Protein AF-A0A917CN41-F1 (afdb_monomer_lite)

Radius of gyration: 38.57 Å; chains: 1; bounding box: 114×73×105 Å

pLDDT: mean 81.84, std 16.72, range [22.47, 98.38]

Organism: NCBI:txid2041023

Foldseek 3Di:
DDDDDDDDDDPPVCPVVPPPDPDPQDPVSVLVVLVVQLCVPVVDPDDPVCCVVDPVNVVVSSVVRDDDDDPDDPDDDPCLVVLVVLQLQQKWWKFWPQAIAIWGFADQQKIKFFCVSPVDLVRLQVMWIWGQQADPGDTDIKRWDVVVFWDHDDPVAQGMIMTGIDRPPCVPRDGLHQALDADADDFQFFKKWWFQARPHHIDIWDPQGTFHADDLFKTKTFTDHHPRHGQIFIATSVRGTFFGWHDKDAPDPVSPGIITMTTGSNSVSVVLVVCVVVPNPNSVVRNVPHHDDHDPWADDDDDDDDDPDPDFDDDAAQAAADDLQWQKEKEDEFDLLALPADLVLLLVVLVRCLRNLHQKYKYKQHDPNSQVSNCVNVVVVVQQKDKDWDCLVDSITIIMIGRPVFKDKDWPVVLCVLLVVLQQDDDPNAGLAHSSRGWTWIWMWGHHPNDTQTAIETEDDGQADPDPRSLVSLQSNLLSVLLSLLVQCVDPVCVLHKYKYKYFSNDQCPDPSNCNNCVRPQKHWQCNVVQVVFDAFQQPPDTGPRITIMMGLSFWWAWDDRHPGTGQKYFHNNVVVDPCCVPSTHSGTMMMTIGHDPPDPGPTPPPPPPPDPQADEDDADDLSSLVSLLVSQVSCLPPVVPLDDPVVLVVCVCVLCVPQDLVPFEANNLVVLQVSQQRQQRYFYDLNRLLSLCLRFQQADSVSWHAAQQQRDTHHSSVSSVLSNVLVVVVVVVVVVCVVPPDDDPVVVVVVSLVSAQWDKAQLQACVQQVCDPSSVRQNLRIGIHTPVLSVVVDNEAEDDDPPDDLPDDDPQHDRRAFGDDPRHYTYGPHNLQSSLLSVLLCLSNPPPSGNDPPSYDNVSSLVSNVVPDQDPSNSSNQVSSCVRRRGGRCCNVPVPSSVRYHSPD

Sequence (906 aa):
MITTTSDKAFSLVGSQYAVADAKPLSPDDYRDLVKRRAISILHITPDEQEWADNEELRRETEWKIMEKIHSDSNLLPIDFLSKGVERAKAVCRILAPSGLGTGFLIDRGMIMTNHHVLESAQEAGNSYAEFGYEENGNTIKLKLKPEELFITSPFEELDFTIVACETAGIEEIVPVKLLRSPTTITRGEYANIIQHPRGRKKEIALQDNTVSYVYEKVIHYITDTEPGTSGAAVFNNQWQLVALHHAGWYTDKAETEAVNEGIRISAIVAKLIALAQSGDAAAVQLTQKLEGTSPYLGFYDVEGLIDDSGDLAEIEIPSFKGDKRFADIGFWNIEHFNSSVKEQRVKDIARIVSEMSMDALGLVEVERGALDQLVKELKVRGASMDYVYLDAGSRQDLAVMYDTTTTKVELRNDINRKYSRLLASTVNGKPAFPDNREPLFALCTVNEEGQDIQFLMIVVHLKAMRDALSTSRRTVAAETLAVIIEDLKQTDEFRELPIILGGDLNDDAGSASLRPIMNSPAVITLTLDDAQAGYLSYIGNHQSLIDHIIVTKDTKTGVITNGRQKDDAGIVRYDKSMADYLKNISDHVPLVLRIVYKDSPAEIGTLTHAPGPNVIWAEESTLEKALLKLNLSRIHLEEERQYYDADKDRFDMVNYYRSINLQGGGSQLFQQLHRLLLDTHTSIFSYASSRAQLYSGVDLRENGNLHSLYSGKTLDAEQLIQEDFRTEQLRQEFMASLALHGQANEEGFQEMLEEKFVYNVEHVVPQSWFQKASPMKGDLHHLYICEKECNSYRSNIPYYDFADYNPEAYRETIRNECGKRGGTIRFEPESGKGEAARAVLYFLLRYPGKIQKQGRVDINLLLDWHKNHPVTLHEKHRNQAIYALQGNRNPLIDLPEIVSQIDFGG

Secondary structure (DSSP, 8-state):
------------TTGGGS-TT-PPPPHHHHHHHHHHHHHHHH-----HHHHHH-HHHHHHHHHHHH----SS-----THHHHHHHHHHTTEEEEE-SS-EEEEEEEETTEEEE-GGGS-SHHHHHH-EEEET-STTPPPEEEEB-TTT-EEEE-TTTT-EEEEEB--TT-TTPPP-PPBSSPPP--TTSB-EEEE-GGG-S-EEE-SS-BEEEE-SSEEEE-----TT-TT-EEE-TT--EEEEEEEEEESSTTS--EEEEEEEHHHHHHHHHHHHHTT-HHHHHHHTT-BS----S------------------EES-----TTSEEEEEEEEEEE-TT--HHHHHHHHHHHHHH--SEEEEEEE-HHHHHHHHHHHHHTT--EEEEEE--SSSSEEEEEEETTTEEEEE-HHHHHHTHHHHT-EETTEESSGGG-PPEEEEEEEEETTEEEEEEEEEEEPPP--SHHHHHHHHHHHHHHHHHHHHHTTSTTTTTS-EEEEEE-SS-TTSTTTHHHHT-TTEEETTHHHHHHT--SB-SSS-B--EEEEEETT--BPPEEETTEEESEEEE-HHHHSTTHHHHT-SB--EEEEE--TT--S-----------S-EEPPPPPHHHHHHHHHHHHHHHHTS--S--HHHHHHHHHHHTTT--TTS-HHHHHHHHHHHHHHT--EEPPHHHHHHHIIIIITB-TTS-EE-TTT--EE-HHHHHHHHHHHHHHHHHHHHHHHHH----HHHHHHHHHHH-SEEEEESS-GGGTTT-TTGGG-GGGEEEEEHHHHHHHTTPPB---TT--TT---TTEETTTEEEETTTEEEESS-HHHHHHHHHHHHHHSTT--SSTTS--HHHHHHHHHHSPPPHHHHHHHHHHHHHHS---HHHH-GGGGGGB----

InterPro domains:
  IPR005135 Endonuclease/exonuclease/phosphatase [PF03372] (332-588)
  IPR007346 Endonuclease I [PF04231] (668-897)
  IPR007346 Endonuclease I [PTHR33607] (755-902)
  IPR008256 Peptidase S1B [PR00839] (101-118)
  IPR008256 Peptidase S1B [PR00839] (219-235)
  IPR008256 Peptidase S1B [PR00839] (236-248)
  IPR009003 Peptidase S1, PA clan [SSF50494] (79-273)
  IPR036691 Endonuclease/exonuclease/phosphatase superfamily [G3DSA:3.60.10.10] (328-595)
  IPR036691 Endonuclease/exonuclease/phosphatase superfamily [SSF56219] (329-595)
  IPR044925 His-Me finger superfamily [SSF54060] (754-896)

Structure (mmCIF, N/CA/C/O backbone):
data_AF-A0A917CN41-F1
#
_entry.id   AF-A0A917CN41-F1
#
loop_
_atom_site.group_PDB
_atom_site.id
_atom_site.type_symbol
_atom_site.label_atom_id
_atom_site.label_alt_id
_atom_site.label_comp_id
_atom_site.label_asym_id
_atom_site.label_entity_id
_atom_site.label_seq_id
_atom_site.pdbx_PDB_ins_code
_atom_site.Cartn_x
_atom_site.Cartn_y
_atom_site.Cartn_z
_atom_site.occupancy
_atom_site.B_iso_or_equiv
_atom_site.auth_seq_id
_atom_site.auth_comp_id
_atom_site.auth_asym_id
_atom_site.auth_atom_id
_atom_site.pdbx_PDB_model_num
ATOM 1 N N . MET A 1 1 ? -59.309 -26.010 53.463 1.00 35.22 1 MET A N 1
ATOM 2 C CA . MET A 1 1 ? -60.286 -26.628 52.538 1.00 35.22 1 MET A CA 1
ATOM 3 C C . MET A 1 1 ? -61.012 -25.471 51.865 1.00 35.22 1 MET A C 1
ATOM 5 O O . MET A 1 1 ? -61.811 -24.834 52.528 1.00 35.22 1 MET A O 1
ATOM 9 N N . ILE A 1 2 ? -60.547 -24.909 50.748 1.00 36.41 2 ILE A N 1
ATOM 10 C CA . ILE A 1 2 ? -60.493 -25.442 49.371 1.00 36.41 2 ILE A CA 1
ATOM 11 C C . ILE A 1 2 ? -61.834 -26.042 48.940 1.00 36.41 2 ILE A C 1
ATOM 13 O O . ILE A 1 2 ? -62.148 -27.171 49.296 1.00 36.41 2 ILE A O 1
ATOM 17 N N . THR A 1 3 ? -62.586 -25.283 48.147 1.00 31.08 3 THR A N 1
ATOM 18 C CA . THR A 1 3 ? -63.081 -25.716 46.831 1.00 31.08 3 THR A CA 1
ATOM 19 C C . THR A 1 3 ? -63.392 -24.463 46.017 1.00 31.08 3 THR A C 1
ATOM 21 O O . THR A 1 3 ? -64.205 -23.622 46.385 1.00 31.08 3 THR A O 1
ATOM 24 N N . THR A 1 4 ? -62.604 -24.305 44.964 1.00 33.47 4 THR A N 1
ATOM 25 C CA . THR A 1 4 ? -62.545 -23.196 44.020 1.00 33.47 4 THR A CA 1
ATOM 26 C C . THR A 1 4 ? -63.698 -23.274 43.027 1.00 33.47 4 THR A C 1
ATOM 28 O O . THR A 1 4 ? -63.899 -24.301 42.387 1.00 33.47 4 THR A O 1
ATOM 31 N N . THR A 1 5 ? -64.420 -22.170 42.864 1.00 40.22 5 THR A N 1
ATOM 32 C CA . THR A 1 5 ? -65.282 -21.915 41.708 1.00 40.22 5 THR A CA 1
ATOM 33 C C . THR A 1 5 ? -64.431 -21.346 40.573 1.00 40.22 5 THR A C 1
ATOM 35 O O . THR A 1 5 ? -64.087 -20.164 40.583 1.00 40.22 5 THR A O 1
ATOM 38 N N . SER A 1 6 ? -64.099 -22.185 39.603 1.00 40.25 6 SER A N 1
ATOM 39 C CA . SER A 1 6 ? -63.694 -21.815 38.244 1.00 40.25 6 SER A CA 1
ATOM 40 C C . SER A 1 6 ? -64.525 -22.729 37.319 1.00 40.25 6 SER A C 1
ATOM 42 O O . SER A 1 6 ? -64.915 -23.816 37.728 1.00 40.25 6 SER A O 1
ATOM 44 N N . ASP A 1 7 ? -65.042 -22.333 36.164 1.00 32.88 7 ASP A N 1
ATOM 45 C CA . ASP A 1 7 ? -64.398 -21.594 35.096 1.00 32.88 7 ASP A CA 1
ATOM 46 C C . ASP A 1 7 ? -65.425 -20.759 34.321 1.00 32.88 7 ASP A C 1
ATOM 48 O O . ASP A 1 7 ? -66.534 -21.204 34.014 1.00 32.88 7 ASP A O 1
ATOM 52 N N . LYS A 1 8 ? -65.025 -19.543 33.938 1.00 38.47 8 LYS A N 1
ATOM 53 C CA . LYS A 1 8 ? -65.621 -18.872 32.782 1.00 38.47 8 LYS A CA 1
ATOM 54 C C . LYS A 1 8 ? -65.292 -19.723 31.556 1.00 38.47 8 LYS A C 1
ATOM 56 O O . LYS A 1 8 ? -64.124 -20.000 31.301 1.00 38.47 8 LYS A O 1
ATOM 61 N N . ALA A 1 9 ? -66.313 -20.126 30.806 1.00 35.53 9 ALA A N 1
ATOM 62 C CA . ALA A 1 9 ? -66.140 -20.844 29.553 1.00 35.53 9 ALA A CA 1
ATOM 63 C C . ALA A 1 9 ? -65.327 -19.992 28.564 1.00 35.53 9 ALA A C 1
ATOM 65 O O . ALA A 1 9 ? -65.818 -18.988 28.046 1.00 35.53 9 ALA A O 1
ATOM 66 N N . PHE A 1 10 ? -64.089 -20.401 28.293 1.00 32.94 10 PHE A N 1
ATOM 67 C CA . PHE A 1 10 ? -63.342 -19.917 27.142 1.00 32.94 10 PHE A CA 1
ATOM 68 C C . PHE A 1 10 ? -63.773 -20.727 25.919 1.00 32.94 10 PHE A C 1
ATOM 70 O O . PHE A 1 10 ? -63.488 -21.917 25.803 1.00 32.94 10 PHE A O 1
ATOM 77 N N . SER A 1 11 ? -64.466 -20.068 24.993 1.00 35.81 11 SER A N 1
ATOM 78 C CA . SER A 1 11 ? -64.623 -20.549 23.623 1.00 35.81 11 SER A CA 1
ATOM 79 C C . SER A 1 11 ? -63.261 -20.471 22.929 1.00 35.81 11 SER A C 1
ATOM 81 O O . SER A 1 11 ? -62.922 -19.459 22.317 1.00 35.81 11 SER A O 1
ATOM 83 N N . LEU A 1 12 ? -62.464 -21.534 23.026 1.00 35.81 12 LEU A N 1
ATOM 84 C CA . LEU A 1 12 ? -61.314 -21.733 22.149 1.00 35.81 12 LEU A CA 1
ATOM 85 C C . LEU A 1 12 ? -61.839 -22.023 20.739 1.00 35.81 12 LEU A C 1
ATOM 87 O O . LEU A 1 12 ? -62.241 -23.140 20.428 1.00 35.81 12 LEU A O 1
ATOM 91 N N . VAL A 1 13 ? -61.786 -21.014 19.869 1.00 41.09 13 VAL A N 1
ATOM 92 C CA . VAL A 1 13 ? -62.137 -21.088 18.434 1.00 41.09 13 VAL A CA 1
ATOM 93 C C . VAL A 1 13 ? -61.238 -22.083 17.653 1.00 41.09 13 VAL A C 1
ATOM 95 O O . VAL A 1 13 ? -61.446 -22.315 16.465 1.00 41.09 13 VAL A O 1
ATOM 98 N N . GLY A 1 14 ? -60.284 -22.745 18.319 1.00 39.81 14 GLY A N 1
ATOM 99 C CA . GLY A 1 14 ? -59.339 -23.703 17.741 1.00 39.81 14 GLY A CA 1
ATOM 100 C C . GLY A 1 14 ? -59.636 -25.198 17.937 1.00 39.81 14 GLY A C 1
ATOM 101 O O . GLY A 1 14 ? -58.975 -26.006 17.293 1.00 39.81 14 GLY A O 1
ATOM 102 N N . SER A 1 15 ? -60.598 -25.620 18.772 1.00 40.38 15 SER A N 1
ATOM 103 C CA . SER A 1 15 ? -60.819 -27.066 19.036 1.00 40.38 15 SER A CA 1
ATOM 104 C C . SER A 1 15 ? -61.316 -27.851 17.814 1.00 40.38 15 SER A C 1
ATOM 106 O O . SER A 1 15 ? -61.084 -29.049 17.701 1.00 40.38 15 SER A O 1
ATOM 108 N N . GLN A 1 16 ? -61.936 -27.155 16.866 1.00 41.34 16 GLN A N 1
ATOM 109 C CA . GLN A 1 16 ? -62.384 -27.669 15.569 1.00 41.34 16 GLN A CA 1
ATOM 110 C C . GLN A 1 16 ? -61.253 -27.828 14.531 1.00 41.34 16 GLN A C 1
ATOM 112 O O . GLN A 1 16 ? -61.475 -28.436 13.488 1.00 41.34 16 GLN A O 1
ATOM 117 N N . TYR A 1 17 ? -60.043 -27.334 14.827 1.00 45.16 17 TYR A N 1
ATOM 118 C CA . TYR A 1 17 ? -58.835 -27.516 14.005 1.00 45.16 17 TYR A CA 1
ATOM 119 C C . TYR A 1 17 ? -57.797 -28.441 14.658 1.00 45.16 17 TYR A C 1
ATOM 121 O O . TYR A 1 17 ? -56.758 -28.722 14.062 1.00 45.16 17 TYR A O 1
ATOM 129 N N . ALA A 1 18 ? -58.058 -28.929 15.875 1.00 41.25 18 ALA A N 1
ATOM 130 C CA . ALA A 1 18 ? -57.219 -29.936 16.503 1.00 41.25 18 ALA A CA 1
ATOM 131 C C . ALA A 1 18 ? -57.406 -31.266 15.758 1.00 41.25 18 ALA A C 1
ATOM 133 O O . ALA A 1 18 ? -58.484 -31.860 15.776 1.00 41.25 18 ALA A O 1
ATOM 134 N N . VAL A 1 19 ? -56.356 -31.724 15.076 1.00 49.16 19 VAL A N 1
ATOM 135 C CA . VAL A 1 19 ? -56.342 -33.019 14.391 1.00 49.16 19 VAL A CA 1
ATOM 136 C C . VAL A 1 19 ? -56.447 -34.112 15.457 1.00 49.16 19 VAL A C 1
ATOM 138 O O . VAL A 1 19 ? -55.466 -34.434 16.122 1.00 49.16 19 VAL A O 1
ATOM 141 N N . ALA A 1 20 ? -57.650 -34.663 15.640 1.00 46.53 20 ALA A N 1
ATOM 142 C CA . ALA A 1 20 ? -57.955 -35.663 16.668 1.00 46.53 20 ALA A CA 1
ATOM 143 C C . ALA A 1 20 ? -57.192 -36.995 16.494 1.00 46.53 20 ALA A C 1
ATOM 145 O O . ALA A 1 20 ? -57.165 -37.801 17.415 1.00 46.53 20 ALA A O 1
ATOM 146 N N . ASP A 1 21 ? -56.528 -37.190 15.351 1.00 50.84 21 ASP A N 1
ATOM 147 C CA . ASP A 1 21 ? -55.764 -38.391 14.998 1.00 50.84 21 ASP A CA 1
ATOM 148 C C . ASP A 1 21 ? -54.394 -38.047 14.384 1.00 50.84 21 ASP A C 1
ATOM 150 O O . ASP A 1 21 ? -53.980 -38.612 13.368 1.00 50.84 21 ASP A O 1
ATOM 154 N N . ALA A 1 22 ? -53.651 -37.106 14.976 1.00 51.84 22 ALA A N 1
ATOM 155 C CA . ALA A 1 22 ? -52.246 -36.925 14.613 1.00 51.84 22 ALA A CA 1
ATOM 156 C C . ALA A 1 22 ? -51.424 -38.109 15.151 1.00 51.84 22 ALA A C 1
ATOM 158 O O . ALA A 1 22 ? -50.864 -38.063 16.247 1.00 51.84 22 ALA A O 1
ATOM 159 N N . LYS A 1 23 ? -51.363 -39.206 14.388 1.00 57.09 23 LYS A N 1
ATOM 160 C CA . LYS A 1 23 ? -50.364 -40.250 14.632 1.00 57.09 23 LYS A CA 1
ATOM 161 C C . LYS A 1 23 ? -48.974 -39.623 14.458 1.00 57.09 23 LYS A C 1
ATOM 163 O O . LYS A 1 23 ? -48.774 -38.921 13.464 1.00 57.09 23 LYS A O 1
ATOM 168 N N . PRO A 1 24 ? -48.021 -39.858 15.381 1.00 56.22 24 PRO A N 1
ATOM 169 C CA . PRO A 1 24 ? -46.637 -39.460 15.165 1.00 56.22 24 PRO A CA 1
ATOM 170 C C . PRO A 1 24 ? -46.178 -40.006 13.816 1.00 56.22 24 PRO A C 1
ATOM 172 O O . PRO A 1 24 ? -46.497 -41.153 13.484 1.00 56.22 24 PRO A O 1
ATOM 175 N N . LEU A 1 25 ? -45.461 -39.191 13.040 1.00 64.50 25 LEU A N 1
ATOM 176 C CA . LEU A 1 25 ? -44.822 -39.679 11.823 1.00 64.50 25 LEU A CA 1
ATOM 177 C C . LEU A 1 25 ? -43.973 -40.895 12.190 1.00 64.50 25 LEU A C 1
ATOM 179 O O . LEU A 1 25 ? -43.293 -40.898 13.223 1.00 64.50 25 LEU A O 1
ATOM 183 N N . SER A 1 26 ? -44.029 -41.935 11.359 1.00 73.38 26 SER A N 1
ATOM 184 C CA . SER A 1 26 ? -43.059 -43.011 11.497 1.00 73.38 26 SER A CA 1
ATOM 185 C C . SER A 1 26 ? -41.651 -42.413 11.351 1.00 73.38 26 SER A C 1
ATOM 187 O O . SER A 1 26 ? -41.496 -41.372 10.702 1.00 73.38 26 SER A O 1
ATOM 189 N N . PRO A 1 27 ? -40.612 -43.022 11.943 1.00 69.25 27 PRO A N 1
ATOM 190 C CA . PRO A 1 27 ? -39.248 -42.525 11.793 1.00 69.25 27 PRO A CA 1
ATOM 191 C C . PRO A 1 27 ? -38.858 -42.285 10.328 1.00 69.25 27 PRO A C 1
ATOM 193 O O . PRO A 1 27 ? -38.151 -41.325 10.041 1.00 69.25 27 PRO A O 1
ATOM 196 N N . ASP A 1 28 ? -39.370 -43.097 9.402 1.00 67.50 28 ASP A N 1
ATOM 197 C CA . ASP A 1 28 ? -39.094 -42.973 7.971 1.00 67.50 28 ASP A CA 1
ATOM 198 C C . ASP A 1 28 ? -39.872 -41.823 7.314 1.00 67.50 28 ASP A C 1
ATOM 200 O O . ASP A 1 28 ? -39.288 -41.052 6.553 1.00 67.50 28 ASP A O 1
ATOM 204 N N . ASP A 1 29 ? -41.140 -41.610 7.678 1.00 69.56 29 ASP A N 1
ATOM 205 C CA . ASP A 1 29 ? -41.915 -40.461 7.181 1.00 69.56 29 ASP A CA 1
ATOM 206 C C . ASP A 1 29 ? -41.388 -39.127 7.737 1.00 69.56 29 ASP A C 1
ATOM 208 O O . ASP A 1 29 ? -41.411 -38.096 7.061 1.00 69.56 29 ASP A O 1
ATOM 212 N N . TYR A 1 30 ? -40.891 -39.137 8.977 1.00 70.25 30 TYR A N 1
ATOM 213 C CA . TYR A 1 30 ? -40.234 -37.981 9.582 1.00 70.25 30 TYR A CA 1
ATOM 214 C C . TYR A 1 30 ? -38.919 -37.654 8.865 1.00 70.25 30 TYR A C 1
ATOM 216 O O . TYR A 1 30 ? -38.666 -36.490 8.548 1.00 70.25 30 TYR A O 1
ATOM 224 N N . ARG A 1 31 ? -38.113 -38.675 8.541 1.00 68.81 31 ARG A N 1
ATOM 225 C CA . ARG A 1 31 ? -36.883 -38.518 7.747 1.00 68.81 31 ARG A CA 1
ATOM 226 C C . ARG A 1 31 ? -37.175 -37.928 6.373 1.00 68.81 31 ARG A C 1
ATOM 228 O O . ARG A 1 31 ? -36.492 -36.996 5.959 1.00 68.81 31 ARG A O 1
ATOM 235 N N . ASP A 1 32 ? -38.215 -38.411 5.698 1.00 68.75 32 ASP A N 1
ATOM 236 C CA . ASP A 1 32 ? -38.619 -37.883 4.395 1.00 68.75 32 ASP A CA 1
ATOM 237 C C . ASP A 1 32 ? -39.106 -36.421 4.474 1.00 68.75 32 ASP A C 1
ATOM 239 O O . ASP A 1 32 ? -38.806 -35.602 3.602 1.00 68.75 32 ASP A O 1
ATOM 243 N N . LEU A 1 33 ? -39.795 -36.044 5.555 1.00 69.69 33 LEU A N 1
ATOM 244 C CA . LEU A 1 33 ? -40.204 -34.658 5.797 1.00 69.69 33 LEU A CA 1
ATOM 245 C C . LEU A 1 33 ? -39.004 -33.722 6.010 1.00 69.69 33 LEU A C 1
ATOM 247 O O . LEU A 1 33 ? -38.956 -32.643 5.414 1.00 69.69 33 LEU A O 1
ATOM 251 N N . VAL A 1 34 ? -38.043 -34.118 6.851 1.00 66.56 34 VAL A N 1
ATOM 252 C CA . VAL A 1 34 ? -36.807 -33.351 7.086 1.00 66.56 34 VAL A CA 1
ATOM 253 C C . VAL A 1 34 ? -36.015 -33.219 5.787 1.00 66.56 34 VAL A C 1
ATOM 255 O O . VAL A 1 34 ? -35.576 -32.120 5.456 1.00 66.56 34 VAL A O 1
ATOM 258 N N . LYS A 1 35 ? -35.911 -34.299 5.005 1.00 66.50 35 LYS A N 1
ATOM 259 C CA . LYS A 1 35 ? -35.256 -34.314 3.691 1.00 66.50 35 LYS A CA 1
ATOM 260 C C . LYS A 1 35 ? -35.903 -33.330 2.715 1.00 66.50 35 LYS A C 1
ATOM 262 O O . LYS A 1 35 ? -35.213 -32.497 2.132 1.00 66.50 35 LYS A O 1
ATOM 267 N N . ARG A 1 36 ? -37.233 -33.355 2.575 1.00 68.12 36 ARG A N 1
ATOM 268 C CA . ARG A 1 36 ? -37.963 -32.397 1.724 1.00 68.12 36 ARG A CA 1
ATOM 269 C C . ARG A 1 36 ? -37.749 -30.952 2.168 1.00 68.12 36 ARG A C 1
ATOM 271 O O . ARG A 1 36 ? -37.587 -30.070 1.327 1.00 68.12 36 ARG A O 1
ATOM 278 N N . ARG A 1 37 ? -37.694 -30.708 3.479 1.00 66.19 37 ARG A N 1
ATOM 279 C CA . ARG A 1 37 ? -37.391 -29.386 4.038 1.00 66.19 37 ARG A CA 1
ATOM 280 C C . ARG A 1 37 ? -35.956 -28.955 3.758 1.00 66.19 37 ARG A C 1
ATOM 282 O O . ARG A 1 37 ? -35.778 -27.813 3.354 1.00 66.19 37 ARG A O 1
ATOM 289 N N . ALA A 1 38 ? -34.976 -29.849 3.883 1.00 61.97 38 ALA A N 1
ATOM 290 C CA . ALA A 1 38 ? -33.576 -29.583 3.553 1.00 61.97 38 ALA A CA 1
ATOM 291 C C . ALA A 1 38 ? -33.419 -29.139 2.095 1.00 61.97 38 ALA A C 1
ATOM 293 O O . ALA A 1 38 ? -32.816 -28.103 1.831 1.00 61.97 38 ALA A O 1
ATOM 294 N N . ILE A 1 39 ? -34.057 -29.863 1.171 1.00 63.69 39 ILE A N 1
ATOM 295 C CA . ILE A 1 39 ? -34.059 -29.529 -0.257 1.00 63.69 39 ILE A CA 1
ATOM 296 C C . ILE A 1 39 ? -34.727 -28.166 -0.487 1.00 63.69 39 ILE A C 1
ATOM 298 O O . ILE A 1 39 ? -34.181 -27.328 -1.197 1.00 63.69 39 ILE A O 1
ATOM 302 N N . SER A 1 40 ? -35.886 -27.916 0.134 1.00 62.38 40 SER A N 1
ATOM 303 C CA . SER A 1 40 ? -36.648 -26.681 -0.110 1.00 62.38 40 SER A CA 1
ATOM 304 C C . SER A 1 40 ? -36.080 -25.427 0.566 1.00 62.38 40 SER A C 1
ATOM 306 O O . SER A 1 40 ? -36.251 -24.334 0.044 1.00 62.38 40 SER A O 1
ATOM 308 N N . ILE A 1 41 ? -35.451 -25.567 1.737 1.00 62.66 41 ILE A N 1
ATOM 309 C CA . ILE A 1 41 ? -35.000 -24.438 2.567 1.00 62.66 41 ILE A CA 1
ATOM 310 C C . ILE A 1 41 ? -33.505 -24.187 2.366 1.00 62.66 41 ILE A C 1
ATOM 312 O O . ILE A 1 41 ? -33.089 -23.037 2.271 1.00 62.66 41 ILE A O 1
ATOM 316 N N . LEU A 1 42 ? -32.689 -25.243 2.303 1.00 58.66 42 LEU A N 1
ATOM 317 C CA . LEU A 1 42 ? -31.229 -25.126 2.227 1.00 58.66 42 LEU A CA 1
ATOM 318 C C . LEU A 1 42 ? -30.692 -25.261 0.796 1.00 58.66 42 LEU A C 1
ATOM 320 O O . LEU A 1 42 ? -29.513 -25.001 0.589 1.00 58.66 42 LEU A O 1
ATOM 324 N N . HIS A 1 43 ? -31.525 -25.650 -0.181 1.00 62.19 43 HIS A N 1
ATOM 325 C CA . HIS A 1 43 ? -31.134 -25.885 -1.583 1.00 62.19 43 HIS A CA 1
ATOM 326 C C . HIS A 1 43 ? -29.983 -26.891 -1.757 1.00 62.19 43 HIS A C 1
ATOM 328 O O . HIS A 1 43 ? -29.352 -26.955 -2.810 1.00 62.19 43 HIS A O 1
ATOM 334 N N . ILE A 1 44 ? -29.712 -27.700 -0.733 1.00 58.31 44 ILE A N 1
ATOM 335 C CA . ILE A 1 44 ? -28.743 -28.787 -0.803 1.00 58.31 44 ILE A CA 1
ATOM 336 C C . ILE A 1 44 ? -29.469 -29.971 -1.449 1.00 58.31 44 ILE A C 1
ATOM 338 O O . ILE A 1 44 ? -30.515 -30.403 -0.961 1.00 58.31 44 ILE A O 1
ATOM 342 N N . THR A 1 45 ? -28.914 -30.508 -2.533 1.00 61.56 45 THR A N 1
ATOM 343 C CA . THR A 1 45 ? -29.232 -31.851 -3.040 1.00 61.56 45 THR A CA 1
ATOM 344 C C . THR A 1 45 ? -28.151 -32.807 -2.552 1.00 61.56 45 THR A C 1
ATOM 346 O O . THR A 1 45 ? -27.188 -33.037 -3.285 1.00 61.56 45 THR A O 1
ATOM 349 N N . PRO A 1 46 ? -28.230 -33.310 -1.308 1.00 56.25 46 PRO A N 1
ATOM 350 C CA . PRO A 1 46 ? -27.288 -34.326 -0.876 1.00 56.25 46 PRO A CA 1
ATOM 351 C C . PRO A 1 46 ? -27.568 -35.616 -1.658 1.00 56.25 46 PRO A C 1
ATOM 353 O O . PRO A 1 46 ? -28.727 -35.909 -1.972 1.00 56.25 46 PRO A O 1
ATOM 356 N N . ASP A 1 47 ? -26.520 -36.371 -1.990 1.00 64.75 47 ASP A N 1
ATOM 357 C CA . ASP A 1 47 ? -26.677 -37.704 -2.573 1.00 64.75 47 ASP A CA 1
ATOM 358 C C . ASP A 1 47 ? -27.522 -38.563 -1.614 1.00 64.75 47 ASP A C 1
ATOM 360 O O . ASP A 1 47 ? -27.266 -38.609 -0.407 1.00 64.75 47 ASP A O 1
ATOM 364 N N . GLU A 1 48 ? -28.580 -39.196 -2.131 1.00 58.69 48 GLU A N 1
ATOM 365 C CA . GLU A 1 48 ? -29.535 -39.956 -1.318 1.00 58.69 48 GLU A CA 1
ATOM 366 C C . GLU A 1 48 ? -28.858 -41.095 -0.560 1.00 58.69 48 GLU A C 1
ATOM 368 O O . GLU A 1 48 ? -29.279 -41.425 0.551 1.00 58.69 48 GLU A O 1
ATOM 373 N N . GLN A 1 49 ? -27.815 -41.674 -1.155 1.00 59.34 49 GLN A N 1
ATOM 374 C CA . GLN A 1 49 ? -27.048 -42.755 -0.553 1.00 59.34 49 GLN A CA 1
ATOM 375 C C . GLN A 1 49 ? -26.131 -42.230 0.553 1.00 59.34 49 GLN A C 1
ATOM 377 O O . GLN A 1 49 ? -26.138 -42.745 1.669 1.00 59.34 49 GLN A O 1
ATOM 382 N N . GLU A 1 50 ? -25.420 -41.137 0.283 1.00 66.31 50 GLU A N 1
ATOM 383 C CA . GLU A 1 50 ? -24.510 -40.518 1.244 1.00 66.31 50 GLU A CA 1
ATOM 384 C C . GLU A 1 50 ? -25.250 -39.967 2.469 1.00 66.31 50 GLU A C 1
ATOM 386 O O . GLU A 1 50 ? -24.823 -40.181 3.599 1.00 66.31 50 GLU A O 1
ATOM 391 N N . TRP A 1 51 ? -26.401 -39.317 2.281 1.00 68.25 51 TRP A N 1
ATOM 392 C CA . TRP A 1 51 ? -27.186 -38.762 3.387 1.00 68.25 51 TRP A CA 1
ATOM 393 C C . TRP A 1 51 ? -27.837 -39.834 4.270 1.00 68.25 51 TRP A C 1
ATOM 395 O O . TRP A 1 51 ? -27.971 -39.647 5.482 1.00 68.25 51 TRP A O 1
ATOM 405 N N . ALA A 1 52 ? -28.256 -40.960 3.682 1.00 64.56 52 ALA A N 1
ATOM 406 C CA . ALA A 1 52 ? -28.839 -42.072 4.430 1.00 64.56 52 ALA A CA 1
ATOM 407 C C . ALA A 1 52 ? -27.791 -42.800 5.289 1.00 64.56 52 ALA A C 1
ATOM 409 O O . ALA A 1 52 ? -28.083 -43.152 6.439 1.00 64.56 52 ALA A O 1
ATOM 410 N N . ASP A 1 53 ? -26.579 -42.965 4.751 1.00 72.19 53 ASP A N 1
ATOM 411 C CA . ASP A 1 53 ? -25.498 -43.735 5.368 1.00 72.19 53 ASP A CA 1
ATOM 412 C C . ASP A 1 53 ? -24.577 -42.881 6.271 1.00 72.19 53 ASP A C 1
ATOM 414 O O . ASP A 1 53 ? -23.850 -43.431 7.101 1.00 72.19 53 ASP A O 1
ATOM 418 N N . ASN A 1 54 ? -24.640 -41.544 6.179 1.00 75.25 54 ASN A N 1
ATOM 419 C CA . ASN A 1 54 ? -23.844 -40.605 6.978 1.00 75.25 54 ASN A CA 1
ATOM 420 C C . ASN A 1 54 ? -24.676 -39.915 8.081 1.00 75.25 54 ASN A C 1
ATOM 422 O O . ASN A 1 54 ? -25.375 -38.921 7.868 1.00 75.25 54 ASN A O 1
ATOM 426 N N . GLU A 1 55 ? -24.574 -40.433 9.307 1.00 75.19 55 GLU A N 1
ATOM 427 C CA . GLU A 1 55 ? -25.300 -39.919 10.477 1.00 75.19 55 GLU A CA 1
ATOM 428 C C . GLU A 1 55 ? -24.896 -38.490 10.893 1.00 75.19 55 GLU A C 1
ATOM 430 O O . GLU A 1 55 ? -25.724 -37.752 11.434 1.00 75.19 55 GLU A O 1
ATOM 435 N N . GLU A 1 56 ? -23.657 -38.082 10.623 1.00 74.44 56 GLU A N 1
ATOM 436 C CA . GLU A 1 56 ? -23.141 -36.753 10.962 1.00 74.44 56 GLU A CA 1
ATOM 437 C C . GLU A 1 56 ? -23.722 -35.684 10.028 1.00 74.44 56 GLU A C 1
ATOM 439 O O . GLU A 1 56 ? -24.328 -34.718 10.501 1.00 74.44 56 GLU A O 1
ATOM 444 N N . LEU A 1 57 ? -23.678 -35.935 8.714 1.00 70.75 57 LEU A N 1
ATOM 445 C CA . LEU A 1 57 ? -24.304 -35.091 7.689 1.00 70.75 57 LEU A CA 1
ATOM 446 C C . LEU A 1 57 ? -25.815 -34.937 7.928 1.00 70.75 57 LEU A C 1
ATOM 448 O O . LEU A 1 57 ? -26.389 -33.853 7.767 1.00 70.75 57 LEU A O 1
ATOM 452 N N . ARG A 1 58 ? -26.472 -36.019 8.364 1.00 68.94 58 ARG A N 1
ATOM 453 C CA . ARG A 1 58 ? -27.893 -36.009 8.724 1.00 68.94 58 ARG A CA 1
ATOM 454 C C . ARG A 1 58 ? -28.181 -35.090 9.913 1.00 68.94 58 ARG A C 1
ATOM 456 O O . ARG A 1 58 ? -29.058 -34.233 9.807 1.00 68.94 58 ARG A O 1
ATOM 463 N N . ARG A 1 59 ? -27.438 -35.226 11.018 1.00 72.19 59 ARG A N 1
ATOM 464 C CA . ARG A 1 59 ? -27.605 -34.376 12.214 1.00 72.19 59 ARG A CA 1
ATOM 465 C C . ARG A 1 59 ? -27.317 -32.908 11.929 1.00 72.19 59 ARG A C 1
ATOM 467 O O . ARG A 1 59 ? -28.026 -32.038 12.429 1.00 72.19 59 ARG A O 1
ATOM 474 N N . GLU A 1 60 ? -26.310 -32.630 11.111 1.00 70.94 60 GLU A N 1
ATOM 475 C CA . GLU A 1 60 ? -25.978 -31.271 10.691 1.00 70.94 60 GLU A CA 1
ATOM 476 C C . GLU A 1 60 ? -27.118 -30.640 9.873 1.00 70.94 60 GLU A C 1
ATOM 478 O O . GLU A 1 60 ? -27.505 -29.492 10.102 1.00 70.94 60 GLU A O 1
ATOM 483 N N . THR A 1 61 ? -27.708 -31.409 8.955 1.00 67.12 61 THR A N 1
ATOM 484 C CA . THR A 1 61 ? -28.856 -30.970 8.150 1.00 67.12 61 THR A CA 1
ATOM 485 C C . THR A 1 61 ? -30.089 -30.711 9.023 1.00 67.12 61 THR A C 1
ATOM 487 O O . THR A 1 61 ? -30.760 -29.694 8.855 1.00 67.12 61 THR A O 1
ATOM 490 N N . GLU A 1 62 ? -30.371 -31.596 9.983 1.00 69.06 62 GLU A N 1
ATOM 491 C CA . GLU A 1 62 ? -31.462 -31.445 10.956 1.00 69.06 62 GLU A CA 1
ATOM 492 C C . GLU A 1 62 ? -31.292 -30.178 11.807 1.00 69.06 62 GLU A C 1
ATOM 494 O O . GLU A 1 62 ? -32.223 -29.377 11.914 1.00 69.06 62 GLU A O 1
ATOM 499 N N . TRP A 1 63 ? -30.087 -29.948 12.338 1.00 69.06 63 TRP A N 1
ATOM 500 C CA . TRP A 1 63 ? -29.749 -28.750 13.111 1.00 69.06 63 TRP A CA 1
ATOM 501 C C . TRP A 1 63 ? -29.971 -27.463 12.309 1.00 69.06 63 TRP A C 1
ATOM 503 O O . TRP A 1 63 ? -30.563 -26.506 12.807 1.00 69.06 63 TRP A O 1
ATOM 513 N N . LYS A 1 64 ? -29.565 -27.450 11.034 1.00 66.38 64 LYS A N 1
ATOM 514 C CA . LYS A 1 64 ? -29.721 -26.293 10.142 1.00 66.38 64 LYS A CA 1
ATOM 515 C C . LYS A 1 64 ? -31.179 -25.954 9.811 1.00 66.38 64 LYS A C 1
ATOM 517 O O . LYS A 1 64 ? -31.402 -24.885 9.249 1.00 66.38 64 LYS A O 1
ATOM 522 N N . ILE A 1 65 ? -32.171 -26.796 10.112 1.00 66.56 65 ILE A N 1
ATOM 523 C CA . ILE A 1 65 ? -33.580 -26.575 9.719 1.00 66.56 65 ILE A CA 1
ATOM 524 C C . ILE A 1 65 ? -34.468 -26.142 10.890 1.00 66.56 65 ILE A C 1
ATOM 526 O O . ILE A 1 65 ? -35.454 -25.448 10.650 1.00 66.56 65 ILE A O 1
ATOM 530 N N . MET A 1 66 ? -34.159 -26.542 12.125 1.00 60.69 66 MET A N 1
ATOM 531 C CA . MET A 1 66 ? -35.112 -26.423 13.237 1.00 60.69 66 MET A CA 1
ATOM 532 C C . MET A 1 66 ? -35.216 -25.009 13.813 1.00 60.69 66 MET A C 1
ATOM 534 O O . MET A 1 66 ? -36.273 -24.393 13.712 1.00 60.69 66 MET A O 1
ATOM 538 N N . GLU A 1 67 ? -34.133 -24.490 14.388 1.00 66.62 67 GLU A N 1
ATOM 539 C CA . GLU A 1 67 ? -34.154 -23.212 15.104 1.00 66.62 67 GLU A CA 1
ATOM 540 C C . GLU A 1 67 ? -33.582 -22.091 14.234 1.00 66.62 67 GLU A C 1
ATOM 542 O O . GLU A 1 67 ? -32.587 -22.273 13.523 1.00 66.62 67 GLU A O 1
ATOM 547 N N . LYS A 1 68 ? -34.226 -20.922 14.263 1.00 64.12 68 LYS A N 1
ATOM 548 C CA . LYS A 1 68 ? -33.857 -19.767 13.438 1.00 64.12 68 LYS A CA 1
ATOM 549 C C . LYS A 1 68 ? -33.866 -18.490 14.259 1.00 64.12 68 LYS A C 1
ATOM 551 O O . LYS A 1 68 ? -34.782 -18.245 15.036 1.00 64.12 68 LYS A O 1
ATOM 556 N N . ILE A 1 69 ? -32.856 -17.664 14.025 1.00 63.09 69 ILE A N 1
ATOM 557 C CA . ILE A 1 69 ? -32.842 -16.260 14.421 1.00 63.09 69 ILE A CA 1
ATOM 558 C C . ILE A 1 69 ? -33.461 -15.476 13.259 1.00 63.09 69 ILE A C 1
ATOM 560 O O . ILE A 1 69 ? -33.122 -15.723 12.100 1.00 63.09 69 ILE A O 1
ATOM 564 N N . HIS A 1 70 ? -34.416 -14.595 13.550 1.00 49.44 70 HIS A N 1
ATOM 565 C CA . HIS A 1 70 ? -35.028 -13.732 12.543 1.00 49.44 70 HIS A CA 1
ATOM 566 C C . HIS A 1 70 ? -34.199 -12.454 12.427 1.00 49.44 70 HIS A C 1
ATOM 568 O O . HIS A 1 70 ? -34.213 -11.678 13.372 1.00 49.44 70 HIS A O 1
ATOM 574 N N . SER A 1 71 ? -33.486 -12.294 11.305 1.00 59.97 71 SER A N 1
ATOM 575 C CA . SER A 1 71 ? -32.458 -11.263 11.062 1.00 59.97 71 SER A CA 1
ATOM 576 C C . SER A 1 71 ? -31.371 -11.219 12.143 1.00 59.97 71 SER A C 1
ATOM 578 O O . SER A 1 71 ? -30.325 -11.836 11.958 1.00 59.97 71 SER A O 1
ATOM 580 N N . ASP A 1 72 ? -31.660 -10.597 13.285 1.00 57.56 72 ASP A N 1
ATOM 581 C CA . ASP A 1 72 ? -30.764 -10.406 14.422 1.00 57.56 72 ASP A CA 1
ATOM 582 C C . ASP A 1 72 ? -31.291 -11.103 15.682 1.00 57.56 72 ASP A C 1
ATOM 584 O O . ASP A 1 72 ? -32.495 -11.251 15.912 1.00 57.56 72 ASP A O 1
ATOM 588 N N . SER A 1 73 ? -30.376 -11.552 16.543 1.00 69.00 73 SER A N 1
ATOM 589 C CA . SER A 1 73 ? -30.754 -12.207 17.797 1.00 69.00 73 SER A CA 1
ATOM 590 C C . SER A 1 73 ? -31.324 -11.194 18.784 1.00 69.00 73 SER A C 1
ATOM 592 O O . SER A 1 73 ? -30.578 -10.414 19.367 1.00 69.00 73 SER A O 1
ATOM 594 N N . ASN A 1 74 ? -32.627 -11.271 19.058 1.00 72.44 74 ASN A N 1
ATOM 595 C CA . ASN A 1 74 ? -33.259 -10.541 20.164 1.00 72.44 74 ASN A CA 1
ATOM 596 C C . ASN A 1 74 ? -33.299 -11.363 21.474 1.00 72.44 74 ASN A C 1
ATOM 598 O O . ASN A 1 74 ? -34.139 -11.154 22.349 1.00 72.44 74 ASN A O 1
ATOM 602 N N . LEU A 1 75 ? -32.429 -12.373 21.603 1.00 80.50 75 LEU A N 1
ATOM 603 C CA . LEU A 1 75 ? -32.328 -13.171 22.823 1.00 80.50 75 LEU A CA 1
ATOM 604 C C . LEU A 1 75 ? -31.582 -12.376 23.900 1.00 80.50 75 LEU A C 1
ATOM 606 O O . LEU A 1 75 ? -30.373 -12.172 23.807 1.00 80.50 75 LEU A O 1
ATOM 610 N N . LEU A 1 76 ? -32.299 -11.981 24.952 1.00 82.19 76 LEU A N 1
ATOM 611 C CA . LEU A 1 76 ? -31.732 -11.354 26.144 1.00 82.19 76 LEU A CA 1
ATOM 612 C C . LEU A 1 76 ? -31.759 -12.331 27.328 1.00 82.19 76 LEU A C 1
ATOM 614 O O . LEU A 1 76 ? -32.700 -13.123 27.457 1.00 82.19 76 LEU A O 1
ATOM 618 N N . PRO A 1 77 ? -30.752 -12.298 28.219 1.00 85.00 77 PRO A N 1
ATOM 619 C CA . PRO A 1 77 ? -30.789 -13.096 29.434 1.00 85.00 77 PRO A CA 1
ATOM 620 C C . PRO A 1 77 ? -31.964 -12.653 30.317 1.00 85.00 77 PRO A C 1
ATOM 622 O O . PRO A 1 77 ? -32.307 -11.475 30.374 1.00 85.00 77 PRO A O 1
ATOM 625 N N . ILE A 1 78 ? -32.584 -13.590 31.040 1.00 88.44 78 ILE A N 1
ATOM 626 C CA . ILE A 1 78 ? -33.783 -13.297 31.849 1.00 88.44 78 ILE A CA 1
ATOM 627 C C . ILE A 1 78 ? -33.539 -12.225 32.928 1.00 88.44 78 ILE A C 1
ATOM 629 O O . ILE A 1 78 ? -34.461 -11.517 33.337 1.00 88.44 78 ILE A O 1
ATOM 633 N N . ASP A 1 79 ? -32.290 -12.066 33.371 1.00 89.25 79 ASP A N 1
ATOM 634 C CA . ASP A 1 79 ? -31.895 -11.051 34.345 1.00 89.25 79 ASP A CA 1
ATOM 635 C C . ASP A 1 79 ? -31.945 -9.618 33.781 1.00 89.25 79 ASP A C 1
ATOM 637 O O . ASP A 1 79 ? -31.983 -8.672 34.572 1.00 89.25 79 ASP A O 1
ATOM 641 N N . PHE A 1 80 ? -32.035 -9.443 32.454 1.00 91.62 80 PHE A N 1
ATOM 642 C CA . PHE A 1 80 ? -32.280 -8.161 31.790 1.00 91.62 80 PHE A CA 1
ATOM 643 C C . PHE A 1 80 ? -33.475 -7.431 32.412 1.00 91.62 80 PHE A C 1
ATOM 645 O O . PHE A 1 80 ? -33.364 -6.257 32.757 1.00 91.62 80 PHE A O 1
ATOM 652 N N . LEU A 1 81 ? -34.585 -8.135 32.658 1.00 91.44 81 LEU A N 1
ATOM 653 C CA . LEU A 1 81 ? -35.776 -7.541 33.271 1.00 91.44 81 LEU A CA 1
ATOM 654 C C . LEU A 1 81 ? -35.516 -7.109 34.717 1.00 91.44 81 LEU A C 1
ATOM 656 O O . LEU A 1 81 ? -35.888 -6.007 35.112 1.00 91.44 81 LEU A O 1
ATOM 660 N N . SER A 1 82 ? -34.835 -7.946 35.504 1.00 91.62 82 SER A N 1
ATOM 661 C CA . SER A 1 82 ? -34.527 -7.619 36.901 1.00 91.62 82 SER A CA 1
ATOM 662 C C . SER A 1 82 ? -33.610 -6.398 37.025 1.00 91.62 82 SER A C 1
ATOM 664 O O . SER A 1 82 ? -33.856 -5.528 37.856 1.00 91.62 82 SER A O 1
ATOM 666 N N . LYS A 1 83 ? -32.609 -6.270 36.143 1.00 91.06 83 LYS A N 1
ATOM 667 C CA . LYS A 1 83 ? -31.723 -5.099 36.076 1.00 91.06 83 LYS A CA 1
ATOM 668 C C . LYS A 1 83 ? -32.488 -3.836 35.675 1.00 91.06 83 LYS A C 1
ATOM 670 O O . LYS A 1 83 ? -32.255 -2.783 36.265 1.00 91.06 83 LYS A O 1
ATOM 675 N N . GLY A 1 84 ? -33.432 -3.953 34.740 1.00 93.00 84 GLY A N 1
ATOM 676 C CA . GLY A 1 84 ? -34.321 -2.859 34.347 1.00 93.00 84 GLY A CA 1
ATOM 677 C C . GLY A 1 84 ? -35.190 -2.356 35.493 1.00 93.00 84 GLY A C 1
ATOM 678 O O . GLY A 1 84 ? -35.264 -1.151 35.724 1.00 93.00 84 GLY A O 1
ATOM 679 N N . VAL A 1 85 ? -35.772 -3.268 36.277 1.00 92.44 85 VAL A N 1
ATOM 680 C CA . VAL A 1 85 ? -36.543 -2.924 37.485 1.00 92.44 85 VAL A CA 1
ATOM 681 C C . VAL A 1 85 ? -35.672 -2.199 38.513 1.00 92.44 85 VAL A C 1
ATOM 683 O O . VAL A 1 85 ? -36.104 -1.203 39.092 1.00 92.44 85 VAL A O 1
ATOM 686 N N . GLU A 1 86 ? -34.428 -2.638 38.716 1.00 93.19 86 GLU A N 1
ATOM 687 C CA . GLU A 1 86 ? -33.499 -1.939 39.609 1.00 93.19 86 GLU A CA 1
ATOM 688 C C . GLU A 1 86 ? -33.157 -0.527 39.105 1.00 93.19 86 GLU A C 1
ATOM 690 O O . GLU A 1 86 ? -33.155 0.414 39.901 1.00 93.19 86 GLU A O 1
ATOM 695 N N . ARG A 1 87 ? -32.944 -0.330 37.794 1.00 94.12 87 ARG A N 1
ATOM 696 C CA . ARG A 1 87 ? -32.749 1.016 37.215 1.00 94.12 87 ARG A CA 1
ATOM 697 C C . ARG A 1 87 ? -33.991 1.892 37.319 1.00 94.12 87 ARG A C 1
ATOM 699 O O . ARG A 1 87 ? -33.868 3.081 37.608 1.00 94.12 87 ARG A O 1
ATOM 706 N N . ALA A 1 88 ? -35.180 1.316 37.164 1.00 94.69 88 ALA A N 1
ATOM 707 C CA . ALA A 1 88 ? -36.442 2.042 37.242 1.00 94.69 88 ALA A CA 1
ATOM 708 C C . ALA A 1 88 ? -36.666 2.712 38.605 1.00 94.69 88 ALA A C 1
ATOM 710 O O . ALA A 1 88 ? -37.360 3.728 38.668 1.00 94.69 88 ALA A O 1
ATOM 711 N N . LYS A 1 89 ? -36.078 2.201 39.697 1.00 94.88 89 LYS A N 1
ATOM 712 C CA . LYS A 1 89 ? -36.174 2.822 41.033 1.00 94.88 89 LYS A CA 1
ATOM 713 C C . LYS A 1 89 ? -35.574 4.229 41.082 1.00 94.88 89 LYS A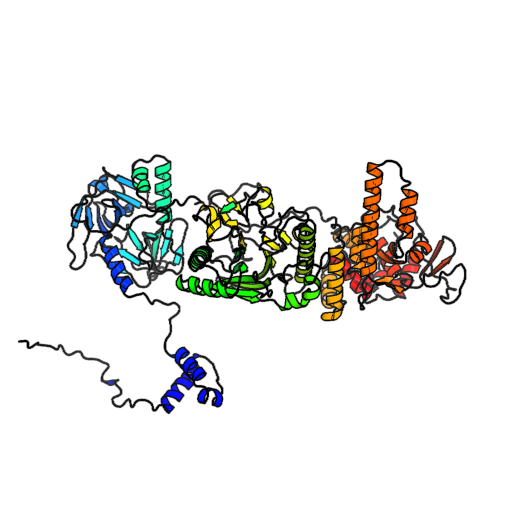 C 1
ATOM 715 O O . LYS A 1 89 ? -36.034 5.045 41.873 1.00 94.88 89 LYS A O 1
ATOM 720 N N . ALA A 1 90 ? -34.579 4.512 40.240 1.00 96.31 90 ALA A N 1
ATOM 721 C CA . ALA A 1 90 ? -33.928 5.816 40.156 1.00 96.31 90 ALA A CA 1
ATOM 722 C C . ALA A 1 90 ? -34.669 6.820 39.262 1.00 96.31 90 ALA A C 1
ATOM 724 O O . ALA A 1 90 ? -34.317 7.995 39.278 1.00 96.31 90 ALA A O 1
ATOM 725 N N . VAL A 1 91 ? -35.676 6.383 38.500 1.00 97.19 91 VAL A N 1
ATOM 726 C CA . VAL A 1 91 ? -36.480 7.245 37.623 1.00 97.19 91 VAL A CA 1
ATOM 727 C C . VAL A 1 91 ? -37.684 7.787 38.393 1.00 97.19 91 VAL A C 1
ATOM 729 O O . VAL A 1 91 ? -38.389 7.039 39.080 1.00 97.19 91 VAL A O 1
ATOM 732 N N . CYS A 1 92 ? -37.920 9.090 38.274 1.00 97.19 92 CYS A N 1
ATOM 733 C CA . CYS A 1 92 ? -38.973 9.820 38.963 1.00 97.19 92 CYS A CA 1
ATOM 734 C C . CYS A 1 92 ? -39.787 10.698 38.008 1.00 97.19 92 CYS A C 1
ATOM 736 O O . CYS A 1 92 ? -39.351 11.059 36.912 1.00 97.19 92 CYS A O 1
ATOM 738 N N . ARG A 1 93 ? -40.985 11.073 38.458 1.00 97.81 93 ARG A N 1
ATOM 739 C CA . ARG A 1 93 ? -41.822 12.070 37.789 1.00 97.81 93 ARG A CA 1
ATOM 740 C C . ARG A 1 93 ? -41.505 13.457 38.340 1.00 97.81 93 ARG A C 1
ATOM 742 O O . ARG A 1 93 ? -41.535 13.647 39.555 1.00 97.81 93 ARG A O 1
ATOM 749 N N . ILE A 1 94 ? -41.252 14.424 37.465 1.00 97.56 94 ILE A N 1
ATOM 750 C CA . ILE A 1 94 ? -41.055 15.830 37.828 1.00 97.56 94 ILE A CA 1
ATOM 751 C C . ILE A 1 94 ? -42.396 16.562 37.757 1.00 97.56 94 ILE A C 1
ATOM 753 O O . ILE A 1 94 ? -43.100 16.512 36.747 1.00 97.56 94 ILE A O 1
ATOM 757 N N . LEU A 1 95 ? -42.750 17.231 38.854 1.00 95.94 95 LEU A N 1
ATOM 758 C CA . LEU A 1 95 ? -43.921 18.092 38.982 1.00 95.94 95 LEU A CA 1
ATOM 759 C C . LEU A 1 95 ? -43.464 19.552 39.013 1.00 95.94 95 LEU A C 1
ATOM 761 O O . LEU A 1 95 ? -43.104 20.048 40.087 1.00 95.94 95 LEU A O 1
ATOM 765 N N . ALA A 1 96 ? -43.493 20.220 37.862 1.00 92.25 96 ALA A N 1
ATOM 766 C CA . ALA A 1 96 ? -43.165 21.634 37.736 1.00 92.25 96 ALA A CA 1
ATOM 767 C C . ALA A 1 96 ? -44.428 22.493 37.523 1.00 92.25 96 ALA A C 1
ATOM 769 O O . ALA A 1 96 ? -45.452 21.994 37.052 1.00 92.25 96 ALA A O 1
ATOM 770 N N . PRO A 1 97 ? -44.399 23.793 37.870 1.00 87.25 97 PRO A N 1
ATOM 771 C CA . PRO A 1 97 ? -45.487 24.714 37.547 1.00 87.25 97 P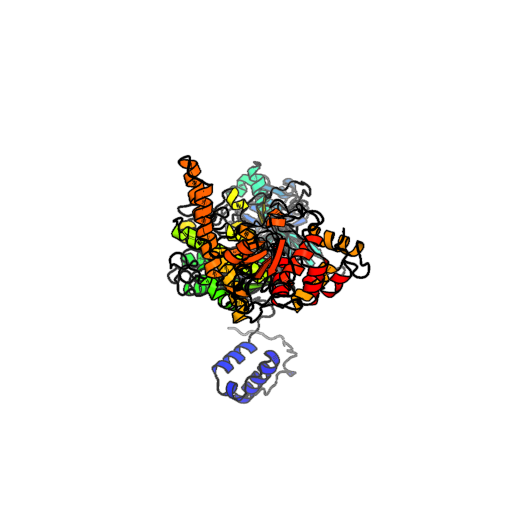RO A CA 1
ATOM 772 C C . PRO A 1 97 ? -45.779 24.837 36.042 1.00 87.25 97 PRO A C 1
ATOM 774 O O . PRO A 1 97 ? -46.936 25.046 35.679 1.00 87.25 97 PRO A O 1
ATOM 777 N N . SER A 1 98 ? -44.756 24.720 35.186 1.00 81.38 98 SER A N 1
ATOM 778 C CA . SER A 1 98 ? -44.868 24.794 33.719 1.00 81.38 98 SER A CA 1
ATOM 779 C C . SER A 1 98 ? -45.392 23.510 33.072 1.00 81.38 98 SER A C 1
ATOM 781 O O . SER A 1 98 ? -45.951 23.564 31.978 1.00 81.38 98 SER A O 1
ATOM 783 N N . GLY A 1 99 ? -45.259 22.358 33.737 1.00 84.12 99 GLY A N 1
ATOM 784 C CA . GLY A 1 99 ? -45.613 21.074 33.148 1.00 84.12 99 GLY A CA 1
ATOM 785 C C . GLY A 1 99 ? -45.136 19.857 33.934 1.00 84.12 99 GLY A C 1
ATOM 786 O O . GLY A 1 99 ? -44.633 19.938 35.055 1.00 84.12 99 GLY A O 1
ATOM 787 N N . LEU A 1 100 ? -45.346 18.690 33.328 1.00 91.38 100 LEU A N 1
ATOM 788 C CA . LEU A 1 100 ? -44.905 17.398 33.847 1.00 91.38 100 LEU A CA 1
ATOM 789 C C . LEU A 1 100 ? -43.752 16.888 32.988 1.00 91.38 100 LEU A C 1
ATOM 791 O O . LEU A 1 100 ? -43.799 17.015 31.766 1.00 91.38 100 LEU A O 1
ATOM 795 N N . GLY A 1 101 ? -42.773 16.256 33.623 1.00 94.00 101 GLY A N 1
ATOM 796 C CA . GLY A 1 101 ? -41.655 15.620 32.934 1.00 94.00 101 GLY A CA 1
ATOM 797 C C . GLY A 1 101 ? -41.173 14.371 33.656 1.00 94.00 101 GLY A C 1
ATOM 798 O O . GLY A 1 101 ? -41.682 13.991 34.716 1.00 94.00 101 GLY A O 1
ATOM 799 N N . THR A 1 102 ? -40.159 13.744 33.084 1.00 97.62 102 THR A N 1
ATOM 800 C CA . THR A 1 102 ? -39.423 12.637 33.684 1.00 97.62 102 THR A CA 1
ATOM 801 C C . THR A 1 102 ? -38.062 13.145 34.159 1.00 97.62 102 THR A C 1
ATOM 803 O O . THR A 1 102 ? -37.485 14.071 33.597 1.00 97.62 102 THR A O 1
ATOM 806 N N . GLY A 1 103 ? -37.542 12.570 35.234 1.00 97.31 103 GLY A N 1
ATOM 807 C CA . GLY A 1 103 ? -36.174 12.799 35.678 1.00 97.31 103 GLY A CA 1
ATOM 808 C C . GLY A 1 103 ? -35.603 11.541 36.305 1.00 97.31 103 GLY A C 1
ATOM 809 O O . GLY A 1 103 ? -36.302 10.540 36.480 1.00 97.31 103 GLY A O 1
ATOM 810 N N . PHE A 1 104 ? -34.323 11.568 36.649 1.00 97.94 104 PHE A N 1
ATOM 811 C CA . PHE A 1 104 ? -33.691 10.439 37.321 1.00 97.94 104 PHE A CA 1
ATOM 812 C C . PHE A 1 104 ? -32.551 10.861 38.241 1.00 97.94 104 PHE A C 1
ATOM 814 O O . PHE A 1 104 ? -31.895 11.882 38.042 1.00 97.94 104 PHE A O 1
ATOM 821 N N . LEU A 1 105 ? -32.330 10.053 39.276 1.00 97.12 105 LEU A N 1
ATOM 822 C CA . LEU A 1 105 ? -31.303 10.261 40.288 1.00 97.12 105 LEU A CA 1
ATOM 823 C C . LEU A 1 105 ? -29.919 9.918 39.720 1.00 97.12 105 LEU A C 1
ATOM 825 O O . LEU A 1 105 ? -29.663 8.757 39.402 1.00 97.12 105 LEU A O 1
ATOM 829 N N . ILE A 1 106 ? -29.020 10.902 39.637 1.00 94.44 106 ILE A N 1
ATOM 830 C CA . ILE A 1 106 ? -27.645 10.728 39.127 1.00 94.44 106 ILE A CA 1
ATOM 831 C C . ILE A 1 106 ? -26.595 10.603 40.235 1.00 94.44 106 ILE A C 1
ATOM 833 O O . ILE A 1 106 ? -25.539 10.010 40.040 1.00 94.44 106 ILE A O 1
ATOM 837 N N . ASP A 1 107 ? -26.889 11.129 41.418 1.00 91.12 107 ASP A N 1
ATOM 838 C CA . ASP A 1 107 ? -26.102 10.960 42.638 1.00 91.12 107 ASP A CA 1
ATOM 839 C C . ASP A 1 107 ? -27.045 11.116 43.840 1.00 91.12 107 ASP A C 1
ATOM 841 O O . ASP A 1 107 ? -28.197 11.530 43.692 1.00 91.12 107 ASP A O 1
ATOM 845 N N . ARG A 1 108 ? -26.584 10.787 45.047 1.00 86.56 108 ARG A N 1
ATOM 846 C CA . ARG A 1 108 ? -27.359 10.976 46.276 1.00 86.56 108 ARG A CA 1
ATOM 847 C C . ARG A 1 108 ? -27.786 12.439 46.412 1.00 86.56 108 ARG A C 1
ATOM 849 O O . ARG A 1 108 ? -26.960 13.312 46.668 1.00 86.56 108 ARG A O 1
ATOM 856 N N . GLY A 1 109 ? -29.090 12.671 46.266 1.00 91.38 109 GLY A N 1
ATOM 857 C CA . GLY A 1 109 ? -29.696 13.996 46.341 1.00 91.38 109 GLY A CA 1
ATOM 858 C C . GLY A 1 109 ? -29.542 14.845 45.079 1.00 91.38 109 GLY A C 1
ATOM 859 O O . GLY A 1 109 ? -29.743 16.046 45.177 1.00 91.38 109 GLY A O 1
ATOM 860 N N . MET A 1 110 ? -29.194 14.281 43.916 1.00 95.00 110 MET A N 1
ATOM 861 C CA . MET A 1 110 ? -29.063 15.024 42.651 1.00 95.00 110 MET A CA 1
ATOM 862 C C . MET A 1 110 ? -29.866 14.363 41.533 1.00 95.00 110 MET A C 1
ATOM 864 O O . MET A 1 110 ? -29.704 13.170 41.273 1.00 95.00 110 MET A O 1
ATOM 868 N N . ILE A 1 111 ? -30.697 15.147 40.851 1.00 97.56 111 ILE A N 1
ATOM 869 C CA . ILE A 1 111 ? -31.581 14.692 39.775 1.00 97.56 111 ILE A CA 1
ATOM 870 C C . ILE A 1 111 ? -31.197 15.378 38.467 1.00 97.56 111 ILE A C 1
ATOM 872 O O . ILE A 1 111 ? -30.884 16.567 38.470 1.00 97.56 111 ILE A O 1
ATOM 876 N N . MET A 1 112 ? -31.255 14.632 37.364 1.00 97.69 112 MET A N 1
ATOM 877 C CA . MET A 1 112 ? -31.157 15.139 35.995 1.00 97.69 112 MET A CA 1
ATOM 878 C C . MET A 1 112 ? -32.523 15.075 35.295 1.00 97.69 112 MET A C 1
ATOM 880 O O . MET A 1 112 ? -33.267 14.110 35.470 1.00 97.69 112 MET A O 1
ATOM 884 N N . THR A 1 113 ? -32.842 16.105 34.512 1.00 97.81 113 THR A N 1
ATOM 885 C CA . THR A 1 113 ? -33.998 16.203 33.599 1.00 97.81 113 THR A CA 1
ATOM 886 C C . THR A 1 113 ? -33.662 17.186 32.461 1.00 97.81 113 THR A C 1
ATOM 888 O O . THR A 1 113 ? -32.513 17.626 32.377 1.00 97.81 113 THR A O 1
ATOM 891 N N . ASN A 1 114 ? -34.605 17.534 31.581 1.00 96.94 114 ASN A N 1
ATOM 892 C CA . ASN A 1 114 ? -34.378 18.552 30.548 1.00 96.94 114 ASN A CA 1
ATOM 893 C C . ASN A 1 114 ? -34.468 19.985 31.088 1.00 96.94 114 ASN A C 1
ATOM 895 O O . ASN A 1 114 ? -35.112 20.242 32.108 1.00 96.94 114 ASN A O 1
ATOM 899 N N . HIS A 1 115 ? -33.872 20.935 30.367 1.00 95.94 115 HIS A N 1
ATOM 900 C CA . HIS A 1 115 ? -34.011 22.355 30.682 1.00 95.94 115 HIS A CA 1
ATOM 901 C C . HIS A 1 115 ? -35.440 22.838 30.472 1.00 95.94 115 HIS A C 1
ATOM 903 O O . HIS A 1 115 ? -35.985 23.471 31.364 1.00 95.94 115 HIS A O 1
ATOM 909 N N . HIS A 1 116 ? -36.099 22.455 29.381 1.00 93.25 116 HIS A N 1
ATOM 910 C CA . HIS A 1 116 ? -37.496 22.842 29.155 1.00 93.25 116 HIS A CA 1
ATOM 911 C C . HIS A 1 116 ? -38.498 22.215 30.154 1.00 93.25 116 HIS A C 1
ATOM 913 O O . HIS A 1 116 ? -39.678 22.555 30.141 1.00 93.25 116 HIS A O 1
ATOM 919 N N . VAL A 1 117 ? -38.058 21.281 31.011 1.00 94.31 117 VAL A N 1
ATOM 920 C CA . VAL A 1 117 ? -38.852 20.766 32.144 1.00 94.31 117 VAL A CA 1
ATOM 921 C C . VAL A 1 117 ? -38.622 21.604 33.409 1.00 94.31 117 VAL A C 1
ATOM 923 O O . VAL A 1 117 ? -39.535 21.757 34.218 1.00 94.31 117 VAL A O 1
ATOM 926 N N . LEU A 1 118 ? -37.405 22.124 33.603 1.00 96.31 118 LEU A N 1
ATOM 927 C CA . LEU A 1 118 ? -37.009 22.989 34.718 1.00 96.31 118 LEU A CA 1
ATOM 928 C C . LEU A 1 118 ? -36.066 24.084 34.200 1.00 96.31 118 LEU A C 1
ATOM 930 O O . LEU A 1 118 ? -34.840 23.913 34.217 1.00 96.31 118 LEU A O 1
ATOM 934 N N . GLU A 1 119 ? -36.632 25.212 33.768 1.00 94.31 119 GLU A N 1
ATOM 935 C CA . GLU A 1 119 ? -35.896 26.240 33.017 1.00 94.31 119 GLU A CA 1
ATOM 936 C C . GLU A 1 119 ? -35.047 27.131 33.932 1.00 94.31 119 GLU A C 1
ATOM 938 O O . GLU A 1 119 ? -34.042 27.715 33.522 1.00 94.31 119 GLU A O 1
ATOM 943 N N . SER A 1 120 ? -35.446 27.260 35.202 1.00 95.31 120 SER A N 1
ATOM 944 C CA . SER A 1 120 ? -34.803 28.172 36.150 1.00 95.31 120 SER A CA 1
ATOM 945 C C . SER A 1 120 ? -34.736 27.630 37.574 1.00 95.31 120 SER A C 1
ATOM 947 O O . SER A 1 120 ? -35.571 26.840 38.017 1.00 95.31 120 SER A O 1
ATOM 949 N N . ALA A 1 121 ? -33.779 28.148 38.349 1.00 95.25 121 ALA A N 1
ATOM 950 C CA . ALA A 1 121 ? -33.677 27.868 39.779 1.00 95.25 121 ALA A CA 1
ATOM 951 C C . ALA A 1 121 ? -34.967 28.247 40.535 1.00 95.25 121 ALA A C 1
ATOM 953 O O . ALA A 1 121 ? -35.386 27.542 41.445 1.00 95.25 121 ALA A O 1
ATOM 954 N N . GLN A 1 122 ? -35.655 29.326 40.150 1.00 95.12 122 GLN A N 1
ATOM 955 C CA . GLN A 1 122 ? -36.920 29.708 40.788 1.00 95.12 122 GLN A CA 1
ATOM 956 C C . GLN A 1 122 ? -38.024 28.671 40.542 1.00 95.12 122 GLN A C 1
ATOM 958 O O . GLN A 1 122 ? -38.793 28.342 41.448 1.00 95.12 122 GLN A O 1
ATOM 963 N N . GLU A 1 123 ? -38.113 28.159 39.319 1.00 94.75 123 GLU A N 1
ATOM 964 C CA . GLU A 1 123 ? -39.067 27.118 38.962 1.00 94.75 123 GLU A CA 1
ATOM 965 C C . GLU A 1 123 ? -38.753 25.800 39.669 1.00 94.75 123 GLU A C 1
ATOM 967 O O . GLU A 1 123 ? -39.637 25.202 40.291 1.00 94.75 123 GLU A O 1
ATOM 972 N N . ALA A 1 124 ? -37.485 25.391 39.661 1.00 95.69 124 ALA A N 1
ATOM 973 C CA . ALA A 1 124 ? -37.026 24.219 40.388 1.00 95.69 124 ALA A CA 1
ATOM 974 C C . ALA A 1 124 ? -37.392 24.305 41.879 1.00 95.69 124 ALA A C 1
ATOM 976 O O . ALA A 1 124 ? -37.946 23.357 42.427 1.00 95.69 124 ALA A O 1
ATOM 977 N N . GLY A 1 125 ? -37.229 25.470 42.514 1.00 95.50 125 GLY A N 1
ATOM 978 C CA . GLY A 1 125 ? -37.597 25.686 43.920 1.00 95.50 125 GLY A CA 1
ATOM 979 C C . GLY A 1 125 ? -39.101 25.554 44.200 1.00 95.50 125 GLY A C 1
ATOM 980 O O . GLY A 1 125 ? -39.511 25.288 45.330 1.00 95.50 125 GLY A O 1
ATOM 981 N N . ASN A 1 126 ? -39.952 25.667 43.178 1.00 95.69 126 ASN A N 1
ATOM 982 C CA . ASN A 1 126 ? -41.398 25.446 43.272 1.00 95.69 126 ASN A CA 1
ATOM 983 C C . ASN A 1 126 ? -41.834 24.037 42.840 1.00 95.69 126 ASN A C 1
ATOM 985 O O . ASN A 1 126 ? -43.005 23.695 42.988 1.00 95.69 126 ASN A O 1
ATOM 989 N N . SER A 1 127 ? -40.893 23.200 42.411 1.00 97.56 127 SER A N 1
ATOM 990 C CA . SER A 1 127 ? -41.149 21.879 41.839 1.00 97.56 127 SER A CA 1
ATOM 991 C C . SER A 1 127 ? -40.910 20.740 42.841 1.00 97.56 127 SER A C 1
ATOM 993 O O . SER A 1 127 ? -40.399 20.956 43.949 1.00 97.56 127 SER A O 1
ATOM 995 N N . TYR A 1 128 ? -41.334 19.527 42.471 1.00 97.62 128 TYR A N 1
ATOM 996 C CA . TYR A 1 128 ? -41.168 18.297 43.256 1.00 97.62 128 TYR A CA 1
ATOM 997 C C . TYR A 1 128 ? -40.772 17.118 42.360 1.00 97.62 128 TYR A C 1
ATOM 999 O O . TYR A 1 128 ? -41.181 17.067 41.203 1.00 97.62 128 TYR A O 1
ATOM 1007 N N . ALA A 1 129 ? -40.055 16.142 42.917 1.00 97.56 129 ALA A N 1
ATOM 1008 C CA . ALA A 1 129 ? -39.798 14.849 42.283 1.00 97.56 129 ALA A CA 1
ATOM 1009 C C . ALA A 1 129 ? -40.567 13.735 43.006 1.00 97.56 129 ALA A C 1
ATOM 1011 O O . ALA A 1 129 ? -40.553 13.664 44.235 1.00 97.56 129 ALA A O 1
ATOM 1012 N N . GLU A 1 130 ? -41.230 12.860 42.255 1.00 97.06 130 GLU A N 1
ATOM 1013 C CA . GLU A 1 130 ? -41.990 11.726 42.784 1.00 97.06 130 GLU A CA 1
ATOM 1014 C C . GLU A 1 130 ? -41.363 10.397 42.354 1.00 97.06 130 GLU A C 1
ATOM 1016 O O . GLU A 1 130 ? -41.488 9.967 41.205 1.00 97.06 130 GLU A O 1
ATOM 1021 N N . PHE A 1 131 ? -40.685 9.738 43.293 1.00 96.31 131 PHE A N 1
ATOM 1022 C CA . PHE A 1 131 ? -40.122 8.398 43.120 1.00 96.31 131 PHE A CA 1
ATOM 1023 C C . PHE A 1 131 ? -41.170 7.334 43.453 1.00 96.31 131 PHE A C 1
ATOM 1025 O O . PHE A 1 131 ? -42.063 7.567 44.267 1.00 96.31 131 PHE A O 1
ATOM 1032 N N . GLY A 1 132 ? -41.080 6.158 42.825 1.00 92.88 132 GLY A N 1
ATOM 1033 C CA . GLY A 1 132 ? -42.027 5.056 43.066 1.00 92.88 132 GLY A CA 1
ATOM 1034 C C . GLY A 1 132 ? -43.462 5.330 42.587 1.00 92.88 132 GLY A C 1
ATOM 1035 O O . GLY A 1 132 ? -44.402 4.680 43.042 1.00 92.88 132 GLY A O 1
ATOM 1036 N N . TYR A 1 133 ? -43.655 6.302 41.685 1.00 94.75 133 TYR A N 1
ATOM 1037 C CA . TYR A 1 133 ? -44.954 6.600 41.074 1.00 94.75 133 TYR A CA 1
ATOM 1038 C C . TYR A 1 133 ? -45.295 5.594 39.958 1.00 94.75 133 TYR A C 1
ATOM 1040 O O . TYR A 1 133 ? -45.192 5.872 38.764 1.00 94.75 133 TYR A O 1
ATOM 1048 N N . GLU A 1 134 ? -45.669 4.380 40.347 1.00 92.75 134 GLU A N 1
ATOM 1049 C CA . GLU A 1 134 ? -45.933 3.256 39.440 1.00 92.75 134 GLU A CA 1
ATOM 1050 C C . GLU A 1 134 ? -47.099 2.382 39.930 1.00 92.75 134 GLU A C 1
ATOM 1052 O O . GLU A 1 134 ? -47.681 2.621 40.991 1.00 92.75 134 GLU A O 1
ATOM 1057 N N . GLU A 1 135 ? -47.507 1.394 39.133 1.00 87.88 135 GLU A N 1
ATOM 1058 C CA . GLU A 1 135 ? -48.620 0.506 39.482 1.00 87.88 135 GLU A CA 1
ATOM 1059 C C . GLU A 1 135 ? -48.267 -0.316 40.733 1.00 87.88 135 GLU A C 1
ATOM 1061 O O . GLU A 1 135 ? -47.335 -1.113 40.716 1.00 87.88 135 GLU A O 1
ATOM 1066 N N . ASN A 1 136 ? -49.015 -0.126 41.827 1.00 85.25 136 ASN A N 1
ATOM 1067 C CA . ASN A 1 136 ? -48.751 -0.720 43.148 1.00 85.25 136 ASN A CA 1
ATOM 1068 C C . ASN A 1 136 ? -47.450 -0.252 43.843 1.00 85.25 136 ASN A C 1
ATOM 1070 O O . ASN A 1 136 ? -47.018 -0.886 44.805 1.00 85.25 136 ASN A O 1
ATOM 1074 N N . GLY A 1 137 ? -46.846 0.854 43.394 1.00 82.25 137 GLY A N 1
ATOM 1075 C CA . GLY A 1 137 ? -45.687 1.475 44.043 1.00 82.25 137 GLY A CA 1
ATOM 1076 C C . GLY A 1 137 ? -46.065 2.429 45.182 1.00 82.25 137 GLY A C 1
ATOM 1077 O O . GLY A 1 137 ? -47.152 3.011 45.199 1.00 82.25 137 GLY A O 1
ATOM 1078 N N . ASN A 1 138 ? -45.145 2.623 46.130 1.00 88.12 138 ASN A N 1
ATOM 1079 C CA . ASN A 1 138 ? -45.266 3.660 47.155 1.00 88.12 138 ASN A CA 1
ATOM 1080 C C . ASN A 1 138 ? -44.603 4.944 46.655 1.00 88.12 138 ASN A C 1
ATOM 1082 O O . ASN A 1 138 ? -43.397 4.968 46.415 1.00 88.12 138 ASN A O 1
ATOM 1086 N N . THR A 1 139 ? -45.384 6.016 46.520 1.00 94.44 139 THR A N 1
ATOM 1087 C CA . THR A 1 139 ? -44.868 7.296 46.029 1.00 94.44 139 THR A CA 1
ATOM 1088 C C . THR A 1 139 ? -44.166 8.077 47.134 1.00 94.44 139 THR A C 1
ATOM 1090 O O . THR A 1 139 ? -44.763 8.381 48.167 1.00 94.44 139 THR A O 1
ATOM 1093 N N . ILE A 1 140 ? -42.914 8.448 46.883 1.00 94.94 140 ILE A N 1
ATOM 1094 C CA . ILE A 1 140 ? -42.111 9.321 47.740 1.00 94.94 140 ILE A CA 1
ATOM 1095 C C . ILE A 1 140 ? -41.969 10.659 47.027 1.00 94.94 140 ILE A C 1
ATOM 1097 O O . ILE A 1 140 ? -41.414 10.725 45.931 1.00 94.94 140 ILE A O 1
ATOM 1101 N N . LYS A 1 141 ? -42.488 11.720 47.645 1.00 96.25 141 LYS A N 1
ATOM 1102 C CA . LYS A 1 141 ? -42.472 13.073 47.089 1.00 96.25 141 LYS A CA 1
ATOM 1103 C C . LYS A 1 141 ? -41.395 13.908 47.768 1.00 96.25 141 LYS A C 1
ATOM 1105 O O . LYS A 1 141 ? -41.461 14.113 48.976 1.00 96.25 141 LYS A O 1
ATOM 1110 N N . LEU A 1 142 ? -40.456 14.413 46.977 1.00 95.94 142 LEU A N 1
ATOM 1111 C CA . LEU A 1 142 ? -39.284 15.154 47.434 1.00 95.94 142 LEU A CA 1
ATOM 1112 C C . LEU A 1 142 ? -39.294 16.579 46.900 1.00 95.94 142 LEU A C 1
ATOM 1114 O O . LEU A 1 142 ? -39.637 16.813 45.736 1.00 95.94 142 LEU A O 1
ATOM 1118 N N . LYS A 1 143 ? -38.898 17.537 47.739 1.00 97.25 143 LYS A N 1
ATOM 1119 C CA . LYS A 1 143 ? -38.687 18.921 47.313 1.00 97.25 143 LYS A CA 1
ATOM 1120 C C . LYS A 1 143 ? -37.342 19.065 46.590 1.00 97.25 143 LYS A C 1
ATOM 1122 O O . LYS A 1 143 ? -36.336 18.508 47.034 1.00 97.25 143 LYS A O 1
ATOM 1127 N N . LEU A 1 144 ? -37.321 19.816 45.485 1.00 97.62 144 LEU A N 1
ATOM 1128 C CA . LEU A 1 144 ? -36.078 20.204 44.808 1.00 97.62 144 LEU A CA 1
ATOM 1129 C C . LEU A 1 144 ? -35.452 21.424 45.499 1.00 97.62 144 LEU A C 1
ATOM 1131 O O . LEU A 1 144 ? -36.169 22.291 46.000 1.00 97.62 144 LEU A O 1
ATOM 1135 N N . LYS A 1 145 ? -34.121 21.476 45.506 1.00 97.19 145 LYS A N 1
ATOM 1136 C CA . LYS A 1 145 ? -33.292 22.424 46.258 1.00 97.19 145 LYS A CA 1
ATOM 1137 C C . LYS A 1 145 ? -32.246 23.108 45.366 1.00 97.19 145 LYS A C 1
ATOM 1139 O O . LYS A 1 145 ? -31.048 22.842 45.481 1.00 97.19 145 LYS A O 1
ATOM 1144 N N . PRO A 1 146 ? -32.670 23.965 44.429 1.00 96.44 146 PRO A N 1
ATOM 1145 C CA . PRO A 1 146 ? -31.766 24.648 43.500 1.00 96.44 146 PRO A CA 1
ATOM 1146 C C . PRO A 1 146 ? -30.738 25.558 44.189 1.00 96.44 146 PRO A C 1
ATOM 1148 O O . PRO A 1 146 ? -29.701 25.855 43.606 1.00 96.44 146 PRO A O 1
ATOM 1151 N N . GLU A 1 147 ? -30.998 25.986 45.426 1.00 94.25 147 GLU A N 1
ATOM 1152 C CA . GLU A 1 147 ? -30.057 26.732 46.261 1.00 94.25 147 GLU A CA 1
ATOM 1153 C C . GLU A 1 147 ? -28.840 25.908 46.707 1.00 94.25 147 GLU A C 1
ATOM 1155 O O . GLU A 1 147 ? -27.804 26.490 47.025 1.00 94.25 147 GLU A O 1
ATOM 1160 N N . GLU A 1 148 ? -28.951 24.574 46.736 1.00 93.88 148 GLU A N 1
ATOM 1161 C CA . GLU A 1 148 ? -27.836 23.675 47.057 1.00 93.88 148 GLU A CA 1
ATOM 1162 C C . GLU A 1 148 ? -27.021 23.316 45.801 1.00 93.88 148 GLU A C 1
ATOM 1164 O O . GLU A 1 148 ? -25.793 23.265 45.863 1.00 93.88 148 GLU A O 1
ATOM 1169 N N . LEU A 1 149 ? -27.685 23.076 44.664 1.00 94.62 149 LEU A N 1
ATOM 1170 C CA . LEU A 1 149 ? -27.054 22.850 43.359 1.00 94.62 149 LEU A CA 1
ATOM 1171 C C . LEU A 1 149 ? -28.083 23.062 42.240 1.00 94.62 149 LEU A C 1
ATOM 1173 O O . LEU A 1 149 ? -29.148 22.440 42.260 1.00 94.62 149 LEU A O 1
ATOM 1177 N N . PHE A 1 150 ? -27.738 23.875 41.242 1.00 96.31 150 PHE A N 1
ATOM 1178 C CA . PHE A 1 150 ? -28.508 24.034 40.010 1.00 96.31 150 PHE A CA 1
ATOM 1179 C C . PHE A 1 150 ? -27.564 24.312 38.835 1.00 96.31 150 PHE A C 1
ATOM 1181 O O . PHE A 1 150 ? -26.829 25.298 38.852 1.00 96.31 150 PHE A O 1
ATOM 1188 N N . ILE A 1 151 ? -27.582 23.446 37.823 1.00 96.06 151 ILE A N 1
ATOM 1189 C CA . ILE A 1 151 ? -26.837 23.598 36.565 1.00 96.06 151 ILE A CA 1
ATOM 1190 C C . ILE A 1 151 ? -27.825 23.366 35.434 1.00 96.06 151 ILE A C 1
ATOM 1192 O O . ILE A 1 151 ? -28.533 22.363 35.453 1.00 96.06 151 ILE A O 1
ATOM 1196 N N . THR A 1 152 ? -27.871 24.255 34.448 1.00 95.69 152 THR A N 1
ATOM 1197 C CA . THR A 1 152 ? -28.790 24.112 33.318 1.00 95.69 152 THR A CA 1
ATOM 1198 C C . THR A 1 152 ? -28.124 24.509 32.001 1.00 95.69 152 THR A C 1
ATOM 1200 O O . THR A 1 152 ? -27.204 25.329 31.995 1.00 95.69 152 THR A O 1
ATOM 1203 N N . SER A 1 153 ? -28.566 23.913 30.897 1.00 92.88 153 SER A N 1
ATOM 1204 C CA . SER A 1 153 ? -28.166 24.238 29.527 1.00 92.88 153 SER A CA 1
ATOM 1205 C C . SER A 1 153 ? -29.429 24.397 28.683 1.00 92.88 153 SER A C 1
ATOM 1207 O O . SER A 1 153 ? -30.254 23.485 28.701 1.00 92.88 153 SER A O 1
ATOM 1209 N N . PRO A 1 154 ? -29.601 25.533 27.984 1.00 88.38 154 PRO A N 1
ATOM 1210 C CA . PRO A 1 154 ? -30.841 25.863 27.293 1.00 88.38 154 PRO A CA 1
ATOM 1211 C C . PRO A 1 154 ? -31.141 24.914 26.127 1.00 88.38 154 PRO A C 1
ATOM 1213 O O . PRO A 1 154 ? -30.282 24.135 25.697 1.00 88.38 154 PRO A O 1
ATOM 1216 N N . PHE A 1 155 ? -32.368 25.008 25.608 1.00 77.56 155 PHE A N 1
ATOM 1217 C CA . PHE A 1 155 ? -32.871 24.143 24.539 1.00 77.56 155 PHE A CA 1
ATOM 1218 C C . PHE A 1 155 ? -31.996 24.188 23.276 1.00 77.56 155 PHE A C 1
ATOM 1220 O O . PHE A 1 155 ? -31.748 23.164 22.651 1.00 77.56 155 PHE A O 1
ATOM 1227 N N . GLU A 1 156 ? -31.458 25.361 22.933 1.00 76.50 156 GLU A N 1
ATOM 1228 C CA . GLU A 1 156 ? -30.595 25.565 21.763 1.00 76.50 156 GLU A CA 1
ATOM 1229 C C . GLU A 1 156 ? -29.182 24.969 21.919 1.00 76.50 156 GLU A C 1
ATOM 1231 O O . GLU A 1 156 ? -28.404 24.964 20.964 1.00 76.50 156 GLU A O 1
ATOM 1236 N N . GLU A 1 157 ? -28.826 24.481 23.111 1.00 84.56 157 GLU A N 1
ATOM 1237 C CA . GLU A 1 157 ? -27.538 23.845 23.384 1.00 84.56 157 GLU A CA 1
ATOM 1238 C C . GLU A 1 157 ? -27.667 22.331 23.605 1.00 84.56 157 GLU A C 1
ATOM 1240 O O . GLU A 1 157 ? -27.428 21.549 22.685 1.00 84.56 157 GLU A O 1
ATOM 1245 N N . LEU A 1 158 ? -27.947 21.913 24.844 1.00 88.62 158 LEU A N 1
ATOM 1246 C CA . LEU A 1 158 ? -27.976 20.513 25.280 1.00 88.62 158 LEU A CA 1
ATOM 1247 C C . LEU A 1 158 ? -29.166 20.213 26.201 1.00 88.62 158 LEU A C 1
ATOM 1249 O O . LEU A 1 158 ? -29.171 19.153 26.822 1.00 88.62 158 LEU A O 1
ATOM 1253 N N . ASP A 1 159 ? -30.121 21.139 26.326 1.00 94.69 159 ASP A N 1
ATOM 1254 C CA . ASP A 1 159 ? -31.422 20.968 26.984 1.00 94.69 159 ASP A CA 1
ATOM 1255 C C . ASP A 1 159 ? -31.407 20.055 28.224 1.00 94.69 159 ASP A C 1
ATOM 1257 O O . ASP A 1 159 ? -32.112 19.049 28.299 1.00 94.69 159 ASP A O 1
ATOM 1261 N N . PHE A 1 160 ? -30.587 20.377 29.221 1.00 97.38 160 PHE A N 1
ATOM 1262 C CA . PHE A 1 160 ? -30.520 19.598 30.458 1.00 97.38 160 PHE A CA 1
ATOM 1263 C C . PHE A 1 160 ? -30.536 20.500 31.684 1.00 97.38 160 PHE A C 1
ATOM 1265 O O . PHE A 1 160 ? -30.009 21.608 31.664 1.00 97.38 160 PHE A O 1
ATOM 1272 N N . THR A 1 161 ? -31.072 19.978 32.783 1.00 97.62 161 THR A N 1
ATOM 1273 C CA . THR A 1 161 ? -31.014 20.574 34.116 1.00 97.62 161 THR A CA 1
ATOM 1274 C C . THR A 1 161 ? -30.598 19.514 35.129 1.00 97.62 161 THR A C 1
ATOM 1276 O O . THR A 1 161 ? -31.158 18.418 35.172 1.00 97.62 161 THR A O 1
ATOM 1279 N N . ILE A 1 162 ? -29.623 19.854 35.973 1.00 97.75 162 ILE A N 1
ATOM 1280 C CA . ILE A 1 162 ? -29.222 19.086 37.151 1.00 97.75 162 ILE A CA 1
ATOM 1281 C C . ILE A 1 162 ? -29.530 19.914 38.392 1.00 97.75 162 ILE A C 1
ATOM 1283 O O . ILE A 1 162 ? -29.089 21.058 38.505 1.00 97.75 162 ILE A O 1
ATOM 1287 N N . VAL A 1 163 ? -30.260 19.326 39.337 1.00 97.44 163 VAL A N 1
ATOM 1288 C CA . VAL A 1 163 ? -30.717 20.017 40.545 1.00 97.44 163 VAL A CA 1
ATOM 1289 C C . VAL A 1 163 ? -30.615 19.127 41.781 1.00 97.44 163 VAL A C 1
ATOM 1291 O O . VAL A 1 163 ? -30.829 17.914 41.707 1.00 97.44 163 VAL A O 1
ATOM 1294 N N . ALA A 1 164 ? -30.284 19.720 42.929 1.00 97.06 164 ALA A N 1
ATOM 1295 C CA . ALA A 1 164 ? -30.316 19.011 44.204 1.00 97.06 164 ALA A CA 1
ATOM 1296 C C . ALA A 1 164 ? -31.756 18.741 44.688 1.00 97.06 164 ALA A C 1
ATOM 1298 O O . ALA A 1 164 ? -32.707 19.419 44.298 1.00 97.06 164 ALA A O 1
ATOM 1299 N N . CYS A 1 165 ? -31.942 17.748 45.554 1.00 96.62 165 CYS A N 1
ATOM 1300 C CA . CYS A 1 165 ? -33.234 17.397 46.144 1.00 96.62 165 CYS A CA 1
ATOM 1301 C C . CYS A 1 165 ? -33.090 16.870 47.576 1.00 96.62 165 CYS A C 1
ATOM 1303 O O . CYS A 1 165 ? -32.002 16.513 48.033 1.00 96.62 165 CYS A O 1
ATOM 1305 N N . GLU A 1 166 ? -34.208 16.822 48.299 1.00 96.06 166 GLU A N 1
ATOM 1306 C CA . GLU A 1 166 ? -34.293 16.101 49.571 1.00 96.06 166 GLU A CA 1
ATOM 1307 C C . GLU A 1 166 ? -33.931 14.619 49.399 1.00 96.06 166 GLU A C 1
ATOM 1309 O O . GLU A 1 166 ? -34.247 14.002 48.390 1.00 96.06 166 GLU A O 1
ATOM 1314 N N . THR A 1 167 ? -33.277 14.028 50.398 1.00 93.00 167 THR A N 1
ATOM 1315 C CA . THR A 1 167 ? -32.808 12.632 50.339 1.00 93.00 167 THR A CA 1
ATOM 1316 C C . THR A 1 167 ? -33.623 11.670 51.200 1.00 93.00 167 THR A C 1
ATOM 1318 O O . THR A 1 167 ? -33.441 10.458 51.091 1.00 93.00 167 THR A O 1
ATOM 1321 N N . ALA A 1 168 ? -34.514 12.197 52.046 1.00 91.94 168 ALA A N 1
ATOM 1322 C CA . ALA A 1 168 ? -35.282 11.413 53.004 1.00 91.94 168 ALA A CA 1
ATOM 1323 C C . ALA A 1 168 ? -36.247 10.451 52.293 1.00 91.94 168 ALA A C 1
ATOM 1325 O O . ALA A 1 168 ? -37.160 10.886 51.593 1.00 91.94 168 ALA A O 1
ATOM 1326 N N . GLY A 1 169 ? -36.070 9.149 52.502 1.00 88.62 169 GLY A N 1
ATOM 1327 C CA . GLY A 1 169 ? -36.897 8.096 51.911 1.00 88.62 169 GLY A CA 1
ATOM 1328 C C . GLY A 1 169 ? -36.361 7.504 50.604 1.00 88.62 169 GLY A C 1
ATOM 1329 O O . GLY A 1 169 ? -36.959 6.555 50.104 1.00 88.62 169 GLY A O 1
ATOM 1330 N N . ILE A 1 170 ? -35.253 8.015 50.055 1.00 92.50 170 ILE A N 1
ATOM 1331 C CA . ILE A 1 170 ? -34.614 7.481 48.835 1.00 92.50 170 ILE A CA 1
ATOM 1332 C C . ILE A 1 170 ? -33.184 6.973 49.076 1.00 92.50 170 ILE A C 1
ATOM 1334 O O . ILE A 1 170 ? -32.430 6.753 48.132 1.00 92.50 170 ILE A O 1
ATOM 1338 N N . GLU A 1 171 ? -32.789 6.774 50.334 1.00 91.69 171 GLU A N 1
ATOM 1339 C CA . GLU A 1 171 ? -31.421 6.423 50.732 1.00 91.69 171 GLU A CA 1
ATOM 1340 C C . GLU A 1 171 ? -30.956 5.071 50.167 1.00 91.69 171 GLU A C 1
ATOM 1342 O O . GLU A 1 171 ? -29.758 4.863 49.954 1.00 91.69 171 GLU A O 1
ATOM 1347 N N . GLU A 1 172 ? -31.905 4.167 49.921 1.00 88.56 172 GLU A N 1
ATOM 1348 C CA . GLU A 1 172 ? -31.671 2.829 49.371 1.00 88.56 172 GLU A CA 1
ATOM 1349 C C . GLU A 1 172 ? -31.711 2.786 47.834 1.00 88.56 172 GLU A C 1
ATOM 1351 O O . GLU A 1 172 ? -31.343 1.772 47.239 1.00 88.56 172 GLU A O 1
ATOM 1356 N N . ILE A 1 173 ? -32.131 3.868 47.168 1.00 93.38 173 ILE A N 1
ATOM 1357 C CA . ILE A 1 173 ? -32.169 3.919 45.703 1.00 93.38 173 ILE A CA 1
ATOM 1358 C C . ILE A 1 173 ? -30.744 4.074 45.170 1.00 93.38 173 ILE A C 1
ATOM 1360 O O . ILE A 1 173 ? -30.019 5.006 45.521 1.00 93.38 173 ILE A O 1
ATOM 1364 N N . VAL A 1 174 ? -30.346 3.161 44.281 1.00 92.75 174 VAL A N 1
ATOM 1365 C CA . VAL A 1 174 ? -29.050 3.209 43.598 1.00 92.75 174 VAL A CA 1
ATOM 1366 C C . VAL A 1 174 ? -29.120 4.227 42.452 1.00 92.75 174 VAL A C 1
ATOM 1368 O O . VAL A 1 174 ? -29.887 4.005 41.515 1.00 92.75 174 VAL A O 1
ATOM 1371 N N . PRO A 1 175 ? -28.324 5.314 42.472 1.00 93.25 175 PRO A N 1
ATOM 1372 C CA . PRO A 1 175 ? -28.343 6.310 41.403 1.00 93.25 175 PRO A CA 1
ATOM 1373 C C . PRO A 1 175 ? -27.832 5.762 40.064 1.00 93.25 175 PRO A C 1
ATOM 1375 O O . PRO A 1 175 ? -26.966 4.880 40.016 1.00 93.25 175 PRO A O 1
ATOM 1378 N N . VAL A 1 176 ? -28.310 6.349 38.968 1.00 94.19 176 VAL A N 1
ATOM 1379 C CA . VAL A 1 176 ? -27.761 6.174 37.619 1.00 94.19 176 VAL A CA 1
ATOM 1380 C C . VAL A 1 176 ? -26.620 7.170 37.439 1.00 94.19 176 VAL A C 1
ATOM 1382 O O . VAL A 1 176 ? -26.796 8.269 36.917 1.00 94.19 176 VAL A O 1
ATOM 1385 N N . LYS A 1 177 ? -25.445 6.796 37.944 1.00 89.50 177 LYS A N 1
ATOM 1386 C CA . LYS A 1 177 ? -24.286 7.688 37.979 1.00 89.50 177 LYS A CA 1
ATOM 1387 C C . LYS A 1 177 ? -23.844 8.132 36.592 1.00 89.50 177 LYS A C 1
ATOM 1389 O O . LYS A 1 177 ? -23.737 7.325 35.670 1.00 89.50 177 LYS A O 1
ATOM 1394 N N . LEU A 1 178 ? -23.495 9.410 36.496 1.00 87.50 178 LEU A N 1
ATOM 1395 C CA . LEU A 1 178 ? -22.719 9.929 35.381 1.00 87.50 178 LEU A CA 1
ATOM 1396 C C . LEU A 1 178 ? -21.263 9.477 35.530 1.00 87.50 178 LEU A C 1
ATOM 1398 O O . LEU A 1 178 ? -20.672 9.568 36.609 1.00 87.50 178 LEU A O 1
ATOM 1402 N N . LEU A 1 179 ? -20.683 9.005 34.433 1.00 79.94 179 LEU A N 1
ATOM 1403 C CA . LEU A 1 179 ? -19.283 8.593 34.368 1.00 79.94 179 LEU A CA 1
ATOM 1404 C C . LEU A 1 179 ? -18.456 9.691 33.699 1.00 79.94 179 LEU A C 1
ATOM 1406 O O . LEU A 1 179 ? -18.956 10.386 32.818 1.00 79.94 179 LEU A O 1
ATOM 1410 N N . ARG A 1 180 ? -17.174 9.823 34.065 1.00 65.69 180 ARG A N 1
ATOM 1411 C CA . ARG A 1 180 ? -16.240 10.688 33.317 1.00 65.69 180 ARG A CA 1
ATOM 1412 C C . ARG A 1 180 ? -16.042 10.216 31.880 1.00 65.69 180 ARG A C 1
ATOM 1414 O O . ARG A 1 180 ? -15.828 11.048 31.011 1.00 65.69 180 ARG A O 1
ATOM 1421 N N . SER A 1 181 ? -16.158 8.911 31.646 1.00 64.00 181 SER A N 1
ATOM 1422 C CA . SER A 1 181 ? -16.232 8.300 30.319 1.00 64.00 181 SER A CA 1
ATOM 1423 C C . SER A 1 181 ? -17.607 7.641 30.156 1.00 64.00 181 SER A C 1
ATOM 1425 O O . SER A 1 181 ? -17.795 6.502 30.597 1.00 64.00 181 SER A O 1
ATOM 1427 N N . PRO A 1 182 ? -18.620 8.372 29.648 1.00 67.31 182 PRO A N 1
ATOM 1428 C CA . PRO A 1 182 ? -19.959 7.827 29.463 1.00 67.31 182 PRO A CA 1
ATOM 1429 C C . PRO A 1 182 ? -19.988 6.697 28.444 1.00 67.31 182 PRO A C 1
ATOM 1431 O O . PRO A 1 182 ? -19.300 6.738 27.425 1.00 67.31 182 PRO A O 1
ATOM 1434 N N . THR A 1 183 ? -20.843 5.711 28.696 1.00 70.81 183 THR A N 1
ATOM 1435 C CA . THR A 1 183 ? -21.132 4.660 27.725 1.00 70.81 183 THR A CA 1
ATOM 1436 C C . THR A 1 183 ? -21.704 5.278 26.449 1.00 70.81 183 THR A C 1
ATOM 1438 O O . THR A 1 183 ? -22.570 6.152 26.503 1.00 70.81 183 THR A O 1
ATOM 1441 N N . THR A 1 184 ? -21.207 4.833 25.297 1.00 70.06 184 THR A N 1
ATOM 1442 C CA . THR A 1 184 ? -21.723 5.230 23.983 1.00 70.06 184 THR A CA 1
ATOM 1443 C C . THR A 1 184 ? -22.640 4.144 23.430 1.00 70.06 184 THR A C 1
ATOM 1445 O O . THR A 1 184 ? -22.569 2.994 23.857 1.00 70.06 184 THR A O 1
ATOM 1448 N N . ILE A 1 185 ? -23.515 4.526 22.504 1.00 64.69 185 ILE A N 1
ATOM 1449 C CA . ILE A 1 185 ? -24.416 3.627 21.779 1.00 64.69 185 ILE A CA 1
ATOM 1450 C C . ILE A 1 185 ? -24.179 3.820 20.282 1.00 64.69 185 ILE A C 1
ATOM 1452 O O . ILE A 1 185 ? -23.854 4.934 19.859 1.00 64.69 185 ILE A O 1
ATOM 1456 N N . THR A 1 186 ? -24.291 2.754 19.491 1.00 57.25 186 THR A N 1
ATOM 1457 C CA . THR A 1 186 ? -24.072 2.798 18.035 1.00 57.25 186 THR A CA 1
ATOM 1458 C C . THR A 1 186 ? -25.363 2.559 17.246 1.00 57.25 186 THR A C 1
ATOM 1460 O O . THR A 1 186 ? -26.357 2.067 17.781 1.00 57.25 186 THR A O 1
ATOM 1463 N N . ARG A 1 187 ? -25.381 2.949 15.964 1.00 53.28 187 ARG A N 1
ATOM 1464 C CA . ARG A 1 187 ? -26.519 2.716 15.059 1.00 53.28 187 ARG A CA 1
ATOM 1465 C C . ARG A 1 187 ? -26.792 1.213 14.929 1.00 53.28 187 ARG A C 1
ATOM 1467 O O . ARG A 1 187 ? -25.869 0.441 14.676 1.00 53.28 187 ARG A O 1
ATOM 1474 N N . GLY A 1 188 ? -28.057 0.823 15.073 1.00 61.41 188 GLY A N 1
ATOM 1475 C CA . GLY A 1 188 ? -28.500 -0.574 15.084 1.00 61.41 188 GLY A CA 1
ATOM 1476 C C . GLY A 1 188 ? -28.554 -1.214 16.477 1.00 61.41 188 GLY A C 1
ATOM 1477 O O . GLY A 1 188 ? -29.184 -2.256 16.631 1.00 61.41 188 GLY A O 1
ATOM 1478 N N . GLU A 1 189 ? -27.966 -0.595 17.508 1.00 79.62 189 GLU A N 1
ATOM 1479 C CA . GLU A 1 189 ? -28.171 -1.034 18.895 1.00 79.62 189 GLU A CA 1
ATOM 1480 C C . GLU A 1 189 ? -29.559 -0.632 19.420 1.00 79.62 189 GLU A C 1
ATOM 1482 O O . GLU A 1 189 ? -30.255 0.199 18.838 1.00 79.62 189 GLU A O 1
ATOM 1487 N N . TYR A 1 190 ? -29.961 -1.216 20.549 1.00 87.94 190 TYR A N 1
ATOM 1488 C CA . TYR A 1 190 ? -31.265 -0.987 21.172 1.00 87.94 190 TYR A CA 1
ATOM 1489 C C . TYR A 1 190 ? -31.179 0.011 22.338 1.00 87.94 190 TYR A C 1
ATOM 1491 O O . TYR A 1 190 ? -30.320 -0.108 23.217 1.00 87.94 190 TYR A O 1
ATOM 1499 N N . ALA A 1 191 ? -32.102 0.970 22.354 1.00 90.75 191 ALA A N 1
ATOM 1500 C CA . ALA A 1 191 ? -32.249 2.070 23.297 1.00 90.75 191 ALA A CA 1
ATOM 1501 C C . ALA A 1 191 ? -33.531 1.906 24.141 1.00 90.75 191 ALA A C 1
ATOM 1503 O O . ALA A 1 191 ? -34.637 2.223 23.720 1.00 90.75 191 ALA A O 1
ATOM 1504 N N . ASN A 1 192 ? -33.386 1.426 25.371 1.00 93.81 192 ASN A N 1
ATOM 1505 C CA . ASN A 1 192 ? -34.468 1.220 26.330 1.00 93.81 192 ASN A CA 1
ATOM 1506 C C . ASN A 1 192 ? -34.761 2.508 27.110 1.00 93.81 192 ASN A C 1
ATOM 1508 O O . ASN A 1 192 ? -33.864 3.061 27.749 1.00 93.81 192 ASN A O 1
ATOM 1512 N N . ILE A 1 193 ? -36.017 2.958 27.122 1.00 93.69 193 ILE A N 1
ATOM 1513 C CA . ILE A 1 193 ? -36.438 4.183 27.818 1.00 93.69 193 ILE A CA 1
ATOM 1514 C C . ILE A 1 193 ? -37.418 3.873 28.955 1.00 93.69 193 ILE A C 1
ATOM 1516 O O . ILE A 1 193 ? -38.417 3.179 28.765 1.00 93.69 193 ILE A O 1
ATOM 1520 N N . ILE A 1 194 ? -37.142 4.402 30.149 1.00 94.50 194 ILE A N 1
ATOM 1521 C CA . ILE A 1 194 ? -38.047 4.332 31.307 1.00 94.50 194 ILE A CA 1
ATOM 1522 C C . ILE A 1 194 ? -38.597 5.736 31.552 1.00 94.50 194 ILE A C 1
ATOM 1524 O O . ILE A 1 194 ? -37.827 6.675 31.750 1.00 94.50 194 ILE A O 1
ATOM 1528 N N . GLN A 1 195 ? -39.921 5.881 31.540 1.00 94.62 195 GLN A N 1
ATOM 1529 C CA . GLN A 1 195 ? -40.563 7.180 31.332 1.00 94.62 195 GLN A CA 1
ATOM 1530 C C . GLN A 1 195 ? -41.884 7.337 32.095 1.00 94.62 195 GLN A C 1
ATOM 1532 O O . GLN A 1 195 ? -42.482 6.359 32.550 1.00 94.62 195 GLN A O 1
ATOM 1537 N N . HIS A 1 196 ? -42.359 8.583 32.208 1.00 95.75 196 HIS A N 1
ATOM 1538 C CA . HIS A 1 196 ? -43.703 8.944 32.677 1.00 95.75 196 HIS A CA 1
ATOM 1539 C C . HIS A 1 196 ? -44.518 9.635 31.564 1.00 95.75 196 HIS A C 1
ATOM 1541 O O . HIS A 1 196 ? -44.749 10.848 31.627 1.00 95.75 196 HIS A O 1
ATOM 1547 N N . PRO A 1 197 ? -44.999 8.897 30.546 1.00 92.31 197 PRO A N 1
ATOM 1548 C CA . PRO A 1 197 ? -45.694 9.489 29.404 1.00 92.31 197 PRO A CA 1
ATOM 1549 C C . PRO A 1 197 ? -47.000 10.165 29.849 1.00 92.31 197 PRO A C 1
ATOM 1551 O O . PRO A 1 197 ? -47.782 9.607 30.621 1.00 92.31 197 PRO A O 1
ATOM 1554 N N . ARG A 1 198 ? -47.232 11.412 29.430 1.00 89.94 198 ARG A N 1
ATOM 1555 C CA . ARG A 1 198 ? -48.305 12.319 29.911 1.00 89.94 198 ARG A CA 1
ATOM 1556 C C . ARG A 1 198 ? -48.370 12.468 31.430 1.00 89.94 198 ARG A C 1
ATOM 1558 O O . ARG A 1 198 ? -49.432 12.738 31.991 1.00 89.94 198 ARG A O 1
ATOM 1565 N N . GLY A 1 199 ? -47.244 12.249 32.107 1.00 88.31 199 GLY A N 1
ATOM 1566 C CA . GLY A 1 199 ? -47.159 12.220 33.559 1.00 88.31 199 GLY A CA 1
ATOM 1567 C C . GLY A 1 199 ? -47.911 11.053 34.198 1.00 88.31 199 GLY A C 1
ATOM 1568 O O . GLY A 1 199 ? -48.222 11.126 35.384 1.00 88.31 199 GLY A O 1
ATOM 1569 N N . ARG A 1 200 ? -48.243 9.988 33.459 1.00 94.12 200 ARG A N 1
ATOM 1570 C CA . ARG A 1 200 ? -48.866 8.784 34.025 1.00 94.12 200 ARG A CA 1
ATOM 1571 C C . ARG A 1 200 ? -47.897 8.023 34.936 1.00 94.12 200 ARG A C 1
ATOM 1573 O O . ARG A 1 200 ? -46.760 8.433 35.186 1.00 94.12 200 ARG A O 1
ATOM 1580 N N . LYS A 1 201 ? -48.391 6.917 35.496 1.00 94.44 201 LYS A N 1
ATOM 1581 C CA . LYS A 1 201 ? -47.553 5.935 36.192 1.00 94.44 201 LYS A CA 1
ATOM 1582 C C . LYS A 1 201 ? -46.433 5.469 35.256 1.00 94.44 201 LYS A C 1
ATOM 1584 O O . LYS A 1 201 ? -46.600 5.496 34.044 1.00 94.44 201 LYS A O 1
ATOM 1589 N N . LYS A 1 202 ? -45.294 5.100 35.838 1.00 95.25 202 LYS A N 1
ATOM 1590 C CA . LYS A 1 202 ? -44.078 4.729 35.104 1.00 95.25 202 LYS A CA 1
ATOM 1591 C C . LYS A 1 202 ? -44.338 3.618 34.081 1.00 95.25 202 LYS A C 1
ATOM 1593 O O . LYS A 1 202 ? -44.931 2.597 34.425 1.00 95.25 202 LYS A O 1
ATOM 1598 N N . GLU A 1 203 ? -43.862 3.820 32.860 1.00 93.75 203 GLU A N 1
ATOM 1599 C CA . GLU A 1 203 ? -44.015 2.925 31.707 1.00 93.75 203 GLU A CA 1
ATOM 1600 C C . GLU A 1 203 ? -42.635 2.710 31.038 1.00 93.75 203 GLU A C 1
ATOM 1602 O O . GLU A 1 203 ? -41.710 3.509 31.215 1.00 93.75 203 GLU A O 1
ATOM 1607 N N . ILE A 1 204 ? -42.476 1.609 30.295 1.00 91.88 204 ILE A N 1
ATOM 1608 C CA . ILE A 1 204 ? -41.249 1.248 29.567 1.00 91.88 204 ILE A CA 1
ATOM 1609 C C . ILE A 1 204 ? -41.602 0.706 28.179 1.00 91.88 204 ILE A C 1
ATOM 1611 O O . ILE A 1 204 ? -42.523 -0.100 28.055 1.00 91.88 204 ILE A O 1
ATOM 1615 N N . ALA A 1 205 ? -40.836 1.106 27.163 1.00 87.06 205 ALA A N 1
ATOM 1616 C CA . ALA A 1 205 ? -40.880 0.520 25.825 1.00 87.06 205 ALA A CA 1
ATOM 1617 C C . ALA A 1 205 ? -39.663 -0.405 25.613 1.00 87.06 205 ALA A C 1
ATOM 1619 O O . ALA A 1 205 ? -38.521 0.002 25.827 1.00 87.06 205 ALA A O 1
ATOM 1620 N N . LEU A 1 206 ? -39.919 -1.667 25.244 1.00 82.25 206 LEU A N 1
ATOM 1621 C CA . LEU A 1 206 ? -38.905 -2.725 25.055 1.00 82.25 206 LEU A CA 1
ATOM 1622 C C . LEU A 1 206 ? -38.866 -3.286 23.625 1.00 82.25 206 LEU A C 1
ATOM 1624 O O . LEU A 1 206 ? -38.109 -4.210 23.343 1.00 82.25 206 LEU A O 1
ATOM 1628 N N . GLN A 1 207 ? -39.734 -2.784 22.755 1.00 80.50 207 GLN A N 1
ATOM 1629 C CA . GLN A 1 207 ? -39.867 -3.198 21.363 1.00 80.50 207 GLN A CA 1
ATOM 1630 C C . GLN A 1 207 ? -39.765 -1.957 20.485 1.00 80.50 207 GLN A C 1
ATOM 1632 O O . GLN A 1 207 ? -39.986 -0.848 20.978 1.00 80.50 207 GLN A O 1
ATOM 1637 N N . ASP A 1 208 ? -39.375 -2.163 19.227 1.00 82.75 208 ASP A N 1
ATOM 1638 C CA . ASP A 1 208 ? -39.181 -1.099 18.239 1.00 82.75 208 ASP A CA 1
ATOM 1639 C C . ASP A 1 208 ? -38.312 0.033 18.788 1.00 82.75 208 ASP A C 1
ATOM 1641 O O . ASP A 1 208 ? -38.642 1.210 18.702 1.00 82.75 208 ASP A O 1
ATOM 1645 N N . ASN A 1 209 ? -37.210 -0.358 19.432 1.00 87.50 209 ASN A N 1
ATOM 1646 C CA . ASN A 1 209 ? -36.380 0.517 20.243 1.00 87.50 209 ASN A CA 1
ATOM 1647 C C . ASN A 1 209 ? -34.966 0.717 19.668 1.00 87.50 209 ASN A C 1
ATOM 1649 O O . ASN A 1 209 ? -34.003 0.866 20.411 1.00 87.50 209 ASN A O 1
ATOM 1653 N N . THR A 1 210 ? -34.803 0.655 18.347 1.00 84.00 210 THR A N 1
ATOM 1654 C CA . THR A 1 210 ? -33.489 0.669 17.684 1.00 84.00 210 THR A CA 1
ATOM 1655 C C . THR A 1 210 ? -32.970 2.089 17.444 1.00 84.00 210 THR A C 1
ATOM 1657 O O . THR A 1 210 ? -33.710 2.982 17.028 1.00 84.00 210 THR A O 1
ATOM 1660 N N . VAL A 1 211 ? -31.668 2.296 17.649 1.00 77.12 211 VAL A N 1
ATOM 1661 C CA . VAL A 1 211 ? -30.959 3.537 17.316 1.00 77.12 211 VAL A CA 1
ATOM 1662 C C . VAL A 1 211 ? -30.813 3.658 15.804 1.00 77.12 211 VAL A C 1
ATOM 1664 O O . VAL A 1 211 ? -30.120 2.863 15.166 1.00 77.12 211 VAL A O 1
ATOM 1667 N N . SER A 1 212 ? -31.446 4.679 15.234 1.00 64.56 212 SER A N 1
ATOM 1668 C CA . SER A 1 212 ? -31.461 4.946 13.798 1.00 64.56 212 SER A CA 1
ATOM 1669 C C . SER A 1 212 ? -30.266 5.786 13.346 1.00 64.56 212 SER A C 1
ATOM 1671 O O . SER A 1 212 ? -29.705 5.490 12.291 1.00 64.56 212 SER A O 1
ATOM 1673 N N . TYR A 1 213 ? -29.834 6.771 14.144 1.00 52.22 213 TYR A N 1
ATOM 1674 C CA . TYR A 1 213 ? -28.670 7.624 13.864 1.00 52.22 213 TYR A CA 1
ATOM 1675 C C . TYR A 1 213 ? -27.970 8.088 15.149 1.00 52.22 213 TYR A C 1
ATOM 1677 O O . TYR A 1 213 ? -28.587 8.219 16.202 1.00 52.22 213 TYR A O 1
ATOM 1685 N N . VAL A 1 214 ? -26.669 8.372 15.064 1.00 53.91 214 VAL A N 1
ATOM 1686 C CA . VAL A 1 214 ? -25.877 8.956 16.158 1.00 53.91 214 VAL A CA 1
ATOM 1687 C C . VAL A 1 214 ? -25.175 10.197 15.618 1.00 53.91 214 VAL A C 1
ATOM 1689 O O . VAL A 1 214 ? -24.284 10.089 14.782 1.00 53.91 214 VAL A O 1
ATOM 1692 N N . TYR A 1 215 ? -25.587 11.371 16.086 1.00 52.22 215 TYR A N 1
ATOM 1693 C CA . TYR A 1 215 ? -24.989 12.665 15.760 1.00 52.22 215 TYR A CA 1
ATOM 1694 C C . TYR A 1 215 ? -23.998 13.094 16.851 1.00 52.22 215 TYR A C 1
ATOM 1696 O O . TYR A 1 215 ? -23.845 12.441 17.890 1.00 52.22 215 TYR A O 1
ATOM 1704 N N . GLU A 1 216 ? -23.322 14.224 16.642 1.00 52.91 216 GLU A N 1
ATOM 1705 C CA . GLU A 1 216 ? -22.344 14.776 17.587 1.00 52.91 216 GLU A CA 1
ATOM 1706 C C . GLU A 1 216 ? -22.938 14.952 19.000 1.00 52.91 216 GLU A C 1
ATOM 1708 O O . GLU A 1 216 ? -22.378 14.460 19.984 1.00 52.91 216 GLU A O 1
ATOM 1713 N N . LYS A 1 217 ? -24.106 15.597 19.106 1.00 65.31 217 LYS A N 1
ATOM 1714 C CA . LYS A 1 217 ? -24.744 15.937 20.392 1.00 65.31 217 LYS A CA 1
ATOM 1715 C C . LYS A 1 217 ? -25.911 15.031 20.769 1.00 65.31 217 LYS A C 1
ATOM 1717 O O . LYS A 1 217 ? -26.228 14.911 21.950 1.00 65.31 217 LYS A O 1
ATOM 1722 N N . VAL A 1 218 ? -26.534 14.382 19.792 1.00 73.94 218 VAL A N 1
ATOM 1723 C CA . VAL A 1 218 ? -27.802 13.664 19.961 1.00 73.94 218 VAL A CA 1
ATOM 1724 C C . VAL A 1 218 ? -27.761 12.283 19.313 1.00 73.94 218 VAL A C 1
ATOM 1726 O O . VAL A 1 218 ? -26.949 12.023 18.432 1.00 73.94 218 VAL A O 1
ATOM 1729 N N . ILE A 1 219 ? -28.635 11.386 19.751 1.00 72.88 219 ILE A N 1
ATOM 1730 C CA . ILE A 1 219 ? -28.957 10.128 19.077 1.00 72.88 219 ILE A CA 1
ATOM 1731 C C . ILE A 1 219 ? -30.398 10.183 18.588 1.00 72.88 219 ILE A C 1
ATOM 1733 O O . ILE A 1 219 ? -31.254 10.729 19.284 1.00 72.88 219 ILE A O 1
ATOM 1737 N N . HIS A 1 220 ? -30.668 9.594 17.428 1.00 82.44 220 HIS A N 1
ATOM 1738 C CA . HIS A 1 220 ? -32.020 9.301 16.966 1.00 82.44 220 HIS A CA 1
ATOM 1739 C C . HIS A 1 220 ? -32.316 7.827 17.182 1.00 82.44 220 HIS A C 1
ATOM 1741 O O . HIS A 1 220 ? -31.478 6.969 16.901 1.00 82.44 220 HIS A O 1
ATOM 1747 N N . TYR A 1 221 ? -33.500 7.528 17.692 1.00 87.06 221 TYR A N 1
ATOM 1748 C CA . TYR A 1 221 ? -33.938 6.165 17.946 1.00 87.06 221 TYR A CA 1
ATOM 1749 C C . TYR A 1 221 ? -35.447 6.055 17.804 1.00 87.06 221 TYR A C 1
ATOM 1751 O O . TYR A 1 221 ? -36.205 6.983 18.090 1.00 87.06 221 TYR A O 1
ATOM 1759 N N . ILE A 1 222 ? -35.882 4.899 17.340 1.00 86.75 222 ILE A N 1
ATOM 1760 C CA . ILE A 1 222 ? -37.294 4.543 17.278 1.00 86.75 222 ILE A CA 1
ATOM 1761 C C . ILE A 1 222 ? -37.664 4.068 18.680 1.00 86.75 222 ILE A C 1
ATOM 1763 O O . ILE A 1 222 ? -36.836 3.422 19.307 1.00 86.75 222 ILE A O 1
ATOM 1767 N N . THR A 1 223 ? -38.809 4.493 19.214 1.00 88.69 223 THR A N 1
ATOM 1768 C CA . THR A 1 223 ? -39.482 3.936 20.404 1.00 88.69 223 THR A CA 1
ATOM 1769 C C . THR A 1 223 ? -40.784 4.707 20.655 1.00 88.69 223 THR A C 1
ATOM 1771 O O . THR A 1 223 ? -40.962 5.814 20.143 1.00 88.69 223 THR A O 1
ATOM 1774 N N . ASP A 1 224 ? -41.685 4.175 21.474 1.00 88.62 224 ASP A N 1
ATOM 1775 C CA . ASP A 1 224 ? -42.921 4.875 21.829 1.00 88.62 224 ASP A CA 1
ATOM 1776 C C . ASP A 1 224 ? -42.670 5.935 22.911 1.00 88.62 224 ASP A C 1
ATOM 1778 O O . ASP A 1 224 ? -42.217 5.615 24.015 1.00 88.62 224 ASP A O 1
ATOM 1782 N N . THR A 1 225 ? -43.014 7.197 22.637 1.00 89.31 225 THR A N 1
ATOM 1783 C CA . THR A 1 225 ? -42.973 8.299 23.615 1.00 89.31 225 THR A CA 1
ATOM 1784 C C . THR A 1 225 ? -44.220 9.186 23.513 1.00 89.31 225 THR A C 1
ATOM 1786 O O . THR A 1 225 ? -44.887 9.249 22.482 1.00 89.31 225 THR A O 1
ATOM 1789 N N . GLU A 1 226 ? -44.577 9.875 24.602 1.00 88.88 226 GLU A N 1
ATOM 1790 C CA . GLU A 1 226 ? -45.639 10.894 24.608 1.00 88.88 226 GLU A CA 1
ATOM 1791 C C . GLU A 1 226 ? -45.171 12.128 25.405 1.00 88.88 226 GLU A C 1
ATOM 1793 O O . GLU A 1 226 ? -44.270 12.008 26.240 1.00 88.88 226 GLU A O 1
ATOM 1798 N N . PRO A 1 227 ? -45.798 13.314 25.242 1.00 86.00 227 PRO A N 1
ATOM 1799 C CA . PRO A 1 227 ? -45.459 14.491 26.047 1.00 86.00 227 PRO A CA 1
ATOM 1800 C C . PRO A 1 227 ? -45.406 14.160 27.542 1.00 86.00 227 PRO A C 1
ATOM 1802 O O . PRO A 1 227 ? -46.338 13.546 28.045 1.00 86.00 227 PRO A O 1
ATOM 1805 N N . GLY A 1 228 ? -44.340 14.537 28.251 1.00 85.38 228 GLY A N 1
ATOM 1806 C CA . GLY A 1 228 ? -44.061 14.105 29.634 1.00 85.38 228 GLY A CA 1
ATOM 1807 C C . GLY A 1 228 ? -42.917 13.086 29.756 1.00 85.38 228 GLY A C 1
ATOM 1808 O O . GLY A 1 228 ? -42.360 12.914 30.843 1.00 85.38 228 GLY A O 1
ATOM 1809 N N . THR A 1 229 ? -42.507 12.469 28.645 1.00 93.44 229 THR A N 1
ATOM 1810 C CA . THR A 1 229 ? -41.280 11.661 28.561 1.00 93.44 229 THR A CA 1
ATOM 1811 C C . THR A 1 229 ? -40.004 12.499 28.666 1.00 93.44 229 THR A C 1
ATOM 1813 O O . THR A 1 229 ? -38.982 11.976 29.106 1.00 93.44 229 THR A O 1
ATOM 1816 N N . SER A 1 230 ? -40.047 13.788 28.316 1.00 93.50 230 SER A N 1
ATOM 1817 C CA . SER A 1 230 ? -38.918 14.717 28.431 1.00 93.50 230 SER A CA 1
ATOM 1818 C C . SER A 1 230 ? -38.166 14.552 29.750 1.00 93.50 230 SER A C 1
ATOM 1820 O O . SER A 1 230 ? -38.755 14.645 30.829 1.00 93.50 230 SER A O 1
ATOM 1822 N N . GLY A 1 231 ? -36.874 14.263 29.651 1.00 94.19 231 GLY A N 1
ATOM 1823 C CA . GLY A 1 231 ? -35.952 14.083 30.761 1.00 94.19 231 GLY A CA 1
ATOM 1824 C C . GLY A 1 231 ? -35.790 12.625 31.190 1.00 94.19 231 GLY A C 1
ATOM 1825 O O . GLY A 1 231 ? -35.116 12.341 32.181 1.00 94.19 231 GLY A O 1
ATOM 1826 N N . ALA A 1 232 ? -36.389 11.687 30.452 1.00 96.50 232 ALA A N 1
ATOM 1827 C CA . ALA A 1 232 ? -36.219 10.259 30.668 1.00 96.50 232 ALA A CA 1
ATOM 1828 C C . ALA A 1 232 ? -34.797 9.785 30.340 1.00 96.50 232 ALA A C 1
ATOM 1830 O O . ALA A 1 232 ? -34.164 10.211 29.370 1.00 96.50 232 ALA A O 1
ATOM 1831 N N . ALA A 1 233 ? -34.318 8.851 31.159 1.00 95.38 233 ALA A N 1
ATOM 1832 C CA . ALA A 1 233 ? -33.061 8.157 30.941 1.00 95.38 233 ALA A CA 1
ATOM 1833 C C . ALA A 1 233 ? -33.200 7.132 29.807 1.00 95.38 233 ALA A C 1
ATOM 1835 O O . ALA A 1 233 ? -34.093 6.279 29.841 1.00 95.38 233 ALA A O 1
ATOM 1836 N N . VAL A 1 234 ? -32.281 7.192 28.844 1.00 95.25 234 VAL A N 1
ATOM 1837 C CA . VAL A 1 234 ? -32.170 6.235 27.739 1.00 95.25 234 VAL A CA 1
ATOM 1838 C C . VAL A 1 234 ? -30.985 5.311 28.002 1.00 95.25 234 VAL A C 1
ATOM 1840 O O . VAL A 1 234 ? -29.870 5.780 28.261 1.00 95.25 234 VAL A O 1
ATOM 1843 N N . PHE A 1 235 ? -31.218 4.002 27.932 1.00 95.00 235 PHE A N 1
ATOM 1844 C CA . PHE A 1 235 ? -30.250 2.960 28.267 1.00 95.00 235 PHE A CA 1
ATOM 1845 C C . PHE A 1 235 ? -29.964 2.019 27.095 1.00 95.00 235 PHE A C 1
ATOM 1847 O O . PHE A 1 235 ? -30.862 1.716 26.323 1.00 95.00 235 PHE A O 1
ATOM 1854 N N . ASN A 1 236 ? -28.758 1.459 27.007 1.00 91.38 236 ASN A N 1
ATOM 1855 C CA . ASN A 1 236 ? -28.503 0.308 26.126 1.00 91.38 236 ASN A CA 1
ATOM 1856 C C . ASN A 1 236 ? -29.036 -1.014 26.734 1.00 91.38 236 ASN A C 1
ATOM 1858 O O . ASN A 1 236 ? -29.572 -1.032 27.848 1.00 91.38 236 ASN A O 1
ATOM 1862 N N . ASN A 1 237 ? -28.865 -2.149 26.045 1.00 89.75 237 ASN A N 1
ATOM 1863 C CA . ASN A 1 237 ? -29.297 -3.470 26.542 1.00 89.75 237 ASN A CA 1
ATOM 1864 C C . ASN A 1 237 ? -28.531 -3.971 27.784 1.00 89.75 237 ASN A C 1
ATOM 1866 O O . ASN A 1 237 ? -28.936 -4.946 28.419 1.00 89.75 237 ASN A O 1
ATOM 1870 N N . GLN A 1 238 ? -27.453 -3.292 28.179 1.00 87.81 238 GLN A N 1
ATOM 1871 C CA . GLN A 1 238 ? -26.715 -3.529 29.419 1.00 87.81 238 GLN A CA 1
ATOM 1872 C C . GLN A 1 238 ? -27.188 -2.622 30.569 1.00 87.81 238 GLN A C 1
ATOM 1874 O O . GLN A 1 238 ? -26.587 -2.640 31.646 1.00 87.81 238 GLN A O 1
ATOM 1879 N N . TRP A 1 239 ? -28.268 -1.851 30.379 1.00 92.75 239 TRP A N 1
ATOM 1880 C CA . TRP A 1 239 ? -28.793 -0.896 31.360 1.00 92.75 239 TRP A CA 1
ATOM 1881 C C . TRP A 1 239 ? -27.785 0.193 31.759 1.00 92.75 239 TRP A C 1
ATOM 1883 O O . TRP A 1 239 ? -27.772 0.664 32.906 1.00 92.75 239 TRP A O 1
ATOM 1893 N N . GLN A 1 240 ? -26.927 0.580 30.810 1.00 91.56 240 GLN A N 1
ATOM 1894 C CA . GLN A 1 240 ? -25.991 1.697 30.926 1.00 91.56 240 GLN A CA 1
ATOM 1895 C C . GLN A 1 240 ? -26.610 2.943 30.294 1.00 91.56 240 GLN A C 1
ATOM 1897 O O . GLN A 1 240 ? -27.229 2.852 29.239 1.00 91.56 240 GLN A O 1
ATOM 1902 N N . LEU A 1 241 ? -26.471 4.093 30.954 1.00 94.19 241 LEU A N 1
ATOM 1903 C CA . LEU A 1 241 ? -27.064 5.354 30.511 1.00 94.19 241 LEU A CA 1
ATOM 1904 C C . LEU A 1 241 ? -26.293 5.915 29.307 1.00 94.19 241 LEU A C 1
ATOM 1906 O O . LEU A 1 241 ? -25.087 6.138 29.409 1.00 94.19 241 LEU A O 1
ATOM 1910 N N . VAL A 1 242 ? -26.994 6.167 28.199 1.00 91.00 242 VAL A N 1
ATOM 1911 C CA . VAL A 1 242 ? -26.390 6.603 26.924 1.00 91.00 242 VAL A CA 1
ATOM 1912 C C . VAL A 1 242 ? -26.914 7.957 26.441 1.00 91.00 242 VAL A C 1
ATOM 1914 O O . VAL A 1 242 ? -26.155 8.733 25.853 1.00 91.00 242 VAL A O 1
ATOM 1917 N N . ALA A 1 243 ? -28.172 8.295 26.742 1.00 94.75 243 ALA A N 1
ATOM 1918 C CA . ALA A 1 243 ? -28.765 9.583 26.382 1.00 94.75 243 ALA A CA 1
ATOM 1919 C C . ALA A 1 243 ? -29.851 10.055 27.370 1.00 94.75 243 ALA A C 1
ATOM 1921 O O . ALA A 1 243 ? -30.343 9.288 28.200 1.00 94.75 243 ALA A O 1
ATOM 1922 N N . LEU A 1 244 ? -30.213 11.332 27.255 1.00 96.81 244 LEU A N 1
ATOM 1923 C CA . LEU A 1 244 ? -31.334 12.006 27.907 1.00 96.81 244 LEU A CA 1
ATOM 1924 C C . LEU A 1 244 ? -32.397 12.302 26.843 1.00 96.81 244 LEU A C 1
ATOM 1926 O O . LEU A 1 244 ? -32.137 13.086 25.935 1.00 96.81 244 LEU A O 1
ATOM 1930 N N . HIS A 1 245 ? -33.573 11.681 26.912 1.00 96.31 245 HIS A N 1
ATOM 1931 C CA . HIS A 1 245 ? -34.639 11.946 25.940 1.00 96.31 245 HIS A CA 1
ATOM 1932 C C . HIS A 1 245 ? -35.109 13.401 26.037 1.00 96.31 245 HIS A C 1
ATOM 1934 O O . HIS A 1 245 ? -35.385 13.854 27.147 1.00 96.31 245 HIS A O 1
ATOM 1940 N N . HIS A 1 246 ? -35.234 14.098 24.902 1.00 92.88 246 HIS A N 1
ATOM 1941 C CA . HIS A 1 246 ? -35.643 15.511 24.888 1.00 92.88 246 HIS A CA 1
ATOM 1942 C C . HIS A 1 246 ? -36.679 15.881 23.819 1.00 92.88 246 HIS A C 1
ATOM 1944 O O . HIS A 1 246 ? -37.465 16.798 24.044 1.00 92.88 246 HIS A O 1
ATOM 1950 N N . ALA A 1 247 ? -36.739 15.155 22.697 1.00 89.62 247 ALA A N 1
ATOM 1951 C CA . ALA A 1 247 ? -37.662 15.460 21.606 1.00 89.62 247 ALA A CA 1
ATOM 1952 C C . ALA A 1 247 ? -38.093 14.207 20.828 1.00 89.62 247 ALA A C 1
ATOM 1954 O O . ALA A 1 247 ? -37.475 13.146 20.916 1.00 89.62 247 ALA A O 1
ATOM 1955 N N . GLY A 1 248 ? -39.146 14.350 20.023 1.00 86.88 248 GLY A N 1
ATOM 1956 C CA . GLY A 1 248 ? -39.573 13.359 19.040 1.00 86.88 248 GLY A CA 1
ATOM 1957 C C . GLY A 1 248 ? -40.507 13.974 17.999 1.00 86.88 248 GLY A C 1
ATOM 1958 O O . GLY A 1 248 ? -41.184 14.968 18.274 1.00 86.88 248 GLY A O 1
ATOM 1959 N N . TRP A 1 249 ? -40.520 13.415 16.791 1.00 86.06 249 TRP A N 1
ATOM 1960 C CA . TRP A 1 249 ? -41.368 13.854 15.679 1.00 86.06 249 TRP A CA 1
ATOM 1961 C C . TRP A 1 249 ? -41.745 12.682 14.773 1.00 86.06 249 TRP A C 1
ATOM 1963 O O . TRP A 1 249 ? -41.090 11.641 14.769 1.00 86.06 249 TRP A O 1
ATOM 1973 N N . TYR A 1 250 ? -42.786 12.877 13.966 1.00 79.88 250 TYR A N 1
ATOM 1974 C CA . TYR A 1 250 ? -43.146 11.942 12.907 1.00 79.88 250 TYR A CA 1
ATOM 1975 C C . TYR A 1 250 ? -42.374 12.260 11.624 1.00 79.88 250 TYR A C 1
ATOM 1977 O O . TYR A 1 250 ? -42.294 13.421 11.211 1.00 79.88 250 TYR A O 1
ATOM 1985 N N . THR A 1 251 ? -41.788 11.244 10.994 1.00 72.00 251 THR A N 1
ATOM 1986 C CA . THR A 1 251 ? -41.051 11.371 9.723 1.00 72.00 251 THR A CA 1
ATOM 1987 C C . THR A 1 251 ? -41.983 11.421 8.517 1.00 72.00 251 THR A C 1
ATOM 1989 O O . THR A 1 251 ? -41.578 11.843 7.431 1.00 72.00 251 THR A O 1
ATOM 1992 N N . ASP A 1 252 ? -43.247 11.048 8.700 1.00 68.06 252 ASP A N 1
ATOM 1993 C CA . ASP A 1 252 ? -44.254 10.979 7.661 1.00 68.06 252 ASP A CA 1
ATOM 1994 C C . ASP A 1 252 ? -45.498 11.819 7.992 1.00 68.06 252 ASP A C 1
ATOM 1996 O O . ASP A 1 252 ? -45.867 12.061 9.139 1.00 68.06 252 ASP A O 1
ATOM 2000 N N . LYS A 1 253 ? -46.202 12.263 6.944 1.00 62.50 253 LYS A N 1
ATOM 2001 C CA . LYS A 1 253 ? -47.432 13.061 7.099 1.00 62.50 253 LYS A CA 1
ATOM 2002 C C . LYS A 1 253 ? -48.618 12.263 7.644 1.00 62.50 253 LYS A C 1
ATOM 2004 O O . LYS A 1 253 ? -49.630 12.879 7.970 1.00 62.50 253 LYS A O 1
ATOM 2009 N N . ALA A 1 254 ? -48.540 10.932 7.647 1.00 70.62 254 ALA A N 1
ATOM 2010 C CA . ALA A 1 254 ? -49.586 10.079 8.194 1.00 70.62 254 ALA A CA 1
ATOM 2011 C C . ALA A 1 254 ? -49.382 9.787 9.692 1.00 70.62 254 ALA A C 1
ATOM 2013 O O . ALA A 1 254 ? -50.247 9.133 10.271 1.00 70.62 254 ALA A O 1
ATOM 2014 N N . GLU A 1 255 ? -48.310 10.311 10.307 1.00 76.62 255 GLU A N 1
ATOM 2015 C CA . GLU A 1 255 ? -47.957 10.113 11.720 1.00 76.62 255 GLU A CA 1
ATOM 2016 C C . GLU A 1 255 ? -47.842 8.625 12.091 1.00 76.62 255 GLU A C 1
ATOM 2018 O O . GLU A 1 255 ? -48.327 8.179 13.130 1.00 76.62 255 GLU A O 1
ATOM 2023 N N . THR A 1 256 ? -47.233 7.838 11.200 1.00 66.12 256 THR A N 1
ATOM 2024 C CA . THR A 1 256 ? -47.069 6.387 11.365 1.00 66.12 256 THR A CA 1
ATOM 2025 C C . THR A 1 256 ? -45.653 5.979 11.752 1.00 66.12 256 THR A C 1
ATOM 2027 O O . THR A 1 256 ? -45.484 4.929 12.367 1.00 66.12 256 THR A O 1
ATOM 2030 N N . GLU A 1 257 ? -44.649 6.810 11.467 1.00 72.94 257 GLU A N 1
ATOM 2031 C CA . GLU A 1 257 ? -43.250 6.555 11.808 1.00 72.94 257 GLU A CA 1
ATOM 2032 C C . GLU A 1 257 ? -42.721 7.665 12.720 1.00 72.94 257 GLU A C 1
ATOM 2034 O O . GLU A 1 257 ? -42.506 8.800 12.294 1.00 72.94 257 GLU A O 1
ATOM 2039 N N . ALA A 1 258 ? -42.531 7.348 14.002 1.00 78.81 258 ALA A N 1
ATOM 2040 C CA . ALA A 1 258 ? -41.988 8.275 14.989 1.00 78.81 258 ALA A CA 1
ATOM 2041 C C . ALA A 1 258 ? -40.479 8.064 15.175 1.00 78.81 258 ALA A C 1
ATOM 2043 O O . ALA A 1 258 ? -40.010 6.940 15.367 1.00 78.81 258 ALA A O 1
ATOM 2044 N N . VAL A 1 259 ? -39.723 9.161 15.176 1.00 85.88 259 VAL A N 1
ATOM 2045 C CA . VAL A 1 259 ? -38.308 9.194 15.556 1.00 85.88 259 VAL A CA 1
ATOM 2046 C C . VAL A 1 259 ? -38.165 10.039 16.811 1.00 85.88 259 VAL A C 1
ATOM 2048 O O . VAL A 1 259 ? -38.676 11.155 16.890 1.00 85.88 259 VAL A O 1
ATOM 2051 N N . ASN A 1 260 ? -37.456 9.500 17.795 1.00 90.94 260 ASN A N 1
ATOM 2052 C CA . ASN A 1 260 ? -37.106 10.192 19.025 1.00 90.94 260 ASN A CA 1
ATOM 2053 C C . ASN A 1 260 ? -35.673 10.678 18.957 1.00 90.94 260 ASN A C 1
ATOM 2055 O O . ASN A 1 260 ? -34.819 10.041 18.345 1.00 90.94 260 ASN A O 1
ATOM 2059 N N . GLU A 1 261 ? -35.401 11.757 19.671 1.00 90.62 261 GLU A N 1
ATOM 2060 C CA . GLU A 1 261 ? -34.082 12.330 19.826 1.00 90.62 261 GLU A CA 1
ATOM 2061 C C . GLU A 1 261 ? -33.702 12.360 21.308 1.00 90.62 261 GLU A C 1
ATOM 2063 O O . GLU A 1 261 ? -34.484 12.733 22.190 1.00 90.62 261 GLU A O 1
ATOM 2068 N N . GLY A 1 262 ? -32.481 11.922 21.600 1.00 90.69 262 GLY A N 1
ATOM 2069 C CA . GLY A 1 262 ? -31.918 11.920 22.941 1.00 90.69 262 GLY A CA 1
ATOM 2070 C C . GLY A 1 262 ? -30.556 12.587 22.953 1.00 90.69 262 GLY A C 1
ATOM 2071 O O . GLY A 1 262 ? -29.702 12.278 22.131 1.00 90.69 262 GLY A O 1
ATOM 2072 N N . ILE A 1 263 ? -30.323 13.472 23.907 1.00 90.19 263 ILE A N 1
ATOM 2073 C CA . ILE A 1 263 ? -29.063 14.190 24.065 1.00 90.19 263 ILE A CA 1
ATOM 2074 C C . ILE A 1 263 ? -28.046 13.248 24.678 1.00 90.19 263 ILE A C 1
ATOM 2076 O O . ILE A 1 263 ? -28.281 12.644 25.724 1.00 90.19 263 ILE A O 1
ATOM 2080 N N . ARG A 1 264 ? -26.905 13.092 24.018 1.00 88.69 264 ARG A N 1
ATOM 2081 C CA . ARG A 1 264 ? -25.877 12.140 24.427 1.00 88.69 264 ARG A CA 1
ATOM 2082 C C . ARG A 1 264 ? -25.337 12.519 25.800 1.00 88.69 264 ARG A C 1
ATOM 2084 O O . ARG A 1 264 ? -24.892 13.648 26.013 1.00 88.69 264 ARG A O 1
ATOM 2091 N N . ILE A 1 265 ? -25.255 11.546 26.708 1.00 91.12 265 ILE A N 1
ATOM 2092 C CA . ILE A 1 265 ? -24.642 11.779 28.026 1.00 91.12 265 ILE A CA 1
ATOM 2093 C C . ILE A 1 265 ? -23.177 12.195 27.883 1.00 91.12 265 ILE A C 1
ATOM 2095 O O . ILE A 1 265 ? -22.698 13.012 28.665 1.00 91.12 265 ILE A O 1
ATOM 2099 N N . SER A 1 266 ? -22.479 11.711 26.850 1.00 78.38 266 SER A N 1
ATOM 2100 C CA . SER A 1 266 ? -21.125 12.166 26.516 1.00 78.38 266 SER A CA 1
ATOM 2101 C C . SER A 1 266 ? -21.049 13.675 26.265 1.00 78.38 266 SER A C 1
ATOM 2103 O O . SER A 1 266 ? -20.119 14.314 26.750 1.00 78.38 266 SER A O 1
ATOM 2105 N N . ALA A 1 267 ? -22.033 14.259 25.573 1.00 75.25 267 ALA A N 1
ATOM 2106 C CA . ALA A 1 267 ? -22.081 15.697 25.310 1.00 75.25 267 ALA A CA 1
ATOM 2107 C C . ALA A 1 267 ? -22.392 16.496 26.588 1.00 75.25 267 ALA A C 1
ATOM 2109 O O . ALA A 1 267 ? -21.731 17.497 26.872 1.00 75.25 267 ALA A O 1
ATOM 2110 N N . ILE A 1 268 ? -23.331 16.011 27.411 1.00 83.50 268 ILE A N 1
ATOM 2111 C CA . ILE A 1 268 ? -23.670 16.626 28.705 1.00 83.50 268 ILE A CA 1
ATOM 2112 C C . ILE A 1 268 ? -22.459 16.606 29.649 1.00 83.50 268 ILE A C 1
ATOM 2114 O O . ILE A 1 268 ? -22.094 17.636 30.215 1.00 83.50 268 ILE A O 1
ATOM 2118 N N . VAL A 1 269 ? -21.779 15.464 29.789 1.00 81.38 269 VAL A N 1
ATOM 2119 C CA . VAL A 1 269 ? -20.577 15.345 30.629 1.00 81.38 269 VAL A CA 1
ATOM 2120 C C . VAL A 1 269 ? -19.446 16.235 30.112 1.00 81.38 269 VAL A C 1
ATOM 2122 O O . VAL A 1 269 ? -18.806 16.911 30.918 1.00 81.38 269 VAL A O 1
ATOM 2125 N N . ALA A 1 270 ? -19.235 16.317 28.795 1.00 67.81 270 ALA A N 1
ATOM 2126 C CA . ALA A 1 270 ? -18.247 17.225 28.212 1.00 67.81 270 ALA A CA 1
ATOM 2127 C C . ALA A 1 270 ? -18.533 18.696 28.569 1.00 67.81 270 ALA A C 1
ATOM 2129 O O . ALA A 1 270 ? -17.629 19.405 29.019 1.00 67.81 270 ALA A O 1
ATOM 2130 N N . LYS A 1 271 ? -19.794 19.143 28.466 1.00 80.25 271 LYS A N 1
ATOM 2131 C CA . LYS A 1 271 ? -20.209 20.495 28.881 1.00 80.25 271 LYS A CA 1
ATOM 2132 C C . LYS A 1 271 ? -19.968 20.731 30.373 1.00 80.25 271 LYS A C 1
ATOM 2134 O O . LYS A 1 271 ? -19.443 21.780 30.737 1.00 80.25 271 LYS A O 1
ATOM 2139 N N . LEU A 1 272 ? -20.303 19.769 31.236 1.00 81.12 272 LEU A N 1
ATOM 2140 C CA . LEU A 1 272 ? -20.078 19.874 32.684 1.00 81.12 272 LEU A CA 1
ATOM 2141 C C . LEU A 1 272 ? -18.591 20.018 33.031 1.00 81.12 272 LEU A C 1
ATOM 2143 O O . LEU A 1 272 ? -18.233 20.828 33.884 1.00 81.12 272 LEU A O 1
ATOM 2147 N N . ILE A 1 273 ? -17.716 19.269 32.357 1.00 72.12 273 ILE A N 1
ATOM 2148 C CA . ILE A 1 273 ? -16.267 19.388 32.547 1.00 72.12 273 ILE A CA 1
ATOM 2149 C C . ILE A 1 273 ? -15.770 20.757 32.058 1.00 72.12 273 ILE A C 1
ATOM 2151 O O . ILE A 1 273 ? -15.002 21.406 32.769 1.00 72.12 273 ILE A O 1
ATOM 2155 N N . ALA A 1 274 ? -16.237 21.235 30.901 1.00 68.44 274 ALA A N 1
ATOM 2156 C CA . ALA A 1 274 ? -15.880 22.558 30.386 1.00 68.44 274 ALA A CA 1
ATOM 2157 C C . ALA A 1 274 ? -16.306 23.687 31.344 1.00 68.44 274 ALA A C 1
ATOM 2159 O O . ALA A 1 274 ? -15.515 24.586 31.638 1.00 68.44 274 ALA A O 1
ATOM 2160 N N . LEU A 1 275 ? -17.518 23.604 31.905 1.00 76.00 275 LEU A N 1
ATOM 2161 C CA . LEU A 1 275 ? -17.997 24.538 32.928 1.00 76.00 275 LEU A CA 1
ATOM 2162 C C . LEU A 1 275 ? -17.111 24.498 34.180 1.00 76.00 275 LEU A C 1
ATOM 2164 O O . LEU A 1 275 ? -16.677 25.548 34.659 1.00 76.00 275 LEU A O 1
ATOM 2168 N N . ALA A 1 276 ? -16.756 23.304 34.662 1.00 74.50 276 ALA A N 1
ATOM 2169 C CA . ALA A 1 276 ? -15.868 23.155 35.812 1.00 74.50 276 ALA A CA 1
ATOM 2170 C C . ALA A 1 276 ? -14.477 23.769 35.568 1.00 74.50 276 ALA A C 1
ATOM 2172 O O . ALA A 1 276 ? -13.926 24.424 36.451 1.00 74.50 276 ALA A O 1
ATOM 2173 N N . GLN A 1 277 ? -13.922 23.618 34.361 1.00 67.56 277 GLN A N 1
ATOM 2174 C CA . GLN A 1 277 ? -12.646 24.237 33.980 1.00 67.56 277 GLN A CA 1
ATOM 2175 C C . GLN A 1 277 ? -12.723 25.760 33.876 1.00 67.56 277 GLN A C 1
ATOM 2177 O O . GLN A 1 277 ? -11.757 26.442 34.210 1.00 67.56 277 GLN A O 1
ATOM 2182 N N . SER A 1 278 ? -13.871 26.295 33.460 1.00 72.50 278 SER A N 1
ATOM 2183 C CA . SER A 1 278 ? -14.126 27.740 33.454 1.00 72.50 278 SER A CA 1
ATOM 2184 C C . SER A 1 278 ? -14.369 28.334 34.851 1.00 72.50 278 SER A C 1
ATOM 2186 O O . SER A 1 278 ? -14.481 29.551 34.985 1.00 72.50 278 SER A O 1
ATOM 2188 N N . GLY A 1 279 ? -14.400 27.497 35.896 1.00 74.50 279 GLY A N 1
ATOM 2189 C CA . GLY A 1 279 ? -14.533 27.915 37.291 1.00 74.50 279 GLY A CA 1
ATOM 2190 C C . GLY A 1 279 ? -15.963 27.919 37.837 1.00 74.50 279 GLY A C 1
ATOM 2191 O O . GLY A 1 279 ? -16.186 28.484 38.908 1.00 74.50 279 GLY A O 1
ATOM 2192 N N . ASP A 1 280 ? -16.928 27.295 37.154 1.00 86.88 280 ASP A N 1
ATOM 2193 C CA . ASP A 1 280 ? -18.289 27.139 37.679 1.00 86.88 280 ASP A CA 1
ATOM 2194 C C . ASP A 1 280 ? -18.291 26.238 38.929 1.00 86.88 280 ASP A C 1
ATOM 2196 O O . ASP A 1 280 ? -17.939 25.058 38.873 1.00 86.88 280 ASP A O 1
ATOM 2200 N N . ALA A 1 281 ? -18.677 26.797 40.079 1.00 83.38 281 ALA A N 1
ATOM 2201 C CA . ALA A 1 281 ? -18.579 26.116 41.369 1.00 83.38 281 ALA A CA 1
ATOM 2202 C C . ALA A 1 281 ? -19.477 24.869 41.473 1.00 83.38 281 ALA A C 1
ATOM 2204 O O . ALA A 1 281 ? -19.064 23.867 42.065 1.00 83.38 281 ALA A O 1
ATOM 2205 N N . ALA A 1 282 ? -20.677 24.904 40.883 1.00 85.00 282 ALA A N 1
ATOM 2206 C CA . ALA A 1 282 ? -21.604 23.776 40.900 1.00 85.00 282 ALA A CA 1
ATOM 2207 C C . ALA A 1 282 ? -21.093 22.647 39.991 1.00 85.00 282 ALA A C 1
ATOM 2209 O O . ALA A 1 282 ? -21.101 21.474 40.378 1.00 85.00 282 ALA A O 1
ATOM 2210 N N . ALA A 1 283 ? -20.562 22.991 38.816 1.00 83.25 283 ALA A N 1
ATOM 2211 C CA . ALA A 1 283 ? -19.945 22.031 37.909 1.00 83.25 283 ALA A CA 1
ATOM 2212 C C . ALA A 1 283 ? -18.660 21.423 38.498 1.00 83.25 283 ALA A C 1
ATOM 2214 O O . ALA A 1 283 ? -18.441 20.218 38.365 1.00 83.25 283 ALA A O 1
ATOM 2215 N N . VAL A 1 284 ? -17.831 22.200 39.208 1.00 78.50 284 VAL A N 1
ATOM 2216 C CA . VAL A 1 284 ? -16.662 21.679 39.945 1.00 78.50 284 VAL A CA 1
ATOM 2217 C C . VAL A 1 284 ? -17.097 20.668 41.009 1.00 78.50 284 VAL A C 1
ATOM 2219 O O . VAL A 1 284 ? -16.536 19.573 41.081 1.00 78.50 284 VAL A O 1
ATOM 2222 N N . GLN A 1 285 ? -18.124 20.992 41.801 1.00 83.56 285 GLN A N 1
ATOM 2223 C CA . GLN A 1 285 ? -18.655 20.089 42.825 1.00 83.56 285 GLN A CA 1
ATOM 2224 C C . GLN A 1 285 ? -19.167 18.770 42.225 1.00 83.56 285 GLN A C 1
ATOM 2226 O O . GLN A 1 285 ? -18.945 17.706 42.805 1.00 83.56 285 GLN A O 1
ATOM 2231 N N . LEU A 1 286 ? -19.833 18.821 41.068 1.00 84.25 286 LEU A N 1
ATOM 2232 C CA . LEU A 1 286 ? -20.358 17.638 40.386 1.00 84.25 286 LEU A CA 1
ATOM 2233 C C . LEU A 1 286 ? -19.246 16.805 39.726 1.00 84.25 286 LEU A C 1
ATOM 2235 O O . LEU A 1 286 ? -19.179 15.592 39.913 1.00 84.25 286 LEU A O 1
ATOM 2239 N N . THR A 1 287 ? -18.336 17.443 38.988 1.00 79.12 287 THR A N 1
ATOM 2240 C CA . THR A 1 287 ? -17.262 16.766 38.233 1.00 79.12 287 THR A CA 1
ATOM 2241 C C . THR A 1 287 ? -16.223 16.081 39.124 1.00 79.12 287 THR A C 1
ATOM 2243 O O . THR A 1 287 ? -15.604 15.096 38.709 1.00 79.12 287 THR A O 1
ATOM 2246 N N . GLN A 1 288 ? -16.050 16.541 40.367 1.00 76.44 288 GLN A N 1
ATOM 2247 C CA . GLN A 1 288 ? -15.244 15.853 41.384 1.00 76.44 288 GLN A CA 1
ATOM 2248 C C . GLN A 1 288 ? -15.842 14.511 41.822 1.00 76.44 288 GLN A C 1
ATOM 2250 O O . GLN A 1 288 ? -15.098 13.634 42.256 1.00 76.44 288 GLN A O 1
ATOM 2255 N N . LYS A 1 289 ? -17.163 14.343 41.702 1.00 77.25 289 LYS A N 1
ATOM 2256 C CA . LYS A 1 289 ? -17.874 13.115 42.079 1.00 77.25 289 LYS A CA 1
ATOM 2257 C C . LYS A 1 289 ? -18.065 12.130 40.924 1.00 77.25 289 LYS A C 1
ATOM 2259 O O . LYS A 1 289 ? -18.479 11.001 41.170 1.00 77.25 289 LYS A O 1
ATOM 2264 N N . LEU A 1 290 ? -17.781 12.539 39.684 1.00 72.56 290 LEU A N 1
ATOM 2265 C CA . LEU A 1 290 ? -17.852 11.650 38.523 1.00 72.56 290 LEU A CA 1
ATOM 2266 C C . LEU A 1 290 ? -16.808 10.536 38.648 1.00 72.56 290 LEU A C 1
ATOM 2268 O O . LEU A 1 290 ? -15.615 10.806 38.797 1.00 72.56 290 LEU A O 1
ATOM 2272 N N . GLU A 1 291 ? -17.264 9.291 38.545 1.00 61.16 291 GLU A N 1
ATOM 2273 C CA . GLU A 1 291 ? -16.415 8.099 38.607 1.00 61.16 291 GLU A CA 1
ATOM 2274 C C . GLU A 1 291 ? -15.756 7.822 37.239 1.00 61.16 291 GLU A C 1
ATOM 2276 O O . GLU A 1 291 ? -16.347 8.083 36.188 1.00 61.16 291 GLU A O 1
ATOM 2281 N N . GLY A 1 292 ? -14.524 7.298 37.244 1.00 51.69 292 GLY A N 1
ATOM 2282 C CA . GLY A 1 292 ? -13.727 6.995 36.041 1.00 51.69 292 GLY A CA 1
ATOM 2283 C C . GLY A 1 292 ? -12.579 7.983 35.768 1.00 51.69 292 GLY A C 1
ATOM 2284 O O . GLY A 1 292 ? -12.440 9.000 36.444 1.00 51.69 292 GLY A O 1
ATOM 2285 N N . THR A 1 293 ? -11.725 7.677 34.787 1.00 37.31 293 THR A N 1
ATOM 2286 C CA . THR A 1 293 ? -10.648 8.555 34.284 1.00 37.31 293 THR A CA 1
ATOM 2287 C C . THR A 1 293 ? -11.122 9.371 33.062 1.00 37.31 293 THR A C 1
ATOM 2289 O O . THR A 1 293 ? -12.130 9.048 32.444 1.00 37.31 293 THR A O 1
ATOM 2292 N N . SER A 1 294 ? -10.472 10.513 32.807 1.00 33.44 294 SER A N 1
ATOM 2293 C CA . SER A 1 294 ? -10.964 11.662 32.013 1.00 33.44 294 SER A CA 1
ATOM 2294 C C . SER A 1 294 ? -11.047 11.453 30.477 1.00 33.44 294 SER A C 1
ATOM 2296 O O . SER A 1 294 ? -10.167 10.784 29.946 1.00 33.44 294 SER A O 1
ATOM 2298 N N . PRO A 1 295 ? -11.994 12.103 29.754 1.00 35.75 295 PRO A N 1
ATOM 2299 C CA . PRO A 1 295 ? -12.220 11.991 28.301 1.00 35.75 295 PRO A CA 1
ATOM 2300 C C . PRO A 1 295 ? -11.554 13.107 27.451 1.00 35.75 295 PRO A C 1
ATOM 2302 O O . PRO A 1 295 ? -12.144 13.601 26.492 1.00 35.75 295 PRO A O 1
ATOM 2305 N N . TYR A 1 296 ? -10.347 13.572 27.790 1.00 28.97 296 TYR A N 1
ATOM 2306 C CA . TYR A 1 296 ? -9.675 14.590 26.962 1.00 28.97 296 TYR A CA 1
ATOM 2307 C C . TYR A 1 296 ? -8.999 13.958 25.753 1.00 28.97 296 TYR A C 1
ATOM 2309 O O . TYR A 1 296 ? -7.925 13.397 25.941 1.00 28.97 296 TYR A O 1
ATOM 2317 N N . LEU A 1 297 ? -9.658 14.086 24.586 1.00 30.48 297 LEU A N 1
ATOM 2318 C CA . LEU A 1 297 ? -9.188 14.085 23.175 1.00 30.48 297 LEU A CA 1
ATOM 2319 C C . LEU A 1 297 ? -10.354 13.558 22.295 1.00 30.48 297 LEU A C 1
ATOM 2321 O O . LEU A 1 297 ? -10.558 12.355 22.232 1.00 30.48 297 LEU A O 1
ATOM 2325 N N . GLY A 1 298 ? -11.232 14.316 21.634 1.00 27.61 298 GLY A N 1
ATOM 2326 C CA . GLY A 1 298 ? -11.554 15.738 21.540 1.00 27.61 298 GLY A CA 1
ATOM 2327 C C . GLY A 1 298 ? -12.917 15.859 20.816 1.00 27.61 298 GLY A C 1
ATOM 2328 O O . GLY A 1 298 ? -13.260 15.008 20.003 1.00 27.61 298 GLY A O 1
ATOM 2329 N N . PHE A 1 299 ? -13.709 16.885 21.131 1.00 25.11 299 PHE A N 1
ATOM 2330 C CA . PHE A 1 299 ? -14.907 17.282 20.375 1.00 25.11 299 PHE A CA 1
ATOM 2331 C C . PHE A 1 299 ? -14.514 18.438 19.451 1.00 25.11 299 PHE A C 1
ATOM 2333 O O . PHE A 1 299 ? -14.122 19.478 19.978 1.00 25.11 299 PHE A O 1
ATOM 2340 N N . TYR A 1 300 ? -14.635 18.267 18.134 1.00 26.31 300 TYR A N 1
ATOM 2341 C CA . TYR A 1 300 ? -14.942 19.327 17.167 1.00 26.31 300 TYR A CA 1
ATOM 2342 C C . TYR A 1 300 ? -15.582 18.673 15.936 1.00 26.31 300 TYR A C 1
ATOM 2344 O O . TYR A 1 300 ? -14.917 17.888 15.267 1.00 26.31 300 TYR A O 1
ATOM 2352 N N . ASP A 1 301 ? -16.827 19.032 15.619 1.00 24.83 301 ASP A N 1
ATOM 2353 C CA . ASP A 1 301 ? -17.299 19.074 14.234 1.00 24.83 301 ASP A CA 1
ATOM 2354 C C . ASP A 1 301 ? -17.665 20.532 13.872 1.00 24.83 301 ASP A C 1
ATOM 2356 O O . ASP A 1 301 ? -18.306 21.254 14.633 1.00 24.83 301 ASP A O 1
ATOM 2360 N N . VAL A 1 302 ? -17.108 20.958 12.740 1.00 26.09 302 VAL A N 1
ATOM 2361 C CA . VAL A 1 302 ? -17.286 22.156 11.891 1.00 26.09 302 VAL A CA 1
ATOM 2362 C C . VAL A 1 302 ? -17.934 23.448 12.447 1.00 26.09 302 VAL A C 1
ATOM 2364 O O . VAL A 1 302 ? -19.149 23.595 12.489 1.00 26.09 302 VAL A O 1
ATOM 2367 N N . GLU A 1 303 ? -17.115 24.497 12.598 1.00 22.47 303 GLU A N 1
ATOM 2368 C CA . GLU A 1 303 ? -17.378 25.810 11.975 1.00 22.47 303 GLU A CA 1
ATOM 2369 C C . GLU A 1 303 ? -16.034 26.428 11.551 1.00 22.47 303 GLU A C 1
ATOM 2371 O O . GLU A 1 303 ? -15.213 26.789 12.394 1.00 22.47 303 GLU A O 1
ATOM 2376 N N . GLY A 1 304 ? -15.800 26.528 10.236 1.00 23.59 304 GLY A N 1
ATOM 2377 C CA . GLY A 1 304 ? -14.624 27.200 9.673 1.00 23.59 304 GLY A CA 1
ATOM 2378 C C . GLY A 1 304 ? -14.035 26.535 8.431 1.00 23.59 304 GLY A C 1
ATOM 2379 O O . GLY A 1 304 ? -12.871 26.152 8.436 1.00 23.59 304 GLY A O 1
ATOM 2380 N N . LEU A 1 305 ? -14.826 26.413 7.360 1.00 27.67 305 LEU A N 1
ATOM 2381 C CA . LEU A 1 305 ? -14.269 26.341 6.008 1.00 27.67 305 LEU A CA 1
ATOM 2382 C C . LEU A 1 305 ? -13.483 27.631 5.734 1.00 27.67 305 LEU A C 1
ATOM 2384 O O . LEU A 1 305 ? -13.988 28.726 5.992 1.00 27.67 305 LEU A O 1
ATOM 2388 N N . ILE A 1 306 ? -12.318 27.448 5.110 1.00 30.09 306 ILE A N 1
ATOM 2389 C CA . ILE A 1 306 ? -11.319 28.429 4.661 1.00 30.09 306 ILE A CA 1
ATOM 2390 C C . ILE A 1 306 ? -10.229 28.706 5.707 1.00 30.09 306 ILE A C 1
ATOM 2392 O O . ILE A 1 306 ? -10.301 29.666 6.470 1.00 30.09 306 ILE A O 1
ATOM 2396 N N . ASP A 1 307 ? -9.149 27.927 5.628 1.00 26.80 307 ASP A N 1
ATOM 2397 C CA . ASP A 1 307 ? -7.863 28.555 5.333 1.00 26.80 307 ASP A CA 1
ATOM 2398 C C . ASP A 1 307 ? -7.051 27.683 4.366 1.00 26.80 307 ASP A C 1
ATOM 2400 O O . ASP A 1 307 ? -6.812 26.499 4.600 1.00 26.80 307 ASP A O 1
ATOM 2404 N N . ASP A 1 308 ? -6.672 28.306 3.255 1.00 35.12 308 ASP A N 1
ATOM 2405 C CA . ASP A 1 308 ? -5.704 27.827 2.280 1.00 35.12 308 ASP A CA 1
ATOM 2406 C C . ASP A 1 308 ? -4.308 27.884 2.923 1.00 35.12 308 ASP A C 1
ATOM 2408 O O . ASP A 1 308 ? -3.545 28.825 2.704 1.00 35.12 308 ASP A O 1
ATOM 2412 N N . SER A 1 309 ? -3.931 26.889 3.724 1.00 30.83 309 SER A N 1
ATOM 2413 C CA . SER A 1 309 ? -2.511 26.662 4.011 1.00 30.83 309 SER A CA 1
ATOM 2414 C C . SER A 1 309 ? -2.226 25.188 4.271 1.00 30.83 309 SER A C 1
ATOM 2416 O O . SER A 1 309 ? -2.697 24.590 5.231 1.00 30.83 309 SER A O 1
ATOM 2418 N N . GLY A 1 310 ? -1.488 24.591 3.336 1.00 38.44 310 GLY A N 1
ATOM 2419 C CA . GLY A 1 310 ? -1.116 23.184 3.331 1.00 38.44 310 GLY A CA 1
ATOM 2420 C C . GLY A 1 310 ? -0.066 22.826 4.373 1.00 38.44 310 GLY A C 1
ATOM 2421 O O . GLY A 1 310 ? 1.073 22.592 3.996 1.00 38.44 310 GLY A O 1
ATOM 2422 N N . ASP A 1 311 ? -0.479 22.714 5.631 1.00 34.91 311 ASP A N 1
ATOM 2423 C CA . ASP A 1 311 ? 0.235 21.952 6.656 1.00 34.91 311 ASP A CA 1
ATOM 2424 C C . ASP A 1 311 ? -0.773 21.009 7.339 1.00 34.91 311 ASP A C 1
ATOM 2426 O O . ASP A 1 311 ? -1.622 21.442 8.125 1.00 34.91 311 ASP A O 1
ATOM 2430 N N . LEU A 1 312 ? -0.712 19.717 6.991 1.00 39.81 312 LEU A N 1
ATOM 2431 C CA . LEU A 1 312 ? -1.361 18.648 7.755 1.00 39.81 312 LEU A CA 1
ATOM 2432 C C . LEU A 1 312 ? -0.726 18.656 9.152 1.00 39.81 312 LEU A C 1
ATOM 2434 O O . LEU A 1 312 ? 0.493 18.593 9.289 1.00 39.81 312 LEU A O 1
ATOM 2438 N N . ALA A 1 313 ? -1.538 18.846 10.189 1.00 39.22 313 ALA A N 1
ATOM 2439 C CA . ALA A 1 313 ? -1.060 18.836 11.564 1.00 39.22 313 ALA A CA 1
ATOM 2440 C C . ALA A 1 313 ? -1.214 17.416 12.115 1.00 39.22 313 ALA A C 1
ATOM 2442 O O . ALA A 1 313 ? -2.331 16.995 12.409 1.00 39.22 313 ALA A O 1
ATOM 2443 N N . GLU A 1 314 ? -0.078 16.747 12.258 1.00 54.16 314 GLU A N 1
ATOM 2444 C CA . GLU A 1 314 ? 0.107 15.336 12.614 1.00 54.16 314 GLU A CA 1
ATOM 2445 C C . GLU A 1 314 ? -0.510 14.935 13.980 1.00 54.16 314 GLU A C 1
ATOM 2447 O O . GLU A 1 314 ? -0.470 15.736 14.935 1.00 54.16 314 GLU A O 1
ATOM 2452 N N . ILE A 1 315 ? -1.059 13.708 14.107 1.00 55.09 315 ILE A N 1
ATOM 2453 C CA . ILE A 1 315 ? -1.847 13.283 15.292 1.00 55.09 315 ILE A CA 1
ATOM 2454 C C . ILE A 1 315 ? -1.440 11.972 15.993 1.00 55.09 315 ILE A C 1
ATOM 2456 O O . ILE A 1 315 ? -1.491 10.863 15.471 1.00 55.09 315 ILE A O 1
ATOM 2460 N N . GLU A 1 316 ? -1.266 12.077 17.312 1.00 65.19 316 GLU A N 1
ATOM 2461 C CA . GLU A 1 316 ? -1.368 10.945 18.239 1.00 65.19 316 GLU A CA 1
ATOM 2462 C C . GLU A 1 316 ? -2.776 10.839 18.827 1.00 65.19 316 GLU A C 1
ATOM 2464 O O . GLU A 1 316 ? -3.184 11.683 19.631 1.00 65.19 316 GLU A O 1
ATOM 2469 N N . ILE A 1 317 ? -3.506 9.772 18.508 1.00 71.69 317 ILE A N 1
ATOM 2470 C CA . ILE A 1 317 ? -4.862 9.552 19.027 1.00 71.69 317 ILE A CA 1
ATOM 2471 C C . ILE A 1 317 ? -4.835 8.611 20.237 1.00 71.69 317 ILE A C 1
ATOM 2473 O O . ILE A 1 317 ? -4.166 7.588 20.206 1.00 71.69 317 ILE A O 1
ATOM 2477 N N . PRO A 1 318 ? -5.546 8.895 21.338 1.00 66.50 318 PRO A N 1
ATOM 2478 C CA . PRO A 1 318 ? -5.468 8.078 22.561 1.00 66.50 318 PRO A CA 1
ATOM 2479 C C . PRO A 1 318 ? -6.214 6.740 22.454 1.00 66.50 318 PRO A C 1
ATOM 2481 O O . PRO A 1 318 ? -5.984 5.825 23.245 1.00 66.50 318 PRO A O 1
ATOM 2484 N N . SER A 1 319 ? -7.157 6.673 21.518 1.00 73.38 319 SER A N 1
ATOM 2485 C CA . SER A 1 319 ? -8.002 5.534 21.190 1.00 73.38 319 SER A CA 1
ATOM 2486 C C . SER A 1 319 ? -8.565 5.757 19.794 1.00 73.38 319 SER A C 1
ATOM 2488 O O . SER A 1 319 ? -8.816 6.903 19.415 1.00 73.38 319 SER A O 1
ATOM 2490 N N . PHE A 1 320 ? -8.835 4.677 19.078 1.00 75.12 320 PHE A N 1
ATOM 2491 C CA . PHE A 1 320 ? -9.525 4.715 17.796 1.00 75.12 320 PHE A CA 1
ATOM 2492 C C . PHE A 1 320 ? -10.763 3.826 17.867 1.00 75.12 320 PHE A C 1
ATOM 2494 O O . PHE A 1 320 ? -10.777 2.866 18.636 1.00 75.12 320 PHE A O 1
ATOM 2501 N N . LYS A 1 321 ? -11.802 4.163 17.101 1.00 78.38 321 LYS A N 1
ATOM 2502 C CA . LYS A 1 321 ? -12.994 3.331 16.936 1.00 78.38 321 LYS A CA 1
ATOM 2503 C C . LYS A 1 321 ? -13.461 3.432 15.491 1.00 78.38 321 LYS A C 1
ATOM 2505 O O . LYS A 1 321 ? -13.693 4.540 15.008 1.00 78.38 321 LYS A O 1
ATOM 2510 N N . GLY A 1 322 ? -13.601 2.280 14.851 1.00 67.06 322 GLY A N 1
ATOM 2511 C CA . GLY A 1 322 ? -14.026 2.157 13.471 1.00 67.06 322 GLY A CA 1
ATOM 2512 C C . GLY A 1 322 ? -15.420 2.730 13.245 1.00 67.06 322 GLY A C 1
ATOM 2513 O O . GLY A 1 322 ? -16.269 2.764 14.145 1.00 67.06 322 GLY A O 1
ATOM 2514 N N . ASP A 1 323 ? -15.640 3.217 12.035 1.00 68.12 323 ASP A N 1
ATOM 2515 C CA . ASP A 1 323 ? -16.863 3.858 11.588 1.00 68.12 323 ASP A CA 1
ATOM 2516 C C . ASP A 1 323 ? -17.329 3.183 10.303 1.00 68.12 323 ASP A C 1
ATOM 2518 O O . ASP A 1 323 ? -16.666 3.269 9.276 1.00 68.12 323 ASP A O 1
ATOM 2522 N N . LYS A 1 324 ? -18.525 2.594 10.361 1.00 65.38 324 LYS A N 1
ATOM 2523 C CA . LYS A 1 324 ? -19.190 1.836 9.283 1.00 65.38 324 LYS A CA 1
ATOM 2524 C C . LYS A 1 324 ? -19.519 2.651 8.019 1.00 65.38 324 LYS A C 1
ATOM 2526 O O . LYS A 1 324 ? -20.396 2.299 7.248 1.00 65.38 324 LYS A O 1
ATOM 2531 N N . ARG A 1 325 ? -18.961 3.848 7.866 1.00 65.12 325 ARG A N 1
ATOM 2532 C CA . ARG A 1 325 ? -19.034 4.649 6.635 1.00 65.12 325 ARG A CA 1
ATO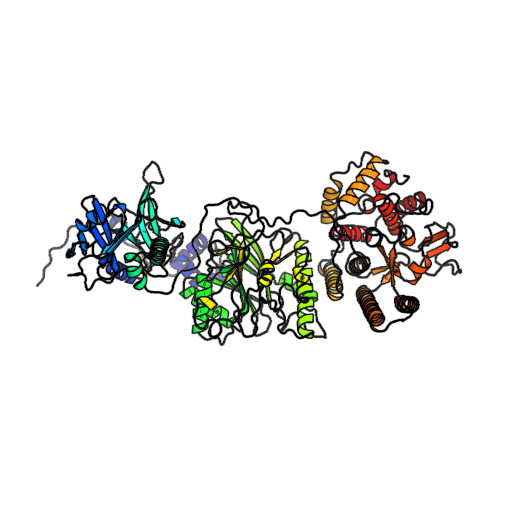M 2533 C C . ARG A 1 325 ? -17.768 4.506 5.799 1.00 65.12 325 ARG A C 1
ATOM 2535 O O . ARG A 1 325 ? -17.712 5.027 4.685 1.00 65.12 325 ARG A O 1
ATOM 2542 N N . PHE A 1 326 ? -16.742 3.879 6.356 1.00 76.88 326 PHE A N 1
ATOM 2543 C CA . PHE A 1 326 ? -15.415 3.798 5.787 1.00 76.88 326 PHE A CA 1
ATOM 2544 C C . PHE A 1 326 ? -14.865 2.395 5.980 1.00 76.88 326 PHE A C 1
ATOM 2546 O O . PHE A 1 326 ? -15.258 1.714 6.915 1.00 76.88 326 PHE A O 1
ATOM 2553 N N . ALA A 1 327 ? -13.913 2.008 5.135 1.00 85.56 327 ALA A N 1
ATOM 2554 C CA . ALA A 1 327 ? -13.070 0.867 5.454 1.00 85.56 327 ALA A CA 1
ATOM 2555 C C . ALA A 1 327 ? -11.947 1.355 6.378 1.00 85.56 327 ALA A C 1
ATOM 2557 O O . ALA A 1 327 ? -11.114 2.165 5.956 1.00 85.56 327 ALA A O 1
ATOM 2558 N N . ASP A 1 328 ? -11.942 0.886 7.623 1.00 89.06 328 ASP A N 1
ATOM 2559 C CA . ASP A 1 328 ? -10.929 1.205 8.625 1.00 89.06 328 ASP A CA 1
ATOM 2560 C C . ASP A 1 328 ? -9.925 0.056 8.765 1.00 89.06 328 ASP A C 1
ATOM 2562 O O . ASP A 1 328 ? -10.266 -1.082 9.105 1.00 89.06 328 ASP A O 1
ATOM 2566 N N . ILE A 1 329 ? -8.657 0.367 8.497 1.00 94.31 329 ILE A N 1
ATOM 2567 C CA . ILE A 1 329 ? -7.565 -0.602 8.438 1.00 94.31 329 ILE A CA 1
ATOM 2568 C C . ILE A 1 329 ? -6.537 -0.265 9.510 1.00 94.31 329 ILE A C 1
ATOM 2570 O O . ILE A 1 329 ? -6.200 0.900 9.710 1.00 94.31 329 ILE A O 1
ATOM 2574 N N . GLY A 1 330 ? -5.991 -1.282 10.170 1.00 95.62 330 GLY A N 1
ATOM 2575 C CA . GLY A 1 330 ? -4.898 -1.113 11.121 1.00 95.62 330 GLY A CA 1
ATOM 2576 C C . GLY A 1 330 ? -3.715 -2.039 10.877 1.00 95.62 330 GLY A C 1
ATOM 2577 O O . GLY A 1 330 ? -3.834 -3.076 10.225 1.00 95.62 330 GLY A O 1
ATOM 2578 N N . PHE A 1 331 ? -2.581 -1.692 11.478 1.00 98.12 331 PHE A N 1
ATOM 2579 C CA . PHE A 1 331 ? -1.394 -2.533 11.587 1.00 98.12 331 PHE A CA 1
ATOM 2580 C C . PHE A 1 331 ? -0.859 -2.488 13.015 1.00 98.12 331 PHE A C 1
ATOM 2582 O O . PHE A 1 331 ? -0.785 -1.420 13.624 1.00 98.12 331 PHE A O 1
ATOM 2589 N N . TRP A 1 332 ? -0.495 -3.645 13.566 1.00 97.69 332 TRP A N 1
ATOM 2590 C CA . TRP A 1 332 ? 0.004 -3.724 14.933 1.00 97.69 332 TRP A CA 1
ATOM 2591 C C . TRP A 1 332 ? 0.946 -4.912 15.151 1.00 97.69 332 TRP A C 1
ATOM 2593 O O . TRP A 1 332 ? 0.578 -6.072 14.942 1.00 97.69 332 TRP A O 1
ATOM 2603 N N . ASN A 1 333 ? 2.160 -4.629 15.626 1.00 95.88 333 ASN A N 1
ATOM 2604 C CA . ASN A 1 333 ? 3.035 -5.639 16.210 1.00 95.88 333 ASN A CA 1
ATOM 2605 C C . ASN A 1 333 ? 2.596 -5.915 17.657 1.00 95.88 333 ASN A C 1
ATOM 2607 O O . ASN A 1 333 ? 2.648 -5.034 18.515 1.00 95.88 333 ASN A O 1
ATOM 2611 N N . ILE A 1 334 ? 2.124 -7.137 17.933 1.00 93.19 334 ILE A N 1
ATOM 2612 C CA . ILE A 1 334 ? 1.648 -7.522 19.274 1.00 93.19 334 ILE A CA 1
ATOM 2613 C C . ILE A 1 334 ? 2.741 -8.238 20.089 1.00 93.19 334 ILE A C 1
ATOM 2615 O O . ILE A 1 334 ? 2.446 -8.812 21.132 1.00 93.19 334 ILE A O 1
ATOM 2619 N N . GLU A 1 335 ? 3.996 -8.214 19.637 1.00 89.75 335 GLU A N 1
ATOM 2620 C CA . GLU A 1 335 ? 5.192 -8.664 20.362 1.00 89.75 335 GLU A CA 1
ATOM 2621 C C . GLU A 1 335 ? 5.094 -10.105 20.911 1.00 89.75 335 GLU A C 1
ATOM 2623 O O . GLU A 1 335 ? 4.576 -10.373 22.006 1.00 89.75 335 GLU A O 1
ATOM 2628 N N . HIS A 1 336 ? 5.664 -11.074 20.195 1.00 85.75 336 HIS A N 1
ATOM 2629 C CA . HIS A 1 336 ? 5.720 -12.472 20.630 1.00 85.75 336 HIS A CA 1
ATOM 2630 C C . HIS A 1 336 ? 4.364 -13.031 21.120 1.00 85.75 336 HIS A C 1
ATOM 2632 O O . HIS A 1 336 ? 4.298 -13.729 22.144 1.00 85.75 336 HIS A O 1
ATOM 2638 N N . PHE A 1 337 ? 3.266 -12.732 20.423 1.00 92.12 337 PHE A N 1
ATOM 2639 C CA . PHE A 1 337 ? 1.924 -13.205 20.759 1.00 92.12 337 PHE A CA 1
ATOM 2640 C C . PHE A 1 337 ? 1.746 -14.671 20.337 1.00 92.12 337 PHE A C 1
ATOM 2642 O O . PHE A 1 337 ? 1.095 -15.013 19.352 1.00 92.12 337 PHE A O 1
ATOM 2649 N N . ASN A 1 338 ? 2.393 -15.547 21.104 1.00 90.06 338 ASN A N 1
ATOM 2650 C CA . ASN A 1 338 ? 2.538 -16.968 20.819 1.00 90.06 338 ASN A CA 1
ATOM 2651 C C . ASN A 1 338 ? 1.630 -17.852 21.685 1.00 90.06 338 ASN A C 1
ATOM 2653 O O . ASN A 1 338 ? 0.990 -17.397 22.634 1.00 90.06 338 ASN A O 1
ATOM 2657 N N . SER A 1 339 ? 1.612 -19.153 21.400 1.00 85.81 339 SER A N 1
ATOM 2658 C CA . SER A 1 339 ? 0.717 -20.128 22.044 1.00 85.81 339 SER A CA 1
ATOM 2659 C C . SER A 1 339 ? 0.880 -20.245 23.573 1.00 85.81 339 SER A C 1
ATOM 2661 O O . SER A 1 339 ? 0.011 -20.804 24.241 1.00 85.81 339 SER A O 1
ATOM 2663 N N . SER A 1 340 ? 1.976 -19.725 24.142 1.00 87.12 340 SER A N 1
ATOM 2664 C CA . SER A 1 340 ? 2.234 -19.683 25.590 1.00 87.12 340 SER A CA 1
ATOM 2665 C C . SER A 1 340 ? 1.799 -18.375 26.268 1.00 87.12 340 SER A C 1
ATOM 2667 O O . SER A 1 340 ? 2.101 -18.151 27.445 1.00 87.12 340 SER A O 1
ATOM 2669 N N . VAL A 1 341 ? 1.085 -17.508 25.543 1.00 90.69 341 VAL A N 1
ATOM 2670 C CA . VAL A 1 341 ? 0.565 -16.244 26.061 1.00 90.69 341 VAL A CA 1
ATOM 2671 C C . VAL A 1 341 ? -0.351 -16.453 27.271 1.00 90.69 341 VAL A C 1
ATOM 2673 O O . VAL A 1 341 ? -1.134 -17.398 27.352 1.00 90.69 341 VAL A O 1
ATOM 2676 N N . LYS A 1 342 ? -0.250 -15.550 28.251 1.00 93.19 342 LYS A N 1
ATOM 2677 C CA . LYS A 1 342 ? -1.111 -15.571 29.438 1.00 93.19 342 LYS A CA 1
ATOM 2678 C C . LYS A 1 342 ? -2.534 -15.179 29.057 1.00 93.19 342 LYS A C 1
ATOM 2680 O O . LYS A 1 342 ? -2.727 -14.190 28.357 1.00 93.19 342 LYS A O 1
ATOM 2685 N N . GLU A 1 343 ? -3.518 -15.856 29.643 1.00 92.69 343 GLU A N 1
ATOM 2686 C CA . GLU A 1 343 ? -4.947 -15.580 29.430 1.00 92.69 343 GLU A CA 1
ATOM 2687 C C . GLU A 1 343 ? -5.303 -14.096 29.635 1.00 92.69 343 GLU A C 1
ATOM 2689 O O . GLU A 1 343 ? -6.067 -13.527 28.864 1.00 92.69 343 GLU A O 1
ATOM 2694 N N . GLN A 1 344 ? -4.700 -13.433 30.630 1.00 91.75 344 GLN A N 1
ATOM 2695 C CA . GLN A 1 344 ? -4.939 -12.007 30.866 1.00 91.75 344 GLN A CA 1
ATOM 2696 C C . GLN A 1 344 ? -4.484 -11.125 29.691 1.00 91.75 344 GLN A C 1
ATOM 2698 O O . GLN A 1 344 ? -5.225 -10.235 29.294 1.00 91.75 344 GLN A O 1
ATOM 2703 N N . ARG A 1 345 ? -3.323 -11.412 29.083 1.00 94.38 345 ARG A N 1
ATOM 2704 C CA . ARG A 1 345 ? -2.829 -10.669 27.910 1.00 94.38 345 ARG A CA 1
ATOM 2705 C C . ARG A 1 345 ? -3.762 -10.860 26.713 1.00 94.38 345 ARG A C 1
ATOM 2707 O O . ARG A 1 345 ? -4.058 -9.890 26.028 1.00 94.38 345 ARG A O 1
ATOM 2714 N N . VAL A 1 346 ? -4.309 -12.067 26.520 1.00 95.44 346 VAL A N 1
ATOM 2715 C CA . VAL A 1 346 ? -5.345 -12.325 25.499 1.00 95.44 346 VAL A CA 1
ATOM 2716 C C . VAL A 1 346 ? -6.585 -11.461 25.745 1.00 95.44 346 VAL A C 1
ATOM 2718 O O . VAL A 1 346 ? -7.075 -10.833 24.814 1.00 95.44 346 VAL A O 1
ATOM 2721 N N . LYS A 1 347 ? -7.066 -11.371 26.992 1.00 91.56 347 LYS A N 1
ATOM 2722 C CA . LYS A 1 347 ? -8.226 -10.538 27.365 1.00 91.56 347 LYS A CA 1
ATOM 2723 C C . LYS A 1 347 ? -7.990 -9.051 27.141 1.00 91.56 347 LYS A C 1
ATOM 2725 O O . LYS A 1 347 ? -8.903 -8.352 26.703 1.00 91.56 347 LYS A O 1
ATOM 2730 N N . ASP A 1 348 ? -6.795 -8.571 27.459 1.00 92.00 348 ASP A N 1
ATOM 2731 C CA . ASP A 1 348 ? -6.460 -7.159 27.314 1.00 92.00 348 ASP A CA 1
ATOM 2732 C C . ASP A 1 348 ? -6.288 -6.773 25.834 1.00 92.00 348 ASP A C 1
ATOM 2734 O O . ASP A 1 348 ? -6.791 -5.732 25.416 1.00 92.00 348 ASP A O 1
ATOM 2738 N N . ILE A 1 349 ? -5.679 -7.642 25.018 1.00 94.69 349 ILE A N 1
ATOM 2739 C CA . ILE A 1 349 ? -5.597 -7.469 23.557 1.00 94.69 349 ILE A CA 1
ATOM 2740 C C . ILE A 1 349 ? -6.986 -7.560 22.922 1.00 94.69 349 ILE A C 1
ATOM 2742 O O . ILE A 1 349 ? -7.340 -6.706 22.116 1.00 94.69 349 ILE A O 1
ATOM 2746 N N . ALA A 1 350 ? -7.811 -8.532 23.324 1.00 91.75 350 ALA A N 1
ATOM 2747 C CA . ALA A 1 350 ? -9.186 -8.654 22.842 1.00 91.75 350 ALA A CA 1
ATOM 2748 C C . ALA A 1 350 ? -10.005 -7.396 23.140 1.00 91.75 350 ALA A C 1
ATOM 2750 O O . ALA A 1 350 ? -10.812 -6.985 22.313 1.00 91.75 350 ALA A O 1
ATOM 2751 N N . ARG A 1 351 ? -9.778 -6.757 24.298 1.00 86.88 351 ARG A N 1
ATOM 2752 C CA . ARG A 1 351 ? -10.384 -5.461 24.613 1.00 86.88 351 ARG A CA 1
ATOM 2753 C C . ARG A 1 351 ? -9.976 -4.403 23.588 1.00 86.88 351 ARG A C 1
ATOM 2755 O O . ARG A 1 351 ? -10.868 -3.809 22.997 1.00 86.88 351 ARG A O 1
ATOM 2762 N N . ILE A 1 352 ? -8.674 -4.214 23.358 1.00 90.44 352 ILE A N 1
ATOM 2763 C CA . ILE A 1 352 ? -8.157 -3.219 22.403 1.00 90.44 352 ILE A CA 1
ATOM 2764 C C . ILE A 1 352 ? -8.728 -3.466 21.003 1.00 90.44 352 ILE A C 1
ATOM 2766 O O . ILE A 1 352 ? -9.315 -2.563 20.421 1.00 90.44 352 ILE A O 1
ATOM 2770 N N . VAL A 1 353 ? -8.637 -4.699 20.495 1.00 89.31 353 VAL A N 1
ATOM 2771 C CA . VAL A 1 353 ? -9.139 -5.056 19.158 1.00 89.31 353 VAL A CA 1
ATOM 2772 C C . VAL A 1 353 ? -10.649 -4.808 19.048 1.00 89.31 353 VAL A C 1
ATOM 2774 O O . VAL A 1 353 ? -11.100 -4.228 18.063 1.00 89.31 353 VAL A O 1
ATOM 2777 N N . SER A 1 354 ? -11.432 -5.172 20.072 1.00 80.81 354 SER A N 1
ATOM 2778 C CA . SER A 1 354 ? -12.881 -4.917 20.083 1.00 80.81 354 SER A CA 1
ATOM 2779 C C . SER A 1 354 ? -13.245 -3.432 20.179 1.00 80.81 354 SER A C 1
ATOM 2781 O O . SER A 1 354 ? -14.257 -3.016 19.625 1.00 80.81 354 SER A O 1
ATOM 2783 N N . GLU A 1 355 ? -12.440 -2.629 20.882 1.00 80.06 355 GLU A N 1
ATOM 2784 C CA . GLU A 1 355 ? -12.649 -1.183 21.008 1.00 80.06 355 GLU A CA 1
ATOM 2785 C C . GLU A 1 355 ? -12.299 -0.460 19.709 1.00 80.06 355 GLU A C 1
ATOM 2787 O O . GLU A 1 355 ? -13.051 0.421 19.292 1.00 80.06 355 GLU A O 1
ATOM 2792 N N . MET A 1 356 ? -11.203 -0.875 19.064 1.00 84.25 356 MET A N 1
ATOM 2793 C CA . MET A 1 356 ? -10.818 -0.380 17.749 1.00 84.25 356 MET A CA 1
ATOM 2794 C C . MET A 1 356 ? -11.887 -0.714 16.714 1.00 84.25 356 MET A C 1
ATOM 2796 O O . MET A 1 356 ? -12.257 0.179 15.974 1.00 84.25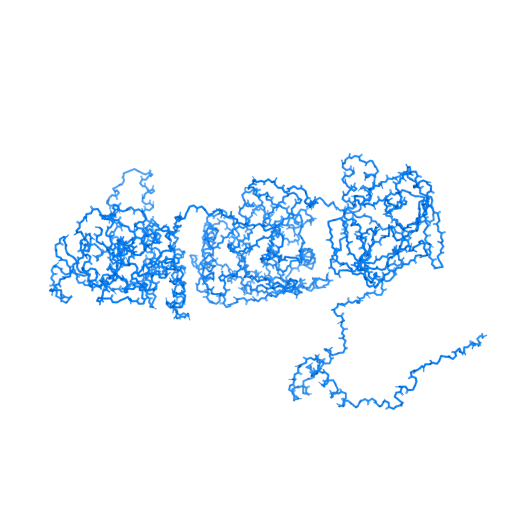 356 MET A O 1
ATOM 2800 N N . SER A 1 357 ? -12.457 -1.926 16.700 1.00 82.12 357 SER A N 1
ATOM 2801 C CA . SER A 1 357 ? -13.540 -2.298 15.768 1.00 82.12 357 SER A CA 1
ATOM 2802 C C . SER A 1 357 ? -13.157 -2.078 14.293 1.00 82.12 357 SER A C 1
ATOM 2804 O O . SER A 1 357 ? -13.878 -1.408 13.561 1.00 82.12 357 SER A O 1
ATOM 2806 N N . MET A 1 358 ? -11.982 -2.577 13.895 1.00 87.56 358 MET A N 1
ATOM 2807 C CA . MET A 1 358 ? -11.437 -2.432 12.534 1.00 87.56 358 MET A CA 1
ATOM 2808 C C . MET A 1 358 ? -12.032 -3.455 11.577 1.00 87.56 358 MET A C 1
ATOM 2810 O O . MET A 1 358 ? -12.231 -4.606 11.967 1.00 87.56 358 MET A O 1
ATOM 2814 N N . ASP A 1 359 ? -12.191 -3.064 10.315 1.00 92.00 359 ASP A N 1
ATOM 2815 C CA . ASP A 1 359 ? -12.585 -3.971 9.236 1.00 92.00 359 ASP A CA 1
ATOM 2816 C C . ASP A 1 359 ? -11.476 -4.976 8.938 1.00 92.00 359 ASP A C 1
ATOM 2818 O O . ASP A 1 359 ? -11.724 -6.176 8.813 1.00 92.00 359 ASP A O 1
ATOM 2822 N N . ALA A 1 360 ? -10.228 -4.499 8.903 1.00 95.75 360 ALA A N 1
ATOM 2823 C CA . ALA A 1 360 ? -9.040 -5.330 8.753 1.00 95.75 360 ALA A CA 1
ATOM 2824 C C . ALA A 1 360 ? -7.878 -4.818 9.620 1.00 95.75 360 ALA A C 1
ATOM 2826 O O . ALA A 1 360 ? -7.586 -3.629 9.678 1.00 95.75 360 ALA A O 1
ATOM 2827 N N . LEU A 1 361 ? -7.172 -5.731 10.278 1.00 97.88 361 LEU A N 1
ATOM 2828 C CA . LEU A 1 361 ? -6.057 -5.455 11.176 1.00 97.88 361 LEU A CA 1
ATOM 2829 C C . LEU A 1 361 ? -4.900 -6.413 10.871 1.00 97.88 361 LEU A C 1
ATOM 2831 O O . LEU A 1 361 ? -4.975 -7.614 11.139 1.00 97.88 361 LEU A O 1
ATOM 2835 N N . GLY A 1 362 ? -3.820 -5.873 10.312 1.00 98.00 362 GLY A N 1
ATOM 2836 C CA . GLY A 1 362 ? -2.580 -6.587 10.039 1.00 98.00 362 GLY A CA 1
ATOM 2837 C C . GLY A 1 362 ? -1.795 -6.787 11.325 1.00 98.00 362 GLY A C 1
ATOM 2838 O O . GLY A 1 362 ? -1.415 -5.821 11.982 1.00 98.00 362 GLY A O 1
ATOM 2839 N N . LEU A 1 363 ? -1.551 -8.038 11.692 1.00 97.12 363 LEU A N 1
ATOM 2840 C CA . LEU A 1 363 ? -0.887 -8.413 12.930 1.00 97.12 363 LEU A CA 1
ATOM 2841 C C . LEU A 1 363 ? 0.483 -9.019 12.662 1.00 97.12 363 LEU A C 1
ATOM 2843 O O . LEU A 1 363 ? 0.646 -9.892 11.805 1.00 97.12 363 LEU A O 1
ATOM 2847 N N . VAL A 1 364 ? 1.451 -8.568 13.452 1.00 94.69 364 VAL A N 1
ATOM 2848 C CA . VAL A 1 364 ? 2.847 -8.990 13.382 1.00 94.69 364 VAL A CA 1
ATOM 2849 C C . VAL A 1 364 ? 3.250 -9.676 14.692 1.00 94.69 364 VAL A C 1
ATOM 2851 O O . VAL A 1 364 ? 2.761 -9.320 15.764 1.00 94.69 364 VAL A O 1
ATOM 2854 N N . GLU A 1 365 ? 4.136 -10.675 14.589 1.00 92.31 365 GLU A N 1
ATOM 2855 C CA . GLU A 1 365 ? 4.629 -11.503 15.703 1.00 92.31 365 GLU A CA 1
ATOM 2856 C C . GLU A 1 365 ? 3.566 -12.360 16.398 1.00 92.31 365 GLU A C 1
ATOM 2858 O O . GLU A 1 365 ? 3.516 -12.472 17.626 1.00 92.31 365 GLU A O 1
ATOM 2863 N N . VAL A 1 366 ? 2.728 -13.011 15.602 1.00 92.75 366 VAL A N 1
ATOM 2864 C CA . VAL A 1 366 ? 1.631 -13.844 16.099 1.00 92.75 366 VAL A CA 1
ATOM 2865 C C . VAL A 1 366 ? 1.899 -15.329 15.866 1.00 92.75 366 VAL A C 1
ATOM 2867 O O . VAL A 1 366 ? 2.704 -15.705 15.023 1.00 92.75 366 VAL A O 1
ATOM 2870 N N . GLU A 1 367 ? 1.213 -16.198 16.605 1.00 91.56 367 GLU A N 1
ATOM 2871 C CA . GLU A 1 367 ? 1.105 -17.625 16.280 1.00 91.56 367 GLU A CA 1
ATOM 2872 C C . GLU A 1 367 ? -0.362 -18.055 16.274 1.00 91.56 367 GLU A C 1
ATOM 2874 O O . GLU A 1 367 ? -1.169 -17.589 17.087 1.00 91.56 367 GLU A O 1
ATOM 2879 N N . ARG A 1 368 ? -0.687 -19.041 15.429 1.00 89.69 368 ARG A N 1
ATOM 2880 C CA . ARG A 1 368 ? -2.042 -19.601 15.299 1.00 89.69 368 ARG A CA 1
ATOM 2881 C C . ARG A 1 368 ? -2.698 -19.924 16.648 1.00 89.69 368 ARG A C 1
ATOM 2883 O O . ARG A 1 368 ? -3.833 -19.533 16.897 1.00 89.69 368 ARG A O 1
ATOM 2890 N N . GLY A 1 369 ? -1.979 -20.597 17.550 1.00 90.00 369 GLY A N 1
ATOM 2891 C CA . GLY A 1 369 ? -2.532 -21.017 18.843 1.00 90.00 369 GLY A CA 1
ATOM 2892 C C . GLY A 1 369 ? -2.932 -19.859 19.767 1.00 90.00 369 GLY A C 1
ATOM 2893 O O . GLY A 1 369 ? -3.822 -20.026 20.604 1.00 90.00 369 GLY A O 1
ATOM 2894 N N . ALA A 1 370 ? -2.305 -18.688 19.627 1.00 93.19 370 ALA A N 1
ATOM 2895 C CA . ALA A 1 370 ? -2.677 -17.477 20.357 1.00 93.19 370 ALA A CA 1
ATOM 2896 C C . ALA A 1 370 ? -3.845 -16.748 19.684 1.00 93.19 370 ALA A C 1
ATOM 2898 O O . ALA A 1 370 ? -4.773 -16.314 20.367 1.00 93.19 370 ALA A O 1
ATOM 2899 N N . LEU A 1 371 ? -3.836 -16.671 18.350 1.00 94.81 371 LEU A N 1
ATOM 2900 C CA . LEU A 1 371 ? -4.921 -16.084 17.560 1.00 94.81 371 LEU A CA 1
ATOM 2901 C C . LEU A 1 371 ? -6.245 -16.832 17.772 1.00 94.81 371 LEU A C 1
ATOM 2903 O O . LEU A 1 371 ? -7.277 -16.201 17.984 1.00 94.81 371 LEU A O 1
ATOM 2907 N N . ASP A 1 372 ? -6.213 -18.165 17.849 1.00 94.75 372 ASP A N 1
ATOM 2908 C CA . ASP A 1 372 ? -7.391 -18.982 18.171 1.00 94.75 372 ASP A CA 1
ATOM 2909 C C . ASP A 1 372 ? -7.977 -18.658 19.555 1.00 94.75 372 ASP A C 1
ATOM 2911 O O . ASP A 1 372 ? -9.191 -18.729 19.762 1.00 94.75 372 ASP A O 1
ATOM 2915 N N . GLN A 1 373 ? -7.126 -18.333 20.534 1.00 95.94 373 GLN A N 1
ATOM 2916 C CA . GLN A 1 373 ? -7.573 -17.900 21.862 1.00 95.94 373 GLN A CA 1
ATOM 2917 C C . GLN A 1 373 ? -8.151 -16.483 21.813 1.00 95.94 373 GLN A C 1
ATOM 2919 O O . GLN A 1 373 ? -9.177 -16.225 22.443 1.00 95.94 373 GLN A O 1
ATOM 2924 N N . LEU A 1 374 ? -7.533 -15.595 21.033 1.00 96.12 374 LEU A N 1
ATOM 2925 C CA . LEU A 1 374 ? -7.983 -14.222 20.834 1.00 96.12 374 LEU A CA 1
ATOM 2926 C C . LEU A 1 374 ? -9.363 -14.163 20.165 1.00 96.12 374 LEU A C 1
ATOM 2928 O O . LEU A 1 374 ? -10.249 -13.504 20.697 1.00 96.12 374 LEU A O 1
ATOM 2932 N N . VAL A 1 375 ? -9.596 -14.913 19.082 1.00 96.06 375 VAL A N 1
ATOM 2933 C CA . VAL A 1 375 ? -10.914 -15.001 18.420 1.00 96.06 375 VAL A CA 1
ATOM 2934 C C . VAL A 1 375 ? -11.993 -15.511 19.377 1.00 96.06 375 VAL A C 1
ATOM 2936 O O . VAL A 1 375 ? -13.099 -14.971 19.424 1.00 96.06 375 VAL A O 1
ATOM 2939 N N . LYS A 1 376 ? -11.684 -16.526 20.196 1.00 93.25 376 LYS A N 1
ATOM 2940 C CA . LYS A 1 376 ? -12.628 -17.034 21.207 1.00 93.25 376 LYS A CA 1
ATOM 2941 C C . LYS A 1 376 ? -12.998 -15.960 22.226 1.00 93.25 376 LYS A C 1
ATOM 2943 O O . LYS A 1 376 ? -14.175 -15.814 22.545 1.00 93.25 376 LYS A O 1
ATOM 2948 N N . GLU A 1 377 ? -12.018 -15.213 22.721 1.00 94.06 377 GLU A N 1
ATOM 2949 C CA . GLU A 1 377 ? -12.242 -14.130 23.681 1.00 94.06 377 GLU A CA 1
ATOM 2950 C C . GLU A 1 377 ? -12.984 -12.938 23.047 1.00 94.06 377 GLU A C 1
ATOM 2952 O O . GLU A 1 377 ? -13.894 -12.384 23.663 1.00 94.06 377 GLU A O 1
ATOM 2957 N N . LEU A 1 378 ? -12.673 -12.583 21.798 1.00 83.38 378 LEU A N 1
ATOM 2958 C CA . LEU A 1 378 ? -13.391 -11.562 21.026 1.00 83.38 378 LEU A CA 1
ATOM 2959 C C . LEU A 1 378 ? -14.866 -11.932 20.843 1.00 83.38 378 LEU A C 1
ATOM 2961 O O . LEU A 1 378 ? -15.745 -11.106 21.092 1.00 83.38 378 LEU A O 1
ATOM 2965 N N . LYS A 1 379 ? -15.153 -13.202 20.544 1.00 80.69 379 LYS A N 1
ATOM 2966 C CA . LYS A 1 379 ? -16.524 -13.714 20.453 1.00 80.69 379 LYS A CA 1
ATOM 2967 C C . LYS A 1 379 ? -17.274 -13.632 21.784 1.00 80.69 379 LYS A C 1
ATOM 2969 O O . LYS A 1 379 ? -18.454 -13.288 21.796 1.00 80.69 379 LYS A O 1
ATOM 2974 N N . VAL A 1 380 ? -16.610 -13.902 22.913 1.00 77.25 380 VAL A N 1
ATOM 2975 C CA . VAL A 1 380 ? -17.196 -13.709 24.259 1.00 77.25 380 VAL A CA 1
ATOM 2976 C C . VAL A 1 380 ? -17.542 -12.237 24.508 1.00 77.25 380 VAL A C 1
ATOM 2978 O O . VAL A 1 380 ? -18.524 -11.940 25.186 1.00 77.25 380 VAL A O 1
ATOM 2981 N N . ARG A 1 381 ? -16.771 -11.317 23.924 1.00 80.50 381 ARG A N 1
ATOM 2982 C CA . ARG A 1 381 ? -16.986 -9.865 23.991 1.00 80.50 381 ARG A CA 1
ATOM 2983 C C . ARG A 1 381 ? -17.995 -9.337 22.970 1.00 80.50 381 ARG A C 1
ATOM 2985 O O . ARG A 1 381 ? -18.271 -8.143 22.978 1.00 80.50 381 ARG A O 1
ATOM 2992 N N . GLY A 1 382 ? -18.567 -10.206 22.135 1.00 70.44 382 GLY A N 1
ATOM 2993 C CA . GLY A 1 382 ? -19.541 -9.832 21.108 1.00 70.44 382 GLY A CA 1
ATOM 2994 C C . GLY A 1 382 ? -18.929 -9.277 19.820 1.00 70.44 382 GLY A C 1
ATOM 2995 O O . GLY A 1 382 ? -19.677 -8.813 18.968 1.00 70.44 382 GLY A O 1
ATOM 2996 N N . ALA A 1 383 ? -17.603 -9.338 19.657 1.00 72.00 383 ALA A N 1
ATOM 2997 C CA . ALA A 1 383 ? -16.933 -8.978 18.412 1.00 72.00 383 ALA A CA 1
ATOM 2998 C C . ALA A 1 383 ? -16.878 -10.193 17.471 1.00 72.00 383 ALA A C 1
ATOM 3000 O O . ALA A 1 383 ? -16.449 -11.282 17.865 1.00 72.00 383 ALA A O 1
ATOM 3001 N N . SER A 1 384 ? -17.307 -10.006 16.224 1.00 82.88 384 SER A N 1
ATOM 3002 C CA . SER A 1 384 ? -17.384 -11.065 15.212 1.00 82.88 384 SER A CA 1
ATOM 3003 C C . SER A 1 384 ? -16.138 -11.063 14.330 1.00 82.88 384 SER A C 1
ATOM 3005 O O . SER A 1 384 ? -16.216 -10.817 13.132 1.00 82.88 384 SER A O 1
ATOM 3007 N N . MET A 1 385 ? -14.981 -11.332 14.931 1.00 89.12 385 MET A N 1
ATOM 3008 C CA . MET A 1 385 ? -13.691 -11.310 14.235 1.00 89.12 385 MET A CA 1
ATOM 3009 C C . MET A 1 385 ? -13.224 -12.721 13.874 1.00 89.12 385 MET A C 1
ATOM 3011 O O . MET A 1 385 ? -13.410 -13.656 14.657 1.00 89.12 385 MET A O 1
ATOM 3015 N N . ASP A 1 386 ? -12.546 -12.854 12.741 1.00 95.25 386 ASP A N 1
ATOM 3016 C CA . ASP A 1 386 ? -11.764 -14.038 12.372 1.00 95.25 386 ASP A CA 1
ATOM 3017 C C . ASP A 1 386 ? -10.420 -13.595 11.777 1.00 95.25 386 ASP A C 1
ATOM 3019 O O . ASP A 1 386 ? -10.137 -12.399 11.696 1.00 95.25 386 ASP A O 1
ATOM 3023 N N . TYR A 1 387 ? -9.546 -14.529 11.411 1.00 97.06 387 TYR A N 1
ATOM 3024 C CA . TYR A 1 387 ? -8.254 -14.193 10.827 1.00 97.06 387 TYR A CA 1
ATOM 3025 C C . TYR A 1 387 ? -7.840 -15.138 9.704 1.00 97.06 387 TYR A C 1
ATOM 3027 O O . TYR A 1 387 ? -8.138 -16.331 9.691 1.00 97.06 387 TYR A O 1
ATOM 3035 N N . VAL A 1 388 ? -7.067 -14.591 8.774 1.00 94.94 388 VAL A N 1
ATOM 3036 C CA . VAL A 1 388 ? -6.197 -15.369 7.896 1.00 94.94 388 VAL A CA 1
ATOM 3037 C C . VAL A 1 388 ? -4.752 -15.174 8.339 1.00 94.94 388 VAL A C 1
ATOM 3039 O O . VAL A 1 388 ? -4.405 -14.133 8.892 1.00 94.94 388 VAL A O 1
ATOM 3042 N N . TYR A 1 389 ? -3.889 -16.162 8.135 1.00 91.50 389 TYR A N 1
ATOM 3043 C CA . TYR A 1 389 ? -2.485 -16.059 8.537 1.00 91.50 389 TYR A CA 1
ATOM 3044 C C . TYR A 1 389 ? -1.573 -16.810 7.570 1.00 91.50 389 TYR A C 1
ATOM 3046 O O . TYR A 1 389 ? -1.995 -17.769 6.916 1.00 91.50 389 TYR A O 1
ATOM 3054 N N . LEU A 1 390 ? -0.324 -16.362 7.499 1.00 87.12 390 LEU A N 1
ATOM 3055 C CA . LEU A 1 390 ? 0.740 -16.986 6.726 1.00 87.12 390 LEU A CA 1
ATOM 3056 C C . LEU A 1 390 ? 1.696 -17.682 7.697 1.00 87.12 390 LEU A C 1
ATOM 3058 O O . LEU A 1 390 ? 2.384 -17.020 8.471 1.00 87.12 390 LEU A O 1
ATOM 3062 N N . ASP A 1 391 ? 1.723 -19.013 7.653 1.00 80.25 391 ASP A N 1
ATOM 3063 C CA . ASP A 1 391 ? 2.650 -19.826 8.444 1.00 80.25 391 ASP A CA 1
ATOM 3064 C C . ASP A 1 391 ? 4.059 -19.706 7.853 1.00 80.25 391 ASP A C 1
ATOM 3066 O O . ASP A 1 391 ? 4.349 -20.270 6.794 1.00 80.25 391 ASP A O 1
ATOM 3070 N N . ALA A 1 392 ? 4.935 -18.959 8.525 1.00 68.62 392 ALA A N 1
ATOM 3071 C CA . ALA A 1 392 ? 6.324 -18.799 8.104 1.00 68.62 392 ALA A CA 1
ATOM 3072 C C . ALA A 1 392 ? 7.200 -19.993 8.540 1.00 68.62 392 ALA A C 1
ATOM 3074 O O . ALA A 1 392 ? 8.406 -20.016 8.291 1.00 68.62 392 ALA A O 1
ATOM 3075 N N . GLY A 1 393 ? 6.631 -20.993 9.229 1.00 66.56 393 GLY A N 1
ATOM 3076 C CA . GLY A 1 393 ? 7.380 -22.064 9.885 1.00 66.56 393 GLY A CA 1
ATOM 3077 C C . GLY A 1 393 ? 8.229 -21.562 11.058 1.00 66.56 393 GLY A C 1
ATOM 3078 O O . GLY A 1 393 ? 9.186 -22.229 11.464 1.00 66.56 393 GLY A O 1
ATOM 3079 N N . SER A 1 394 ? 7.907 -20.375 11.581 1.00 67.00 394 SER A N 1
ATOM 3080 C CA . SER A 1 394 ? 8.634 -19.676 12.641 1.00 67.00 394 SER A CA 1
ATOM 3081 C C . SER A 1 394 ? 7.747 -19.488 13.886 1.00 67.00 394 SER A C 1
ATOM 3083 O O . SER A 1 394 ? 6.635 -19.994 13.948 1.00 67.00 394 SER A O 1
ATOM 3085 N N . ARG A 1 395 ? 8.247 -18.800 14.924 1.00 68.94 395 ARG A N 1
ATOM 3086 C CA . ARG A 1 395 ? 7.451 -18.420 16.119 1.00 68.94 395 ARG A CA 1
ATOM 3087 C C . ARG A 1 395 ? 6.868 -17.004 16.038 1.00 68.94 395 ARG A C 1
ATOM 3089 O O . ARG A 1 395 ? 6.477 -16.431 17.051 1.00 68.94 395 ARG A O 1
ATOM 3096 N N . GLN A 1 396 ? 6.942 -16.387 14.866 1.00 77.44 396 GLN A N 1
ATOM 3097 C CA . GLN A 1 396 ? 6.574 -14.995 14.640 1.00 77.44 396 GLN A CA 1
ATOM 3098 C C . GLN A 1 396 ? 5.944 -14.887 13.249 1.00 77.44 396 GLN A C 1
ATOM 3100 O O . GLN A 1 396 ? 6.552 -14.368 12.315 1.00 77.44 396 GLN A O 1
ATOM 3105 N N . ASP A 1 397 ? 4.744 -15.428 13.109 1.00 88.06 397 ASP A N 1
ATOM 3106 C CA . ASP A 1 397 ? 3.985 -15.389 11.865 1.00 88.06 397 ASP A CA 1
ATOM 3107 C C . ASP A 1 397 ? 3.309 -14.022 11.671 1.00 88.06 397 ASP A C 1
ATOM 3109 O O . ASP A 1 397 ? 3.350 -13.138 12.538 1.00 88.06 397 ASP A O 1
ATOM 3113 N N . LEU A 1 398 ? 2.690 -13.861 10.501 1.00 94.00 398 LEU A N 1
ATOM 3114 C CA . LEU A 1 398 ? 1.910 -12.691 10.109 1.00 94.00 398 LEU A CA 1
ATOM 3115 C C . LEU A 1 398 ? 0.444 -13.092 9.945 1.00 94.00 398 LEU A C 1
ATOM 3117 O O . LEU A 1 398 ? 0.150 -14.189 9.461 1.00 94.00 398 LEU A O 1
ATOM 3121 N N . ALA A 1 399 ? -0.478 -12.204 10.306 1.00 96.25 399 ALA A N 1
ATOM 3122 C CA . ALA A 1 399 ? -1.908 -12.431 10.132 1.00 96.25 399 ALA A CA 1
ATOM 3123 C C . ALA A 1 399 ? -2.648 -11.170 9.687 1.00 96.25 399 ALA A C 1
ATOM 3125 O O . ALA A 1 399 ? -2.182 -10.055 9.896 1.00 96.25 399 ALA A O 1
ATOM 3126 N N . VAL A 1 400 ? -3.829 -11.359 9.110 1.00 98.06 400 VAL A N 1
ATOM 3127 C CA . VAL A 1 400 ? -4.839 -10.312 8.942 1.00 98.06 400 VAL A CA 1
ATOM 3128 C C . VAL A 1 400 ? -6.073 -10.773 9.698 1.00 98.06 400 VAL A C 1
ATOM 3130 O O . VAL A 1 400 ? -6.697 -11.768 9.331 1.00 98.06 400 VAL A O 1
ATOM 3133 N N . MET A 1 401 ? -6.387 -10.074 10.783 1.00 97.81 401 MET A N 1
ATOM 3134 C CA . MET A 1 401 ? -7.623 -10.240 11.540 1.00 97.81 401 MET A CA 1
ATOM 3135 C C . MET A 1 401 ? -8.675 -9.286 10.980 1.00 97.81 401 MET A C 1
ATOM 3137 O O . MET A 1 401 ? -8.343 -8.153 10.662 1.00 97.81 401 MET A O 1
ATOM 3141 N N . TYR A 1 402 ? -9.920 -9.717 10.836 1.00 96.38 402 TYR A N 1
ATOM 3142 C CA . TYR A 1 402 ? -10.950 -8.940 10.149 1.00 96.38 402 TYR A CA 1
ATOM 3143 C C . TYR A 1 402 ? -12.332 -9.161 10.755 1.00 96.38 402 TYR A C 1
ATOM 3145 O O . TYR A 1 402 ? -12.597 -10.218 11.339 1.00 96.38 402 TYR A O 1
ATOM 3153 N N . ASP A 1 403 ? -13.205 -8.166 10.614 1.00 88.81 403 ASP A N 1
ATOM 3154 C CA . ASP A 1 403 ? -14.607 -8.283 11.010 1.00 88.81 403 ASP A CA 1
ATOM 3155 C C . ASP A 1 403 ? -15.354 -9.126 9.971 1.00 88.81 403 ASP A C 1
ATOM 3157 O O . ASP A 1 403 ? -15.497 -8.750 8.813 1.00 88.81 403 ASP A O 1
ATOM 3161 N N . THR A 1 404 ? -15.843 -10.292 10.381 1.00 88.31 404 THR A N 1
ATOM 3162 C CA . THR A 1 404 ? -16.556 -11.233 9.502 1.00 88.31 404 THR A CA 1
ATOM 3163 C C . THR A 1 404 ? -17.922 -10.733 9.039 1.00 88.31 404 THR A C 1
ATOM 3165 O O . THR A 1 404 ? -18.522 -11.336 8.146 1.00 88.31 404 THR A O 1
ATOM 3168 N N . THR A 1 405 ? -18.442 -9.671 9.656 1.00 82.31 405 THR A N 1
ATOM 3169 C CA . THR A 1 405 ? -19.737 -9.081 9.306 1.00 82.31 405 THR A CA 1
ATOM 3170 C C . THR A 1 405 ? -19.622 -8.079 8.165 1.00 82.31 405 THR A C 1
ATOM 3172 O O . THR A 1 405 ? -20.515 -8.049 7.319 1.00 82.31 405 THR A O 1
ATOM 3175 N N . THR A 1 406 ? -18.527 -7.318 8.107 1.00 83.38 406 THR A N 1
ATOM 3176 C CA . THR A 1 406 ? -18.277 -6.320 7.056 1.00 83.38 406 THR A CA 1
ATOM 3177 C C . THR A 1 406 ? -17.288 -6.828 6.016 1.00 83.38 406 THR A C 1
ATOM 3179 O O . THR A 1 406 ? -17.397 -6.488 4.845 1.00 83.38 406 THR A O 1
ATOM 3182 N N . THR A 1 407 ? -16.348 -7.696 6.390 1.00 90.50 407 THR A N 1
ATOM 3183 C CA . THR A 1 407 ? -15.141 -7.935 5.597 1.00 90.50 407 THR A CA 1
ATOM 3184 C C . THR A 1 407 ? -14.964 -9.398 5.203 1.00 90.50 407 THR A C 1
ATOM 3186 O O . THR A 1 407 ? -15.118 -10.329 5.994 1.00 90.50 407 THR A O 1
ATOM 3189 N N . LYS A 1 408 ? -14.577 -9.609 3.944 1.00 95.31 408 LYS A N 1
ATOM 3190 C CA . LYS A 1 408 ? -14.042 -10.875 3.433 1.00 95.31 408 LYS A CA 1
ATOM 3191 C C . LYS A 1 408 ? -12.563 -10.711 3.139 1.00 95.31 408 LYS A C 1
ATOM 3193 O O . LYS A 1 408 ? -12.172 -9.756 2.471 1.00 95.31 408 LYS A O 1
ATOM 3198 N N . VAL A 1 409 ? -11.760 -11.670 3.586 1.00 97.06 409 VAL A N 1
ATOM 3199 C CA . VAL A 1 409 ? -10.315 -11.672 3.355 1.00 97.06 409 VAL A CA 1
ATOM 3200 C C . VAL A 1 409 ? -9.890 -12.973 2.687 1.00 97.06 409 VAL A C 1
ATOM 3202 O O . VAL A 1 409 ? -10.189 -14.063 3.174 1.00 97.06 409 VAL A O 1
ATOM 3205 N N . GLU A 1 410 ? -9.164 -12.857 1.578 1.00 96.75 410 GLU A N 1
ATOM 3206 C CA . GLU A 1 410 ? -8.589 -13.976 0.833 1.00 96.75 410 GLU A CA 1
ATOM 3207 C C . GLU A 1 410 ? -7.059 -13.889 0.833 1.00 96.75 410 GLU A C 1
ATOM 3209 O O . GLU A 1 410 ? -6.485 -12.903 0.373 1.00 96.75 410 GLU A O 1
ATOM 3214 N N . LEU A 1 411 ? -6.376 -14.939 1.305 1.00 95.69 411 LEU A N 1
ATOM 3215 C CA . LEU A 1 411 ? -4.915 -15.024 1.202 1.00 95.69 411 LEU A CA 1
ATOM 3216 C C . LEU A 1 411 ? -4.473 -15.240 -0.241 1.00 95.69 411 LEU A C 1
ATOM 3218 O O . LEU A 1 411 ? -4.810 -16.246 -0.868 1.00 95.69 411 LEU A O 1
ATOM 3222 N N . ARG A 1 412 ? -3.597 -14.361 -0.716 1.00 95.88 412 ARG A N 1
ATOM 3223 C CA . ARG A 1 412 ? -3.042 -14.381 -2.068 1.00 95.88 412 ARG A CA 1
ATOM 3224 C C . ARG A 1 412 ? -1.690 -15.082 -2.127 1.00 95.88 412 ARG A C 1
ATOM 3226 O O . ARG A 1 412 ? -0.683 -14.532 -2.558 1.00 95.88 412 ARG A O 1
ATOM 3233 N N . ASN A 1 413 ? -1.683 -16.358 -1.734 1.00 93.25 413 ASN A N 1
ATOM 3234 C CA . ASN A 1 413 ? -0.495 -17.221 -1.825 1.00 93.25 413 ASN A CA 1
ATOM 3235 C C . ASN A 1 413 ? -0.017 -17.434 -3.274 1.00 93.25 413 ASN A C 1
ATOM 3237 O O . ASN A 1 413 ? 1.101 -17.888 -3.507 1.00 93.25 413 ASN A O 1
ATOM 3241 N N . ASP A 1 414 ? -0.874 -17.178 -4.262 1.00 93.88 414 ASP A N 1
ATOM 3242 C CA . ASP A 1 414 ? -0.501 -17.107 -5.673 1.00 93.88 414 ASP A CA 1
ATOM 3243 C C . ASP A 1 414 ? 0.497 -15.976 -5.953 1.00 93.88 414 ASP A C 1
ATOM 3245 O O . ASP A 1 414 ? 1.440 -16.212 -6.705 1.00 93.88 414 ASP A O 1
ATOM 3249 N N . ILE A 1 415 ? 0.373 -14.825 -5.279 1.00 95.31 415 ILE A N 1
ATOM 3250 C CA . ILE A 1 415 ? 1.350 -13.728 -5.348 1.00 95.31 415 ILE A CA 1
ATOM 3251 C C . ILE A 1 415 ? 2.694 -14.187 -4.764 1.00 95.31 415 ILE A C 1
ATOM 3253 O O . ILE A 1 415 ? 3.716 -14.076 -5.442 1.00 95.31 415 ILE A O 1
ATOM 3257 N N . ASN A 1 416 ? 2.710 -14.797 -3.569 1.00 93.62 416 ASN A N 1
ATOM 3258 C CA . ASN A 1 416 ? 3.941 -15.365 -2.993 1.00 93.62 416 ASN A CA 1
ATOM 3259 C C . ASN A 1 416 ? 4.606 -16.373 -3.942 1.00 93.62 416 ASN A C 1
ATOM 3261 O O . ASN A 1 416 ? 5.813 -16.319 -4.163 1.00 93.62 416 ASN A O 1
ATOM 3265 N N . ARG A 1 417 ? 3.825 -17.276 -4.555 1.00 92.31 417 ARG A N 1
ATOM 3266 C CA . ARG A 1 417 ? 4.358 -18.254 -5.518 1.00 92.31 417 ARG A CA 1
ATOM 3267 C C . ARG A 1 417 ? 4.947 -17.577 -6.756 1.00 92.31 417 ARG A C 1
ATOM 3269 O O . ARG A 1 417 ? 6.075 -17.918 -7.115 1.00 92.31 417 ARG A O 1
ATOM 3276 N N . LYS A 1 418 ? 4.228 -16.615 -7.354 1.00 92.50 418 LYS A N 1
ATOM 3277 C CA . LYS A 1 418 ? 4.685 -15.847 -8.527 1.00 92.50 418 LYS A CA 1
ATOM 3278 C C . LYS A 1 418 ? 6.025 -15.162 -8.249 1.00 92.50 418 LYS A C 1
ATOM 3280 O O . LYS A 1 418 ? 6.947 -15.258 -9.051 1.00 92.50 418 LYS A O 1
ATOM 3285 N N . TYR A 1 419 ? 6.166 -14.518 -7.091 1.00 94.50 419 TYR A N 1
ATOM 3286 C CA . TYR A 1 419 ? 7.375 -13.764 -6.743 1.00 94.50 419 TYR A CA 1
ATOM 3287 C C . TYR A 1 419 ? 8.366 -14.538 -5.863 1.00 94.50 419 TYR A C 1
ATOM 3289 O O . TYR A 1 419 ? 9.299 -13.944 -5.324 1.00 94.50 419 TYR A O 1
ATOM 3297 N N . SER A 1 420 ? 8.227 -15.861 -5.750 1.00 92.88 420 SER A N 1
ATOM 3298 C CA . SER A 1 420 ? 9.033 -16.698 -4.845 1.00 92.88 420 SER A CA 1
ATOM 3299 C C . SER A 1 420 ? 10.544 -16.548 -5.061 1.00 92.88 420 SER A C 1
ATOM 3301 O O . SER A 1 420 ? 11.311 -16.495 -4.102 1.00 92.88 420 SER A O 1
ATOM 3303 N N . ARG A 1 421 ? 10.991 -16.391 -6.315 1.00 92.00 421 ARG A N 1
ATOM 3304 C CA . ARG A 1 421 ? 12.407 -16.141 -6.641 1.00 92.00 421 ARG A CA 1
ATOM 3305 C C . ARG A 1 421 ? 12.920 -14.792 -6.126 1.00 92.00 421 ARG A C 1
ATOM 3307 O O . ARG A 1 421 ? 14.080 -14.708 -5.735 1.00 92.00 421 ARG A O 1
ATOM 3314 N N . LEU A 1 422 ? 12.083 -13.754 -6.120 1.00 94.88 422 LEU A N 1
ATOM 3315 C CA . LEU A 1 422 ? 12.437 -12.429 -5.594 1.00 94.88 422 LEU A CA 1
ATOM 3316 C C . LEU A 1 422 ? 12.412 -12.437 -4.060 1.00 94.88 422 LEU A C 1
ATOM 3318 O O . LEU A 1 422 ? 13.338 -11.941 -3.418 1.00 94.88 422 LEU A O 1
ATOM 3322 N N . LEU A 1 423 ? 11.380 -13.049 -3.475 1.00 94.12 423 LEU A N 1
ATOM 3323 C CA . LEU A 1 423 ? 11.222 -13.202 -2.026 1.00 94.12 423 LEU A CA 1
ATOM 3324 C C . LEU A 1 423 ? 12.344 -14.056 -1.403 1.00 94.12 423 LEU A C 1
ATOM 3326 O O . LEU A 1 423 ? 12.760 -13.802 -0.275 1.00 94.12 423 LEU A O 1
ATOM 3330 N N . ALA A 1 424 ? 12.924 -14.988 -2.164 1.00 92.56 424 ALA A N 1
ATOM 3331 C CA . ALA A 1 424 ? 14.090 -15.781 -1.767 1.00 92.56 424 ALA A CA 1
ATOM 3332 C C . ALA A 1 424 ? 15.443 -15.038 -1.866 1.00 92.56 424 ALA A C 1
ATOM 3334 O O . ALA A 1 424 ? 16.498 -15.660 -1.705 1.00 92.56 424 ALA A O 1
ATOM 3335 N N . SER A 1 425 ? 15.449 -13.728 -2.138 1.00 91.62 425 SER A N 1
ATOM 3336 C CA . SER A 1 425 ? 16.672 -12.920 -2.215 1.00 91.62 425 SER A CA 1
ATOM 3337 C C . SER A 1 425 ? 17.505 -12.994 -0.926 1.00 91.62 425 SER A C 1
ATOM 3339 O O . SER A 1 425 ? 16.990 -13.115 0.191 1.00 91.62 425 SER A O 1
ATOM 3341 N N . THR A 1 426 ? 18.835 -12.948 -1.067 1.00 91.56 426 THR A N 1
ATOM 3342 C CA . THR A 1 426 ? 19.763 -13.087 0.066 1.00 91.56 426 THR A CA 1
ATOM 3343 C C . THR A 1 426 ? 20.848 -12.019 0.061 1.00 91.56 426 THR A C 1
ATOM 3345 O O . THR A 1 426 ? 21.303 -11.580 -0.990 1.00 91.56 426 THR A O 1
ATOM 3348 N N . VAL A 1 427 ? 21.311 -11.654 1.256 1.00 90.19 427 VAL A N 1
ATOM 3349 C CA . VAL A 1 427 ? 22.467 -10.787 1.492 1.00 90.19 427 VAL A CA 1
ATOM 3350 C C . VAL A 1 427 ? 23.496 -11.581 2.284 1.00 90.19 427 VAL A C 1
ATOM 3352 O O . VAL A 1 427 ? 23.212 -12.048 3.389 1.00 90.19 427 VAL A O 1
ATOM 3355 N N . ASN A 1 428 ? 24.693 -11.774 1.724 1.00 87.75 428 ASN A N 1
ATOM 3356 C CA . ASN A 1 428 ? 25.755 -12.599 2.319 1.00 87.75 428 ASN A CA 1
ATOM 3357 C C . ASN A 1 428 ? 25.270 -14.004 2.741 1.00 87.75 428 ASN A C 1
ATOM 3359 O O . ASN A 1 428 ? 25.602 -14.499 3.820 1.00 87.75 428 ASN A O 1
ATOM 3363 N N . GLY A 1 429 ? 24.433 -14.634 1.906 1.00 89.06 429 GLY A N 1
ATOM 3364 C CA . GLY A 1 429 ? 23.857 -15.959 2.162 1.00 89.06 429 GLY A CA 1
ATOM 3365 C C . GLY A 1 429 ? 22.785 -15.995 3.259 1.00 89.06 429 GLY A C 1
ATOM 3366 O O . GLY A 1 429 ? 22.389 -17.078 3.690 1.00 89.06 429 GLY A O 1
ATOM 3367 N N . LYS A 1 430 ? 22.318 -14.837 3.744 1.00 91.75 430 LYS A N 1
ATOM 3368 C CA . LYS A 1 430 ? 21.185 -14.720 4.672 1.00 91.75 430 LYS A CA 1
ATOM 3369 C C . LYS A 1 430 ? 19.952 -14.183 3.938 1.00 91.75 430 LYS A C 1
ATOM 3371 O O . LYS A 1 430 ? 20.095 -13.180 3.246 1.00 91.75 430 LYS A O 1
ATOM 3376 N N . PRO A 1 431 ? 18.759 -14.778 4.107 1.00 92.44 431 PRO A N 1
ATOM 3377 C CA . PRO A 1 431 ? 17.531 -14.288 3.474 1.00 92.44 431 PRO A CA 1
ATOM 3378 C C . PRO A 1 431 ? 17.237 -12.822 3.804 1.00 92.44 431 PRO A C 1
ATOM 3380 O O . PRO A 1 431 ? 17.421 -12.411 4.956 1.00 92.44 431 PRO A O 1
ATOM 3383 N N . ALA A 1 432 ? 16.773 -12.041 2.830 1.00 93.56 432 ALA A N 1
ATOM 3384 C CA . ALA A 1 432 ? 16.317 -10.669 3.057 1.00 93.56 432 ALA A CA 1
ATOM 3385 C C . ALA A 1 432 ? 15.145 -10.656 4.057 1.00 93.56 432 ALA A C 1
ATOM 3387 O O . ALA A 1 432 ? 15.221 -9.985 5.089 1.00 93.56 432 ALA A O 1
ATOM 3388 N N . PHE A 1 433 ? 14.155 -11.521 3.826 1.00 92.69 433 PHE A N 1
ATOM 3389 C CA . PHE A 1 433 ? 13.035 -11.788 4.730 1.00 92.69 433 PHE A CA 1
ATOM 3390 C C . PHE A 1 433 ? 13.423 -12.871 5.762 1.00 92.69 433 PHE A C 1
ATOM 3392 O O . PHE A 1 433 ? 13.722 -14.005 5.381 1.00 92.69 433 PHE A O 1
ATOM 3399 N N . PRO A 1 434 ? 13.536 -12.548 7.066 1.00 85.19 434 PRO A N 1
ATOM 3400 C CA . PRO A 1 434 ? 14.031 -13.479 8.087 1.00 85.19 434 PRO A CA 1
ATOM 3401 C C . PRO A 1 434 ? 13.089 -14.665 8.320 1.00 85.19 434 PRO A C 1
ATOM 3403 O O . PRO A 1 434 ? 11.883 -14.507 8.248 1.00 85.19 434 PRO A O 1
ATOM 3406 N N . ASP A 1 435 ? 13.639 -15.836 8.661 1.00 80.12 435 ASP A N 1
ATOM 3407 C CA . ASP A 1 435 ? 12.877 -17.032 9.069 1.00 80.12 435 ASP A CA 1
ATOM 3408 C C . ASP A 1 435 ? 11.745 -17.437 8.105 1.00 80.12 435 ASP A C 1
ATOM 3410 O O . ASP A 1 435 ? 10.689 -17.863 8.553 1.00 80.12 435 ASP A O 1
ATOM 3414 N N . ASN A 1 436 ? 11.956 -17.276 6.789 1.00 73.12 436 ASN A N 1
ATOM 3415 C CA . ASN A 1 436 ? 10.950 -17.494 5.733 1.00 73.12 436 ASN A CA 1
ATOM 3416 C C . ASN A 1 436 ? 9.660 -16.677 5.914 1.00 73.12 436 ASN A C 1
ATOM 3418 O O . ASN A 1 436 ? 8.607 -17.022 5.381 1.00 73.12 436 ASN A O 1
ATOM 3422 N N . ARG A 1 437 ? 9.745 -15.575 6.659 1.00 87.31 437 ARG A N 1
ATOM 3423 C CA . ARG A 1 437 ? 8.648 -14.651 6.925 1.00 87.31 437 ARG A CA 1
ATOM 3424 C C . ARG A 1 437 ? 8.501 -13.687 5.762 1.00 87.31 437 ARG A C 1
ATOM 3426 O O . ARG A 1 437 ? 8.835 -12.506 5.845 1.00 87.31 437 ARG A O 1
ATOM 3433 N N . GLU A 1 438 ? 8.083 -14.254 4.641 1.00 91.81 438 GLU A N 1
ATOM 3434 C CA . GLU A 1 438 ? 7.671 -13.498 3.471 1.00 91.81 438 GLU A CA 1
ATOM 3435 C C . GLU A 1 438 ? 6.502 -12.563 3.825 1.00 91.81 438 GLU A C 1
ATOM 3437 O O . GLU A 1 438 ? 5.781 -12.813 4.796 1.00 91.81 438 GLU A O 1
ATOM 3442 N N . PRO A 1 439 ? 6.283 -11.493 3.045 1.00 95.62 439 PRO A N 1
ATOM 3443 C CA . PRO A 1 439 ? 5.099 -10.661 3.192 1.00 95.62 439 PRO A CA 1
ATOM 3444 C C . PRO A 1 439 ? 3.820 -11.491 3.049 1.00 95.62 439 PRO A C 1
ATOM 3446 O O . PRO A 1 439 ? 3.719 -12.357 2.172 1.00 95.62 439 PRO A O 1
ATOM 3449 N N . LEU A 1 440 ? 2.830 -11.194 3.887 1.00 96.38 440 LEU A N 1
ATOM 3450 C CA . LEU A 1 440 ? 1.486 -11.743 3.751 1.00 96.38 440 LEU A CA 1
ATOM 3451 C C . LEU A 1 440 ? 0.697 -10.844 2.806 1.00 96.38 440 LEU A C 1
ATOM 3453 O O . LEU A 1 440 ? 0.483 -9.674 3.110 1.00 96.38 440 LEU A O 1
ATOM 3457 N N . PHE A 1 441 ? 0.243 -11.409 1.689 1.00 97.94 441 PHE A N 1
ATOM 3458 C CA . PHE A 1 441 ? -0.648 -10.745 0.743 1.00 97.94 441 PHE A CA 1
ATOM 3459 C C . PHE A 1 441 ? -2.086 -11.213 0.971 1.00 97.94 441 PHE A C 1
ATOM 3461 O O . PHE A 1 441 ? -2.362 -12.416 0.941 1.00 97.94 441 PHE A O 1
ATOM 3468 N N . ALA A 1 442 ? -3.007 -10.280 1.184 1.00 97.94 442 ALA A N 1
ATOM 3469 C CA . ALA A 1 442 ? -4.417 -10.576 1.392 1.00 97.94 442 ALA A CA 1
ATOM 3470 C C . ALA A 1 442 ? -5.303 -9.621 0.591 1.00 97.94 442 ALA A C 1
ATOM 3472 O O . ALA A 1 442 ? -5.187 -8.406 0.717 1.00 97.94 442 ALA A O 1
ATOM 3473 N N . LEU A 1 443 ? -6.192 -10.166 -0.237 1.00 97.88 443 LEU A N 1
ATOM 3474 C CA . LEU A 1 443 ? -7.237 -9.388 -0.888 1.00 97.88 443 LEU A CA 1
ATOM 3475 C C . LEU A 1 443 ? -8.374 -9.186 0.117 1.00 97.88 443 LEU A C 1
ATOM 3477 O O . LEU A 1 443 ? -9.021 -10.151 0.527 1.00 97.88 443 LEU A O 1
ATOM 3481 N N . CYS A 1 444 ? -8.607 -7.939 0.508 1.00 96.69 444 CYS A N 1
ATOM 3482 C CA . CYS A 1 444 ? -9.661 -7.554 1.435 1.00 96.69 444 CYS A CA 1
ATOM 3483 C C . CYS A 1 444 ? -10.825 -6.946 0.650 1.00 96.69 444 CYS A C 1
ATOM 3485 O O . CYS A 1 444 ? -10.622 -6.106 -0.224 1.00 96.69 444 CYS A O 1
ATOM 3487 N N . THR A 1 445 ? -12.044 -7.382 0.954 1.00 94.62 445 THR A N 1
ATOM 3488 C CA . THR A 1 445 ? -13.292 -6.815 0.431 1.00 94.62 445 THR A CA 1
ATOM 3489 C C . THR A 1 445 ? -14.174 -6.431 1.608 1.00 94.62 445 THR A C 1
ATOM 3491 O O . THR A 1 445 ? -14.696 -7.316 2.284 1.00 94.62 445 THR A O 1
ATOM 3494 N N . VAL A 1 446 ? -14.322 -5.132 1.849 1.00 90.25 446 VAL A N 1
ATOM 3495 C CA . VAL A 1 446 ? -15.183 -4.568 2.896 1.00 90.25 446 VAL A CA 1
ATOM 3496 C C . VAL A 1 446 ? -16.515 -4.176 2.260 1.00 90.25 446 VAL A C 1
ATOM 3498 O O . VAL A 1 446 ? -16.534 -3.441 1.275 1.00 90.25 446 VAL A O 1
ATOM 3501 N N . ASN A 1 447 ? -17.619 -4.703 2.777 1.00 82.12 447 ASN A N 1
ATOM 3502 C CA . ASN A 1 447 ? -18.974 -4.438 2.316 1.00 82.12 447 ASN A CA 1
ATOM 3503 C C . ASN A 1 447 ? -19.607 -3.340 3.175 1.00 82.12 447 ASN A C 1
ATOM 3505 O O . ASN A 1 447 ? -19.943 -3.579 4.333 1.00 82.12 447 ASN A O 1
ATOM 3509 N N . GLU A 1 448 ? -19.819 -2.167 2.582 1.00 65.31 448 GLU A N 1
ATOM 3510 C CA . GLU A 1 448 ? -20.411 -1.004 3.248 1.00 65.31 448 GLU A CA 1
ATOM 3511 C C . GLU A 1 448 ? -21.646 -0.517 2.485 1.00 65.31 448 GLU A C 1
ATOM 3513 O O . GLU A 1 448 ? -21.569 -0.168 1.309 1.00 65.31 448 GLU A O 1
ATOM 3518 N N . GLU A 1 449 ? -22.815 -0.521 3.137 1.00 58.12 449 GLU A N 1
ATOM 3519 C CA . GLU A 1 449 ? -24.107 -0.060 2.583 1.00 58.12 449 GLU A CA 1
ATOM 3520 C C . GLU A 1 449 ? -24.439 -0.582 1.157 1.00 58.12 449 GLU A C 1
ATOM 3522 O O . GLU A 1 449 ? -25.138 0.067 0.376 1.00 58.12 449 GLU A O 1
ATOM 3527 N N . GLY A 1 450 ? -23.975 -1.791 0.811 1.00 57.88 450 GLY A N 1
ATOM 3528 C CA . GLY A 1 450 ? -24.196 -2.415 -0.501 1.00 57.88 450 GLY A CA 1
ATOM 3529 C C . GLY A 1 450 ? -23.138 -2.098 -1.567 1.00 57.88 450 GLY A C 1
ATOM 3530 O O . GLY A 1 450 ? -23.342 -2.447 -2.731 1.00 57.88 450 GLY A O 1
ATOM 3531 N N . GLN A 1 451 ? -22.020 -1.471 -1.191 1.00 67.69 451 GLN A N 1
ATOM 3532 C CA . GLN A 1 451 ? -20.837 -1.283 -2.031 1.00 67.69 451 GLN A CA 1
ATOM 3533 C C . GLN A 1 451 ? -19.643 -2.064 -1.475 1.00 67.69 451 GLN A C 1
ATOM 3535 O O . GLN A 1 451 ? -19.386 -2.057 -0.275 1.00 67.69 451 GLN A O 1
ATOM 3540 N N . ASP A 1 452 ? -18.894 -2.710 -2.366 1.00 83.88 452 ASP A N 1
ATOM 3541 C CA . ASP A 1 452 ? -17.674 -3.431 -2.012 1.00 83.88 452 ASP A CA 1
ATOM 3542 C C . ASP A 1 452 ? -16.455 -2.515 -2.212 1.00 83.88 452 ASP A C 1
ATOM 3544 O O . ASP A 1 452 ? -16.166 -2.074 -3.329 1.00 83.88 452 ASP A O 1
ATOM 3548 N N . ILE A 1 453 ? -15.726 -2.239 -1.129 1.00 86.12 453 ILE A N 1
ATOM 3549 C CA . ILE A 1 453 ? -14.408 -1.599 -1.152 1.00 86.12 453 ILE A CA 1
ATOM 3550 C C . ILE A 1 453 ? -13.364 -2.709 -1.168 1.00 86.12 453 ILE A C 1
ATOM 3552 O O . ILE A 1 453 ? -13.239 -3.471 -0.208 1.00 86.12 453 ILE A O 1
ATOM 3556 N N . GLN A 1 454 ? -12.606 -2.801 -2.258 1.00 92.44 454 GLN A N 1
ATOM 3557 C CA . GLN A 1 454 ? -11.555 -3.802 -2.407 1.00 92.44 454 GLN A CA 1
ATOM 3558 C C . GLN A 1 454 ? -10.170 -3.165 -2.354 1.00 92.44 454 GLN A C 1
ATOM 3560 O O . GLN A 1 454 ? -9.940 -2.118 -2.958 1.00 92.44 454 GLN A O 1
ATOM 3565 N N . PHE A 1 455 ? -9.244 -3.822 -1.662 1.00 95.25 455 PHE A N 1
ATOM 3566 C CA . PHE A 1 455 ? -7.831 -3.453 -1.631 1.00 95.25 455 PHE A CA 1
ATOM 3567 C C . PHE A 1 455 ? -6.954 -4.679 -1.364 1.00 95.25 455 PHE A C 1
ATOM 3569 O O . PHE A 1 455 ? -7.385 -5.653 -0.743 1.00 95.25 455 PHE A O 1
ATOM 3576 N N . LEU A 1 456 ? -5.703 -4.632 -1.821 1.00 97.94 456 LEU A N 1
ATOM 3577 C CA . LEU A 1 456 ? -4.690 -5.621 -1.466 1.00 97.94 456 LEU A CA 1
ATOM 3578 C C . LEU A 1 456 ? -3.933 -5.142 -0.225 1.00 97.94 456 LEU A C 1
ATOM 3580 O O . LEU A 1 456 ? -3.236 -4.131 -0.269 1.00 97.94 456 LEU A O 1
ATOM 3584 N N . MET A 1 457 ? -4.040 -5.883 0.870 1.00 98.31 457 MET A N 1
ATOM 3585 C CA . MET A 1 457 ? -3.277 -5.661 2.091 1.00 98.31 457 MET A CA 1
ATOM 3586 C C . MET A 1 457 ? -1.975 -6.467 2.058 1.00 98.31 457 MET A C 1
ATOM 3588 O O . MET A 1 457 ? -1.987 -7.665 1.771 1.00 98.31 457 MET A O 1
ATOM 3592 N N . ILE A 1 458 ? -0.855 -5.815 2.367 1.00 98.38 458 ILE A N 1
ATOM 3593 C CA . ILE A 1 458 ? 0.472 -6.421 2.481 1.00 98.38 458 ILE A CA 1
ATOM 3594 C C . ILE A 1 458 ? 0.976 -6.208 3.907 1.00 98.38 458 ILE A C 1
ATOM 3596 O O . ILE A 1 458 ? 1.293 -5.086 4.298 1.00 98.38 458 ILE A O 1
ATOM 3600 N N . VAL A 1 459 ? 1.065 -7.281 4.689 1.00 97.81 459 VAL A N 1
ATOM 3601 C CA . VAL A 1 459 ? 1.613 -7.228 6.053 1.00 97.81 459 VAL A CA 1
ATOM 3602 C C . VAL A 1 459 ? 3.077 -7.647 6.018 1.00 97.81 459 VAL A C 1
ATOM 3604 O O . VAL A 1 459 ? 3.410 -8.681 5.431 1.00 97.81 459 VAL A O 1
ATOM 3607 N N . VAL A 1 460 ? 3.955 -6.860 6.643 1.00 96.19 460 VAL A N 1
ATOM 3608 C CA . VAL A 1 460 ? 5.403 -7.118 6.669 1.00 96.19 460 VAL A CA 1
ATOM 3609 C C . VAL A 1 460 ? 5.982 -7.088 8.080 1.00 96.19 460 VAL A C 1
ATOM 3611 O O . VAL A 1 460 ? 5.509 -6.376 8.961 1.00 96.19 460 VAL A O 1
ATOM 3614 N N . HIS A 1 461 ? 7.058 -7.853 8.264 1.00 94.62 461 HIS A N 1
ATOM 3615 C CA . HIS A 1 461 ? 7.948 -7.750 9.413 1.00 94.62 461 HIS A CA 1
ATOM 3616 C C . HIS A 1 461 ? 9.391 -7.913 8.930 1.00 94.62 461 HIS A C 1
ATOM 3618 O O . HIS A 1 461 ? 9.852 -9.023 8.646 1.00 94.62 461 HIS A O 1
ATOM 3624 N N . LEU A 1 462 ? 10.098 -6.793 8.787 1.00 94.50 462 LEU A N 1
ATOM 3625 C CA . LEU A 1 462 ? 11.452 -6.776 8.240 1.00 94.50 462 LEU A CA 1
ATOM 3626 C C . LEU A 1 462 ? 12.515 -7.079 9.302 1.00 94.50 462 LEU A C 1
ATOM 3628 O O . LEU A 1 462 ? 12.260 -7.159 10.498 1.00 94.50 462 LEU A O 1
ATOM 3632 N N . LYS A 1 463 ? 13.759 -7.294 8.864 1.00 93.75 463 LYS A N 1
ATOM 3633 C CA . LYS A 1 463 ? 14.830 -7.695 9.777 1.00 93.75 463 LYS A CA 1
ATOM 3634 C C . LYS A 1 463 ? 15.166 -6.587 10.789 1.00 93.75 463 LYS A C 1
ATOM 3636 O O . LYS A 1 463 ? 15.709 -5.558 10.405 1.00 93.75 463 LYS A O 1
ATOM 3641 N N . ALA A 1 464 ? 14.999 -6.875 12.080 1.00 87.81 464 ALA A N 1
ATOM 3642 C CA . ALA A 1 464 ? 15.441 -6.018 13.190 1.00 87.81 464 ALA A CA 1
ATOM 3643 C C . ALA A 1 464 ? 16.969 -5.806 13.265 1.00 87.81 464 ALA A C 1
ATOM 3645 O O . ALA A 1 464 ? 17.729 -6.549 12.643 1.00 87.81 464 ALA A O 1
ATOM 3646 N N . MET A 1 465 ? 17.426 -4.896 14.136 1.00 85.00 465 MET A N 1
ATOM 3647 C CA . MET A 1 465 ? 18.831 -4.497 14.395 1.00 85.00 465 MET A CA 1
ATOM 3648 C C . MET A 1 465 ? 19.424 -3.519 13.375 1.00 85.00 465 MET A C 1
ATOM 3650 O O . MET A 1 465 ? 19.309 -3.707 12.171 1.00 85.00 465 MET A O 1
ATOM 3654 N N . ARG A 1 466 ? 20.161 -2.509 13.848 1.00 84.88 466 ARG A N 1
ATOM 3655 C CA . ARG A 1 466 ? 20.799 -1.479 13.000 1.00 84.88 466 ARG A CA 1
ATOM 3656 C C . ARG A 1 466 ? 22.245 -1.813 12.578 1.00 84.88 466 ARG A C 1
ATOM 3658 O O . ARG A 1 466 ? 22.988 -0.925 12.169 1.00 84.88 466 ARG A O 1
ATOM 3665 N N . ASP A 1 467 ? 22.678 -3.073 12.697 1.00 89.69 467 ASP A N 1
ATOM 3666 C CA . ASP A 1 467 ? 23.992 -3.501 12.195 1.00 89.69 467 ASP A CA 1
ATOM 3667 C C . ASP A 1 467 ? 24.021 -3.551 10.658 1.00 89.69 467 ASP A C 1
ATOM 3669 O O . ASP A 1 467 ? 22.988 -3.725 10.014 1.00 89.69 467 ASP A O 1
ATOM 3673 N N . ALA A 1 468 ? 25.210 -3.432 10.061 1.00 89.44 468 ALA A N 1
ATOM 3674 C CA . ALA A 1 468 ? 25.363 -3.308 8.610 1.00 89.44 468 ALA A CA 1
ATOM 3675 C C . ALA A 1 468 ? 24.708 -4.452 7.813 1.00 89.44 468 ALA A C 1
ATOM 3677 O O . ALA A 1 468 ? 24.128 -4.203 6.754 1.00 89.44 468 ALA A O 1
ATOM 3678 N N . LEU A 1 469 ? 24.766 -5.695 8.311 1.00 92.25 469 LEU A N 1
ATOM 3679 C CA . LEU A 1 469 ? 24.160 -6.836 7.628 1.00 92.25 469 LEU A CA 1
ATOM 3680 C C . LEU A 1 469 ? 22.633 -6.777 7.722 1.00 92.25 469 LEU A C 1
ATOM 3682 O O . LEU A 1 469 ? 21.959 -6.975 6.715 1.00 92.25 469 LEU A O 1
ATOM 3686 N N . SER A 1 470 ? 22.082 -6.496 8.903 1.00 91.94 470 SER A N 1
ATOM 3687 C CA . SER A 1 470 ? 20.631 -6.366 9.087 1.00 91.94 470 SER A CA 1
ATOM 3688 C C . SER A 1 470 ? 20.049 -5.196 8.288 1.00 91.94 470 SER A C 1
ATOM 3690 O O . SER A 1 470 ? 19.032 -5.373 7.623 1.00 91.94 470 SER A O 1
ATOM 3692 N N . THR A 1 471 ? 20.734 -4.049 8.260 1.00 92.75 471 THR A N 1
ATOM 3693 C CA . THR A 1 471 ? 20.366 -2.894 7.426 1.00 92.75 471 THR A CA 1
ATOM 3694 C C . THR A 1 471 ? 20.369 -3.256 5.942 1.00 92.75 471 THR A C 1
ATOM 3696 O O . THR A 1 471 ? 19.390 -2.986 5.258 1.00 92.75 471 THR A O 1
ATOM 3699 N N . SER A 1 472 ? 21.402 -3.953 5.457 1.00 91.88 472 SER A N 1
ATOM 3700 C CA . SER A 1 472 ? 21.463 -4.395 4.053 1.00 91.88 472 SER A CA 1
ATOM 3701 C C . SER A 1 472 ? 20.336 -5.377 3.706 1.00 91.88 472 SER A C 1
ATOM 3703 O O . SER A 1 472 ? 19.766 -5.318 2.621 1.00 91.88 472 SER A O 1
ATOM 3705 N N . ARG A 1 473 ? 19.967 -6.268 4.638 1.00 94.44 473 ARG A N 1
ATOM 3706 C CA . ARG A 1 473 ? 18.823 -7.179 4.464 1.00 94.44 473 ARG A CA 1
ATOM 3707 C C . ARG A 1 473 ? 17.498 -6.421 4.366 1.00 94.44 473 ARG A C 1
ATOM 3709 O O . ARG A 1 473 ? 16.688 -6.778 3.516 1.00 94.44 473 ARG A O 1
ATOM 3716 N N . ARG A 1 474 ? 17.295 -5.372 5.178 1.00 95.00 474 ARG A N 1
ATOM 3717 C CA . ARG A 1 474 ? 16.129 -4.478 5.055 1.00 95.00 474 ARG A CA 1
ATOM 3718 C C . ARG A 1 474 ? 16.111 -3.753 3.713 1.00 95.00 474 ARG A C 1
ATOM 3720 O O . ARG A 1 474 ? 15.062 -3.741 3.083 1.00 95.00 474 ARG A O 1
ATOM 3727 N N . THR A 1 475 ? 17.254 -3.250 3.240 1.00 94.25 475 THR A N 1
ATOM 3728 C CA . THR A 1 475 ? 17.365 -2.612 1.916 1.00 94.25 475 THR A CA 1
ATOM 3729 C C . THR A 1 475 ? 16.885 -3.534 0.798 1.00 94.25 475 THR A C 1
ATOM 3731 O O . THR A 1 475 ? 16.016 -3.150 0.021 1.00 94.25 475 THR A O 1
ATOM 3734 N N . VAL A 1 476 ? 17.378 -4.775 0.751 1.00 94.56 476 VAL A N 1
ATOM 3735 C CA . VAL A 1 476 ? 16.969 -5.742 -0.284 1.00 94.56 476 VAL A CA 1
ATOM 3736 C C . VAL A 1 476 ? 15.499 -6.141 -0.148 1.00 94.56 476 VAL A C 1
ATOM 3738 O O . VAL A 1 476 ? 14.812 -6.302 -1.157 1.00 94.56 476 VAL A O 1
ATOM 3741 N N . ALA A 1 477 ? 14.980 -6.265 1.076 1.00 96.06 477 ALA A N 1
ATOM 3742 C CA . ALA A 1 477 ? 13.560 -6.528 1.293 1.00 96.06 477 ALA A CA 1
ATOM 3743 C C . ALA A 1 477 ? 12.681 -5.360 0.800 1.00 96.06 477 ALA A C 1
ATOM 3745 O O . ALA A 1 477 ? 11.696 -5.591 0.101 1.00 96.06 477 ALA A O 1
ATOM 3746 N N . ALA A 1 478 ? 13.068 -4.115 1.096 1.00 95.38 478 ALA A N 1
ATOM 3747 C CA . ALA A 1 478 ? 12.388 -2.906 0.632 1.00 95.38 478 ALA A CA 1
ATOM 3748 C C . ALA A 1 478 ? 12.402 -2.789 -0.901 1.00 95.38 478 ALA A C 1
ATOM 3750 O O . ALA A 1 478 ? 11.371 -2.511 -1.510 1.00 95.38 478 ALA A O 1
ATOM 3751 N N . GLU A 1 479 ? 13.537 -3.066 -1.545 1.00 94.31 479 GLU A N 1
ATOM 3752 C CA . GLU A 1 479 ? 13.627 -3.122 -3.009 1.00 94.31 479 GLU A CA 1
ATOM 3753 C C . GLU A 1 479 ? 12.759 -4.226 -3.606 1.00 94.31 479 GLU A C 1
ATOM 3755 O O . GLU A 1 479 ? 12.097 -4.006 -4.620 1.00 94.31 479 GLU A O 1
ATOM 3760 N N . THR A 1 480 ? 12.735 -5.397 -2.968 1.00 96.38 480 THR A N 1
ATOM 3761 C CA . THR A 1 480 ? 11.901 -6.521 -3.398 1.00 96.38 480 THR A CA 1
ATOM 3762 C C . THR A 1 480 ? 10.422 -6.143 -3.361 1.00 96.38 480 THR A C 1
ATOM 3764 O O . THR A 1 480 ? 9.719 -6.332 -4.351 1.00 96.38 480 THR A O 1
ATOM 3767 N N . LEU A 1 481 ? 9.962 -5.545 -2.259 1.00 96.75 481 LEU A N 1
ATOM 3768 C CA . LEU A 1 481 ? 8.591 -5.049 -2.113 1.00 96.75 481 LEU A CA 1
ATOM 3769 C C . LEU A 1 481 ? 8.258 -3.974 -3.155 1.00 96.75 481 LEU A C 1
ATOM 3771 O O . LEU A 1 481 ? 7.190 -4.029 -3.759 1.00 96.75 481 LEU A O 1
ATOM 3775 N N . ALA A 1 482 ? 9.178 -3.038 -3.411 1.00 94.06 482 ALA A N 1
ATOM 3776 C CA . ALA A 1 482 ? 8.982 -1.984 -4.404 1.00 94.06 482 ALA A CA 1
ATOM 3777 C C . ALA A 1 482 ? 8.805 -2.560 -5.812 1.00 94.06 482 ALA A C 1
ATOM 3779 O O . ALA A 1 482 ? 7.869 -2.190 -6.513 1.00 94.06 482 ALA A O 1
ATOM 3780 N N . VAL A 1 483 ? 9.665 -3.504 -6.209 1.00 94.25 483 VAL A N 1
ATOM 3781 C CA . VAL A 1 483 ? 9.581 -4.172 -7.517 1.00 94.25 483 VAL A CA 1
ATOM 3782 C C . VAL A 1 483 ? 8.284 -4.975 -7.648 1.00 94.25 483 VAL A C 1
ATOM 3784 O O . VAL A 1 483 ? 7.648 -4.910 -8.696 1.00 94.25 483 VAL A O 1
ATOM 3787 N N . ILE A 1 484 ? 7.859 -5.684 -6.596 1.00 96.38 484 ILE A N 1
ATOM 3788 C CA . ILE A 1 484 ? 6.596 -6.439 -6.597 1.00 96.38 484 ILE A CA 1
ATOM 3789 C C . ILE A 1 484 ? 5.392 -5.499 -6.743 1.00 96.38 484 ILE A C 1
ATOM 3791 O O . ILE A 1 484 ? 4.530 -5.749 -7.577 1.00 96.38 484 ILE A O 1
ATOM 3795 N N . ILE A 1 485 ? 5.324 -4.408 -5.972 1.00 95.88 485 ILE A N 1
ATOM 3796 C CA . ILE A 1 485 ? 4.208 -3.449 -6.048 1.00 95.88 485 ILE A CA 1
ATOM 3797 C C . ILE A 1 485 ? 4.177 -2.756 -7.415 1.00 95.88 485 ILE A C 1
ATOM 3799 O O . ILE A 1 485 ? 3.109 -2.648 -8.018 1.00 95.88 485 ILE A O 1
ATOM 3803 N N . GLU A 1 486 ? 5.336 -2.319 -7.923 1.00 91.69 486 GLU A N 1
ATOM 3804 C CA . GLU A 1 486 ? 5.463 -1.729 -9.262 1.00 91.69 486 GLU A CA 1
ATOM 3805 C C . GLU A 1 486 ? 4.935 -2.689 -10.341 1.00 91.69 486 GLU A C 1
ATOM 3807 O O . GLU A 1 486 ? 4.212 -2.245 -11.233 1.00 91.69 486 GLU A O 1
ATOM 3812 N N . ASP A 1 487 ? 5.242 -3.988 -10.240 1.00 92.44 487 ASP A N 1
ATOM 3813 C CA . ASP A 1 487 ? 4.766 -5.011 -11.175 1.00 92.44 487 ASP A CA 1
ATOM 3814 C C . ASP A 1 487 ? 3.266 -5.293 -11.050 1.00 92.44 487 ASP A C 1
ATOM 3816 O O . ASP A 1 487 ? 2.543 -5.264 -12.047 1.00 92.44 487 ASP A O 1
ATOM 3820 N N . LEU A 1 488 ? 2.765 -5.492 -9.825 1.00 94.19 488 LEU A N 1
ATOM 3821 C CA . LEU A 1 488 ? 1.341 -5.718 -9.570 1.00 94.19 488 LEU A CA 1
ATOM 3822 C C . LEU A 1 488 ? 0.506 -4.596 -10.195 1.00 94.19 488 LEU A C 1
ATOM 3824 O O . LEU A 1 488 ? -0.408 -4.878 -10.970 1.00 94.19 488 LEU A O 1
ATOM 3828 N N . LYS A 1 489 ? 0.876 -3.327 -9.983 1.00 91.31 489 LYS A N 1
ATOM 3829 C CA . LYS A 1 489 ? 0.166 -2.168 -10.555 1.00 91.31 489 LYS A CA 1
ATOM 3830 C C . LYS A 1 489 ? 0.164 -2.111 -12.092 1.00 91.31 489 LYS A C 1
ATOM 3832 O O . LYS A 1 489 ? -0.592 -1.321 -12.657 1.00 91.31 489 LYS A O 1
ATOM 3837 N N . GLN A 1 490 ? 0.952 -2.933 -12.790 1.00 85.25 490 GLN A N 1
ATOM 3838 C CA . GLN A 1 490 ? 0.905 -3.055 -14.254 1.00 85.25 490 GLN A CA 1
ATOM 3839 C C . GLN A 1 490 ? -0.113 -4.086 -14.759 1.00 85.25 490 GLN A C 1
ATOM 3841 O O . GLN A 1 490 ? -0.528 -4.002 -15.926 1.00 85.25 490 GLN A O 1
ATOM 3846 N N . THR A 1 491 ? -0.514 -5.029 -13.907 1.00 85.31 491 THR A N 1
ATOM 3847 C CA . THR A 1 491 ? -1.469 -6.099 -14.228 1.00 85.31 491 THR A CA 1
ATOM 3848 C C . THR A 1 491 ? -2.909 -5.584 -14.236 1.00 85.31 491 THR A C 1
ATOM 3850 O O . THR A 1 491 ? -3.239 -4.644 -13.517 1.00 85.31 491 THR A O 1
ATOM 3853 N N . ASP A 1 492 ? -3.789 -6.197 -15.030 1.00 84.75 492 ASP A N 1
ATOM 3854 C CA . ASP A 1 492 ? -5.192 -5.760 -15.117 1.00 84.75 492 ASP A CA 1
ATOM 3855 C C . ASP A 1 492 ? -5.956 -5.916 -13.795 1.00 84.75 492 ASP A C 1
ATOM 3857 O O . ASP A 1 492 ? -6.832 -5.106 -13.505 1.00 84.75 492 ASP A O 1
ATOM 3861 N N . GLU A 1 493 ? -5.602 -6.915 -12.984 1.00 89.56 493 GLU A N 1
ATOM 3862 C CA . GLU A 1 493 ? -6.232 -7.160 -11.685 1.00 89.56 493 GLU A CA 1
ATOM 3863 C C . GLU A 1 493 ? -5.951 -6.030 -10.683 1.00 89.56 493 GLU A C 1
ATOM 3865 O O . GLU A 1 493 ? -6.863 -5.567 -10.001 1.00 89.56 493 GLU A O 1
ATOM 3870 N N . PHE A 1 494 ? -4.702 -5.560 -10.607 1.00 91.88 494 PHE A N 1
ATOM 3871 C CA . PHE A 1 494 ? -4.275 -4.627 -9.562 1.00 91.88 494 PHE A CA 1
ATOM 3872 C C . PHE A 1 494 ? -4.082 -3.185 -10.047 1.00 91.88 494 PHE A C 1
ATOM 3874 O O . PHE A 1 494 ? -3.851 -2.297 -9.225 1.00 91.88 494 PHE A O 1
ATOM 3881 N N . ARG A 1 495 ? -4.193 -2.907 -11.356 1.00 86.19 495 ARG A N 1
ATOM 3882 C CA . ARG A 1 495 ? -3.991 -1.560 -11.933 1.00 86.19 495 ARG A CA 1
ATOM 3883 C C . ARG A 1 495 ? -4.817 -0.481 -11.237 1.00 86.19 495 ARG A C 1
ATOM 3885 O O . ARG A 1 495 ? -4.278 0.575 -10.924 1.00 86.19 495 ARG A O 1
ATOM 3892 N N . GLU A 1 496 ? -6.082 -0.768 -10.953 1.00 86.19 496 GLU A N 1
ATOM 3893 C CA . GLU A 1 496 ? -7.025 0.154 -10.292 1.00 86.19 496 GLU A CA 1
ATOM 3894 C C . GLU A 1 496 ? -7.351 -0.270 -8.849 1.00 86.19 496 GLU A C 1
ATOM 3896 O O . GLU A 1 496 ? -8.196 0.345 -8.201 1.00 86.19 496 GLU A O 1
ATOM 3901 N N . LEU A 1 497 ? -6.723 -1.344 -8.356 1.00 91.62 497 LEU A N 1
ATOM 3902 C CA . LEU A 1 497 ? -6.908 -1.812 -6.988 1.00 91.62 497 LEU A CA 1
ATOM 3903 C C . LEU A 1 497 ? -5.905 -1.099 -6.064 1.00 91.62 497 LEU A C 1
ATOM 3905 O O . LEU A 1 497 ? -4.695 -1.210 -6.308 1.00 91.62 497 LEU A O 1
ATOM 3909 N N . PRO A 1 498 ? -6.363 -0.421 -4.996 1.00 93.94 498 PRO A N 1
ATOM 3910 C CA . PRO A 1 498 ? -5.484 0.115 -3.965 1.00 93.94 498 PRO A CA 1
ATOM 3911 C C . PRO A 1 498 ? -4.642 -0.988 -3.320 1.00 93.94 498 PRO A C 1
ATOM 3913 O O . PRO A 1 498 ? -5.152 -2.067 -3.005 1.00 93.94 498 PRO A O 1
ATOM 3916 N N . ILE A 1 499 ? -3.357 -0.715 -3.097 1.00 97.06 499 ILE A N 1
ATOM 3917 C CA . ILE A 1 499 ? -2.461 -1.595 -2.341 1.00 97.06 499 ILE A CA 1
ATOM 3918 C C . ILE A 1 499 ? -2.027 -0.861 -1.075 1.00 97.06 499 ILE A C 1
ATOM 3920 O O . ILE A 1 499 ? -1.544 0.268 -1.149 1.00 97.06 499 ILE A O 1
ATOM 3924 N N . ILE A 1 500 ? -2.183 -1.518 0.073 1.00 97.31 500 ILE A N 1
ATOM 3925 C CA . ILE A 1 500 ? -1.862 -0.995 1.403 1.00 97.31 500 ILE A CA 1
ATOM 3926 C C . ILE A 1 500 ? -0.827 -1.914 2.029 1.00 97.31 500 ILE A C 1
ATOM 3928 O O . ILE A 1 500 ? -1.118 -3.065 2.348 1.00 97.31 500 ILE A O 1
ATOM 3932 N N . LEU A 1 501 ? 0.380 -1.408 2.223 1.00 97.81 501 LEU A N 1
ATOM 3933 C CA . LEU A 1 501 ? 1.462 -2.096 2.901 1.00 97.81 501 LEU A CA 1
ATOM 3934 C C . LEU A 1 501 ? 1.653 -1.504 4.293 1.00 97.81 501 LEU A C 1
ATOM 3936 O O . LEU A 1 501 ? 1.777 -0.292 4.442 1.00 97.81 501 LEU A O 1
ATOM 3940 N N . GLY A 1 502 ? 1.738 -2.360 5.306 1.00 96.56 502 GLY A N 1
ATOM 3941 C CA . GLY A 1 502 ? 2.089 -1.919 6.649 1.00 96.56 502 GLY A CA 1
ATOM 3942 C C . GLY A 1 502 ? 2.575 -3.034 7.563 1.00 96.56 502 GLY A C 1
ATOM 3943 O O . GLY A 1 502 ? 2.598 -4.213 7.201 1.00 96.56 502 GLY A O 1
ATOM 3944 N N . GLY A 1 503 ? 2.999 -2.646 8.760 1.00 95.06 503 GLY A N 1
ATOM 3945 C CA . GLY A 1 503 ? 3.590 -3.534 9.759 1.00 95.06 503 GLY A CA 1
ATOM 3946 C C . GLY A 1 503 ? 4.915 -2.987 10.276 1.00 95.06 503 GLY A C 1
ATOM 3947 O O . GLY A 1 503 ? 5.169 -1.788 10.171 1.00 95.06 503 GLY A O 1
ATOM 3948 N N . ASP A 1 504 ? 5.760 -3.875 10.799 1.00 95.25 504 ASP A N 1
ATOM 3949 C CA . ASP A 1 504 ? 7.027 -3.511 11.438 1.00 95.25 504 ASP A CA 1
ATOM 3950 C C . ASP A 1 504 ? 8.185 -3.552 10.427 1.00 95.25 504 ASP A C 1
ATOM 3952 O O . ASP A 1 504 ? 8.719 -4.613 10.070 1.00 95.25 504 ASP A O 1
ATOM 3956 N N . LEU A 1 505 ? 8.590 -2.379 9.942 1.00 94.75 505 LEU A N 1
ATOM 3957 C CA . LEU A 1 505 ? 9.681 -2.235 8.979 1.00 94.75 505 LEU A CA 1
ATOM 3958 C C . LEU A 1 505 ? 11.054 -2.138 9.665 1.00 94.75 505 LEU A C 1
ATOM 3960 O O . LEU A 1 505 ? 12.077 -2.238 8.982 1.00 94.75 505 LEU A O 1
ATOM 3964 N N . ASN A 1 506 ? 11.097 -2.041 11.000 1.00 92.81 506 ASN A N 1
ATOM 3965 C CA . ASN A 1 506 ? 12.309 -2.059 11.821 1.00 92.81 506 ASN A CA 1
ATOM 3966 C C . ASN A 1 506 ? 13.346 -0.949 11.520 1.00 92.81 506 ASN A C 1
ATOM 3968 O O . ASN A 1 506 ? 14.524 -1.072 11.883 1.00 92.81 506 ASN A O 1
ATOM 3972 N N . ASP A 1 507 ? 12.945 0.132 10.853 1.00 91.00 507 ASP A N 1
ATOM 3973 C CA . ASP A 1 507 ? 13.782 1.306 10.594 1.00 91.00 507 ASP A CA 1
ATOM 3974 C C . ASP A 1 507 ? 12.920 2.546 10.367 1.00 91.00 507 ASP A C 1
ATOM 3976 O O . ASP A 1 507 ? 11.736 2.423 10.089 1.00 91.00 507 ASP A O 1
ATOM 3980 N N . ASP A 1 508 ? 13.536 3.722 10.444 1.00 86.00 508 ASP A N 1
ATOM 3981 C CA . ASP A 1 508 ? 12.840 4.996 10.253 1.00 86.00 508 ASP A CA 1
ATOM 3982 C C . ASP A 1 508 ? 12.496 5.210 8.758 1.00 86.00 508 ASP A C 1
ATOM 3984 O O . ASP A 1 508 ? 13.293 4.854 7.879 1.00 86.00 508 ASP A O 1
ATOM 3988 N N . ALA A 1 509 ? 11.367 5.856 8.435 1.00 79.69 509 ALA A N 1
ATOM 3989 C CA . ALA A 1 509 ? 10.913 6.048 7.046 1.00 79.69 509 ALA A CA 1
ATOM 3990 C C . ALA A 1 509 ? 11.931 6.784 6.148 1.00 79.69 509 ALA A C 1
ATOM 3992 O O . ALA A 1 509 ? 12.076 6.473 4.967 1.00 79.69 509 ALA A O 1
ATOM 3993 N N . GLY A 1 510 ? 12.698 7.723 6.711 1.00 77.62 510 GLY A N 1
ATOM 3994 C CA . GLY A 1 510 ? 13.773 8.437 6.007 1.00 77.62 510 GLY A CA 1
ATOM 3995 C C . GLY A 1 510 ? 15.108 7.681 5.921 1.00 77.62 510 GLY A C 1
ATOM 3996 O O . GLY A 1 510 ? 16.088 8.217 5.394 1.00 77.62 510 GLY A O 1
ATOM 3997 N N . SER A 1 511 ? 15.197 6.468 6.471 1.00 85.06 511 SER A N 1
ATOM 3998 C CA . SER A 1 511 ? 16.439 5.695 6.513 1.00 85.06 511 SER A CA 1
ATOM 3999 C C . SER A 1 511 ? 16.878 5.233 5.121 1.00 85.06 511 SER A C 1
ATOM 4001 O O . SER A 1 511 ? 16.079 4.973 4.220 1.00 85.06 511 SER A O 1
ATOM 4003 N N . ALA A 1 512 ? 18.190 5.054 4.946 1.00 85.94 512 ALA A N 1
ATOM 4004 C CA . ALA A 1 512 ? 18.739 4.514 3.703 1.00 85.94 512 ALA A CA 1
ATOM 4005 C C . ALA A 1 512 ? 18.253 3.082 3.403 1.00 85.94 512 ALA A C 1
ATOM 4007 O O . ALA A 1 512 ? 18.307 2.662 2.250 1.00 85.94 512 ALA A O 1
ATOM 4008 N N . SER A 1 513 ? 17.793 2.337 4.417 1.00 91.06 513 SER A N 1
ATOM 4009 C CA . SER A 1 513 ? 17.313 0.966 4.240 1.00 91.06 513 SER A CA 1
ATOM 4010 C C . SER A 1 513 ? 15.889 0.899 3.689 1.00 91.06 513 SER A C 1
ATOM 4012 O O . SER A 1 513 ? 15.603 0.005 2.902 1.00 91.06 513 SER A O 1
ATOM 4014 N N . LEU A 1 514 ? 15.021 1.858 4.027 1.00 91.62 514 LEU A N 1
ATOM 4015 C CA . LEU A 1 514 ? 13.637 1.896 3.537 1.00 91.62 514 LEU A CA 1
ATOM 4016 C C . LEU A 1 514 ? 13.440 2.821 2.336 1.00 91.62 514 LEU A C 1
ATOM 4018 O O . LEU A 1 514 ? 12.461 2.675 1.605 1.00 91.62 514 LEU A O 1
ATOM 4022 N N . ARG A 1 515 ? 14.397 3.712 2.056 1.00 87.19 515 ARG A N 1
ATOM 4023 C CA . ARG A 1 515 ? 14.369 4.603 0.887 1.00 87.19 515 ARG A CA 1
ATOM 4024 C C . ARG A 1 515 ? 13.920 3.933 -0.425 1.00 87.19 515 ARG A C 1
ATOM 4026 O O . ARG A 1 515 ? 13.141 4.567 -1.131 1.00 87.19 515 ARG A O 1
ATOM 4033 N N . PRO A 1 516 ? 14.333 2.694 -0.773 1.00 88.50 516 PRO A N 1
ATOM 4034 C CA . PRO A 1 516 ? 13.926 2.091 -2.042 1.00 88.50 516 PRO A CA 1
ATOM 4035 C C . PRO A 1 516 ? 12.418 1.870 -2.209 1.00 88.50 516 PRO A C 1
ATOM 4037 O O . PRO A 1 516 ? 11.929 1.972 -3.334 1.00 88.50 516 PRO A O 1
ATOM 4040 N N . ILE A 1 517 ? 11.690 1.574 -1.123 1.00 89.88 517 ILE A N 1
ATOM 4041 C CA . ILE A 1 517 ? 10.224 1.475 -1.162 1.00 89.88 517 ILE A CA 1
ATOM 4042 C C . ILE A 1 517 ? 9.583 2.854 -1.015 1.00 89.88 517 ILE A C 1
ATOM 4044 O O . ILE A 1 517 ? 8.702 3.184 -1.801 1.00 89.88 517 ILE A O 1
ATOM 4048 N N . MET A 1 518 ? 10.074 3.687 -0.092 1.00 86.31 518 MET A N 1
ATOM 4049 C CA . MET A 1 518 ? 9.487 5.007 0.185 1.00 86.31 518 MET A CA 1
ATOM 4050 C C . MET A 1 518 ? 9.568 5.961 -1.017 1.00 86.31 518 MET A C 1
ATOM 4052 O O . MET A 1 518 ? 8.682 6.786 -1.213 1.00 86.31 518 MET A O 1
ATOM 4056 N N . ASN A 1 519 ? 10.603 5.829 -1.852 1.00 79.81 519 ASN A N 1
ATOM 4057 C CA . ASN A 1 519 ? 10.778 6.638 -3.059 1.00 79.81 519 ASN A CA 1
ATOM 4058 C C . ASN A 1 519 ? 10.177 5.997 -4.320 1.00 79.81 519 ASN A C 1
ATOM 4060 O O . ASN A 1 519 ? 10.299 6.564 -5.410 1.00 79.81 519 ASN A O 1
ATOM 4064 N N . SER A 1 520 ? 9.552 4.817 -4.220 1.00 82.88 520 SER A N 1
ATOM 4065 C CA . SER A 1 520 ? 8.961 4.192 -5.403 1.00 82.88 520 SER A CA 1
ATOM 4066 C C . SER A 1 520 ? 7.866 5.099 -5.983 1.00 82.88 520 SER A C 1
ATOM 4068 O O . SER A 1 520 ? 6.989 5.570 -5.257 1.00 82.88 520 SER A O 1
ATOM 4070 N N . PRO A 1 521 ? 7.850 5.339 -7.307 1.00 73.81 521 PRO A N 1
ATOM 4071 C CA . PRO A 1 521 ? 6.867 6.221 -7.922 1.00 73.81 521 PRO A CA 1
ATOM 4072 C C . PRO A 1 521 ? 5.434 5.681 -7.839 1.00 73.81 521 PRO A C 1
ATOM 4074 O O . PRO A 1 521 ? 4.508 6.436 -8.137 1.00 73.81 521 PRO A O 1
ATOM 4077 N N . ALA A 1 522 ? 5.243 4.412 -7.465 1.00 78.06 522 ALA A N 1
ATOM 4078 C CA . ALA A 1 522 ? 3.935 3.785 -7.320 1.00 78.06 522 ALA A CA 1
ATOM 4079 C C . ALA A 1 522 ? 3.246 4.103 -5.981 1.00 78.06 522 ALA A C 1
ATOM 4081 O O . ALA A 1 522 ? 2.022 3.987 -5.896 1.00 78.06 522 ALA A O 1
ATOM 4082 N N . VAL A 1 523 ? 4.004 4.509 -4.955 1.00 86.44 523 VAL A N 1
ATOM 4083 C CA . VAL A 1 523 ? 3.515 4.584 -3.571 1.00 86.44 523 VAL A CA 1
ATOM 4084 C C . VAL A 1 523 ? 3.619 5.982 -2.960 1.00 86.44 523 VAL A C 1
ATOM 4086 O O . VAL A 1 523 ? 4.249 6.884 -3.516 1.00 86.44 523 VAL A O 1
ATOM 4089 N N . ILE A 1 524 ? 2.947 6.147 -1.826 1.00 85.44 524 ILE A N 1
ATOM 4090 C CA . ILE A 1 524 ? 2.985 7.276 -0.900 1.00 85.44 524 ILE A CA 1
ATOM 4091 C C . ILE A 1 524 ? 3.086 6.676 0.503 1.00 85.44 524 ILE A C 1
ATOM 4093 O O . ILE A 1 524 ? 2.378 5.722 0.825 1.00 85.44 524 ILE A O 1
ATOM 4097 N N . THR A 1 525 ? 3.958 7.227 1.337 1.00 86.44 525 THR A N 1
ATOM 4098 C CA . THR A 1 525 ? 4.100 6.818 2.738 1.00 86.44 525 THR A CA 1
ATOM 4099 C C . THR A 1 525 ? 3.306 7.773 3.608 1.00 86.44 525 THR A C 1
ATOM 4101 O O . THR A 1 525 ? 3.669 8.944 3.676 1.00 86.44 525 THR A O 1
ATOM 4104 N N . LEU A 1 526 ? 2.253 7.269 4.252 1.00 83.75 526 LEU A N 1
ATOM 4105 C CA . LEU A 1 526 ? 1.354 8.084 5.076 1.00 83.75 526 LEU A CA 1
ATOM 4106 C C . LEU A 1 526 ? 1.996 8.489 6.404 1.00 83.75 526 LEU A C 1
ATOM 4108 O O . LEU A 1 526 ? 1.668 9.512 6.952 1.00 83.75 526 LEU A O 1
ATOM 4112 N N . THR A 1 527 ? 2.960 7.713 6.902 1.00 81.00 527 THR A N 1
ATOM 4113 C CA . THR A 1 527 ? 3.610 7.978 8.198 1.00 81.00 527 THR A CA 1
ATOM 4114 C C . THR A 1 527 ? 4.970 8.673 8.066 1.00 81.00 527 THR A C 1
ATOM 4116 O O . THR A 1 527 ? 5.863 8.483 8.898 1.00 81.00 527 THR A O 1
ATOM 4119 N N . LEU A 1 528 ? 5.239 9.327 6.933 1.00 77.62 528 LEU A N 1
ATOM 4120 C CA . LEU A 1 528 ? 6.560 9.906 6.651 1.00 77.62 528 LEU A CA 1
ATOM 4121 C C . LEU A 1 528 ? 6.746 11.260 7.339 1.00 77.62 528 LEU A C 1
ATOM 4123 O O . LEU A 1 528 ? 7.847 11.568 7.794 1.00 77.62 528 LEU A O 1
ATOM 4127 N N . ASP A 1 529 ? 5.697 12.063 7.360 1.00 65.62 529 ASP A N 1
ATOM 4128 C CA . ASP A 1 529 ? 5.569 13.289 8.140 1.00 65.62 529 ASP A CA 1
ATOM 4129 C C . ASP A 1 529 ? 5.536 12.984 9.640 1.00 65.62 529 ASP A C 1
ATOM 4131 O O . ASP A 1 529 ? 6.360 13.550 10.355 1.00 65.62 529 ASP A O 1
ATOM 4135 N N . ASP A 1 530 ? 4.781 11.970 10.085 1.00 74.69 530 ASP A N 1
ATOM 4136 C CA . ASP A 1 530 ? 4.795 11.510 11.488 1.00 74.69 530 ASP A CA 1
ATOM 4137 C C . ASP A 1 530 ? 6.221 11.237 12.012 1.00 74.69 530 ASP A C 1
ATOM 4139 O O . ASP A 1 530 ? 6.612 11.575 13.139 1.00 74.69 530 ASP A O 1
ATOM 4143 N N . ALA A 1 531 ? 7.035 10.585 11.172 1.00 71.12 531 ALA A N 1
ATOM 4144 C CA . ALA A 1 531 ? 8.430 10.288 11.480 1.00 71.12 531 ALA A CA 1
ATOM 4145 C C . ALA A 1 531 ? 9.264 11.571 11.624 1.00 71.12 531 ALA A C 1
ATOM 4147 O O . ALA A 1 531 ? 10.219 11.609 12.404 1.00 71.12 531 ALA A O 1
ATOM 4148 N N . GLN A 1 532 ? 8.930 12.614 10.859 1.00 70.56 532 GLN A N 1
ATOM 4149 C CA . GLN A 1 532 ? 9.633 13.893 10.851 1.00 70.56 532 GLN A CA 1
ATOM 4150 C C . GLN A 1 532 ? 9.304 14.755 12.073 1.00 70.56 532 GLN A C 1
ATOM 4152 O O . GLN A 1 532 ? 10.235 15.394 12.577 1.00 70.56 532 GLN A O 1
ATOM 4157 N N . ALA A 1 533 ? 8.076 14.744 12.613 1.00 65.88 533 ALA A N 1
ATOM 4158 C CA . ALA A 1 533 ? 7.833 15.386 13.915 1.00 65.88 533 ALA A CA 1
ATOM 4159 C C . ALA A 1 533 ? 8.248 14.533 15.118 1.00 65.88 533 ALA A C 1
ATOM 4161 O O . ALA A 1 533 ? 8.233 15.019 16.253 1.00 65.88 533 ALA A O 1
ATOM 4162 N N . GLY A 1 534 ? 8.694 13.298 14.888 1.00 72.25 534 GLY A N 1
ATOM 4163 C CA . GLY A 1 534 ? 9.292 12.453 15.918 1.00 72.25 534 GLY A CA 1
ATOM 4164 C C . GLY A 1 534 ? 8.272 11.701 16.766 1.00 72.25 534 GLY A C 1
ATOM 4165 O O . GLY A 1 534 ? 8.535 11.445 17.947 1.00 72.25 534 GLY A O 1
ATOM 4166 N N . TYR A 1 535 ? 7.127 11.340 16.183 1.00 80.75 535 TYR A N 1
ATOM 4167 C CA . TYR A 1 535 ? 6.201 10.402 16.809 1.00 80.75 535 TYR A CA 1
ATOM 4168 C C . TYR A 1 535 ? 6.779 8.990 16.884 1.00 80.75 535 TYR A C 1
ATOM 4170 O O . TYR A 1 535 ? 7.854 8.698 16.361 1.00 80.75 535 TYR A O 1
ATOM 4178 N N . LEU A 1 536 ? 6.101 8.121 17.636 1.00 83.19 536 LEU A N 1
ATOM 4179 C CA . LEU A 1 536 ? 6.634 6.828 18.055 1.00 83.19 536 LEU A CA 1
ATOM 4180 C C . LEU A 1 536 ? 5.598 5.728 17.846 1.00 83.19 536 LEU A C 1
ATOM 4182 O O . LEU A 1 536 ? 4.484 5.828 18.358 1.00 83.19 536 LEU A O 1
ATOM 4186 N N . SER A 1 537 ? 6.006 4.649 17.185 1.00 86.50 537 SER A N 1
ATOM 4187 C CA . SER A 1 537 ? 5.229 3.411 17.086 1.00 86.50 537 SER A CA 1
ATOM 4188 C C . SER A 1 537 ? 5.809 2.343 18.002 1.00 86.50 537 SER A C 1
ATOM 4190 O O . SER A 1 537 ? 5.068 1.641 18.676 1.00 86.50 537 SER A O 1
ATOM 4192 N N . TYR A 1 538 ? 7.135 2.296 18.120 1.00 87.25 538 TYR A N 1
ATOM 4193 C CA . TYR A 1 538 ? 7.855 1.465 19.066 1.00 87.25 538 TYR A CA 1
ATOM 4194 C C . TYR A 1 538 ? 8.241 2.300 20.289 1.00 87.25 538 TYR A C 1
ATOM 4196 O O . TYR A 1 538 ? 8.987 3.279 20.202 1.00 87.25 538 TYR A O 1
ATOM 4204 N N . ILE A 1 539 ? 7.721 1.912 21.450 1.00 87.88 539 ILE A N 1
ATOM 4205 C CA . ILE A 1 539 ? 7.811 2.636 22.727 1.00 87.88 539 ILE A CA 1
ATOM 4206 C C . ILE A 1 539 ? 8.661 1.902 23.775 1.00 87.88 539 ILE A C 1
ATOM 4208 O O . ILE A 1 539 ? 8.691 2.301 24.943 1.00 87.88 539 ILE A O 1
ATOM 4212 N N . GLY A 1 540 ? 9.358 0.843 23.358 1.00 80.25 540 GLY A N 1
ATOM 4213 C CA . GLY A 1 540 ? 10.299 0.094 24.181 1.00 80.25 540 GLY A CA 1
ATOM 4214 C C . GLY A 1 540 ? 11.574 0.874 24.524 1.00 80.25 540 GLY A C 1
ATOM 4215 O O . GLY A 1 540 ? 11.602 2.098 24.650 1.00 80.25 540 GLY A O 1
ATOM 4216 N N . ASN A 1 541 ? 12.687 0.156 24.682 1.00 72.12 541 ASN A N 1
ATOM 4217 C CA . ASN A 1 541 ? 13.948 0.760 25.141 1.00 72.12 541 ASN A CA 1
ATOM 4218 C C . ASN A 1 541 ? 14.569 1.753 24.138 1.00 72.12 541 ASN A C 1
ATOM 4220 O O . ASN A 1 541 ? 15.385 2.589 24.526 1.00 72.12 541 ASN A O 1
ATOM 4224 N N . HIS A 1 542 ? 14.212 1.650 22.857 1.00 71.00 542 HIS A N 1
ATOM 4225 C CA . HIS A 1 542 ? 14.750 2.473 21.772 1.00 71.00 542 HIS A CA 1
ATOM 4226 C C . HIS A 1 542 ? 13.612 3.136 20.998 1.00 71.00 542 HIS A C 1
ATOM 4228 O O . HIS A 1 542 ? 13.331 2.759 19.869 1.00 71.00 542 HIS A O 1
ATOM 4234 N N . GLN A 1 543 ? 12.952 4.101 21.636 1.00 78.94 543 GLN A N 1
ATOM 4235 C CA . GLN A 1 543 ? 11.766 4.772 21.103 1.00 78.94 543 GLN A CA 1
ATOM 4236 C C . GLN A 1 543 ? 11.988 5.314 19.680 1.00 78.94 543 GLN A C 1
ATOM 4238 O O . GLN A 1 543 ? 12.908 6.104 19.467 1.00 78.94 543 GLN A O 1
ATOM 4243 N N . SER A 1 544 ? 11.176 4.862 18.720 1.00 84.00 544 SER A N 1
ATOM 4244 C CA . SER A 1 544 ? 11.230 5.285 17.308 1.00 84.00 544 SER A CA 1
ATOM 4245 C C . SER A 1 544 ? 9.924 4.972 16.560 1.00 84.00 544 SER A C 1
ATOM 4247 O O . SER A 1 544 ? 9.104 4.186 17.039 1.00 84.00 544 SER A O 1
ATOM 4249 N N . LEU A 1 545 ? 9.719 5.593 15.394 1.00 85.38 545 LEU A N 1
ATOM 4250 C CA . LEU A 1 545 ? 8.663 5.220 14.450 1.00 85.38 545 LEU A CA 1
ATOM 4251 C C . LEU A 1 545 ? 9.246 4.232 13.439 1.00 85.38 545 LEU A C 1
ATOM 4253 O O . LEU A 1 545 ? 9.906 4.640 12.487 1.00 85.38 545 LEU A O 1
ATOM 4257 N N . ILE A 1 546 ? 9.040 2.943 13.689 1.00 89.06 546 ILE A N 1
ATOM 4258 C CA . ILE A 1 546 ? 9.531 1.852 12.828 1.00 89.06 546 ILE A CA 1
ATOM 4259 C C . ILE A 1 546 ? 8.408 1.018 12.211 1.00 89.06 546 ILE A C 1
ATOM 4261 O O . ILE A 1 546 ? 8.665 0.155 11.369 1.00 89.06 546 ILE A O 1
ATOM 4265 N N . ASP A 1 547 ? 7.169 1.287 12.613 1.00 94.31 547 ASP A N 1
ATOM 4266 C CA . ASP A 1 547 ? 5.970 0.777 11.970 1.00 94.31 547 ASP A CA 1
ATOM 4267 C C . ASP A 1 547 ? 5.457 1.853 11.018 1.00 94.31 547 ASP A C 1
ATOM 4269 O O . ASP A 1 547 ? 5.388 3.030 11.379 1.00 94.31 547 ASP A O 1
ATOM 4273 N N . HIS A 1 548 ? 5.117 1.460 9.794 1.00 93.94 548 HIS A N 1
ATOM 4274 C CA . HIS A 1 548 ? 4.746 2.403 8.742 1.00 93.94 548 HIS A CA 1
ATOM 4275 C C . HIS A 1 548 ? 3.529 1.929 7.962 1.00 93.94 548 HIS A C 1
ATOM 4277 O O . HIS A 1 548 ? 3.294 0.726 7.838 1.00 93.94 548 HIS A O 1
ATOM 4283 N N . ILE A 1 549 ? 2.796 2.889 7.395 1.00 94.50 549 ILE A N 1
ATOM 4284 C CA . ILE A 1 549 ? 1.733 2.651 6.417 1.00 94.50 549 ILE A CA 1
ATOM 4285 C C . ILE A 1 549 ? 2.160 3.273 5.087 1.00 94.50 549 ILE A C 1
ATOM 4287 O O . ILE A 1 549 ? 2.459 4.464 4.997 1.00 94.50 549 ILE A O 1
ATOM 4291 N N . ILE A 1 550 ? 2.184 2.449 4.045 1.00 94.50 550 ILE A N 1
ATOM 4292 C CA . ILE A 1 550 ? 2.525 2.818 2.674 1.00 94.50 550 ILE A CA 1
ATOM 4293 C C . ILE A 1 550 ? 1.353 2.418 1.783 1.00 94.50 550 ILE A C 1
ATOM 4295 O O . ILE A 1 550 ? 0.910 1.273 1.814 1.00 94.50 550 ILE A O 1
ATOM 4299 N N . VAL A 1 551 ? 0.860 3.336 0.961 1.00 94.06 551 VAL A N 1
ATOM 4300 C CA . VAL A 1 551 ? -0.274 3.098 0.061 1.00 94.06 551 VAL A CA 1
ATOM 4301 C C . VAL A 1 551 ? 0.088 3.421 -1.380 1.00 94.06 551 VAL A C 1
ATOM 4303 O O . VAL A 1 551 ? 0.977 4.229 -1.639 1.00 94.06 551 VAL A O 1
ATOM 4306 N N . THR A 1 552 ? -0.592 2.824 -2.354 1.00 90.62 552 THR A N 1
ATOM 4307 C CA . THR A 1 552 ? -0.442 3.244 -3.756 1.00 90.62 552 THR A CA 1
ATOM 4308 C C . THR A 1 552 ? -1.152 4.568 -4.021 1.00 90.62 552 THR A C 1
ATOM 4310 O O . THR A 1 552 ? -2.136 4.895 -3.362 1.00 90.62 552 THR A O 1
ATOM 4313 N N . LYS A 1 553 ? -0.665 5.345 -4.996 1.00 84.19 553 LYS A N 1
ATOM 4314 C CA . LYS A 1 553 ? -1.136 6.722 -5.283 1.00 84.19 553 LYS A CA 1
ATOM 4315 C C . LYS A 1 553 ? -2.622 6.856 -5.634 1.00 84.19 553 LYS A C 1
ATOM 4317 O O . LYS A 1 553 ? -3.173 7.948 -5.556 1.00 84.19 553 LYS A O 1
ATOM 4322 N N . ASP A 1 554 ? -3.248 5.772 -6.070 1.00 80.56 554 ASP A N 1
ATOM 4323 C CA . ASP A 1 554 ? -4.676 5.674 -6.368 1.00 80.56 554 ASP A CA 1
ATOM 4324 C C . ASP A 1 554 ? -5.547 5.456 -5.117 1.00 80.56 554 ASP A C 1
ATOM 4326 O O . ASP A 1 554 ? -6.775 5.542 -5.198 1.00 80.56 554 ASP A O 1
ATOM 4330 N N . THR A 1 555 ? -4.927 5.225 -3.957 1.00 84.94 555 THR A N 1
ATOM 4331 C CA . THR A 1 555 ? -5.617 5.073 -2.673 1.00 84.94 555 THR A CA 1
ATOM 4332 C C . THR A 1 555 ? -6.216 6.402 -2.234 1.00 84.94 555 THR A C 1
ATOM 4334 O O . THR A 1 555 ? -5.531 7.421 -2.161 1.00 84.94 555 THR A O 1
ATOM 4337 N N . LYS A 1 556 ? -7.510 6.388 -1.913 1.00 82.12 556 LYS A N 1
ATOM 4338 C CA . LYS A 1 556 ? -8.211 7.545 -1.356 1.00 82.12 556 LYS A CA 1
ATOM 4339 C C . LYS A 1 556 ? -8.345 7.391 0.148 1.00 82.12 556 LYS A C 1
ATOM 4341 O O . LYS A 1 556 ? -9.134 6.567 0.612 1.00 82.12 556 LYS A O 1
ATOM 4346 N N . THR A 1 557 ? -7.594 8.187 0.891 1.00 80.12 557 THR A N 1
ATOM 4347 C CA . THR A 1 557 ? -7.633 8.193 2.351 1.00 80.12 557 THR A CA 1
ATOM 4348 C C . THR A 1 557 ? -8.729 9.128 2.866 1.00 80.12 557 THR A C 1
ATOM 4350 O O . THR A 1 557 ? -9.043 10.161 2.268 1.00 80.12 557 THR A O 1
ATOM 4353 N N . GLY A 1 558 ? -9.379 8.717 3.949 1.00 71.25 558 GLY A N 1
ATOM 4354 C CA . GLY A 1 558 ? -10.259 9.556 4.750 1.00 71.25 558 GLY A CA 1
ATOM 4355 C C . GLY A 1 558 ? -9.488 10.210 5.889 1.00 71.25 558 GLY A C 1
ATOM 4356 O O . GLY A 1 558 ? -8.405 9.766 6.251 1.00 71.25 558 GLY A O 1
ATOM 4357 N N . VAL A 1 559 ? -10.070 11.255 6.469 1.00 73.19 559 VAL A N 1
ATOM 4358 C CA . VAL A 1 559 ? -9.432 12.009 7.550 1.00 73.19 559 VAL A CA 1
ATOM 4359 C C . VAL A 1 559 ? -9.622 11.304 8.893 1.00 73.19 559 VAL A C 1
ATOM 4361 O O . VAL A 1 559 ? -10.749 10.985 9.284 1.00 73.19 559 VAL A O 1
ATOM 4364 N N . ILE A 1 560 ? -8.526 11.133 9.629 1.00 69.44 560 ILE A N 1
ATOM 4365 C CA . ILE A 1 560 ? -8.513 10.783 11.048 1.00 69.44 560 ILE A CA 1
ATOM 4366 C C . ILE A 1 560 ? -8.361 12.081 11.845 1.00 69.44 560 ILE A C 1
ATOM 4368 O O . ILE A 1 560 ? -7.576 12.957 11.494 1.00 69.44 560 ILE A O 1
ATOM 4372 N N . THR A 1 561 ? -9.157 12.248 12.902 1.00 62.38 561 THR A N 1
ATOM 4373 C CA . THR A 1 561 ? -9.207 13.503 13.666 1.00 62.38 561 THR A CA 1
ATOM 4374 C C . THR A 1 561 ? -8.853 13.304 15.128 1.00 62.38 561 THR A C 1
ATOM 4376 O O . THR A 1 561 ? -9.351 12.375 15.767 1.00 62.38 561 THR A O 1
ATOM 4379 N N . ASN A 1 562 ? -8.115 14.259 15.691 1.00 52.91 562 ASN A N 1
ATOM 4380 C CA . ASN A 1 562 ? -7.850 14.361 17.121 1.00 52.91 562 ASN A CA 1
ATOM 4381 C C . ASN A 1 562 ? -8.219 15.752 17.658 1.00 52.91 562 ASN A C 1
ATOM 4383 O O . ASN A 1 562 ? -7.373 16.618 17.897 1.00 52.91 562 ASN A O 1
ATOM 4387 N N . GLY A 1 563 ? -9.516 16.029 17.786 1.00 57.69 563 GLY A N 1
ATOM 4388 C CA . GLY A 1 563 ? -9.987 17.383 18.071 1.00 57.69 563 GLY A CA 1
ATOM 4389 C C . GLY A 1 563 ? -9.811 18.303 16.857 1.00 57.69 563 GLY A C 1
ATOM 4390 O O . GLY A 1 563 ? -10.567 18.185 15.905 1.00 57.69 563 GLY A O 1
ATOM 4391 N N . ARG A 1 564 ? -8.861 19.252 16.898 1.00 49.03 564 ARG A N 1
ATOM 4392 C CA . ARG A 1 564 ? -8.640 20.223 15.796 1.00 49.03 564 ARG A CA 1
ATOM 4393 C C . ARG A 1 564 ? -7.650 19.751 14.731 1.00 49.03 564 ARG A C 1
ATOM 4395 O O . ARG A 1 564 ? -7.553 20.389 13.689 1.00 49.03 564 ARG A O 1
ATOM 4402 N N . GLN A 1 565 ? -6.889 18.705 15.022 1.00 52.53 565 GLN A N 1
ATOM 4403 C CA . GLN A 1 565 ? -5.865 18.175 14.130 1.00 52.53 565 GLN A CA 1
ATOM 4404 C C . GLN A 1 565 ? -6.465 17.071 13.249 1.00 52.53 565 GLN A C 1
ATOM 4406 O O . GLN A 1 565 ? -7.325 16.314 13.715 1.00 52.53 565 GLN A O 1
ATOM 4411 N N . LYS A 1 566 ? -6.044 17.030 11.984 1.00 64.31 566 LYS A N 1
ATOM 4412 C CA . LYS A 1 566 ? -6.558 16.172 10.912 1.00 64.31 566 LYS A CA 1
ATOM 4413 C C . LYS A 1 566 ? -5.370 15.525 10.215 1.00 64.31 566 LYS A C 1
ATOM 4415 O O . LYS A 1 566 ? -4.428 16.246 9.897 1.00 64.31 566 LYS A O 1
ATOM 4420 N N . ASP A 1 567 ? -5.471 14.233 9.949 1.00 71.69 567 ASP A N 1
ATOM 4421 C CA . ASP A 1 567 ? -4.371 13.445 9.399 1.00 71.69 567 ASP A CA 1
ATOM 4422 C C . ASP A 1 567 ? -4.872 12.298 8.503 1.00 71.69 567 ASP A C 1
ATOM 4424 O O . ASP A 1 567 ? -6.066 11.974 8.530 1.00 71.69 567 ASP A O 1
ATOM 4428 N N . ASP A 1 568 ? -3.991 11.709 7.691 1.00 76.44 568 ASP A N 1
ATOM 4429 C CA . ASP A 1 568 ? -4.303 10.594 6.780 1.00 76.44 568 ASP A CA 1
ATOM 4430 C C . ASP A 1 568 ? -3.954 9.202 7.350 1.00 76.44 568 ASP A C 1
ATOM 4432 O O . ASP A 1 568 ? -4.526 8.192 6.917 1.00 76.44 568 ASP A O 1
ATOM 4436 N N . ALA A 1 569 ? -3.117 9.163 8.388 1.00 85.50 569 ALA A N 1
ATOM 4437 C CA . ALA A 1 569 ? -2.868 8.027 9.265 1.00 85.50 569 ALA A CA 1
ATOM 4438 C C . ALA A 1 569 ? -3.021 8.436 10.743 1.00 85.50 569 ALA A C 1
ATOM 4440 O O . ALA A 1 569 ? -3.117 9.606 11.093 1.00 85.50 569 ALA A O 1
ATOM 4441 N N . GLY A 1 570 ? -3.131 7.457 11.641 1.00 84.38 570 GLY A N 1
ATOM 4442 C CA . GLY A 1 570 ? -3.245 7.710 13.075 1.00 84.38 570 GLY A CA 1
ATOM 4443 C C . GLY A 1 570 ? -2.417 6.740 13.901 1.00 84.38 570 GLY A C 1
ATOM 4444 O O . GLY A 1 570 ? -2.507 5.524 13.720 1.00 84.38 570 GLY A O 1
ATOM 4445 N N . ILE A 1 571 ? -1.661 7.268 14.866 1.00 87.44 571 ILE A N 1
ATOM 4446 C CA . ILE A 1 571 ? -0.904 6.470 15.840 1.00 87.44 571 ILE A CA 1
ATOM 4447 C C . ILE A 1 571 ? -1.719 6.350 17.132 1.00 87.44 571 ILE A C 1
ATOM 4449 O O . ILE A 1 571 ? -1.948 7.341 17.836 1.00 87.44 571 ILE A O 1
ATOM 4453 N N . VAL A 1 572 ? -2.161 5.134 17.469 1.00 88.00 572 VAL A N 1
ATOM 4454 C CA . VAL A 1 572 ? -3.098 4.898 18.578 1.00 88.00 572 VAL A CA 1
ATOM 4455 C C . VAL A 1 572 ? -2.372 4.676 19.905 1.00 88.00 572 VAL A C 1
ATOM 4457 O O . VAL A 1 572 ? -1.963 3.571 20.253 1.00 88.00 572 VAL A O 1
ATOM 4460 N N . ARG A 1 573 ? -2.261 5.732 20.710 1.00 84.81 573 ARG A N 1
ATOM 4461 C CA . ARG A 1 573 ? -1.540 5.801 21.991 1.00 84.81 573 ARG A CA 1
ATOM 4462 C C . ARG A 1 573 ? -2.258 5.120 23.164 1.00 84.81 573 ARG A C 1
ATOM 4464 O O . ARG A 1 573 ? -2.447 5.717 24.230 1.00 84.81 573 ARG A O 1
ATOM 4471 N N . TYR A 1 574 ? -2.615 3.843 23.008 1.00 80.69 574 TYR A N 1
ATOM 4472 C CA . TYR A 1 574 ? -3.146 3.023 24.106 1.00 80.69 574 TYR A CA 1
ATOM 4473 C C . TYR A 1 574 ? -2.172 2.894 25.281 1.00 80.69 574 TYR A C 1
ATOM 4475 O O . TYR A 1 574 ? -2.592 2.703 26.419 1.00 80.69 574 TYR A O 1
ATOM 4483 N N . ASP A 1 575 ? -0.875 3.066 25.044 1.00 80.44 575 ASP A N 1
ATOM 4484 C CA . ASP A 1 575 ? 0.145 3.112 26.088 1.00 80.44 575 ASP A CA 1
ATOM 4485 C C . ASP A 1 575 ? -0.033 4.276 27.073 1.00 80.44 575 ASP A C 1
ATOM 4487 O O . ASP A 1 575 ? 0.334 4.165 28.244 1.00 80.44 575 ASP A O 1
ATOM 4491 N N . LYS A 1 576 ? -0.646 5.377 26.624 1.00 76.81 576 LYS A N 1
ATOM 4492 C CA . LYS A 1 576 ? -0.977 6.527 27.475 1.00 76.81 576 LYS A CA 1
ATOM 4493 C C . LYS A 1 576 ? -2.272 6.321 28.258 1.00 76.81 576 LYS A C 1
ATOM 4495 O O . LYS A 1 576 ? -2.447 6.937 29.310 1.00 76.81 576 LYS A O 1
ATOM 4500 N N . SER A 1 577 ? -3.185 5.489 27.756 1.00 71.38 577 SER A N 1
ATOM 4501 C CA . SER A 1 577 ? -4.511 5.264 28.348 1.00 71.38 577 SER A CA 1
ATOM 4502 C C . SER A 1 577 ? -4.602 3.977 29.180 1.00 71.38 577 SER A C 1
ATOM 4504 O O . SER A 1 577 ? -5.460 3.875 30.061 1.00 71.38 577 SER A O 1
ATOM 4506 N N . MET A 1 578 ? -3.697 3.017 28.971 1.00 73.75 578 MET A N 1
ATOM 4507 C CA . MET A 1 578 ? -3.660 1.731 29.667 1.00 73.75 578 MET A CA 1
ATOM 4508 C C . MET A 1 578 ? -2.433 1.601 30.573 1.00 73.75 578 MET A C 1
ATOM 4510 O O . MET A 1 578 ? -1.288 1.680 30.136 1.00 73.75 578 MET A O 1
ATOM 4514 N N . ALA A 1 579 ? -2.676 1.327 31.857 1.00 77.25 579 ALA A N 1
ATOM 4515 C CA . ALA A 1 579 ? -1.605 1.036 32.805 1.00 77.25 579 ALA A CA 1
ATOM 4516 C C . ALA A 1 579 ? -0.842 -0.240 32.408 1.00 77.25 579 ALA A C 1
ATOM 4518 O O . ALA A 1 579 ? -1.448 -1.223 31.983 1.00 77.25 579 ALA A O 1
ATOM 4519 N N . ASP A 1 580 ? 0.481 -0.227 32.594 1.00 81.50 580 ASP A N 1
ATOM 4520 C CA . ASP A 1 580 ? 1.378 -1.353 32.305 1.00 81.50 580 ASP A CA 1
ATOM 4521 C C . ASP A 1 580 ? 1.326 -1.867 30.847 1.00 81.50 580 ASP A C 1
ATOM 4523 O O . ASP A 1 580 ? 1.672 -3.025 30.603 1.00 81.50 580 ASP A O 1
ATOM 4527 N N . TYR A 1 581 ? 0.939 -1.030 29.871 1.00 87.50 581 TYR A N 1
ATOM 4528 C CA . TYR A 1 581 ? 0.858 -1.406 28.449 1.00 87.50 581 TYR A CA 1
ATOM 4529 C C . TYR A 1 581 ? 2.143 -2.077 27.948 1.00 87.50 581 TYR A C 1
ATOM 4531 O O . TYR A 1 581 ? 2.109 -3.233 27.535 1.00 87.50 581 TYR A O 1
ATOM 4539 N N . LEU A 1 582 ? 3.285 -1.404 28.119 1.00 87.31 582 LEU A N 1
ATOM 4540 C CA . LEU A 1 582 ? 4.604 -1.898 27.704 1.00 87.31 582 LEU A CA 1
ATOM 4541 C C . LEU A 1 582 ? 4.979 -3.248 28.340 1.00 87.31 582 LEU A C 1
ATOM 4543 O O . LEU A 1 582 ? 5.788 -3.998 27.818 1.00 87.31 582 LEU A O 1
ATOM 4547 N N . LYS A 1 583 ? 4.424 -3.558 29.513 1.00 84.69 583 LYS A N 1
ATOM 4548 C CA . LYS A 1 583 ? 4.751 -4.777 30.258 1.00 84.69 583 LYS A CA 1
ATOM 4549 C C . LYS A 1 583 ? 3.817 -5.938 29.920 1.00 84.69 583 LYS A C 1
ATOM 4551 O O . LYS A 1 583 ? 4.222 -7.096 30.019 1.00 84.69 583 LYS A O 1
ATOM 4556 N N . ASN A 1 584 ? 2.553 -5.638 29.638 1.00 85.31 584 ASN A N 1
ATOM 4557 C CA . ASN A 1 584 ? 1.487 -6.634 29.579 1.00 85.31 584 ASN A CA 1
ATOM 4558 C C . ASN A 1 584 ? 0.878 -6.793 28.182 1.00 85.31 584 ASN A C 1
ATOM 4560 O O . ASN A 1 584 ? 0.208 -7.799 27.958 1.00 85.31 584 ASN A O 1
ATOM 4564 N N . ILE A 1 585 ? 1.086 -5.835 27.275 1.00 91.00 585 ILE A N 1
ATOM 4565 C CA . ILE A 1 585 ? 0.404 -5.757 25.981 1.00 91.00 585 ILE A CA 1
ATOM 4566 C C . ILE A 1 585 ? 1.392 -5.861 24.829 1.00 91.00 585 ILE A C 1
ATOM 4568 O O . ILE A 1 585 ? 1.402 -6.906 24.187 1.00 91.00 585 ILE A O 1
ATOM 4572 N N . SER A 1 586 ? 2.172 -4.813 24.568 1.00 94.19 586 SER A N 1
ATOM 4573 C CA . SER A 1 586 ? 3.155 -4.738 23.485 1.00 94.19 586 SER A CA 1
ATOM 4574 C C . SER A 1 586 ? 4.093 -3.552 23.730 1.00 94.19 586 SER A C 1
ATOM 4576 O O . SER A 1 586 ? 3.716 -2.578 24.391 1.00 94.19 586 SER A O 1
ATOM 4578 N N . ASP A 1 587 ? 5.301 -3.617 23.190 1.00 92.19 587 ASP A N 1
ATOM 4579 C CA . ASP A 1 587 ? 6.217 -2.491 23.030 1.00 92.19 587 ASP A CA 1
ATOM 4580 C C . ASP A 1 587 ? 5.992 -1.687 21.742 1.00 92.19 587 ASP A C 1
ATOM 4582 O O . ASP A 1 587 ? 6.654 -0.664 21.551 1.00 92.19 587 ASP A O 1
ATOM 4586 N N . HIS A 1 588 ? 5.000 -2.066 20.933 1.00 94.88 588 HIS A N 1
ATOM 4587 C CA . HIS A 1 588 ? 4.494 -1.289 19.805 1.00 94.88 588 HIS A CA 1
ATOM 4588 C C . HIS A 1 588 ? 3.050 -0.828 20.019 1.00 94.88 588 HIS A C 1
ATOM 4590 O O . HIS A 1 588 ? 2.236 -1.540 20.611 1.00 94.88 588 HIS A O 1
ATOM 4596 N N . VAL A 1 589 ? 2.708 0.338 19.476 1.00 92.88 589 VAL A N 1
ATOM 4597 C CA . VAL A 1 589 ? 1.336 0.857 19.417 1.00 92.88 589 VAL A CA 1
ATOM 4598 C C . VAL A 1 589 ? 0.714 0.649 18.027 1.00 92.88 589 VAL A C 1
ATOM 4600 O O . VAL A 1 589 ? 1.446 0.618 17.039 1.00 92.88 589 VAL A O 1
ATOM 4603 N N . PRO A 1 590 ? -0.620 0.488 17.915 1.00 94.88 590 PRO A N 1
ATOM 4604 C CA . PRO A 1 590 ? -1.278 0.317 16.623 1.00 94.88 590 PRO A CA 1
ATOM 4605 C C . PRO A 1 590 ? -1.198 1.572 15.751 1.00 94.88 590 PRO A C 1
ATOM 4607 O O . PRO A 1 590 ? -1.358 2.689 16.247 1.00 94.88 590 PRO A O 1
ATOM 4610 N N . LEU A 1 591 ? -1.048 1.368 14.446 1.00 94.25 591 LEU A N 1
ATOM 4611 C CA . LEU A 1 591 ? -1.245 2.387 13.417 1.00 94.25 591 LEU A CA 1
ATOM 4612 C C . LEU A 1 591 ? -2.555 2.107 12.683 1.00 94.25 591 LEU A C 1
ATOM 4614 O O . LEU A 1 591 ? -2.889 0.945 12.451 1.00 94.25 591 LEU A O 1
ATOM 4618 N N . VAL A 1 592 ? -3.287 3.151 12.304 1.00 93.00 592 VAL A N 1
ATOM 4619 C CA . VAL A 1 592 ? -4.574 3.036 11.604 1.00 93.00 592 VAL A CA 1
ATOM 4620 C C . VAL A 1 592 ? -4.668 3.999 10.427 1.00 93.00 592 VAL A C 1
ATOM 4622 O O . VAL A 1 592 ? -4.065 5.067 10.445 1.00 93.00 592 VAL A O 1
ATOM 4625 N N . LEU A 1 593 ? -5.444 3.623 9.415 1.00 91.56 593 LEU A N 1
ATOM 4626 C CA . LEU A 1 593 ? -5.844 4.480 8.304 1.00 91.56 593 LEU A CA 1
ATOM 4627 C C . LEU A 1 593 ? -7.316 4.252 7.957 1.00 91.56 593 LEU A C 1
ATOM 4629 O O . LEU A 1 593 ? -7.893 3.206 8.263 1.00 91.56 593 LEU A O 1
ATOM 4633 N N . ARG A 1 594 ? -7.893 5.218 7.246 1.00 87.38 594 ARG A N 1
ATOM 4634 C CA . ARG A 1 594 ? -9.273 5.181 6.762 1.00 87.38 594 ARG A CA 1
ATOM 4635 C C . ARG A 1 594 ? -9.303 5.277 5.243 1.00 87.38 594 ARG A C 1
ATOM 4637 O O . ARG A 1 594 ? -8.641 6.150 4.691 1.00 87.38 594 ARG A O 1
ATOM 4644 N N . ILE A 1 595 ? -10.097 4.453 4.560 1.00 83.38 595 ILE A N 1
ATOM 4645 C CA . ILE A 1 595 ? -10.320 4.557 3.105 1.00 83.38 595 ILE A CA 1
ATOM 4646 C C . ILE A 1 595 ? -11.726 5.080 2.803 1.00 83.38 595 ILE A C 1
ATOM 4648 O O . ILE A 1 595 ? -12.711 4.649 3.402 1.00 83.38 595 ILE A O 1
ATOM 4652 N N . VAL A 1 596 ? -11.819 5.991 1.826 1.00 74.38 596 VAL A N 1
ATOM 4653 C CA . VAL A 1 596 ? -13.079 6.575 1.331 1.00 74.38 596 VAL A CA 1
ATOM 4654 C C . VAL A 1 596 ? -13.417 6.127 -0.094 1.00 74.38 596 VAL A C 1
ATOM 4656 O O . VAL A 1 596 ? -12.549 6.036 -0.965 1.00 74.38 596 VAL A O 1
ATOM 4659 N N . TYR A 1 597 ? -14.708 5.905 -0.369 1.00 66.75 597 TYR A N 1
ATOM 4660 C CA . TYR A 1 597 ? -15.197 5.548 -1.706 1.00 66.75 597 TYR A CA 1
ATOM 4661 C C . TYR A 1 597 ? -15.348 6.762 -2.643 1.00 66.75 597 TYR A C 1
ATOM 4663 O O . TYR A 1 597 ? -15.497 7.905 -2.211 1.00 66.75 597 TYR A O 1
ATOM 4671 N N . LYS A 1 598 ? -15.348 6.509 -3.961 1.00 49.81 598 LYS A N 1
ATOM 4672 C CA . LYS A 1 598 ? -15.358 7.514 -5.043 1.00 49.81 598 LYS A CA 1
ATOM 4673 C C . LYS A 1 598 ? -16.573 8.455 -5.047 1.00 49.81 598 LYS A C 1
ATOM 4675 O O . LYS A 1 598 ? -16.420 9.567 -5.546 1.00 49.81 598 LYS A O 1
ATOM 4680 N N . ASP A 1 599 ? -17.696 8.036 -4.466 1.00 44.03 599 ASP A N 1
ATOM 4681 C CA . ASP A 1 599 ? -18.972 8.768 -4.466 1.00 44.03 599 ASP A CA 1
ATOM 4682 C C . ASP A 1 599 ? -19.397 9.283 -3.072 1.00 44.03 599 ASP A C 1
ATOM 4684 O O . ASP A 1 599 ? -20.509 9.787 -2.914 1.00 44.03 599 ASP A O 1
ATOM 4688 N N . SER A 1 600 ? -18.535 9.172 -2.050 1.00 43.03 600 SER A N 1
ATOM 4689 C CA . SER A 1 600 ? -18.866 9.640 -0.698 1.00 43.03 600 SER A CA 1
ATOM 4690 C C . SER A 1 600 ? -18.711 11.168 -0.580 1.00 43.03 600 SER A C 1
ATOM 4692 O O . SER A 1 600 ? -17.669 11.697 -0.969 1.00 43.03 600 SER A O 1
ATOM 4694 N N . PRO A 1 601 ? -19.700 11.900 -0.022 1.00 39.19 601 PRO A N 1
ATOM 4695 C CA . PRO A 1 601 ? -19.620 13.346 0.216 1.00 39.19 601 PRO A CA 1
ATOM 4696 C C . PRO A 1 601 ? -18.715 13.731 1.404 1.00 39.19 601 PRO A C 1
ATOM 4698 O O . PRO A 1 601 ? -18.681 14.904 1.778 1.00 39.19 601 PRO A O 1
ATOM 4701 N N . ALA A 1 602 ? -18.014 12.769 2.019 1.00 40.97 602 ALA A N 1
ATOM 4702 C CA . ALA A 1 602 ? -17.000 13.032 3.040 1.00 40.97 602 ALA A CA 1
ATOM 4703 C C . ALA A 1 602 ? -15.893 13.943 2.480 1.00 40.97 602 ALA A C 1
ATOM 4705 O O . ALA A 1 602 ? -15.612 13.888 1.285 1.00 40.97 602 ALA A O 1
ATOM 4706 N N . GLU A 1 603 ? -15.270 14.779 3.321 1.00 40.59 603 GLU A N 1
ATOM 4707 C CA . GLU A 1 603 ? -14.108 15.588 2.926 1.00 40.59 603 GLU A CA 1
ATOM 4708 C C . GLU A 1 603 ? -13.031 14.669 2.328 1.00 40.59 603 GLU A C 1
ATOM 4710 O O . GLU A 1 603 ? -12.312 13.971 3.041 1.00 40.59 603 GLU A O 1
ATOM 4715 N N . ILE A 1 604 ? -12.961 14.628 0.997 1.00 39.72 604 ILE A N 1
ATOM 4716 C CA . ILE A 1 604 ? -11.933 13.897 0.272 1.00 39.72 604 ILE A CA 1
ATOM 4717 C C . ILE A 1 604 ? -10.658 14.703 0.479 1.00 39.72 604 ILE A C 1
ATOM 4719 O O . ILE A 1 604 ? -10.508 15.784 -0.094 1.00 39.72 604 ILE A O 1
ATOM 4723 N N . GLY A 1 605 ? -9.732 14.169 1.272 1.00 41.53 605 GLY A N 1
ATOM 4724 C CA . GLY A 1 605 ? -8.337 14.567 1.190 1.00 41.53 605 GLY A CA 1
ATOM 4725 C C . GLY A 1 605 ? -7.840 14.185 -0.196 1.00 41.53 605 GLY A C 1
ATOM 4726 O O . GLY A 1 605 ? -7.336 13.089 -0.416 1.00 41.53 605 GLY A O 1
ATOM 4727 N N . THR A 1 606 ? -8.050 15.039 -1.197 1.00 34.81 606 THR A N 1
ATOM 4728 C CA . THR A 1 606 ? -7.346 14.858 -2.457 1.00 34.81 606 THR A CA 1
ATOM 4729 C C . THR A 1 606 ? -5.886 15.117 -2.147 1.00 34.81 606 THR A C 1
ATOM 4731 O O . THR A 1 606 ? -5.507 16.266 -1.925 1.00 34.81 606 THR A O 1
ATOM 4734 N N . LEU A 1 607 ? -5.076 14.059 -2.158 1.00 37.44 607 LEU A N 1
ATOM 4735 C CA . LEU A 1 607 ? -3.626 14.143 -2.283 1.00 37.44 607 LEU A CA 1
ATOM 4736 C C . LEU A 1 607 ? -3.313 14.759 -3.656 1.00 37.44 607 LEU A C 1
ATOM 4738 O O . LEU A 1 607 ? -2.877 14.095 -4.595 1.00 37.44 607 LEU A O 1
ATOM 4742 N N . THR A 1 608 ? -3.601 16.051 -3.820 1.00 28.36 608 THR A N 1
ATOM 4743 C CA . THR A 1 608 ? -3.142 16.820 -4.962 1.00 28.36 608 THR A CA 1
ATOM 4744 C C . THR A 1 608 ? -1.678 17.116 -4.715 1.00 28.36 608 THR A C 1
ATOM 4746 O O . THR A 1 608 ? -1.310 18.188 -4.238 1.00 28.36 608 THR A O 1
ATOM 4749 N N . HIS A 1 609 ? -0.815 16.178 -5.097 1.00 28.00 609 HIS A N 1
ATOM 4750 C CA . HIS A 1 609 ? 0.441 16.627 -5.667 1.00 28.00 609 HIS A CA 1
ATOM 4751 C C . HIS A 1 609 ? 0.066 17.487 -6.871 1.00 28.00 609 HIS A C 1
ATOM 4753 O O . HIS A 1 609 ? -0.469 16.995 -7.868 1.00 28.00 609 HIS A O 1
ATOM 4759 N N . ALA A 1 610 ? 0.271 18.797 -6.733 1.00 22.61 610 ALA A N 1
ATOM 4760 C CA . ALA A 1 610 ? 0.210 19.709 -7.858 1.00 22.61 610 ALA A CA 1
ATOM 4761 C C . ALA A 1 610 ? 1.020 19.081 -9.006 1.00 22.61 610 ALA A C 1
ATOM 4763 O O . ALA A 1 610 ? 2.127 18.596 -8.746 1.00 22.61 610 ALA A O 1
ATOM 4764 N N . PRO A 1 611 ? 0.509 19.049 -10.250 1.00 27.41 611 PRO A N 1
ATOM 4765 C CA . PRO A 1 611 ? 1.311 18.628 -11.383 1.00 27.41 611 PRO A CA 1
ATOM 4766 C C . PRO A 1 611 ? 2.424 19.664 -11.551 1.00 27.41 611 PRO A C 1
ATOM 4768 O O . PRO A 1 611 ? 2.264 20.704 -12.191 1.00 27.41 611 PRO A O 1
ATOM 4771 N N . GLY A 1 612 ? 3.547 19.404 -10.885 1.00 28.73 612 GLY A N 1
ATOM 4772 C CA . GLY A 1 612 ? 4.805 20.077 -11.128 1.00 28.73 612 GLY A CA 1
ATOM 4773 C C . GLY A 1 612 ? 5.245 19.819 -12.572 1.00 28.73 612 GLY A C 1
ATOM 4774 O O . GLY A 1 612 ? 4.739 18.908 -13.228 1.00 28.73 612 GLY A O 1
ATOM 4775 N N . PRO A 1 613 ? 6.161 20.639 -13.105 1.00 34.12 613 PRO A N 1
ATOM 4776 C CA . PRO A 1 613 ? 6.527 20.603 -14.517 1.00 34.12 613 PRO A CA 1
ATOM 4777 C C . PRO A 1 613 ? 6.930 19.187 -14.971 1.00 34.12 613 PRO A C 1
ATOM 4779 O O . PRO A 1 613 ? 7.699 18.514 -14.292 1.00 34.12 613 PRO A O 1
ATOM 4782 N N . ASN A 1 614 ? 6.395 18.786 -16.133 1.00 51.31 614 ASN A N 1
ATOM 4783 C CA . ASN A 1 614 ? 6.332 17.450 -16.763 1.00 51.31 614 ASN A CA 1
ATOM 4784 C C . ASN A 1 614 ? 7.664 16.717 -17.061 1.00 51.31 614 ASN A C 1
ATOM 4786 O O . ASN A 1 614 ? 7.761 16.005 -18.057 1.00 51.31 614 ASN A O 1
ATOM 4790 N N . VAL A 1 615 ? 8.708 16.860 -16.245 1.00 57.62 615 VAL A N 1
ATOM 4791 C CA . VAL A 1 615 ? 9.974 16.139 -16.437 1.00 57.62 615 VAL A CA 1
ATOM 4792 C C . VAL A 1 615 ? 10.606 15.786 -15.088 1.00 57.62 615 VAL A C 1
ATOM 4794 O O . VAL A 1 615 ? 11.099 16.663 -14.380 1.00 57.62 615 VAL A O 1
ATOM 4797 N N . ILE A 1 616 ? 10.639 14.495 -14.758 1.00 71.94 616 ILE A N 1
ATOM 4798 C CA . ILE A 1 616 ? 11.253 13.937 -13.547 1.00 71.94 616 ILE A CA 1
ATOM 4799 C C . ILE A 1 616 ? 12.580 13.277 -13.936 1.00 71.94 616 ILE A C 1
ATOM 4801 O O . ILE A 1 616 ? 12.658 12.534 -14.915 1.00 71.94 616 ILE A O 1
ATOM 4805 N N . TRP A 1 617 ? 13.645 13.543 -13.179 1.00 70.69 617 TRP A N 1
ATOM 4806 C CA . TRP A 1 617 ? 14.888 12.783 -13.315 1.00 70.69 617 TRP A CA 1
ATOM 4807 C C . TRP A 1 617 ? 14.703 11.425 -12.649 1.00 70.69 617 TRP A C 1
ATOM 4809 O O . TRP A 1 617 ? 14.386 11.367 -11.463 1.00 70.69 617 TRP A O 1
ATOM 4819 N N . ALA A 1 618 ? 14.881 10.348 -13.410 1.00 73.06 618 ALA A N 1
ATOM 4820 C CA . ALA A 1 618 ? 14.779 9.000 -12.875 1.00 73.06 618 ALA A CA 1
ATOM 4821 C C . ALA A 1 618 ? 15.865 8.771 -11.812 1.00 73.06 618 ALA A C 1
ATOM 4823 O O . ALA A 1 618 ? 17.017 9.170 -12.001 1.00 73.06 618 ALA A O 1
ATOM 4824 N N . GLU A 1 619 ? 15.493 8.130 -10.702 1.00 71.31 619 GLU A N 1
ATOM 4825 C CA . GLU A 1 619 ? 16.449 7.751 -9.663 1.00 71.31 619 GLU A CA 1
ATOM 4826 C C . GLU A 1 619 ? 17.456 6.716 -10.187 1.00 71.31 619 GLU A C 1
ATOM 4828 O O . GLU A 1 619 ? 17.142 5.880 -11.042 1.00 71.31 619 GLU A O 1
ATOM 4833 N N . GLU A 1 620 ? 18.681 6.764 -9.658 1.00 77.88 620 GLU A N 1
ATOM 4834 C CA . GLU A 1 620 ? 19.695 5.757 -9.964 1.00 77.88 620 GLU A CA 1
ATOM 4835 C C . GLU A 1 620 ? 19.267 4.387 -9.425 1.00 77.88 620 GLU A C 1
ATOM 4837 O O . GLU A 1 620 ? 18.801 4.263 -8.293 1.00 77.88 620 GLU A O 1
ATOM 4842 N N . SER A 1 621 ? 19.447 3.343 -10.238 1.00 80.75 621 SER A N 1
ATOM 4843 C CA . SER A 1 621 ? 19.198 1.970 -9.795 1.00 80.75 621 SER A CA 1
ATOM 4844 C C . SER A 1 621 ? 20.342 1.504 -8.904 1.00 80.75 621 SER A C 1
ATOM 4846 O O . SER A 1 621 ? 21.500 1.766 -9.212 1.00 80.75 621 SER A O 1
ATOM 4848 N N . THR A 1 622 ? 20.032 0.752 -7.853 1.00 86.88 622 THR A N 1
ATOM 4849 C CA . THR A 1 622 ? 21.006 -0.069 -7.123 1.00 86.88 622 THR A CA 1
ATOM 4850 C C . THR A 1 622 ? 21.282 -1.368 -7.887 1.00 86.88 622 THR A C 1
ATOM 4852 O O . THR A 1 622 ? 20.533 -1.728 -8.809 1.00 86.88 622 THR A O 1
ATOM 4855 N N . LEU A 1 623 ? 22.366 -2.060 -7.515 1.00 88.75 623 LEU A N 1
ATOM 4856 C CA . LEU A 1 623 ? 22.719 -3.371 -8.064 1.00 88.75 623 LEU A CA 1
ATOM 4857 C C . LEU A 1 623 ? 21.590 -4.366 -7.793 1.00 88.75 623 LEU A C 1
ATOM 4859 O O . LEU A 1 623 ? 21.116 -5.052 -8.696 1.00 88.75 623 LEU A O 1
ATOM 4863 N N . GLU A 1 624 ? 21.133 -4.400 -6.550 1.00 89.25 624 GLU A N 1
ATOM 4864 C CA . GLU A 1 624 ? 20.106 -5.305 -6.068 1.00 89.25 624 GLU A CA 1
ATOM 4865 C C . GLU A 1 624 ? 18.763 -5.055 -6.774 1.00 89.25 624 GLU A C 1
ATOM 4867 O O . GLU A 1 624 ? 18.197 -6.003 -7.325 1.00 89.25 624 GLU A O 1
ATOM 4872 N N . LYS A 1 625 ? 18.318 -3.797 -6.931 1.00 89.56 625 LYS A N 1
ATOM 4873 C CA . LYS A 1 625 ? 17.098 -3.465 -7.695 1.00 89.56 625 LYS A CA 1
ATOM 4874 C C . LYS A 1 625 ? 17.206 -3.874 -9.166 1.00 89.56 625 LYS A C 1
ATOM 4876 O O . LYS A 1 625 ? 16.234 -4.376 -9.730 1.00 89.56 625 LYS A O 1
ATOM 4881 N N . ALA A 1 626 ? 18.370 -3.698 -9.798 1.00 91.69 626 ALA A N 1
ATOM 4882 C CA . ALA A 1 626 ? 18.584 -4.112 -11.187 1.00 91.69 626 ALA A CA 1
ATOM 4883 C C . ALA A 1 626 ? 18.521 -5.643 -11.349 1.00 91.69 626 ALA A C 1
ATOM 4885 O O . ALA A 1 626 ? 17.899 -6.136 -12.293 1.00 91.69 626 ALA A O 1
ATOM 4886 N N . LEU A 1 627 ? 19.109 -6.396 -10.413 1.00 93.25 627 LEU A N 1
ATOM 4887 C CA . LEU A 1 627 ? 19.046 -7.861 -10.391 1.00 93.25 627 LEU A CA 1
ATOM 4888 C C . LEU A 1 627 ? 17.629 -8.377 -10.104 1.00 93.25 627 LEU A C 1
ATOM 4890 O O . LEU A 1 627 ? 17.181 -9.327 -10.745 1.00 93.25 627 LEU A O 1
ATOM 4894 N N . LEU A 1 628 ? 16.894 -7.735 -9.191 1.00 94.31 628 LEU A N 1
ATOM 4895 C CA . LEU A 1 628 ? 15.490 -8.054 -8.916 1.00 94.31 628 LEU A CA 1
ATOM 4896 C C . LEU A 1 628 ? 14.614 -7.833 -10.154 1.00 94.31 628 LEU A C 1
ATOM 4898 O O . LEU A 1 628 ? 13.825 -8.710 -10.500 1.00 94.31 628 LEU A O 1
ATOM 4902 N N . LYS A 1 629 ? 14.800 -6.716 -10.871 1.00 93.38 629 LYS A N 1
ATOM 4903 C CA . LYS A 1 629 ? 14.110 -6.450 -12.144 1.00 93.38 629 LYS A CA 1
ATOM 4904 C C . LYS A 1 629 ? 14.461 -7.468 -13.230 1.00 93.38 629 LYS A C 1
ATOM 4906 O O . LYS A 1 629 ? 13.564 -7.930 -13.925 1.00 93.38 629 LYS A O 1
ATOM 4911 N N . LEU A 1 630 ? 15.729 -7.871 -13.345 1.00 93.69 630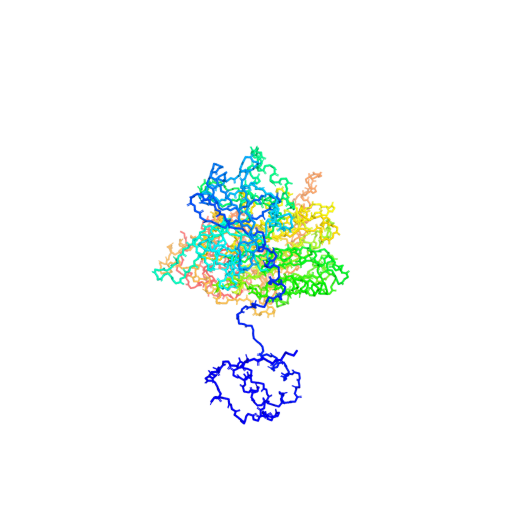 LEU A N 1
ATOM 4912 C CA . LEU A 1 630 ? 16.132 -8.934 -14.271 1.00 93.69 630 LEU A CA 1
ATOM 4913 C C . LEU A 1 630 ? 15.429 -10.259 -13.945 1.00 93.69 630 LEU A C 1
ATOM 4915 O O . LEU A 1 630 ? 14.909 -10.923 -14.841 1.00 93.69 630 LEU A O 1
ATOM 4919 N N . ASN A 1 631 ? 15.389 -10.639 -12.667 1.00 92.94 631 ASN A N 1
ATOM 4920 C CA . ASN A 1 631 ? 14.705 -11.855 -12.234 1.00 92.94 631 ASN A CA 1
ATOM 4921 C C . ASN A 1 631 ? 13.197 -11.785 -12.490 1.00 92.94 631 ASN A C 1
ATOM 4923 O O . ASN A 1 631 ? 12.628 -12.773 -12.942 1.00 92.94 631 ASN A O 1
ATOM 4927 N N . LEU A 1 632 ? 12.570 -10.625 -12.281 1.00 92.88 632 LEU A N 1
ATOM 4928 C CA . LEU A 1 632 ? 11.170 -10.400 -12.633 1.00 92.88 632 LEU A CA 1
ATOM 4929 C C . LEU A 1 632 ? 10.926 -10.579 -14.139 1.00 92.88 632 LEU A C 1
ATOM 4931 O O . LEU A 1 632 ? 10.043 -11.335 -14.536 1.00 92.88 632 LEU A O 1
ATOM 4935 N N . SER A 1 633 ? 11.755 -9.963 -14.985 1.00 91.62 633 SER A N 1
ATOM 4936 C CA . SER A 1 633 ? 11.674 -10.135 -16.440 1.00 91.62 633 SER A CA 1
ATOM 4937 C C . SER A 1 633 ? 11.822 -11.607 -16.851 1.00 91.62 633 SER A C 1
ATOM 4939 O O . SER A 1 633 ? 11.095 -12.087 -17.719 1.00 91.62 633 SER A O 1
ATOM 4941 N N . ARG A 1 634 ? 12.727 -12.356 -16.203 1.00 90.06 634 ARG A N 1
ATOM 4942 C CA . ARG A 1 634 ? 12.892 -13.805 -16.419 1.00 90.06 634 ARG A CA 1
ATOM 4943 C C . ARG A 1 634 ? 11.664 -14.607 -15.967 1.00 90.06 634 ARG A C 1
ATOM 4945 O O . ARG A 1 634 ? 11.297 -15.553 -16.656 1.00 90.06 634 ARG A O 1
ATOM 4952 N N . ILE A 1 635 ? 10.995 -14.221 -14.876 1.00 88.88 635 ILE A N 1
ATOM 4953 C CA . ILE A 1 635 ? 9.727 -14.839 -14.441 1.00 88.88 635 ILE A CA 1
ATOM 4954 C C . ILE A 1 635 ? 8.647 -14.677 -15.514 1.00 88.88 635 ILE A C 1
ATOM 4956 O O . ILE A 1 635 ? 8.057 -15.677 -15.923 1.00 88.88 635 ILE A O 1
ATOM 4960 N N . HIS A 1 636 ? 8.435 -13.465 -16.037 1.00 87.81 636 HIS A N 1
ATOM 4961 C CA . HIS A 1 636 ? 7.450 -13.232 -17.105 1.00 87.81 636 HIS A CA 1
ATOM 4962 C C . HIS A 1 636 ? 7.749 -14.053 -18.371 1.00 87.81 636 HIS A C 1
ATOM 4964 O O . HIS A 1 636 ? 6.852 -14.607 -19.011 1.00 87.81 636 HIS A O 1
ATOM 4970 N N . LEU A 1 637 ? 9.031 -14.195 -18.714 1.00 87.44 637 LEU A N 1
ATOM 4971 C CA . LEU A 1 637 ? 9.472 -15.002 -19.850 1.00 87.44 637 LEU A CA 1
ATOM 4972 C C . LEU A 1 637 ? 9.237 -16.506 -19.651 1.00 87.44 637 LEU A C 1
ATOM 4974 O O . LEU A 1 637 ? 8.739 -17.180 -20.552 1.00 87.44 637 LEU A O 1
ATOM 4978 N N . GLU A 1 638 ? 9.628 -17.048 -18.499 1.00 83.88 638 GLU A N 1
ATOM 4979 C CA . GLU A 1 638 ? 9.652 -18.494 -18.252 1.00 83.88 638 GLU A CA 1
ATOM 4980 C C . GLU A 1 638 ? 8.290 -19.045 -17.820 1.00 83.88 638 GLU A C 1
ATOM 4982 O O . GLU A 1 638 ? 7.868 -20.106 -18.291 1.00 83.88 638 GLU A O 1
ATOM 4987 N N . GLU A 1 639 ? 7.614 -18.338 -16.914 1.00 77.06 639 GLU A N 1
ATOM 4988 C CA . GLU A 1 639 ? 6.407 -18.819 -16.238 1.00 77.06 639 GLU A CA 1
ATOM 4989 C C . GLU A 1 639 ? 5.141 -18.341 -16.949 1.00 77.06 639 GLU A C 1
ATOM 4991 O O . GLU A 1 639 ? 4.258 -19.150 -17.239 1.00 77.06 639 GLU A O 1
ATOM 4996 N N . GLU A 1 640 ? 5.079 -17.060 -17.315 1.00 73.88 640 GLU A N 1
ATOM 4997 C CA . GLU A 1 640 ? 3.925 -16.487 -18.023 1.00 73.88 640 GLU A CA 1
ATOM 4998 C C . GLU A 1 640 ? 4.020 -16.693 -19.544 1.00 73.88 640 GLU A C 1
ATOM 5000 O O . GLU A 1 640 ? 3.032 -16.540 -20.263 1.00 73.88 640 GLU A O 1
ATOM 5005 N N . ARG A 1 641 ? 5.201 -17.094 -20.049 1.00 77.44 641 ARG A N 1
ATOM 5006 C CA . ARG A 1 641 ? 5.510 -17.223 -21.487 1.00 77.44 641 ARG A CA 1
ATOM 5007 C C . ARG A 1 641 ? 5.166 -15.953 -22.270 1.00 77.44 641 ARG A C 1
ATOM 5009 O O . ARG A 1 641 ? 4.835 -16.015 -23.457 1.00 77.44 641 ARG A O 1
ATOM 5016 N N . GLN A 1 642 ? 5.248 -14.807 -21.601 1.00 78.62 642 GLN A N 1
ATOM 5017 C CA . GLN A 1 642 ? 4.806 -13.521 -22.109 1.00 78.62 642 GLN A CA 1
ATOM 5018 C C . GLN A 1 642 ? 6.016 -12.604 -22.275 1.00 78.62 642 GLN A C 1
ATOM 5020 O O . GLN A 1 642 ? 6.412 -11.873 -21.375 1.00 78.62 642 GLN A O 1
ATOM 5025 N N . TYR A 1 643 ? 6.617 -12.638 -23.466 1.00 87.94 643 TYR A N 1
ATOM 5026 C CA . TYR A 1 643 ? 7.680 -11.696 -23.831 1.00 87.94 643 TYR A CA 1
ATOM 5027 C C . TYR A 1 643 ? 7.132 -10.328 -24.257 1.00 87.94 643 TYR A C 1
ATOM 5029 O O . TYR A 1 643 ? 7.746 -9.291 -24.012 1.00 87.94 643 TYR A O 1
ATOM 5037 N N . TYR A 1 644 ? 5.977 -10.315 -24.919 1.00 89.81 644 TYR A N 1
ATOM 5038 C CA . TYR A 1 644 ? 5.367 -9.111 -25.469 1.00 89.81 644 TYR A CA 1
ATOM 5039 C C . TYR A 1 644 ? 3.844 -9.247 -25.471 1.00 89.81 644 TYR A C 1
ATOM 5041 O O . TYR A 1 644 ? 3.302 -10.233 -25.973 1.00 89.81 644 TYR A O 1
ATOM 5049 N N . ASP A 1 645 ? 3.170 -8.240 -24.919 1.00 88.62 645 ASP A N 1
ATOM 5050 C CA . ASP A 1 645 ? 1.714 -8.143 -24.875 1.00 88.62 645 ASP A CA 1
ATOM 5051 C C . ASP A 1 645 ? 1.198 -7.313 -26.056 1.00 88.62 645 ASP A C 1
ATOM 5053 O O . ASP A 1 645 ? 1.243 -6.082 -26.047 1.00 88.62 645 ASP A O 1
ATOM 5057 N N . ALA A 1 646 ? 0.711 -7.998 -27.090 1.00 90.12 646 ALA A N 1
ATOM 5058 C CA . ALA A 1 646 ? 0.251 -7.352 -28.314 1.00 90.12 646 ALA A CA 1
ATOM 5059 C C . ALA A 1 646 ? -1.061 -6.565 -28.148 1.00 90.12 646 ALA A C 1
ATOM 5061 O O . ALA A 1 646 ? -1.329 -5.667 -28.953 1.00 90.12 646 ALA A O 1
ATOM 5062 N N . ASP A 1 647 ? -1.893 -6.905 -27.161 1.00 87.19 647 ASP A N 1
ATOM 5063 C CA . ASP A 1 647 ? -3.183 -6.247 -26.950 1.00 87.19 647 ASP A CA 1
ATOM 5064 C C . ASP A 1 647 ? -3.010 -4.989 -26.093 1.00 87.19 647 ASP A C 1
ATOM 5066 O O . ASP A 1 647 ? -3.514 -3.927 -26.478 1.00 87.19 647 ASP A O 1
ATOM 5070 N N . LYS A 1 648 ? -2.206 -5.064 -25.020 1.00 86.31 648 LYS A N 1
ATOM 5071 C CA . LYS A 1 648 ? -1.788 -3.887 -24.238 1.00 86.31 648 LYS A CA 1
ATOM 5072 C C . LYS A 1 648 ? -1.054 -2.877 -25.115 1.00 86.31 648 LYS A C 1
ATOM 5074 O O . LYS A 1 648 ? -1.432 -1.708 -25.146 1.00 86.31 648 LYS A O 1
ATOM 5079 N N . ASP A 1 649 ? -0.074 -3.332 -25.897 1.00 92.38 649 ASP A N 1
ATOM 5080 C CA . ASP A 1 649 ? 0.695 -2.461 -26.792 1.00 92.38 649 ASP A CA 1
ATOM 5081 C C . ASP A 1 649 ? -0.205 -1.760 -27.822 1.00 92.38 649 ASP A C 1
ATOM 5083 O O . ASP A 1 649 ? -0.067 -0.564 -28.077 1.00 92.38 649 ASP A O 1
ATOM 5087 N N . ARG A 1 650 ? -1.207 -2.467 -28.366 1.00 92.56 650 ARG A N 1
ATOM 5088 C CA . ARG A 1 650 ? -2.182 -1.868 -29.290 1.00 92.56 650 ARG A CA 1
ATOM 5089 C C . ARG A 1 650 ? -3.045 -0.807 -28.612 1.00 92.56 650 ARG A C 1
ATOM 5091 O O . ARG A 1 650 ? -3.299 0.235 -29.220 1.00 92.56 650 ARG A O 1
ATOM 5098 N N . PHE A 1 651 ? -3.526 -1.069 -27.399 1.00 90.00 651 PHE A N 1
ATOM 5099 C CA . PHE A 1 651 ? -4.319 -0.110 -26.631 1.00 90.00 651 PHE A CA 1
ATOM 5100 C C . PHE A 1 651 ? -3.513 1.159 -26.323 1.00 90.00 651 PHE A C 1
ATOM 5102 O O . PHE A 1 651 ? -3.975 2.269 -26.608 1.00 90.00 651 PHE A O 1
ATOM 5109 N N . ASP A 1 652 ? -2.288 0.991 -25.827 1.00 91.06 652 ASP A N 1
ATOM 5110 C CA . ASP A 1 652 ? -1.370 2.085 -25.514 1.00 91.06 652 ASP A CA 1
ATOM 5111 C C . ASP A 1 652 ? -1.031 2.898 -26.767 1.00 91.06 652 ASP A C 1
ATOM 5113 O O . ASP A 1 652 ? -1.145 4.123 -26.756 1.00 91.06 652 ASP A O 1
ATOM 5117 N N . MET A 1 653 ? -0.719 2.234 -27.884 1.00 94.06 653 MET A N 1
ATOM 5118 C CA . MET A 1 653 ? -0.453 2.878 -29.172 1.00 94.06 653 MET A CA 1
ATOM 5119 C C . MET A 1 653 ? -1.643 3.729 -29.649 1.00 94.06 653 MET A C 1
ATOM 5121 O O . MET A 1 653 ? -1.463 4.890 -30.027 1.00 94.06 653 MET A O 1
ATOM 5125 N N . VAL A 1 654 ? -2.871 3.194 -29.615 1.00 92.00 654 VAL A N 1
ATOM 5126 C CA . VAL A 1 654 ? -4.079 3.931 -30.039 1.00 92.00 654 VAL A CA 1
ATOM 5127 C C . VAL A 1 654 ? -4.309 5.168 -29.173 1.00 92.00 654 VAL A C 1
ATOM 5129 O O . VAL A 1 654 ? -4.673 6.226 -29.691 1.00 92.00 654 VAL A O 1
ATOM 5132 N N . ASN A 1 655 ? -4.095 5.059 -27.863 1.00 91.75 655 ASN A N 1
ATOM 5133 C CA . ASN A 1 655 ? -4.241 6.189 -26.952 1.00 91.75 655 ASN A CA 1
ATOM 5134 C C . ASN A 1 655 ? -3.138 7.230 -27.149 1.00 91.75 655 ASN A C 1
ATOM 5136 O O . ASN A 1 655 ? -3.436 8.424 -27.216 1.00 91.75 655 ASN A O 1
ATOM 5140 N N . TYR A 1 656 ? -1.894 6.781 -27.303 1.00 94.56 656 TYR A N 1
ATOM 5141 C CA . TYR A 1 656 ? -0.720 7.632 -27.459 1.00 94.56 656 TYR A CA 1
ATOM 5142 C C . TYR A 1 656 ? -0.784 8.487 -28.733 1.00 94.56 656 TYR A C 1
ATOM 5144 O O . TYR A 1 656 ? -0.522 9.688 -28.693 1.00 94.56 656 TYR A O 1
ATOM 5152 N N . TYR A 1 657 ? -1.203 7.903 -29.862 1.00 94.69 657 TYR A N 1
ATOM 5153 C CA . TYR A 1 657 ? -1.291 8.605 -31.149 1.00 94.69 657 TYR A CA 1
ATOM 5154 C C . TYR A 1 657 ? -2.664 9.237 -31.435 1.00 94.69 657 TYR A C 1
ATOM 5156 O O . TYR A 1 657 ? -2.864 9.782 -32.521 1.00 94.69 657 TYR A O 1
ATOM 5164 N N . ARG A 1 658 ? -3.611 9.223 -30.482 1.00 92.69 658 ARG A N 1
ATOM 5165 C CA . ARG A 1 658 ? -5.003 9.685 -30.683 1.00 92.69 658 ARG A CA 1
ATOM 5166 C C . ARG A 1 658 ? -5.114 11.118 -31.222 1.00 92.69 658 ARG A C 1
ATOM 5168 O O . ARG A 1 658 ? -6.062 11.434 -31.936 1.00 92.69 658 ARG A O 1
ATOM 5175 N N . SER A 1 659 ? -4.176 11.994 -30.863 1.00 87.62 659 SER A N 1
ATOM 5176 C CA . SER A 1 659 ? -4.161 13.409 -31.260 1.00 87.62 659 SER A CA 1
ATOM 5177 C C . SER A 1 659 ? -3.452 13.684 -32.594 1.00 87.62 659 SER A C 1
ATOM 5179 O O . SER A 1 659 ? -3.449 14.827 -33.056 1.00 87.62 659 SER A O 1
ATOM 5181 N N . ILE A 1 660 ? -2.853 12.668 -33.223 1.00 91.19 660 ILE A N 1
ATOM 5182 C CA . ILE A 1 660 ? -2.028 12.824 -34.425 1.00 91.19 660 ILE A CA 1
ATOM 5183 C C . ILE A 1 660 ? -2.858 12.594 -35.684 1.00 91.19 660 ILE A C 1
ATOM 5185 O O . ILE A 1 660 ? -3.531 11.576 -35.839 1.00 91.19 660 ILE A O 1
ATOM 5189 N N . ASN A 1 661 ? -2.768 13.527 -36.633 1.00 87.12 661 ASN A N 1
ATOM 5190 C CA . ASN A 1 661 ? -3.386 13.369 -37.943 1.00 87.12 661 ASN A CA 1
ATOM 5191 C C . ASN A 1 661 ? -2.390 12.751 -38.931 1.00 87.12 661 ASN A C 1
ATOM 5193 O O . ASN A 1 661 ? -1.611 13.456 -39.577 1.00 87.12 661 ASN A O 1
ATOM 5197 N N . LEU A 1 662 ? -2.475 11.432 -39.096 1.00 80.94 662 LEU A N 1
ATOM 5198 C CA . LEU A 1 662 ? -1.603 10.665 -39.989 1.00 80.94 662 LEU A CA 1
ATOM 5199 C C . LEU A 1 662 ? -1.816 10.964 -41.487 1.00 80.94 662 LEU A C 1
ATOM 5201 O O . LEU A 1 662 ? -0.977 10.580 -42.291 1.00 80.94 662 LEU A O 1
ATOM 5205 N N . GLN A 1 663 ? -2.887 11.662 -41.890 1.00 74.94 663 GLN A N 1
ATOM 5206 C CA . GLN A 1 663 ? -3.147 11.972 -43.307 1.00 74.94 663 GLN A CA 1
ATOM 5207 C C . GLN A 1 663 ? -2.468 13.254 -43.813 1.00 74.94 663 GLN A C 1
ATOM 5209 O O . GLN A 1 663 ? -2.424 13.479 -45.021 1.00 74.94 663 GLN A O 1
ATOM 5214 N N . GLY A 1 664 ? -1.957 14.109 -42.918 1.00 68.31 664 GLY A N 1
ATOM 5215 C CA . GLY A 1 664 ? -1.391 15.414 -43.290 1.00 68.31 664 GLY A CA 1
ATOM 5216 C C . GLY A 1 664 ? -0.063 15.340 -44.055 1.00 68.31 664 GLY A C 1
ATOM 5217 O O . GLY A 1 664 ? 0.213 16.228 -44.857 1.00 68.31 664 GLY A O 1
ATOM 5218 N N . GLY A 1 665 ? 0.725 14.276 -43.842 1.00 79.38 665 GLY A N 1
ATOM 5219 C CA . GLY A 1 665 ? 2.024 14.041 -44.486 1.00 79.38 665 GLY A CA 1
ATOM 5220 C C . GLY A 1 665 ? 3.060 15.173 -44.333 1.00 79.38 665 GLY A C 1
ATOM 5221 O O . GLY A 1 665 ? 2.821 16.228 -43.741 1.00 79.38 665 GLY A O 1
ATOM 5222 N N . GLY A 1 666 ? 4.260 14.941 -44.860 1.00 85.38 666 GLY A N 1
ATOM 5223 C CA . GLY A 1 666 ? 5.360 15.900 -44.959 1.00 85.38 666 GLY A CA 1
ATOM 5224 C C . GLY A 1 666 ? 5.792 16.531 -43.631 1.00 85.38 666 GLY A C 1
ATOM 5225 O O . GLY A 1 666 ? 5.818 15.894 -42.573 1.00 85.38 666 GLY A O 1
ATOM 5226 N N . SER A 1 667 ? 6.137 17.819 -43.683 1.00 85.75 667 SER A N 1
ATOM 5227 C CA . SER A 1 667 ? 6.660 18.569 -42.535 1.00 85.75 667 SER A CA 1
ATOM 5228 C C . SER A 1 667 ? 5.604 18.803 -41.439 1.00 85.75 667 SER A C 1
ATOM 5230 O O . SER A 1 667 ? 5.956 19.014 -40.279 1.00 85.75 667 SER A O 1
ATOM 5232 N N . GLN A 1 668 ? 4.305 18.729 -41.764 1.00 88.81 668 GLN A N 1
ATOM 5233 C CA . GLN A 1 668 ? 3.233 18.835 -40.767 1.00 88.81 668 GLN A CA 1
ATOM 5234 C C . GLN A 1 668 ? 3.206 17.603 -39.856 1.00 88.81 668 GLN A C 1
ATOM 5236 O O . GLN A 1 668 ? 3.147 17.751 -38.634 1.00 88.81 668 GLN A O 1
ATOM 5241 N N . LEU A 1 669 ? 3.291 16.402 -40.438 1.00 91.88 669 LEU A N 1
ATOM 5242 C CA . LEU A 1 669 ? 3.366 15.159 -39.672 1.00 91.88 669 LEU A CA 1
ATOM 5243 C C . LEU A 1 669 ? 4.640 15.119 -38.814 1.00 91.88 669 LEU A C 1
ATOM 5245 O O . LEU A 1 669 ? 4.564 14.784 -37.632 1.00 91.88 669 LEU A O 1
ATOM 5249 N N . PHE A 1 670 ? 5.780 15.556 -39.366 1.00 93.88 670 PHE A N 1
ATOM 5250 C CA . PHE A 1 670 ? 7.029 15.707 -38.610 1.00 93.88 670 PHE A CA 1
ATOM 5251 C C . PHE A 1 670 ? 6.834 16.567 -37.351 1.00 93.88 670 PHE A C 1
ATOM 5253 O O . PHE A 1 670 ? 7.191 16.151 -36.252 1.00 93.88 670 PHE A O 1
ATOM 5260 N N . GLN A 1 671 ? 6.232 17.753 -37.487 1.00 91.69 671 GLN A N 1
ATOM 5261 C CA . GLN A 1 671 ? 6.022 18.666 -36.358 1.00 91.69 671 GLN A CA 1
ATOM 5262 C C . GLN A 1 671 ? 5.070 18.101 -35.298 1.00 91.69 671 GLN A C 1
ATOM 5264 O O . GLN A 1 671 ? 5.298 18.316 -34.107 1.00 91.69 671 GLN A O 1
ATOM 5269 N N . GLN A 1 672 ? 4.011 17.397 -35.709 1.00 93.50 672 GLN A N 1
ATOM 5270 C CA . GLN A 1 672 ? 3.072 16.765 -34.778 1.00 93.50 672 GLN A CA 1
ATOM 5271 C C . GLN A 1 672 ? 3.749 15.655 -33.971 1.00 93.50 672 GLN A C 1
ATOM 5273 O O . GLN A 1 672 ? 3.657 15.656 -32.745 1.00 93.50 672 GLN A O 1
ATOM 5278 N N . LEU A 1 673 ? 4.481 14.762 -34.645 1.00 94.25 673 LEU A N 1
ATOM 5279 C CA . LEU A 1 673 ? 5.230 13.694 -33.985 1.00 94.25 673 LEU A CA 1
ATOM 5280 C C . LEU A 1 673 ? 6.327 14.264 -33.082 1.00 94.25 673 LEU A C 1
ATOM 5282 O O . LEU A 1 673 ? 6.430 13.856 -31.932 1.00 94.25 673 LEU A O 1
ATOM 5286 N N . HIS A 1 674 ? 7.096 15.254 -33.546 1.00 94.44 674 HIS A N 1
ATOM 5287 C CA . HIS A 1 674 ? 8.119 15.912 -32.731 1.00 94.44 674 HIS A CA 1
ATOM 5288 C C . HIS A 1 674 ? 7.545 16.468 -31.420 1.00 94.44 674 HIS A C 1
ATOM 5290 O O . HIS A 1 674 ? 8.118 16.230 -30.357 1.00 94.44 674 HIS A O 1
ATOM 5296 N N . ARG A 1 675 ? 6.408 17.178 -31.483 1.00 92.88 675 ARG A N 1
ATOM 5297 C CA . ARG A 1 675 ? 5.735 17.709 -30.288 1.00 92.88 675 ARG A CA 1
ATOM 5298 C C . ARG A 1 675 ? 5.260 16.596 -29.367 1.00 92.88 675 ARG A C 1
ATOM 5300 O O . ARG A 1 675 ? 5.571 16.643 -28.188 1.00 92.88 675 ARG A O 1
ATOM 5307 N N . LEU A 1 676 ? 4.611 15.562 -29.903 1.00 94.50 676 LEU A N 1
ATOM 5308 C CA . LEU A 1 676 ? 4.174 14.419 -29.101 1.00 94.50 676 LEU A CA 1
ATOM 5309 C C . LEU A 1 676 ? 5.348 13.776 -28.349 1.00 94.50 676 LEU A C 1
ATOM 5311 O O . LEU A 1 676 ? 5.265 13.554 -27.146 1.00 94.50 676 LEU A O 1
ATOM 5315 N N . LEU A 1 677 ? 6.467 13.535 -29.037 1.00 94.56 677 LEU A N 1
ATOM 5316 C CA . LEU A 1 677 ? 7.675 12.961 -28.441 1.00 94.56 677 LEU A CA 1
ATOM 5317 C C . LEU A 1 677 ? 8.340 13.879 -27.406 1.00 94.56 677 LEU A C 1
ATOM 5319 O O . LEU A 1 677 ? 9.029 13.396 -26.505 1.00 94.56 677 LEU A O 1
ATOM 5323 N N . LEU A 1 678 ? 8.192 15.195 -27.559 1.00 91.44 678 LEU A N 1
ATOM 5324 C CA . LEU A 1 678 ? 8.674 16.182 -26.600 1.00 91.44 678 LEU A CA 1
ATOM 5325 C C . LEU A 1 678 ? 7.803 16.189 -25.339 1.00 91.44 678 LEU A C 1
ATOM 5327 O O . LEU A 1 678 ? 8.349 16.110 -24.244 1.00 91.44 678 LEU A O 1
ATOM 5331 N N . ASP A 1 679 ? 6.483 16.240 -25.514 1.00 88.62 679 ASP A N 1
ATOM 5332 C CA . ASP A 1 679 ? 5.501 16.425 -24.442 1.00 88.62 679 ASP A CA 1
ATOM 5333 C C . ASP A 1 679 ? 5.312 15.167 -23.583 1.00 88.62 679 ASP A C 1
ATOM 5335 O O . ASP A 1 679 ? 4.941 15.262 -22.417 1.00 88.62 679 ASP A O 1
ATOM 5339 N N . THR A 1 680 ? 5.573 13.987 -24.151 1.00 90.81 680 THR A N 1
ATOM 5340 C CA . THR A 1 680 ? 5.363 12.692 -23.478 1.00 90.81 680 THR A CA 1
ATOM 5341 C C . THR A 1 680 ? 6.627 12.089 -22.868 1.00 90.81 680 THR A C 1
ATOM 5343 O O . THR A 1 680 ? 6.539 11.081 -22.180 1.00 90.81 680 THR A O 1
ATOM 5346 N N . HIS A 1 681 ? 7.808 12.675 -23.090 1.00 90.00 681 HIS A N 1
ATOM 5347 C CA . HIS A 1 681 ? 9.043 12.215 -22.446 1.00 90.00 681 HIS A CA 1
ATOM 5348 C C . HIS A 1 681 ? 9.101 12.767 -21.014 1.00 90.00 681 HIS A C 1
ATOM 5350 O O . HIS A 1 681 ? 9.735 13.792 -20.760 1.00 90.00 681 HIS A O 1
ATOM 5356 N N . THR A 1 682 ? 8.426 12.084 -20.091 1.00 85.38 682 THR A N 1
ATOM 5357 C CA . THR A 1 682 ? 8.232 12.525 -18.704 1.00 85.38 682 THR A CA 1
ATOM 5358 C C . THR A 1 682 ? 9.368 12.123 -17.769 1.00 85.38 682 THR A C 1
ATOM 5360 O O . THR A 1 682 ? 9.596 12.817 -16.782 1.00 85.38 682 THR A O 1
ATOM 5363 N N . SER A 1 683 ? 10.098 11.043 -18.065 1.00 87.38 683 SER A N 1
ATOM 5364 C CA . SER A 1 683 ? 11.185 10.543 -17.207 1.00 87.38 683 SER A CA 1
ATOM 5365 C C . SER A 1 683 ? 12.529 10.600 -17.931 1.00 87.38 683 SER A C 1
ATOM 5367 O O . SER A 1 683 ? 12.736 9.876 -18.902 1.00 87.38 683 SER A O 1
ATOM 5369 N N . ILE A 1 684 ? 13.457 11.435 -17.454 1.00 87.81 684 ILE A N 1
ATOM 5370 C CA . ILE A 1 684 ? 14.818 11.530 -18.005 1.00 87.81 684 ILE A CA 1
ATOM 5371 C C . ILE A 1 684 ? 15.757 10.630 -17.211 1.00 87.81 684 ILE A C 1
ATOM 5373 O O . ILE A 1 684 ? 15.961 10.837 -16.015 1.00 87.81 684 ILE A O 1
ATOM 5377 N N . PHE A 1 685 ? 16.408 9.694 -17.897 1.00 88.31 685 PHE A N 1
ATOM 5378 C CA . PHE A 1 685 ? 17.400 8.812 -17.295 1.00 88.31 685 PHE A CA 1
ATOM 5379 C C . PHE A 1 685 ? 18.815 9.393 -17.374 1.00 88.31 685 PHE A C 1
ATOM 5381 O O . PHE A 1 685 ? 19.224 10.018 -18.360 1.00 88.31 685 PHE A O 1
ATOM 5388 N N . SER A 1 686 ? 19.601 9.142 -16.327 1.00 88.38 686 SER A N 1
ATOM 5389 C CA . SER A 1 686 ? 21.055 9.253 -16.403 1.00 88.38 686 SER A CA 1
ATOM 5390 C C . SER A 1 686 ? 21.605 8.147 -17.316 1.00 88.38 686 SER A C 1
ATOM 5392 O O . SER A 1 686 ? 20.926 7.164 -17.623 1.00 88.38 686 SER A O 1
ATOM 5394 N N . TYR A 1 687 ? 22.860 8.275 -17.755 1.00 84.69 687 TYR A N 1
ATOM 5395 C CA . TYR A 1 687 ? 23.497 7.201 -18.521 1.00 84.69 687 TYR A CA 1
ATOM 5396 C C . TYR A 1 687 ? 23.622 5.907 -17.701 1.00 84.69 687 TYR A C 1
ATOM 5398 O O . TYR A 1 687 ? 23.366 4.836 -18.237 1.00 84.69 687 TYR A O 1
ATOM 5406 N N . ALA A 1 688 ? 23.960 5.997 -16.410 1.00 83.25 688 ALA A N 1
ATOM 5407 C CA . ALA A 1 688 ? 24.069 4.825 -15.543 1.00 83.25 688 ALA A CA 1
ATOM 5408 C C . ALA A 1 688 ? 22.701 4.155 -15.351 1.00 83.25 688 ALA A C 1
ATOM 5410 O O . ALA A 1 688 ? 22.571 2.953 -15.580 1.00 83.25 688 ALA A O 1
ATOM 5411 N N . SER A 1 689 ? 21.661 4.947 -15.075 1.00 86.38 689 SER A N 1
ATOM 5412 C CA . SER A 1 689 ? 20.294 4.441 -14.931 1.00 86.38 689 SER A CA 1
ATOM 5413 C C . SER A 1 689 ? 19.780 3.804 -16.225 1.00 86.38 689 SER A C 1
ATOM 5415 O O . SER A 1 689 ? 19.124 2.765 -16.179 1.00 86.38 689 SER A O 1
ATOM 5417 N N . SER A 1 690 ? 20.126 4.381 -17.384 1.00 91.19 690 SER A N 1
ATOM 5418 C CA . SER A 1 690 ? 19.771 3.826 -18.696 1.00 91.19 690 SER A CA 1
ATOM 5419 C C . SER A 1 690 ? 20.363 2.431 -18.889 1.00 91.19 690 SER A C 1
ATOM 5421 O O . SER A 1 690 ? 19.641 1.515 -19.266 1.00 91.19 690 SER A O 1
ATOM 5423 N N . ARG A 1 691 ? 21.655 2.238 -18.573 1.00 90.31 691 ARG A N 1
ATOM 5424 C CA . ARG A 1 691 ? 22.315 0.921 -18.654 1.00 90.31 691 ARG A CA 1
ATOM 5425 C C . ARG A 1 691 ? 21.584 -0.125 -17.819 1.00 90.31 691 ARG A C 1
ATOM 5427 O O . ARG A 1 691 ? 21.283 -1.200 -18.326 1.00 90.31 691 ARG A O 1
ATOM 5434 N N . ALA A 1 692 ? 21.228 0.217 -16.581 1.00 89.69 692 ALA A N 1
ATOM 5435 C CA . ALA A 1 692 ? 20.494 -0.686 -15.703 1.00 89.69 692 ALA A CA 1
ATOM 5436 C C . ALA A 1 692 ? 19.131 -1.100 -16.292 1.00 89.69 692 ALA A C 1
ATOM 5438 O O . ALA A 1 692 ? 18.786 -2.280 -16.232 1.00 89.69 692 ALA A O 1
ATOM 5439 N N . GLN A 1 693 ? 18.376 -0.175 -16.906 1.00 92.75 693 GLN A N 1
ATOM 5440 C CA . GLN A 1 693 ? 17.098 -0.513 -17.559 1.00 92.75 693 GLN A CA 1
ATOM 5441 C C . GLN A 1 693 ? 17.290 -1.391 -18.806 1.00 92.75 693 GLN A C 1
ATOM 5443 O O . GLN A 1 693 ? 16.508 -2.317 -19.025 1.00 92.75 693 GLN A O 1
ATOM 5448 N N . LEU A 1 694 ? 18.339 -1.137 -19.599 1.00 93.69 694 LEU A N 1
ATOM 5449 C CA . LEU A 1 694 ? 18.677 -1.956 -20.769 1.00 93.69 694 LEU A CA 1
ATOM 5450 C C . LEU A 1 694 ? 18.982 -3.396 -20.352 1.00 93.69 694 LEU A C 1
ATOM 5452 O O . LEU A 1 694 ? 18.380 -4.323 -20.886 1.00 93.69 694 LEU A O 1
ATOM 5456 N N . TYR A 1 695 ? 19.855 -3.587 -19.357 1.00 93.12 695 TYR A N 1
ATOM 5457 C CA . TYR A 1 695 ? 20.274 -4.926 -18.939 1.00 93.12 695 TYR A CA 1
ATOM 5458 C C . TYR A 1 695 ? 19.155 -5.731 -18.263 1.00 93.12 695 TYR A C 1
ATOM 5460 O O . TYR A 1 695 ? 19.098 -6.947 -18.420 1.00 93.12 695 TYR A O 1
ATOM 5468 N N . SER A 1 696 ? 18.287 -5.071 -17.491 1.00 92.94 696 SER A N 1
ATOM 5469 C CA . SER A 1 696 ? 17.291 -5.750 -16.647 1.00 92.94 696 SER A CA 1
ATOM 5470 C C . SER A 1 696 ? 15.941 -6.004 -17.321 1.00 92.94 696 SER A C 1
ATOM 5472 O O . SER A 1 696 ? 15.147 -6.790 -16.803 1.00 92.94 696 SER A O 1
ATOM 5474 N N . GLY A 1 697 ? 15.662 -5.365 -18.459 1.00 92.69 697 GLY A N 1
ATOM 5475 C CA . GLY A 1 697 ? 14.353 -5.463 -19.100 1.00 92.69 697 GLY A CA 1
ATOM 5476 C C . GLY A 1 697 ? 14.362 -5.091 -20.571 1.00 92.69 697 GLY A C 1
ATOM 5477 O O . GLY A 1 697 ? 14.051 -5.930 -21.404 1.00 92.69 697 GLY A O 1
ATOM 5478 N N . VAL A 1 698 ? 14.741 -3.851 -20.895 1.00 95.00 698 VAL A N 1
ATOM 5479 C CA . VAL A 1 698 ? 14.483 -3.270 -22.226 1.00 95.00 698 VAL A CA 1
ATOM 5480 C C . VAL A 1 698 ? 15.145 -4.071 -23.353 1.00 95.00 698 VAL A C 1
ATOM 5482 O O . VAL A 1 698 ? 14.497 -4.322 -24.364 1.00 95.00 698 VAL A O 1
ATOM 5485 N N . ASP A 1 699 ? 16.398 -4.508 -23.188 1.00 94.44 699 ASP A N 1
ATOM 5486 C CA . ASP A 1 699 ? 17.163 -5.185 -24.252 1.00 94.44 699 ASP A CA 1
ATOM 5487 C C . ASP A 1 699 ? 17.102 -6.715 -24.167 1.00 94.44 699 ASP A C 1
ATOM 5489 O O . ASP A 1 699 ? 17.766 -7.408 -24.949 1.00 94.44 699 ASP A O 1
ATOM 5493 N N . LEU A 1 700 ? 16.335 -7.263 -23.220 1.00 93.44 700 LEU A N 1
ATOM 5494 C CA . LEU A 1 700 ? 16.202 -8.707 -23.077 1.00 93.44 700 LEU A CA 1
ATOM 5495 C C . LEU A 1 700 ? 15.502 -9.293 -24.301 1.00 93.44 700 LEU A C 1
ATOM 5497 O O . LEU A 1 700 ? 14.540 -8.741 -24.838 1.00 93.44 700 LEU A O 1
ATOM 5501 N N . ARG A 1 701 ? 16.000 -10.438 -24.761 1.00 91.38 701 ARG A N 1
ATOM 5502 C CA . ARG A 1 701 ? 15.384 -11.238 -25.821 1.00 91.38 701 ARG A CA 1
ATOM 5503 C C . ARG A 1 701 ? 14.418 -12.259 -25.222 1.00 91.38 701 ARG A C 1
ATOM 5505 O O . ARG A 1 701 ? 14.415 -12.506 -24.021 1.00 91.38 701 ARG A O 1
ATOM 5512 N N . GLU A 1 702 ? 13.653 -12.916 -26.089 1.00 89.56 702 GLU A N 1
ATOM 5513 C CA . GLU A 1 702 ? 12.695 -13.983 -25.742 1.00 89.56 702 GLU A CA 1
ATOM 5514 C C . GLU A 1 702 ? 13.302 -15.115 -24.893 1.00 89.56 702 GLU A C 1
ATOM 5516 O O . GLU A 1 702 ? 12.593 -15.798 -24.163 1.00 89.56 702 GLU A O 1
ATOM 5521 N N . ASN A 1 703 ? 14.618 -15.324 -24.985 1.00 86.69 703 ASN A N 1
ATOM 5522 C CA . ASN A 1 703 ? 15.353 -16.340 -24.232 1.00 86.69 703 ASN A CA 1
ATOM 5523 C C . ASN A 1 703 ? 15.920 -15.836 -22.888 1.00 86.69 703 ASN A C 1
ATOM 5525 O O . ASN A 1 703 ? 16.673 -16.569 -22.253 1.00 86.69 703 ASN A O 1
ATOM 5529 N N . GLY A 1 704 ? 15.630 -14.594 -22.486 1.00 86.50 704 GLY A N 1
ATOM 5530 C CA . GLY A 1 704 ? 16.115 -13.992 -21.239 1.00 86.50 704 GLY A CA 1
ATOM 5531 C C . GLY A 1 704 ? 17.575 -13.533 -21.259 1.00 86.50 704 GLY A C 1
ATOM 5532 O O . GLY A 1 704 ? 18.096 -13.145 -20.213 1.00 86.50 704 GLY A O 1
ATOM 5533 N N . ASN A 1 705 ? 18.231 -13.558 -22.423 1.00 89.88 705 ASN A N 1
ATOM 5534 C CA . ASN A 1 705 ? 19.591 -13.054 -22.611 1.00 89.88 705 ASN A CA 1
ATOM 5535 C C . ASN A 1 705 ? 19.599 -11.729 -23.381 1.00 89.88 705 ASN A C 1
ATOM 5537 O O . ASN A 1 705 ? 18.636 -11.372 -24.062 1.00 89.88 705 ASN A O 1
ATOM 5541 N N . LEU A 1 706 ? 20.725 -11.022 -23.322 1.00 91.69 706 LEU A N 1
ATOM 5542 C CA . LEU A 1 706 ? 20.961 -9.799 -24.089 1.00 91.69 706 LEU A CA 1
ATOM 5543 C C . LEU A 1 706 ? 21.680 -10.133 -25.392 1.00 91.69 706 LEU A C 1
ATOM 5545 O O . LEU A 1 706 ? 22.426 -11.106 -25.462 1.00 91.69 706 LEU A O 1
ATOM 5549 N N . HIS A 1 707 ? 21.471 -9.335 -26.434 1.00 91.19 707 HIS A N 1
ATOM 5550 C CA . HIS A 1 707 ? 22.165 -9.499 -27.712 1.00 91.19 707 HIS A CA 1
ATOM 5551 C C . HIS A 1 707 ? 22.857 -8.196 -28.100 1.00 91.19 707 HIS A C 1
ATOM 5553 O O . HIS A 1 707 ? 22.232 -7.137 -28.073 1.00 91.19 707 HIS A O 1
ATOM 5559 N N . SER A 1 708 ? 24.122 -8.283 -28.510 1.00 90.94 708 SER A N 1
ATOM 5560 C CA . SER A 1 708 ? 24.837 -7.135 -29.068 1.00 90.94 708 SER A CA 1
ATOM 5561 C C . SER A 1 708 ? 24.180 -6.642 -30.358 1.00 90.94 708 SER A C 1
ATOM 5563 O O . SER A 1 708 ? 23.846 -7.444 -31.234 1.00 90.94 708 SER A O 1
ATOM 5565 N N . LEU A 1 709 ? 24.043 -5.320 -30.498 1.00 92.56 709 LEU A N 1
ATOM 5566 C CA . LEU A 1 709 ? 23.479 -4.683 -31.686 1.00 92.56 709 LEU A CA 1
ATOM 5567 C C . LEU A 1 709 ? 24.239 -5.077 -32.957 1.00 92.56 709 LEU A C 1
ATOM 5569 O O . LEU A 1 709 ? 23.629 -5.540 -33.920 1.00 92.56 709 LEU A O 1
ATOM 5573 N N . TYR A 1 710 ? 25.561 -4.889 -32.955 1.00 90.44 710 TYR A N 1
ATOM 5574 C CA . TYR A 1 710 ? 26.363 -5.011 -34.170 1.00 90.44 710 TYR A CA 1
ATOM 5575 C C . TYR A 1 710 ? 26.814 -6.432 -34.460 1.00 90.44 710 TYR A C 1
ATOM 5577 O O . TYR A 1 710 ? 26.875 -6.782 -35.632 1.00 90.44 710 TYR A O 1
ATOM 5585 N N . SER A 1 711 ? 27.097 -7.244 -33.437 1.00 86.12 711 SER A N 1
ATOM 5586 C CA . SER A 1 711 ? 27.580 -8.615 -33.642 1.00 86.12 711 SER A CA 1
ATOM 5587 C C . SER A 1 711 ? 26.520 -9.697 -33.536 1.00 86.12 711 SER A C 1
ATOM 5589 O O . SER A 1 711 ? 26.751 -10.829 -33.956 1.00 86.12 711 SER A O 1
ATOM 5591 N N . GLY A 1 712 ? 25.369 -9.383 -32.937 1.00 84.38 712 GLY A N 1
ATOM 5592 C CA . GLY A 1 712 ? 24.333 -10.369 -32.642 1.00 84.38 712 GLY A CA 1
ATOM 5593 C C . GLY A 1 712 ? 24.723 -11.396 -31.574 1.00 84.38 712 GLY A C 1
ATOM 5594 O O . GLY A 1 712 ? 23.925 -12.293 -31.301 1.00 84.38 712 GLY A O 1
ATOM 5595 N N . LYS A 1 713 ? 25.908 -11.287 -30.949 1.00 87.19 713 LYS A N 1
ATOM 5596 C CA . LYS A 1 713 ? 26.339 -12.212 -29.893 1.00 87.19 713 LYS A CA 1
ATOM 5597 C C . LYS A 1 713 ? 25.431 -12.131 -28.678 1.00 87.19 713 LYS A C 1
ATOM 5599 O O . LYS A 1 713 ? 25.074 -11.040 -28.233 1.00 87.19 713 LYS A O 1
ATOM 5604 N N . THR A 1 714 ? 25.118 -13.297 -28.123 1.00 88.81 714 THR A N 1
ATOM 5605 C CA . THR A 1 714 ? 24.374 -13.439 -26.872 1.00 88.81 714 THR A CA 1
ATOM 5606 C C . THR A 1 714 ? 25.276 -13.147 -25.674 1.00 88.81 714 THR A C 1
ATOM 5608 O O . THR A 1 714 ? 26.413 -13.614 -25.619 1.00 88.81 714 THR A O 1
ATOM 5611 N N . LEU A 1 715 ? 24.750 -12.389 -24.718 1.00 87.69 715 LEU A N 1
ATOM 5612 C CA . LEU A 1 715 ? 25.424 -11.885 -23.528 1.00 87.69 715 LEU A CA 1
ATOM 5613 C C . LEU A 1 715 ? 24.584 -12.205 -22.288 1.00 87.69 715 LEU A C 1
ATOM 5615 O O . LEU A 1 715 ? 23.351 -12.151 -22.343 1.00 87.69 715 LEU A O 1
ATOM 5619 N N . ASP A 1 716 ? 25.250 -12.505 -21.174 1.00 89.31 716 ASP A N 1
ATOM 5620 C CA . ASP A 1 716 ? 24.578 -12.727 -19.895 1.00 89.31 716 ASP A CA 1
ATOM 5621 C C . ASP A 1 716 ? 24.257 -11.393 -19.207 1.00 89.31 716 ASP A C 1
ATOM 5623 O O . ASP A 1 716 ? 25.142 -10.583 -18.922 1.00 89.31 716 ASP A O 1
ATOM 5627 N N . ALA A 1 717 ? 22.970 -11.164 -18.951 1.00 91.88 717 ALA A N 1
ATOM 5628 C CA . ALA A 1 717 ? 22.473 -9.927 -18.356 1.00 91.88 717 ALA A CA 1
ATOM 5629 C C . ALA A 1 717 ? 22.948 -9.726 -16.915 1.00 91.88 717 ALA A C 1
ATOM 5631 O O . ALA A 1 717 ? 23.279 -8.611 -16.517 1.00 91.88 717 ALA A O 1
ATOM 5632 N N . GLU A 1 718 ? 22.996 -10.806 -16.140 1.00 91.94 718 GLU A N 1
ATOM 5633 C CA . GLU A 1 718 ? 23.347 -10.757 -14.725 1.00 91.94 718 GLU A CA 1
ATOM 5634 C C . GLU A 1 718 ? 24.820 -10.391 -14.530 1.00 91.94 718 GLU A C 1
ATOM 5636 O O . GLU A 1 718 ? 25.129 -9.472 -13.767 1.00 91.94 718 GLU A O 1
ATOM 5641 N N . GLN A 1 719 ? 25.717 -11.036 -15.282 1.00 89.31 719 GLN A N 1
ATOM 5642 C CA . GLN A 1 719 ? 27.135 -10.695 -15.307 1.00 89.31 719 GLN A CA 1
ATOM 5643 C C . GLN A 1 719 ? 27.353 -9.224 -15.685 1.00 89.31 719 GLN A C 1
ATOM 5645 O O . GLN A 1 719 ? 28.131 -8.534 -15.026 1.00 89.31 719 GLN A O 1
ATOM 5650 N N . LEU A 1 720 ? 26.645 -8.724 -16.706 1.00 88.00 720 LEU A N 1
ATOM 5651 C CA . LEU A 1 720 ? 26.763 -7.332 -17.144 1.00 88.00 720 LEU A CA 1
ATOM 5652 C C . LEU A 1 720 ? 26.336 -6.337 -16.070 1.00 88.00 720 LEU A C 1
ATOM 5654 O O . LEU A 1 720 ? 27.050 -5.366 -15.826 1.00 88.00 720 LEU A O 1
ATOM 5658 N N . ILE A 1 721 ? 25.208 -6.592 -15.405 1.00 90.44 721 ILE A N 1
ATOM 5659 C CA . ILE A 1 721 ? 24.751 -5.775 -14.279 1.00 90.44 721 ILE A CA 1
ATOM 5660 C C . ILE A 1 721 ? 25.834 -5.755 -13.190 1.00 90.44 721 ILE A C 1
ATOM 5662 O O . ILE A 1 721 ? 26.282 -4.684 -12.782 1.00 90.44 721 ILE A O 1
ATOM 5666 N N . GLN A 1 722 ? 26.317 -6.920 -12.754 1.00 90.31 722 GLN A N 1
ATOM 5667 C CA . GLN A 1 722 ? 27.314 -7.012 -11.682 1.00 90.31 722 GLN A CA 1
ATOM 5668 C C . GLN A 1 722 ? 28.633 -6.302 -12.027 1.00 90.31 722 GLN A C 1
ATOM 5670 O O . GLN A 1 722 ? 29.188 -5.588 -11.188 1.00 90.31 722 GLN A O 1
ATOM 5675 N N . GLU A 1 723 ? 29.145 -6.470 -13.248 1.00 85.00 723 GLU A N 1
ATOM 5676 C CA . GLU A 1 723 ? 30.379 -5.822 -13.708 1.00 85.00 723 GLU A CA 1
ATOM 5677 C C . GLU A 1 723 ? 30.238 -4.296 -13.809 1.00 85.00 723 GLU A C 1
ATOM 5679 O O . GLU A 1 723 ? 31.154 -3.562 -13.417 1.00 85.00 723 GLU A O 1
ATOM 5684 N N . ASP A 1 724 ? 29.094 -3.808 -14.295 1.00 84.25 724 ASP A N 1
ATOM 5685 C CA . ASP A 1 724 ? 28.818 -2.379 -14.447 1.00 84.25 724 ASP A CA 1
ATOM 5686 C C . ASP A 1 724 ? 28.796 -1.662 -13.091 1.00 84.25 724 ASP A C 1
ATOM 5688 O O . ASP A 1 724 ? 29.529 -0.687 -12.887 1.00 84.25 724 ASP A O 1
ATOM 5692 N N . PHE A 1 725 ? 28.053 -2.216 -12.127 1.00 86.19 725 PHE A N 1
ATOM 5693 C CA . PHE A 1 725 ? 27.983 -1.698 -10.760 1.00 86.19 725 PHE A CA 1
ATOM 5694 C C . PHE A 1 725 ? 29.322 -1.790 -10.031 1.00 86.19 725 PHE A C 1
ATOM 5696 O O . PHE A 1 725 ? 29.746 -0.822 -9.398 1.00 86.19 725 PHE A O 1
ATOM 5703 N N . ARG A 1 726 ? 30.039 -2.915 -10.166 1.00 84.38 726 ARG A N 1
ATOM 5704 C CA . ARG A 1 726 ? 31.386 -3.067 -9.599 1.00 84.38 726 ARG A CA 1
ATOM 5705 C C . ARG A 1 726 ? 32.330 -1.985 -10.108 1.00 84.38 726 ARG A C 1
ATOM 5707 O O . ARG A 1 726 ? 33.181 -1.497 -9.363 1.00 84.38 726 ARG A O 1
ATOM 5714 N N . THR A 1 727 ? 32.215 -1.624 -11.379 1.00 79.38 727 THR A N 1
ATOM 5715 C CA . THR A 1 727 ? 33.111 -0.634 -11.964 1.00 79.38 727 THR A CA 1
ATOM 5716 C C . THR A 1 727 ? 32.751 0.783 -11.542 1.00 79.38 727 THR A C 1
ATOM 5718 O O . THR A 1 727 ? 33.650 1.579 -11.268 1.00 79.38 727 THR A O 1
ATOM 5721 N N . GLU A 1 728 ? 31.462 1.092 -11.414 1.00 80.06 728 GLU A N 1
ATOM 5722 C CA . GLU A 1 728 ? 31.024 2.368 -10.848 1.00 80.06 728 GLU A CA 1
ATOM 5723 C C . GLU A 1 728 ? 31.475 2.513 -9.387 1.00 80.06 728 GLU A C 1
ATOM 5725 O O . GLU A 1 728 ? 31.994 3.560 -9.005 1.00 80.06 728 GLU A O 1
ATOM 5730 N N . GLN A 1 729 ? 31.412 1.438 -8.596 1.00 82.62 729 GLN A N 1
ATOM 5731 C CA . GLN A 1 729 ? 31.946 1.422 -7.235 1.00 82.62 729 GLN A CA 1
ATOM 5732 C C . GLN A 1 729 ? 33.459 1.701 -7.209 1.00 82.62 729 GLN A C 1
ATOM 5734 O O . GLN A 1 729 ? 33.908 2.596 -6.494 1.00 82.62 729 GLN A O 1
ATOM 5739 N N . LEU A 1 730 ? 34.254 1.000 -8.030 1.00 82.12 730 LEU A N 1
ATOM 5740 C CA . LEU A 1 730 ? 35.701 1.245 -8.132 1.00 82.12 730 LEU A CA 1
ATOM 5741 C C . LEU A 1 730 ? 36.016 2.684 -8.567 1.00 82.12 730 LEU A C 1
ATOM 5743 O O . LEU A 1 730 ? 36.987 3.280 -8.093 1.00 82.12 730 LEU A O 1
ATOM 5747 N N . ARG A 1 731 ? 35.202 3.253 -9.464 1.00 78.56 731 ARG A N 1
ATOM 5748 C CA . ARG A 1 731 ? 35.315 4.651 -9.887 1.00 78.56 731 ARG A CA 1
ATOM 5749 C C . ARG A 1 731 ? 35.087 5.593 -8.712 1.00 78.56 731 ARG A C 1
ATOM 5751 O O . ARG A 1 731 ? 35.901 6.487 -8.497 1.00 78.56 731 ARG A O 1
ATOM 5758 N N . GLN A 1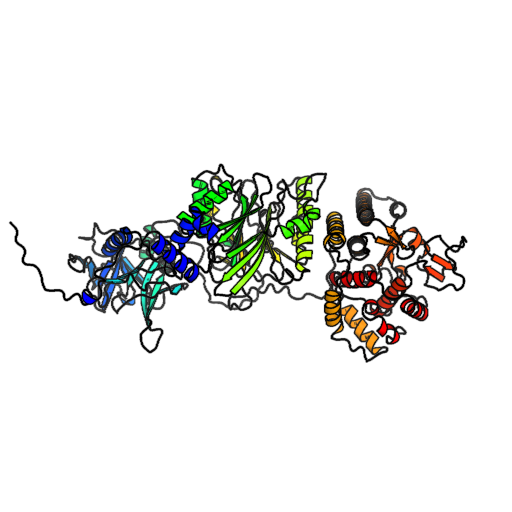 732 ? 34.020 5.388 -7.947 1.00 80.69 732 GLN A N 1
ATOM 5759 C CA . GLN A 1 732 ? 33.693 6.208 -6.781 1.00 80.69 732 GLN A CA 1
ATOM 5760 C C . GLN A 1 732 ? 34.768 6.115 -5.693 1.00 80.69 732 GLN A C 1
ATOM 5762 O O . GLN A 1 732 ? 35.217 7.147 -5.197 1.00 80.69 732 GLN A O 1
ATOM 5767 N N . GLU A 1 733 ? 35.240 4.908 -5.374 1.00 81.75 733 GLU A N 1
ATOM 5768 C CA . GLU A 1 733 ? 36.319 4.677 -4.404 1.00 81.75 733 GLU A CA 1
ATOM 5769 C C . GLU A 1 733 ? 37.609 5.399 -4.810 1.00 81.75 733 GLU A C 1
ATOM 5771 O O . GLU A 1 733 ? 38.251 6.062 -3.990 1.00 81.75 733 GLU A O 1
ATOM 5776 N N . PHE A 1 734 ? 37.969 5.343 -6.093 1.00 79.12 734 PHE A N 1
ATOM 5777 C CA . PHE A 1 734 ? 39.133 6.061 -6.594 1.00 79.12 734 PHE A CA 1
ATOM 5778 C C . PHE A 1 734 ? 38.957 7.577 -6.548 1.00 79.12 734 PHE A C 1
ATOM 5780 O O . PHE A 1 734 ? 39.859 8.271 -6.078 1.00 79.12 734 PHE A O 1
ATOM 5787 N N . MET A 1 735 ? 37.804 8.104 -6.968 1.00 74.38 735 MET A N 1
ATOM 5788 C CA . MET A 1 735 ? 37.522 9.542 -6.887 1.00 74.38 735 MET A CA 1
ATOM 5789 C C . MET A 1 735 ? 37.546 10.045 -5.437 1.00 74.38 735 MET A C 1
ATOM 5791 O O . MET A 1 735 ? 38.091 11.114 -5.163 1.00 74.38 735 MET A O 1
ATOM 5795 N N . ALA A 1 736 ? 37.031 9.256 -4.491 1.00 79.62 736 ALA A N 1
ATOM 5796 C CA . ALA A 1 736 ? 37.127 9.554 -3.065 1.00 79.62 736 ALA A CA 1
ATOM 5797 C C . ALA A 1 736 ? 38.587 9.538 -2.577 1.00 79.62 736 ALA A C 1
ATOM 5799 O O . ALA A 1 736 ? 39.008 10.432 -1.841 1.00 79.62 736 ALA A O 1
ATOM 5800 N N . SER A 1 737 ? 39.393 8.573 -3.033 1.00 77.12 737 SER A N 1
ATOM 5801 C CA . SER A 1 737 ? 40.823 8.501 -2.702 1.00 77.12 737 SER A CA 1
ATOM 5802 C C . SER A 1 737 ? 41.623 9.692 -3.253 1.00 77.12 737 SER A C 1
ATOM 5804 O O . SER A 1 737 ? 42.482 10.238 -2.558 1.00 77.12 737 SER A O 1
ATOM 5806 N N . LEU A 1 738 ? 41.289 10.156 -4.463 1.00 77.06 738 LEU A N 1
ATOM 5807 C CA . LEU A 1 738 ? 41.863 11.342 -5.099 1.00 77.06 738 LEU A CA 1
ATOM 5808 C C . LEU A 1 738 ? 41.590 12.611 -4.289 1.00 77.06 738 LEU A C 1
ATOM 5810 O O . LEU A 1 738 ? 42.504 13.412 -4.077 1.00 77.06 738 LEU A O 1
ATOM 5814 N N . ALA A 1 739 ? 40.349 12.770 -3.822 1.00 75.50 739 ALA A N 1
ATOM 5815 C CA . ALA A 1 739 ? 39.924 13.902 -3.006 1.00 75.50 739 ALA A CA 1
ATOM 5816 C C . ALA A 1 739 ? 40.651 13.966 -1.649 1.00 75.50 739 ALA A C 1
ATOM 5818 O O . ALA A 1 739 ? 40.867 15.057 -1.124 1.00 75.50 739 ALA A O 1
ATOM 5819 N N . LEU A 1 740 ? 41.054 12.816 -1.097 1.00 74.00 740 LEU A N 1
ATOM 5820 C CA . LEU A 1 740 ? 41.740 12.712 0.197 1.00 74.00 740 LEU A CA 1
ATOM 5821 C C . LEU A 1 740 ? 43.268 12.845 0.109 1.00 74.00 740 LEU A C 1
ATOM 5823 O O . LEU A 1 740 ? 43.878 13.392 1.027 1.00 74.00 740 LEU A O 1
ATOM 5827 N N . HIS A 1 741 ? 43.897 12.335 -0.955 1.00 68.88 741 HIS A N 1
ATOM 5828 C CA . HIS A 1 741 ? 45.357 12.168 -0.996 1.00 68.88 741 HIS A CA 1
ATOM 5829 C C . HIS A 1 741 ? 46.101 13.043 -2.008 1.00 68.88 741 HIS A C 1
ATOM 5831 O O . HIS A 1 741 ? 47.314 13.173 -1.872 1.00 68.88 741 HIS A O 1
ATOM 5837 N N . GLY A 1 742 ? 45.403 13.703 -2.940 1.00 62.19 742 GLY A N 1
ATOM 5838 C CA . GLY A 1 742 ? 45.998 14.649 -3.886 1.00 62.19 742 GLY A CA 1
ATOM 5839 C C . GLY A 1 742 ? 46.950 14.011 -4.913 1.00 62.19 742 GLY A C 1
ATOM 5840 O O . GLY A 1 742 ? 47.965 13.418 -4.573 1.00 62.19 742 GLY A O 1
ATOM 5841 N N . GLN A 1 743 ? 46.641 14.221 -6.198 1.00 61.97 743 GLN A N 1
ATOM 5842 C CA . GLN A 1 743 ? 47.389 13.769 -7.385 1.00 61.97 743 GLN A CA 1
ATOM 5843 C C . GLN A 1 743 ? 47.537 12.244 -7.550 1.00 61.97 743 GLN A C 1
ATOM 5845 O O . GLN A 1 743 ? 48.602 11.671 -7.334 1.00 61.97 743 GLN A O 1
ATOM 5850 N N . ALA A 1 744 ? 46.497 11.607 -8.094 1.00 60.41 744 ALA A N 1
ATOM 5851 C CA . ALA A 1 744 ? 46.662 10.428 -8.946 1.00 60.41 744 ALA A CA 1
ATOM 5852 C C . ALA A 1 744 ? 46.284 10.789 -10.395 1.00 60.41 744 ALA A C 1
ATOM 5854 O O . ALA A 1 744 ? 45.518 11.724 -10.630 1.00 60.41 744 ALA A O 1
ATOM 5855 N N . ASN A 1 745 ? 46.871 10.085 -11.366 1.00 69.44 745 ASN A N 1
ATOM 5856 C CA . ASN A 1 745 ? 46.590 10.290 -12.786 1.00 69.44 745 ASN A CA 1
ATOM 5857 C C . ASN A 1 745 ? 45.160 9.818 -13.100 1.00 69.44 745 ASN A C 1
ATOM 5859 O O . ASN A 1 745 ? 44.933 8.625 -13.296 1.00 69.44 745 ASN A O 1
ATOM 5863 N N . GLU A 1 746 ? 44.211 10.754 -13.111 1.00 66.31 746 GLU A N 1
ATOM 5864 C CA . GLU A 1 746 ? 42.800 10.484 -13.396 1.00 66.31 746 GLU A CA 1
ATOM 5865 C C . GLU A 1 746 ? 42.620 9.844 -14.777 1.00 66.31 746 GLU A C 1
ATOM 5867 O O . GLU A 1 746 ? 41.913 8.848 -14.887 1.00 66.31 746 GLU A O 1
ATOM 5872 N N . GLU A 1 747 ? 43.326 10.333 -15.803 1.00 66.69 747 GLU A N 1
ATOM 5873 C CA . GLU A 1 747 ? 43.264 9.772 -17.161 1.00 66.69 747 GLU A CA 1
ATOM 5874 C C . GLU A 1 747 ? 43.755 8.320 -17.194 1.00 66.69 747 GLU A C 1
ATOM 5876 O O . GLU A 1 747 ? 43.051 7.445 -17.690 1.00 66.69 747 GLU A O 1
ATOM 5881 N N . GLY A 1 748 ? 44.907 8.031 -16.580 1.00 68.94 748 GLY A N 1
ATOM 5882 C CA . GLY A 1 748 ? 45.453 6.668 -16.538 1.00 68.94 748 GLY A CA 1
ATOM 5883 C C . GLY A 1 748 ? 44.586 5.681 -15.745 1.00 68.94 748 GLY A C 1
ATOM 5884 O O . GLY A 1 748 ? 44.545 4.493 -16.061 1.00 68.94 748 GLY A O 1
ATOM 5885 N N . PHE A 1 749 ? 43.860 6.151 -14.727 1.00 71.25 749 PHE A N 1
ATOM 5886 C CA . PHE A 1 749 ? 42.910 5.313 -13.996 1.00 71.25 749 PHE A CA 1
ATOM 5887 C C . PHE A 1 749 ? 41.605 5.098 -14.768 1.00 71.25 749 PHE A C 1
ATOM 5889 O O . PHE A 1 749 ? 41.071 3.991 -14.743 1.00 71.25 749 PHE A O 1
ATOM 5896 N N . GLN A 1 750 ? 41.104 6.119 -15.472 1.00 65.44 750 GLN A N 1
ATOM 5897 C CA . GLN A 1 750 ? 39.958 5.964 -16.370 1.00 65.44 750 GLN A CA 1
ATOM 5898 C C . GLN A 1 750 ? 40.279 4.961 -17.482 1.00 65.44 750 GLN A C 1
ATOM 5900 O O . GLN A 1 750 ? 39.481 4.059 -17.700 1.00 65.44 750 GLN A O 1
ATOM 5905 N N . GLU A 1 751 ? 41.463 5.031 -18.101 1.00 67.12 751 GLU A N 1
ATOM 5906 C CA . GLU A 1 751 ? 41.910 4.035 -19.088 1.00 67.12 751 GLU A CA 1
ATOM 5907 C C . GLU A 1 751 ? 41.962 2.622 -18.487 1.00 67.12 751 GLU A C 1
ATOM 5909 O O . GLU A 1 751 ? 41.426 1.684 -19.073 1.00 67.12 751 GLU A O 1
ATOM 5914 N N . MET A 1 752 ? 42.512 2.464 -17.277 1.00 69.88 752 MET A N 1
ATOM 5915 C CA . MET A 1 752 ? 42.560 1.172 -16.580 1.00 69.88 752 MET A CA 1
ATOM 5916 C C . MET A 1 752 ? 41.163 0.625 -16.229 1.00 69.88 752 MET A C 1
ATOM 5918 O O . MET A 1 752 ? 40.938 -0.585 -16.302 1.00 69.88 752 MET A O 1
ATOM 5922 N N . LEU A 1 753 ? 40.221 1.479 -15.812 1.00 67.62 753 LEU A N 1
ATOM 5923 C CA . LEU A 1 753 ? 38.833 1.070 -15.579 1.00 67.62 753 LEU A CA 1
ATOM 5924 C C . LEU A 1 753 ? 38.141 0.705 -16.890 1.00 67.62 753 LEU A C 1
ATOM 5926 O O . LEU A 1 753 ? 37.479 -0.326 -16.956 1.00 67.62 753 LEU A O 1
ATOM 5930 N N . GLU A 1 754 ? 38.324 1.513 -17.934 1.00 63.19 754 GLU A N 1
ATOM 5931 C CA . GLU A 1 754 ? 37.787 1.249 -19.263 1.00 63.19 754 GLU A CA 1
ATOM 5932 C C . GLU A 1 754 ? 38.309 -0.082 -19.810 1.00 63.19 754 GLU A C 1
ATOM 5934 O O . GLU A 1 754 ? 37.525 -0.857 -20.350 1.00 63.19 754 GLU A O 1
ATOM 5939 N N . GLU A 1 755 ? 39.599 -0.400 -19.659 1.00 63.38 755 GLU A N 1
ATOM 5940 C CA . GLU A 1 755 ? 40.209 -1.688 -20.035 1.00 63.38 755 GLU A CA 1
ATOM 5941 C C . GLU A 1 755 ? 39.584 -2.907 -19.348 1.00 63.38 755 GLU A C 1
ATOM 5943 O O . GLU A 1 755 ? 39.566 -3.981 -19.947 1.00 63.38 755 GLU A O 1
ATOM 5948 N N . LYS A 1 756 ? 39.028 -2.755 -18.139 1.00 59.88 756 LYS A N 1
ATOM 5949 C CA . LYS A 1 756 ? 38.339 -3.844 -17.430 1.00 59.88 756 LYS A CA 1
ATOM 5950 C C . LYS A 1 756 ? 36.931 -4.134 -17.955 1.00 59.88 756 LYS A C 1
ATOM 5952 O O . LYS A 1 756 ? 36.405 -5.200 -17.653 1.00 59.88 756 LYS A O 1
ATOM 5957 N N . PHE A 1 757 ? 36.333 -3.235 -18.738 1.00 61.16 757 PHE A N 1
ATOM 5958 C CA . PHE A 1 757 ? 35.033 -3.478 -19.360 1.00 61.16 757 PHE A CA 1
ATOM 5959 C C . PHE A 1 757 ? 35.172 -4.298 -20.643 1.00 61.16 757 PHE A C 1
ATOM 5961 O O . PHE A 1 757 ? 35.840 -3.882 -21.592 1.00 61.16 757 PHE A O 1
ATOM 5968 N N . VAL A 1 758 ? 34.458 -5.421 -20.715 1.00 55.69 758 VAL A N 1
ATOM 5969 C CA . VAL A 1 758 ? 34.310 -6.197 -21.958 1.00 55.69 758 VAL A CA 1
ATOM 5970 C C . VAL A 1 758 ? 33.167 -5.635 -22.827 1.00 55.69 758 VAL A C 1
ATOM 5972 O O . VAL A 1 758 ? 33.212 -5.711 -24.058 1.00 55.69 758 VAL A O 1
ATOM 5975 N N . TYR A 1 759 ? 32.184 -4.971 -22.211 1.00 62.38 759 TYR A N 1
ATOM 5976 C CA . TYR A 1 759 ? 30.941 -4.529 -22.851 1.00 62.38 759 TYR A CA 1
ATOM 5977 C C . TYR A 1 759 ? 30.603 -3.074 -22.526 1.00 62.38 759 TYR A C 1
ATOM 5979 O O . TYR A 1 759 ? 31.037 -2.534 -21.509 1.00 62.38 759 TYR A O 1
ATOM 5987 N N . ASN A 1 760 ? 29.842 -2.421 -23.404 1.00 71.62 760 ASN A N 1
ATOM 5988 C CA . ASN A 1 760 ? 29.347 -1.068 -23.191 1.00 71.62 760 ASN A CA 1
ATOM 5989 C C . ASN A 1 760 ? 27.955 -0.870 -23.817 1.00 71.62 760 ASN A C 1
ATOM 5991 O O . ASN A 1 760 ? 27.414 -1.740 -24.493 1.00 71.62 760 ASN A O 1
ATOM 5995 N N . VAL A 1 761 ? 27.352 0.289 -23.568 1.00 85.12 761 VAL A N 1
ATOM 5996 C CA . VAL A 1 761 ? 26.118 0.681 -24.248 1.00 85.12 761 VAL A CA 1
ATOM 5997 C C . VAL A 1 761 ? 26.474 1.552 -25.445 1.00 85.12 761 VAL A C 1
ATOM 5999 O O . VAL A 1 761 ? 27.183 2.554 -25.330 1.00 85.12 761 VAL A O 1
ATOM 6002 N N . GLU A 1 762 ? 26.020 1.125 -26.617 1.00 89.31 762 GLU A N 1
ATOM 6003 C CA . GLU A 1 762 ? 26.148 1.845 -27.873 1.00 89.31 762 GLU A CA 1
ATOM 6004 C C . GLU A 1 762 ? 25.186 3.027 -27.892 1.00 89.31 762 GLU A C 1
ATOM 6006 O O . GLU A 1 762 ? 23.975 2.862 -27.763 1.00 89.31 762 GLU A O 1
ATOM 6011 N N . HIS A 1 763 ? 25.729 4.218 -28.139 1.00 93.88 763 HIS A N 1
ATOM 6012 C CA . HIS A 1 763 ? 24.944 5.362 -28.588 1.00 93.88 763 HIS A CA 1
ATOM 6013 C C . HIS A 1 763 ? 24.879 5.332 -30.112 1.00 93.88 763 HIS A C 1
ATOM 6015 O O . HIS A 1 763 ? 25.805 5.809 -30.775 1.00 93.88 763 HIS A O 1
ATOM 6021 N N . VAL A 1 764 ? 23.779 4.810 -30.664 1.00 95.94 764 VAL A N 1
ATOM 6022 C CA . VAL A 1 764 ? 23.598 4.646 -32.121 1.00 95.94 764 VAL A CA 1
ATOM 6023 C C . VAL A 1 764 ? 23.775 5.977 -32.853 1.00 95.94 764 VAL A C 1
ATOM 6025 O O . VAL A 1 764 ? 24.355 6.025 -33.944 1.00 95.94 764 VAL A O 1
ATOM 6028 N N . VAL A 1 765 ? 23.323 7.072 -32.232 1.00 95.44 765 VAL A N 1
ATOM 6029 C CA . VAL A 1 765 ? 23.772 8.424 -32.567 1.00 95.44 765 VAL A CA 1
ATOM 6030 C C . VAL A 1 765 ? 24.961 8.762 -31.661 1.00 95.44 765 VAL A C 1
ATOM 6032 O O . VAL A 1 765 ? 24.769 8.955 -30.464 1.00 95.44 765 VAL A O 1
ATOM 6035 N N . PRO A 1 766 ? 26.197 8.877 -32.181 1.00 94.12 766 PRO A N 1
ATOM 6036 C CA . PRO A 1 766 ? 27.377 9.023 -31.333 1.00 94.12 766 PRO A CA 1
ATOM 6037 C C . PRO A 1 766 ? 27.323 10.266 -30.439 1.00 94.12 766 PRO A C 1
ATOM 6039 O O . PRO A 1 766 ? 27.082 11.371 -30.925 1.00 94.12 766 PRO A O 1
ATOM 6042 N N . GLN A 1 767 ? 27.674 10.137 -29.154 1.00 91.38 767 GLN A N 1
ATOM 6043 C CA . GLN A 1 767 ? 27.565 11.255 -28.198 1.00 91.38 767 GLN A CA 1
ATOM 6044 C C . GLN A 1 767 ? 28.348 12.516 -28.608 1.00 91.38 767 GLN A C 1
ATOM 6046 O O . GLN A 1 767 ? 27.956 13.645 -28.302 1.00 91.38 767 GLN A O 1
ATOM 6051 N N . SER A 1 768 ? 29.457 12.337 -29.337 1.00 91.06 768 SER A N 1
ATOM 6052 C CA . SER A 1 768 ? 30.261 13.439 -29.889 1.00 91.06 768 SER A CA 1
ATOM 6053 C C . SER A 1 768 ? 29.516 14.296 -30.921 1.00 91.06 768 SER A C 1
ATOM 6055 O O . SER A 1 768 ? 29.976 15.382 -31.264 1.00 91.06 768 SER A O 1
ATOM 6057 N N . TRP A 1 769 ? 28.386 13.824 -31.449 1.00 93.44 769 TRP A N 1
ATOM 6058 C CA . TRP A 1 769 ? 27.582 14.546 -32.429 1.00 93.44 769 TRP A CA 1
ATOM 6059 C C . TRP A 1 769 ? 26.616 15.544 -31.781 1.00 93.44 769 TRP A C 1
ATOM 6061 O O . TRP A 1 769 ? 26.194 16.462 -32.477 1.00 93.44 769 TRP A O 1
ATOM 6071 N N . PHE A 1 770 ? 26.325 15.410 -30.481 1.00 93.06 770 PHE A N 1
ATOM 6072 C CA . PHE A 1 770 ? 25.391 16.261 -29.724 1.00 93.06 770 PHE A CA 1
ATOM 6073 C C . PHE A 1 770 ? 25.962 16.758 -28.378 1.00 93.06 770 PHE A C 1
ATOM 6075 O O . PHE A 1 770 ? 25.217 17.098 -27.463 1.00 93.06 770 PHE A O 1
ATOM 6082 N N . GLN A 1 771 ? 27.293 16.799 -28.236 1.00 90.12 771 GLN A N 1
ATOM 6083 C CA . GLN A 1 771 ? 27.999 17.268 -27.025 1.00 90.12 771 GLN A CA 1
ATOM 6084 C C . GLN A 1 771 ? 27.683 16.490 -25.738 1.00 90.12 771 GLN A C 1
ATOM 6086 O O . GLN A 1 771 ? 27.826 17.036 -24.647 1.00 90.12 771 GLN A O 1
ATOM 6091 N N . LYS A 1 772 ? 27.277 15.216 -25.833 1.00 88.75 772 LYS A N 1
ATOM 6092 C CA . LYS A 1 772 ? 26.896 14.404 -24.659 1.00 88.75 772 LYS A CA 1
ATOM 6093 C C . LYS A 1 772 ? 25.781 15.052 -23.809 1.00 88.75 772 LYS A C 1
ATOM 6095 O O . LYS A 1 772 ? 25.667 14.742 -22.626 1.00 88.75 772 LYS A O 1
ATOM 6100 N N . ALA A 1 773 ? 24.992 15.963 -24.383 1.00 88.12 773 ALA A N 1
ATOM 6101 C CA . ALA A 1 773 ? 23.987 16.722 -23.648 1.00 88.12 773 ALA A CA 1
ATOM 6102 C C . ALA A 1 773 ? 22.781 15.851 -23.253 1.00 88.12 773 ALA A C 1
ATOM 6104 O O . ALA A 1 773 ? 22.330 15.000 -24.023 1.00 88.12 773 ALA A O 1
ATOM 6105 N N . SER A 1 774 ? 22.235 16.091 -22.062 1.00 84.69 774 SER A N 1
ATOM 6106 C CA . SER A 1 774 ? 20.949 15.533 -21.629 1.00 84.69 774 SER A CA 1
ATOM 6107 C C . SER A 1 774 ? 19.782 16.304 -22.271 1.00 84.69 774 SER A C 1
ATOM 6109 O O . SER A 1 774 ? 19.934 17.497 -22.550 1.00 84.69 774 SER A O 1
ATOM 6111 N N . PRO A 1 775 ? 18.624 15.668 -22.534 1.00 90.75 775 PRO A N 1
ATOM 6112 C CA . PRO A 1 775 ? 18.274 14.269 -22.235 1.00 90.75 775 PRO A CA 1
ATOM 6113 C C . PRO A 1 775 ? 18.839 13.232 -23.220 1.00 90.75 775 PRO A C 1
ATOM 6115 O O . PRO A 1 775 ? 18.839 12.050 -22.906 1.00 90.75 775 PRO A O 1
ATOM 6118 N N . MET A 1 776 ? 19.379 13.650 -24.375 1.00 94.25 776 MET A N 1
ATOM 6119 C CA . MET A 1 776 ? 19.818 12.740 -25.450 1.00 94.25 776 MET A CA 1
ATOM 6120 C C . MET A 1 776 ? 20.777 11.648 -24.966 1.00 94.25 776 MET A C 1
ATOM 6122 O O . MET A 1 776 ? 20.713 10.526 -25.444 1.00 94.25 776 MET A O 1
ATOM 6126 N N . LYS A 1 777 ? 21.672 11.940 -24.017 1.00 92.12 777 LYS A N 1
ATOM 6127 C CA . LYS A 1 777 ? 22.647 10.959 -23.513 1.00 92.12 777 LYS A CA 1
ATOM 6128 C C . LYS A 1 777 ? 22.009 9.704 -22.884 1.00 92.12 777 LYS A C 1
ATOM 6130 O O . LYS A 1 777 ? 22.643 8.650 -22.937 1.00 92.12 777 LYS A O 1
ATOM 6135 N N . GLY A 1 778 ? 20.821 9.831 -22.290 1.00 92.00 778 GLY A N 1
ATOM 6136 C CA . GLY A 1 778 ? 20.115 8.763 -21.572 1.00 92.00 778 GLY A CA 1
ATOM 6137 C C . GLY A 1 778 ? 18.783 8.346 -22.201 1.00 92.00 778 GLY A C 1
ATOM 6138 O O . GLY A 1 778 ? 18.013 7.653 -21.557 1.00 92.00 778 GLY A O 1
ATOM 6139 N N . ASP A 1 779 ? 18.474 8.781 -23.427 1.00 95.94 779 ASP A N 1
ATOM 6140 C CA . ASP A 1 779 ? 17.238 8.363 -24.104 1.00 95.94 779 ASP A CA 1
ATOM 6141 C C . ASP A 1 779 ? 17.381 6.932 -24.647 1.00 95.94 779 ASP A C 1
ATOM 6143 O O . ASP A 1 779 ? 18.095 6.702 -25.625 1.00 95.94 779 ASP A O 1
ATOM 6147 N N . LEU A 1 780 ? 16.679 5.985 -24.027 1.00 97.12 780 LEU A N 1
ATOM 6148 C CA . LEU A 1 780 ? 16.722 4.547 -24.302 1.00 97.12 780 LEU A CA 1
ATOM 6149 C C . LEU A 1 780 ? 16.403 4.180 -25.763 1.00 97.12 780 LEU A C 1
ATOM 6151 O O . LEU A 1 780 ? 16.847 3.136 -26.239 1.00 97.12 780 LEU A O 1
ATOM 6155 N N . HIS A 1 781 ? 15.692 5.031 -26.513 1.00 97.75 781 HIS A N 1
ATOM 6156 C CA . HIS A 1 781 ? 15.321 4.753 -27.911 1.00 97.75 781 HIS A CA 1
ATOM 6157 C C . HIS A 1 781 ? 16.509 4.712 -28.889 1.00 97.75 781 HIS A C 1
ATOM 6159 O O . HIS A 1 781 ? 16.359 4.217 -30.009 1.00 97.75 781 HIS A O 1
ATOM 6165 N N . HIS A 1 782 ? 17.694 5.201 -28.500 1.00 96.88 782 HIS A N 1
ATOM 6166 C CA . HIS A 1 782 ? 18.922 5.074 -29.309 1.00 96.88 782 HIS A CA 1
ATOM 6167 C C . HIS A 1 782 ? 20.106 4.442 -28.565 1.00 96.88 782 HIS A C 1
ATOM 6169 O O . HIS A 1 782 ? 21.244 4.522 -29.038 1.00 96.88 782 HIS A O 1
ATOM 6175 N N . LEU A 1 783 ? 19.831 3.786 -27.436 1.00 96.50 783 LEU A N 1
ATOM 6176 C CA . LEU A 1 783 ? 20.815 3.051 -26.647 1.00 96.50 783 LEU A CA 1
ATOM 6177 C C . LEU A 1 783 ? 20.624 1.546 -26.807 1.00 96.50 783 LEU A C 1
ATOM 6179 O O . LEU A 1 783 ? 19.511 1.050 -26.660 1.00 96.50 783 LEU A O 1
ATOM 6183 N N . TYR A 1 784 ? 21.702 0.820 -27.085 1.00 94.75 784 TYR A N 1
ATOM 6184 C CA . TYR A 1 784 ? 21.662 -0.634 -27.276 1.00 94.75 784 TYR A CA 1
ATOM 6185 C C . TYR A 1 784 ? 22.869 -1.308 -26.630 1.00 94.75 784 TYR A C 1
ATOM 6187 O O . TYR A 1 784 ? 23.940 -0.706 -26.537 1.00 94.75 784 TYR A O 1
ATOM 6195 N N . ILE A 1 785 ? 22.733 -2.571 -26.230 1.00 91.69 785 ILE A N 1
ATOM 6196 C CA . ILE A 1 785 ? 23.886 -3.364 -25.774 1.00 91.69 785 ILE A CA 1
ATOM 6197 C C . ILE A 1 785 ? 24.879 -3.583 -26.919 1.00 91.69 785 ILE A C 1
ATOM 6199 O O . ILE A 1 785 ? 24.486 -3.902 -28.043 1.00 91.69 785 ILE A O 1
ATOM 6203 N N . CYS A 1 786 ? 26.176 -3.439 -26.643 1.00 89.06 786 CYS A N 1
ATOM 6204 C CA . CYS A 1 786 ? 27.239 -3.698 -27.607 1.00 89.06 786 CYS A CA 1
ATOM 6205 C C . CYS A 1 786 ? 28.532 -4.131 -26.901 1.00 89.06 786 CYS A C 1
ATOM 6207 O O . CYS A 1 786 ? 28.813 -3.748 -25.765 1.00 89.06 786 CYS A O 1
ATOM 6209 N N . GLU A 1 787 ? 29.368 -4.936 -27.551 1.00 85.50 787 GLU A N 1
ATOM 6210 C CA . GLU A 1 787 ? 30.707 -5.185 -27.026 1.00 85.50 787 GLU A CA 1
ATOM 6211 C C . GLU A 1 787 ? 31.562 -3.932 -27.146 1.00 85.50 787 GLU A C 1
ATOM 6213 O O . GLU A 1 787 ? 31.528 -3.222 -28.159 1.00 85.50 787 GLU A O 1
ATOM 6218 N N . LYS A 1 788 ? 32.431 -3.714 -26.153 1.00 82.12 788 LYS A N 1
ATOM 6219 C CA . LYS A 1 788 ? 33.362 -2.586 -26.166 1.00 82.12 788 LYS A CA 1
ATOM 6220 C C . LYS A 1 788 ? 34.182 -2.573 -27.451 1.00 82.12 788 LYS A C 1
ATOM 6222 O O . LYS A 1 788 ? 34.425 -1.506 -28.012 1.00 82.12 788 LYS A O 1
ATOM 6227 N N . GLU A 1 789 ? 34.588 -3.740 -27.944 1.00 83.12 789 GLU A N 1
ATOM 6228 C CA . GLU A 1 789 ? 35.347 -3.869 -29.186 1.00 83.12 789 GLU A CA 1
ATOM 6229 C C . GLU A 1 789 ? 34.575 -3.405 -30.425 1.00 83.12 789 GLU A C 1
ATOM 6231 O O . GLU A 1 789 ? 35.151 -2.687 -31.250 1.00 83.12 789 GLU A O 1
ATOM 6236 N N . CYS A 1 790 ? 33.299 -3.782 -30.551 1.00 87.12 790 CYS A N 1
ATOM 6237 C CA . CYS A 1 790 ? 32.457 -3.410 -31.685 1.00 87.12 790 CYS A CA 1
ATOM 6238 C C . CYS A 1 790 ? 32.049 -1.935 -31.618 1.00 87.12 790 CYS A C 1
ATOM 6240 O O . CYS A 1 790 ? 32.188 -1.233 -32.619 1.00 87.12 790 CYS A O 1
ATOM 6242 N N . ASN A 1 791 ? 31.667 -1.425 -30.445 1.00 88.12 791 ASN A N 1
ATOM 6243 C CA . ASN A 1 791 ? 31.401 0.002 -30.237 1.00 88.12 791 ASN A CA 1
ATOM 6244 C C . ASN A 1 791 ? 32.660 0.850 -30.507 1.00 88.12 791 ASN A C 1
ATOM 6246 O O . ASN A 1 791 ? 32.630 1.805 -31.283 1.00 88.12 791 ASN A O 1
ATOM 6250 N N . SER A 1 792 ? 33.826 0.448 -29.987 1.00 86.31 792 SER A N 1
ATOM 6251 C CA . SER A 1 792 ? 35.091 1.151 -30.266 1.00 86.31 792 SER A CA 1
ATOM 6252 C C . SER A 1 792 ? 35.457 1.112 -31.754 1.00 86.31 792 SER A C 1
ATOM 6254 O O . SER A 1 792 ? 35.975 2.091 -32.295 1.00 86.31 792 SER A O 1
ATOM 6256 N N . TYR A 1 793 ? 35.176 -0.006 -32.434 1.00 87.38 793 TYR A N 1
ATOM 6257 C CA . TYR A 1 793 ? 35.402 -0.154 -33.872 1.00 87.38 793 TYR A CA 1
ATOM 6258 C C . TYR A 1 793 ? 34.466 0.744 -34.697 1.00 87.38 793 TYR A C 1
ATOM 6260 O O . TYR A 1 793 ? 34.929 1.416 -35.627 1.00 87.38 793 TYR A O 1
ATOM 6268 N N . ARG A 1 794 ? 33.185 0.815 -34.307 1.00 90.25 794 ARG A N 1
ATOM 6269 C CA . ARG A 1 794 ? 32.156 1.706 -34.859 1.00 90.25 794 ARG A CA 1
ATOM 6270 C C . ARG A 1 794 ? 32.493 3.183 -34.651 1.00 90.25 794 ARG A C 1
ATOM 6272 O O . ARG A 1 794 ? 32.303 3.995 -35.563 1.00 90.25 794 ARG A O 1
ATOM 6279 N N . SER A 1 795 ? 32.982 3.550 -33.467 1.00 89.06 795 SER A N 1
ATOM 6280 C CA . SER A 1 795 ? 33.370 4.912 -33.091 1.00 89.06 795 SER A CA 1
ATOM 6281 C C . SER A 1 795 ? 32.281 5.951 -33.435 1.00 89.06 795 SER A C 1
ATOM 6283 O O . SER A 1 795 ? 31.094 5.735 -33.209 1.00 89.06 795 SER A O 1
ATOM 6285 N N . ASN A 1 796 ? 32.643 7.102 -34.006 1.00 89.12 796 ASN A N 1
ATOM 6286 C CA . ASN A 1 796 ? 31.712 8.149 -34.439 1.00 89.12 796 ASN A CA 1
ATOM 6287 C C . ASN A 1 796 ? 31.528 8.225 -35.969 1.00 89.12 796 ASN A C 1
ATOM 6289 O O . ASN A 1 796 ? 31.239 9.304 -36.498 1.00 89.12 796 ASN A O 1
ATOM 6293 N N . ILE A 1 797 ? 31.736 7.101 -36.659 1.00 91.88 797 ILE A N 1
ATOM 6294 C CA . ILE A 1 797 ? 31.772 6.967 -38.118 1.00 91.88 797 ILE A CA 1
ATOM 6295 C C . ILE A 1 797 ? 30.356 6.850 -38.702 1.00 91.88 797 ILE A C 1
ATOM 6297 O O . ILE A 1 797 ? 29.608 5.976 -38.288 1.00 91.88 797 ILE A O 1
ATOM 6301 N N . PRO A 1 798 ? 29.971 7.674 -39.688 1.00 92.38 798 PRO A N 1
ATOM 6302 C CA . PRO A 1 798 ? 28.674 7.557 -40.355 1.00 92.38 798 PRO A CA 1
ATOM 6303 C C . PRO A 1 798 ? 28.361 6.158 -40.907 1.00 92.38 798 PRO A C 1
ATOM 6305 O O . PRO A 1 798 ? 29.251 5.474 -41.424 1.00 92.38 798 PRO A O 1
ATOM 6308 N N . TYR A 1 799 ? 27.084 5.773 -40.836 1.00 94.75 799 TYR A N 1
ATOM 6309 C CA . TYR A 1 799 ? 26.592 4.535 -41.440 1.00 94.75 799 TYR A CA 1
ATOM 6310 C C . TYR A 1 799 ? 26.710 4.562 -42.967 1.00 94.75 799 TYR A C 1
ATOM 6312 O O . TYR A 1 799 ? 26.605 5.618 -43.593 1.00 94.75 799 TYR A O 1
ATOM 6320 N N . TYR A 1 800 ? 26.956 3.395 -43.553 1.00 93.06 800 TYR A N 1
ATOM 6321 C CA . TYR A 1 800 ? 27.133 3.183 -44.983 1.00 93.06 800 TYR A CA 1
ATOM 6322 C C . TYR A 1 800 ? 26.737 1.748 -45.363 1.00 93.06 800 TYR A C 1
ATOM 6324 O O . TYR A 1 800 ? 26.776 0.872 -44.507 1.00 93.06 800 TYR A O 1
ATOM 6332 N N . ASP A 1 801 ? 26.417 1.510 -46.638 1.00 89.38 801 ASP A N 1
ATOM 6333 C CA . ASP A 1 801 ? 26.162 0.174 -47.200 1.00 89.38 801 ASP A CA 1
ATOM 6334 C C . ASP A 1 801 ? 27.219 -0.136 -48.272 1.00 89.38 801 ASP A C 1
ATOM 6336 O O . ASP A 1 801 ? 27.280 0.511 -49.324 1.00 89.38 801 ASP A O 1
ATOM 6340 N N . PHE A 1 802 ? 28.113 -1.082 -48.000 1.00 87.12 802 PHE A N 1
ATOM 6341 C CA . PHE A 1 802 ? 29.147 -1.522 -48.924 1.00 87.12 802 PHE A CA 1
ATOM 6342 C C . PHE A 1 802 ? 28.595 -2.608 -49.849 1.00 87.12 802 PHE A C 1
ATOM 6344 O O . PHE A 1 802 ? 28.347 -3.739 -49.445 1.00 87.12 802 PHE A O 1
ATOM 6351 N N . ALA A 1 803 ? 28.537 -2.309 -51.147 1.00 81.19 803 ALA A N 1
ATOM 6352 C CA . ALA A 1 803 ? 28.153 -3.288 -52.169 1.00 81.19 803 ALA A CA 1
ATOM 6353 C C . ALA A 1 803 ? 29.057 -4.544 -52.207 1.00 81.19 803 ALA A C 1
ATOM 6355 O O . ALA A 1 803 ? 28.675 -5.567 -52.765 1.00 81.19 803 ALA A O 1
ATOM 6356 N N . ASP A 1 804 ? 30.267 -4.460 -51.649 1.00 77.75 804 ASP A N 1
ATOM 6357 C CA . ASP A 1 804 ? 31.258 -5.533 -51.560 1.00 77.75 804 ASP A CA 1
ATOM 6358 C C . ASP A 1 804 ? 31.405 -6.095 -50.132 1.00 77.75 804 ASP A C 1
ATOM 6360 O O . ASP A 1 804 ? 32.470 -6.619 -49.785 1.00 77.75 804 ASP A O 1
ATOM 6364 N N . TYR A 1 805 ? 30.410 -5.928 -49.252 1.00 74.88 805 TYR A N 1
ATOM 6365 C CA . TYR A 1 805 ? 30.481 -6.533 -47.925 1.00 74.88 805 TYR A CA 1
ATOM 6366 C C . TYR A 1 805 ? 30.269 -8.050 -47.991 1.00 74.88 805 TYR A C 1
ATOM 6368 O O . TYR A 1 805 ? 29.251 -8.530 -48.479 1.00 74.88 805 TYR A O 1
ATOM 6376 N N . ASN A 1 806 ? 31.260 -8.807 -47.513 1.00 66.31 806 ASN A N 1
ATOM 6377 C CA . ASN A 1 806 ? 31.168 -10.246 -47.295 1.00 66.31 806 ASN A CA 1
ATOM 6378 C C . ASN A 1 806 ? 31.675 -10.549 -45.870 1.00 66.31 806 ASN A C 1
ATOM 6380 O O . ASN A 1 806 ? 32.883 -10.403 -45.648 1.00 66.31 806 ASN A O 1
ATOM 6384 N N . PRO A 1 807 ? 30.799 -10.972 -44.940 1.00 59.62 807 PRO A N 1
ATOM 6385 C CA . PRO A 1 807 ? 31.154 -11.267 -43.548 1.00 59.62 807 PRO A CA 1
ATOM 6386 C C . PRO A 1 807 ? 32.261 -12.317 -43.375 1.00 59.62 807 PRO A C 1
ATOM 6388 O O . PRO A 1 807 ? 33.024 -12.266 -42.414 1.00 59.62 807 PRO A O 1
ATOM 6391 N N . GLU A 1 808 ? 32.396 -13.254 -44.322 1.00 54.56 808 GLU A N 1
ATOM 6392 C CA . GLU A 1 808 ? 33.352 -14.371 -44.243 1.00 54.56 808 GLU A CA 1
ATOM 6393 C C . GLU A 1 808 ? 34.771 -14.014 -44.743 1.00 54.56 808 GLU A C 1
ATOM 6395 O O . GLU A 1 808 ? 35.703 -14.816 -44.640 1.00 54.56 808 GLU A O 1
ATOM 6400 N N . ALA A 1 809 ? 34.975 -12.818 -45.307 1.00 54.31 809 ALA A N 1
ATOM 6401 C CA . ALA A 1 809 ? 36.256 -12.410 -45.878 1.00 54.31 809 ALA A CA 1
ATOM 6402 C C . ALA A 1 809 ? 37.157 -11.718 -44.834 1.00 54.31 809 ALA A C 1
ATOM 6404 O O . ALA A 1 809 ? 37.024 -10.523 -44.588 1.00 54.31 809 ALA A O 1
ATOM 6405 N N . TYR A 1 810 ? 38.144 -12.423 -44.270 1.00 43.75 810 TYR A N 1
ATOM 6406 C CA . TYR A 1 810 ? 39.116 -11.819 -43.342 1.00 43.75 810 TYR A CA 1
ATOM 6407 C C . TYR A 1 810 ? 40.021 -10.789 -44.057 1.00 43.75 810 TYR A C 1
ATOM 6409 O O . TYR A 1 810 ? 40.908 -11.149 -44.836 1.00 43.75 810 TYR A O 1
ATOM 6417 N N . ARG A 1 811 ? 39.798 -9.492 -43.809 1.00 53.34 811 ARG A N 1
ATOM 6418 C CA . ARG A 1 811 ? 40.632 -8.354 -44.258 1.00 53.34 811 ARG A CA 1
ATOM 6419 C C . ARG A 1 811 ? 40.731 -7.328 -43.126 1.00 53.34 811 ARG A C 1
ATOM 6421 O O . ARG A 1 811 ? 39.789 -7.204 -42.361 1.00 53.34 811 ARG A O 1
ATOM 6428 N N . GLU A 1 812 ? 41.796 -6.521 -43.061 1.00 49.81 812 GLU A N 1
ATOM 6429 C CA . GLU A 1 812 ? 41.981 -5.460 -42.035 1.00 49.81 812 GLU A CA 1
ATOM 6430 C C . GLU A 1 812 ? 40.801 -4.460 -41.926 1.00 49.81 812 GLU A C 1
ATOM 6432 O O . GLU A 1 812 ? 40.638 -3.779 -40.915 1.00 49.81 812 GLU A O 1
ATOM 6437 N N . THR A 1 813 ? 39.959 -4.369 -42.961 1.00 53.41 813 THR A N 1
ATOM 6438 C CA . THR A 1 813 ? 38.754 -3.526 -43.038 1.00 53.41 813 THR A CA 1
ATOM 6439 C C . THR A 1 813 ? 37.471 -4.192 -42.525 1.00 53.41 813 THR A C 1
ATOM 6441 O O . THR A 1 813 ? 36.425 -3.544 -42.522 1.00 53.41 813 THR A O 1
ATOM 6444 N N . ILE A 1 814 ? 37.536 -5.458 -42.104 1.00 57.12 814 ILE A N 1
ATOM 6445 C CA . ILE A 1 814 ? 36.432 -6.254 -41.557 1.00 57.12 814 ILE A CA 1
ATOM 6446 C C . ILE A 1 814 ? 36.906 -6.788 -40.206 1.00 57.12 814 ILE A C 1
ATOM 6448 O O . ILE A 1 814 ? 37.857 -7.565 -40.135 1.00 57.12 814 ILE A O 1
ATOM 6452 N N . ARG A 1 815 ? 36.273 -6.352 -39.115 1.00 61.44 815 ARG A N 1
ATOM 6453 C CA . ARG A 1 815 ? 36.518 -6.962 -37.805 1.00 61.44 815 ARG A CA 1
ATOM 6454 C C . ARG A 1 815 ? 35.488 -8.069 -37.654 1.00 61.44 815 ARG A C 1
ATOM 6456 O O . ARG A 1 815 ? 34.300 -7.752 -37.645 1.00 61.44 815 ARG A O 1
ATOM 6463 N N . ASN A 1 816 ? 35.953 -9.323 -37.599 1.00 58.28 816 ASN A N 1
ATOM 6464 C CA . ASN A 1 816 ? 35.083 -10.499 -37.526 1.00 58.28 816 ASN A CA 1
ATOM 6465 C C . ASN A 1 816 ? 33.940 -10.234 -36.543 1.00 58.28 816 ASN A C 1
ATOM 6467 O O . ASN A 1 816 ? 34.188 -9.861 -35.398 1.00 58.28 816 ASN A O 1
ATOM 6471 N N . GLU A 1 817 ? 32.717 -10.388 -37.050 1.00 71.31 817 GLU A N 1
ATOM 6472 C CA . GLU A 1 817 ? 31.446 -10.274 -36.333 1.00 71.31 817 GLU A CA 1
ATOM 6473 C C . GLU A 1 817 ? 30.960 -8.846 -36.019 1.00 71.31 817 GLU A C 1
ATOM 6475 O O . GLU A 1 817 ? 29.777 -8.708 -35.787 1.00 71.31 817 GLU A O 1
ATOM 6480 N N . CYS A 1 818 ? 31.755 -7.765 -36.057 1.00 81.88 818 CYS A N 1
ATOM 6481 C CA . CYS A 1 818 ? 31.228 -6.418 -35.735 1.00 81.88 818 CYS A CA 1
ATOM 6482 C C . CYS A 1 818 ? 30.642 -5.654 -36.938 1.00 81.88 818 CYS A C 1
ATOM 6484 O O . CYS A 1 818 ? 29.725 -4.848 -36.786 1.00 81.88 818 CYS A O 1
ATOM 6486 N N . GLY A 1 819 ? 31.245 -5.789 -38.118 1.00 86.25 819 GLY A N 1
ATOM 6487 C CA . GLY A 1 819 ? 30.937 -4.934 -39.265 1.00 86.25 819 GLY A CA 1
ATOM 6488 C C . GLY A 1 819 ? 32.147 -4.626 -40.145 1.00 86.25 819 GLY A C 1
ATOM 6489 O O . GLY A 1 819 ? 33.288 -5.009 -39.854 1.00 86.25 819 GLY A O 1
ATOM 6490 N N . LYS A 1 820 ? 31.911 -3.840 -41.197 1.00 87.81 820 LYS A N 1
ATOM 6491 C CA . LYS A 1 820 ? 32.932 -3.337 -42.122 1.00 87.81 820 LYS A CA 1
ATOM 6492 C C . LYS A 1 820 ? 33.141 -1.843 -41.980 1.00 87.81 820 LYS A C 1
ATOM 6494 O O . LYS A 1 820 ? 32.200 -1.053 -41.933 1.00 87.81 820 LYS A O 1
ATOM 6499 N N . ARG A 1 821 ? 34.409 -1.433 -42.006 1.00 87.19 821 ARG A N 1
ATOM 6500 C CA . ARG A 1 821 ? 34.818 -0.029 -41.944 1.00 87.19 821 ARG A CA 1
ATOM 6501 C C . ARG A 1 821 ? 35.590 0.388 -43.194 1.00 87.19 821 ARG A C 1
ATOM 6503 O O . ARG A 1 821 ? 36.544 -0.259 -43.616 1.00 87.19 821 ARG A O 1
ATOM 6510 N N . GLY A 1 822 ? 35.219 1.539 -43.748 1.00 82.19 822 GLY A N 1
ATOM 6511 C CA . GLY A 1 822 ? 35.904 2.219 -44.847 1.00 82.19 822 GLY A CA 1
ATOM 6512 C C . GLY A 1 822 ? 36.544 3.515 -44.359 1.00 82.19 822 GLY A C 1
ATOM 6513 O O . GLY A 1 822 ? 35.966 4.595 -44.503 1.00 82.19 822 GLY A O 1
ATOM 6514 N N . GLY A 1 823 ? 37.731 3.421 -43.754 1.00 79.31 823 GLY A N 1
ATOM 6515 C CA . GLY A 1 823 ? 38.417 4.578 -43.166 1.00 79.31 823 GLY A CA 1
ATOM 6516 C C . GLY A 1 823 ? 37.624 5.200 -42.010 1.00 79.31 823 GLY A C 1
ATOM 6517 O O . GLY A 1 823 ? 36.957 4.504 -41.260 1.00 79.31 823 GLY A O 1
ATOM 6518 N N . THR A 1 824 ? 37.685 6.515 -41.815 1.00 79.62 824 THR A N 1
ATOM 6519 C CA . THR A 1 824 ? 36.976 7.224 -40.723 1.00 79.62 824 THR A CA 1
ATOM 6520 C C . THR A 1 824 ? 35.597 7.760 -41.121 1.00 79.62 824 THR A C 1
ATOM 6522 O O . THR A 1 824 ? 35.008 8.531 -40.369 1.00 79.62 824 THR A O 1
ATOM 6525 N N . ILE A 1 825 ? 35.086 7.382 -42.299 1.00 85.06 825 ILE A N 1
ATOM 6526 C CA . ILE A 1 825 ? 33.907 8.023 -42.906 1.00 85.06 825 ILE A CA 1
ATOM 6527 C C . ILE A 1 825 ? 32.758 7.070 -43.256 1.00 85.06 825 ILE A C 1
ATOM 6529 O O . ILE A 1 825 ? 31.676 7.558 -43.561 1.00 85.06 825 ILE A O 1
ATOM 6533 N N . ARG A 1 826 ? 32.975 5.748 -43.246 1.00 90.00 826 ARG A N 1
ATOM 6534 C CA . ARG A 1 826 ? 31.961 4.747 -43.616 1.00 90.00 826 ARG A CA 1
ATOM 6535 C C . ARG A 1 826 ? 32.019 3.537 -42.697 1.00 90.00 826 ARG A C 1
ATOM 6537 O O . ARG A 1 826 ? 33.100 2.968 -42.521 1.00 90.00 826 ARG A O 1
ATOM 6544 N N . PHE A 1 827 ? 30.873 3.134 -42.170 1.00 91.94 827 PHE A N 1
ATOM 6545 C CA . PHE A 1 827 ? 30.719 1.930 -41.365 1.00 91.94 827 PHE A CA 1
ATOM 6546 C C . PHE A 1 827 ? 29.412 1.210 -41.705 1.00 91.94 827 PHE A C 1
ATOM 6548 O O . PHE A 1 827 ? 28.354 1.827 -41.719 1.00 91.94 827 PHE A O 1
ATOM 6555 N N . GLU A 1 828 ? 29.487 -0.094 -41.925 1.00 91.25 828 GLU A N 1
ATOM 6556 C CA . GLU A 1 828 ? 28.331 -0.970 -42.096 1.00 91.25 828 GLU A CA 1
ATOM 6557 C C . GLU A 1 828 ? 28.354 -2.014 -40.979 1.00 91.25 828 GLU A C 1
ATOM 6559 O O . GLU A 1 828 ? 29.367 -2.708 -40.845 1.00 91.25 828 GLU A O 1
ATOM 6564 N N . PRO A 1 829 ? 27.300 -2.126 -40.157 1.00 91.12 829 PRO A N 1
ATOM 6565 C CA . PRO A 1 829 ? 27.253 -3.146 -39.124 1.00 91.12 829 PRO A CA 1
ATOM 6566 C C . PRO A 1 829 ? 26.938 -4.527 -39.716 1.00 91.12 829 PRO A C 1
ATOM 6568 O O . PRO A 1 829 ? 26.232 -4.628 -40.722 1.00 91.12 829 PRO A O 1
ATOM 6571 N N . GLU A 1 830 ? 27.434 -5.585 -39.069 1.00 87.12 830 GLU A N 1
ATOM 6572 C CA . GLU A 1 830 ? 27.105 -6.976 -39.424 1.00 87.12 830 GLU A CA 1
ATOM 6573 C C . GLU A 1 830 ? 25.629 -7.291 -39.124 1.00 87.12 830 GLU A C 1
ATOM 6575 O O . GLU A 1 830 ? 24.907 -7.818 -39.967 1.00 87.12 830 GLU A O 1
ATOM 6580 N N . SER A 1 831 ? 25.166 -6.896 -37.937 1.00 87.94 831 SER A N 1
ATOM 6581 C CA . SER A 1 831 ? 23.791 -7.035 -37.452 1.00 87.94 831 SER A CA 1
ATOM 6582 C C . SER A 1 831 ? 23.198 -5.675 -37.054 1.00 87.94 831 SER A C 1
ATOM 6584 O O . SER A 1 831 ? 23.908 -4.688 -36.886 1.00 87.94 831 SER A O 1
ATOM 6586 N N . GLY A 1 832 ? 21.874 -5.594 -36.906 1.00 90.75 832 GLY A N 1
ATOM 6587 C CA . GLY A 1 832 ? 21.225 -4.423 -36.306 1.00 90.75 832 GLY A CA 1
ATOM 6588 C C . GLY A 1 832 ? 20.996 -3.230 -37.242 1.00 90.75 832 GLY A C 1
ATOM 6589 O O . GLY A 1 832 ? 20.784 -2.115 -36.768 1.00 90.75 832 GLY A O 1
ATOM 6590 N N . LYS A 1 833 ? 21.049 -3.419 -38.571 1.00 94.69 833 LYS A N 1
ATOM 6591 C CA . LYS A 1 833 ? 20.807 -2.343 -39.558 1.00 94.69 833 LYS A CA 1
ATOM 6592 C C . LYS A 1 833 ? 19.429 -1.686 -39.395 1.00 94.69 833 LYS A C 1
ATOM 6594 O O . LYS A 1 833 ? 19.328 -0.462 -39.462 1.00 94.69 833 LYS A O 1
ATOM 6599 N N . GLY A 1 834 ? 18.379 -2.483 -39.176 1.00 96.00 834 GLY A N 1
ATOM 6600 C CA . GLY A 1 834 ? 17.006 -1.990 -39.007 1.00 96.00 834 GLY A CA 1
ATOM 6601 C C . GLY A 1 834 ? 16.825 -1.197 -37.712 1.00 96.00 834 GLY A C 1
ATOM 6602 O O . GLY A 1 834 ? 16.326 -0.071 -37.740 1.00 96.00 834 GLY A O 1
ATOM 6603 N N . GLU A 1 835 ? 17.310 -1.750 -36.602 1.00 96.62 835 GLU A N 1
ATOM 6604 C CA . GLU A 1 835 ? 17.323 -1.121 -35.281 1.00 96.62 835 GLU A CA 1
ATOM 6605 C C . GLU A 1 835 ? 18.094 0.205 -35.310 1.00 96.62 835 GLU A C 1
ATOM 6607 O O . GLU A 1 835 ? 17.586 1.242 -34.874 1.00 96.62 835 GLU A O 1
ATOM 6612 N N . ALA A 1 836 ? 19.297 0.204 -35.898 1.00 97.00 836 ALA A N 1
ATOM 6613 C CA . ALA A 1 836 ? 20.111 1.403 -36.052 1.00 97.00 836 ALA A CA 1
ATOM 6614 C C . ALA A 1 836 ? 19.398 2.463 -36.905 1.00 97.00 836 ALA A C 1
ATOM 6616 O O . ALA A 1 836 ? 19.380 3.640 -36.537 1.00 97.00 836 ALA A O 1
ATOM 6617 N N . ALA A 1 837 ? 18.763 2.061 -38.011 1.00 97.25 837 ALA A N 1
ATOM 6618 C CA . ALA A 1 837 ? 18.003 2.968 -38.862 1.00 97.25 837 ALA A CA 1
ATOM 6619 C C . ALA A 1 837 ? 16.866 3.660 -38.103 1.00 97.25 837 ALA A C 1
ATOM 6621 O O . ALA A 1 837 ? 16.791 4.892 -38.087 1.00 97.25 837 ALA A O 1
ATOM 6622 N N . ARG A 1 838 ? 16.019 2.886 -37.417 1.00 97.94 838 ARG A N 1
ATOM 6623 C CA . ARG A 1 838 ? 14.881 3.421 -36.657 1.00 97.94 838 ARG A CA 1
ATOM 6624 C C . ARG A 1 838 ? 15.309 4.267 -35.465 1.00 97.94 838 ARG A C 1
ATOM 6626 O O . ARG A 1 838 ? 14.659 5.275 -35.199 1.00 97.94 838 ARG A O 1
ATOM 6633 N N . ALA A 1 839 ? 16.403 3.926 -34.789 1.00 97.88 839 ALA A N 1
ATOM 6634 C CA . ALA A 1 839 ? 16.955 4.730 -33.702 1.00 97.88 839 ALA A CA 1
ATOM 6635 C C . ALA A 1 839 ? 17.486 6.093 -34.186 1.00 97.88 839 ALA A C 1
ATOM 6637 O O . ALA A 1 839 ? 17.197 7.119 -33.568 1.00 97.88 839 ALA A O 1
ATOM 6638 N N . VAL A 1 840 ? 18.209 6.143 -35.315 1.00 97.12 840 VAL A N 1
ATOM 6639 C CA . VAL A 1 840 ? 18.682 7.421 -35.883 1.00 97.12 840 VAL A CA 1
ATOM 6640 C C . VAL A 1 840 ? 17.513 8.264 -36.394 1.00 97.12 840 VAL A C 1
ATOM 6642 O O . VAL A 1 840 ? 17.457 9.459 -36.106 1.00 97.12 840 VAL A O 1
ATOM 6645 N N . LEU A 1 841 ? 16.564 7.668 -37.121 1.00 97.06 841 LEU A N 1
ATOM 6646 C CA . LEU A 1 841 ? 15.389 8.384 -37.627 1.00 97.06 841 LEU A CA 1
ATOM 6647 C C . LEU A 1 841 ? 14.511 8.911 -36.475 1.00 97.06 841 LEU A C 1
ATOM 6649 O O . LEU A 1 841 ? 14.088 10.068 -36.506 1.00 97.06 841 LEU A O 1
ATOM 6653 N N . TYR A 1 842 ? 14.312 8.126 -35.411 1.00 97.75 842 TYR A N 1
ATOM 6654 C CA . TYR A 1 842 ? 13.684 8.598 -34.174 1.00 97.75 842 TYR A CA 1
ATOM 6655 C C . TYR A 1 842 ? 14.440 9.786 -33.571 1.00 97.75 842 TYR A C 1
ATOM 6657 O O . TYR A 1 842 ? 13.823 10.789 -33.217 1.00 97.75 842 TYR A O 1
ATOM 6665 N N . PHE A 1 843 ? 15.772 9.719 -33.495 1.00 97.06 843 PHE A N 1
ATOM 6666 C CA . PHE A 1 843 ? 16.579 10.808 -32.947 1.00 97.06 843 PHE A CA 1
ATOM 6667 C C . PHE A 1 843 ? 16.399 12.104 -33.748 1.00 97.06 843 PHE A C 1
ATOM 6669 O O . PHE A 1 843 ? 16.313 13.180 -33.159 1.00 97.06 843 PHE A O 1
ATOM 6676 N N . LEU A 1 844 ? 16.290 12.019 -35.079 1.00 95.19 844 LEU A N 1
ATOM 6677 C CA . LEU A 1 844 ? 15.992 13.177 -35.929 1.00 95.19 844 LEU A CA 1
ATOM 6678 C C . LEU A 1 844 ? 14.601 13.767 -35.643 1.00 95.19 844 LEU A C 1
ATOM 6680 O O . LEU A 1 844 ? 14.467 14.990 -35.609 1.00 95.19 844 LEU A O 1
ATOM 6684 N N . LEU A 1 845 ? 13.594 12.922 -35.389 1.00 94.75 845 LEU A N 1
ATOM 6685 C CA . LEU A 1 845 ? 12.244 13.359 -35.004 1.00 94.75 845 LEU A CA 1
ATOM 6686 C C . LEU A 1 845 ? 12.216 13.988 -33.612 1.00 94.75 845 LEU A C 1
ATOM 6688 O O . LEU A 1 845 ? 11.606 15.036 -33.410 1.00 94.75 845 LEU A O 1
ATOM 6692 N N . ARG A 1 846 ? 12.874 13.366 -32.633 1.00 94.81 846 ARG A N 1
ATOM 6693 C CA . ARG A 1 846 ? 12.865 13.815 -31.238 1.00 94.81 846 ARG A CA 1
ATOM 6694 C C . ARG A 1 846 ? 13.745 15.044 -31.013 1.00 94.81 846 ARG A C 1
ATOM 6696 O O . ARG A 1 846 ? 13.391 15.900 -30.196 1.00 94.81 846 ARG A O 1
ATOM 6703 N N . TYR A 1 847 ? 14.877 15.137 -31.707 1.00 94.56 847 TYR A N 1
ATOM 6704 C CA . TYR A 1 847 ? 15.937 16.123 -31.475 1.00 94.56 847 TYR A CA 1
ATOM 6705 C C . TYR A 1 847 ? 16.358 16.860 -32.764 1.00 94.56 847 TYR A C 1
ATOM 6707 O O . TYR A 1 847 ? 17.545 16.857 -33.125 1.00 94.56 847 TYR A O 1
ATOM 6715 N N . PRO A 1 848 ? 15.421 17.542 -33.453 1.00 92.31 848 PRO A N 1
ATOM 6716 C CA . PRO A 1 848 ? 15.719 18.253 -34.689 1.00 92.31 848 PRO A CA 1
ATOM 6717 C C . PRO A 1 848 ? 16.848 19.270 -34.486 1.00 92.31 848 PRO A C 1
ATOM 6719 O O . PRO A 1 848 ? 16.863 20.045 -33.526 1.00 92.31 848 PRO A O 1
ATOM 6722 N N . GLY A 1 849 ? 17.831 19.246 -35.390 1.00 89.88 849 GLY A N 1
ATOM 6723 C CA . GLY A 1 849 ? 18.955 20.187 -35.400 1.00 89.88 849 GLY A CA 1
ATOM 6724 C C . GLY A 1 849 ? 20.003 20.002 -34.292 1.00 89.88 849 GLY A C 1
ATOM 6725 O O . GLY A 1 849 ? 20.890 20.843 -34.165 1.00 89.88 849 GLY A O 1
ATOM 6726 N N . LYS A 1 850 ? 19.947 18.932 -33.484 1.00 92.44 850 LYS A N 1
ATOM 6727 C CA . LYS A 1 850 ? 20.927 18.709 -32.398 1.00 92.44 850 LYS A CA 1
ATOM 6728 C C . LYS A 1 850 ? 22.244 18.067 -32.846 1.00 92.44 850 LYS A C 1
ATOM 6730 O O . LYS A 1 850 ? 23.234 18.146 -32.121 1.00 92.44 850 LYS A O 1
ATOM 6735 N N . ILE A 1 851 ? 22.288 17.480 -34.043 1.00 91.19 851 ILE A N 1
ATOM 6736 C CA . ILE A 1 851 ? 23.514 16.924 -34.631 1.00 91.19 851 ILE A CA 1
ATOM 6737 C C . ILE A 1 851 ? 24.369 18.065 -35.201 1.00 91.19 851 ILE A C 1
ATOM 6739 O O . ILE A 1 851 ? 23.998 18.714 -36.173 1.00 91.19 851 ILE A O 1
ATOM 6743 N N . GLN A 1 852 ? 25.552 18.288 -34.625 1.00 83.12 852 GLN A N 1
ATOM 6744 C CA . GLN A 1 852 ? 26.385 19.469 -34.900 1.00 83.12 852 GLN A CA 1
ATOM 6745 C C . GLN A 1 852 ? 26.999 19.554 -36.299 1.00 83.12 852 GLN A C 1
ATOM 6747 O O . GLN A 1 852 ? 27.433 20.629 -36.710 1.00 83.12 852 GLN A O 1
ATOM 6752 N N . LYS A 1 853 ? 27.111 18.434 -37.020 1.00 74.25 853 LYS A N 1
ATOM 6753 C CA . LYS A 1 853 ? 27.689 18.418 -38.370 1.00 74.25 853 LYS A CA 1
ATOM 6754 C C . LYS A 1 853 ? 26.676 17.869 -39.361 1.00 74.25 853 LYS A C 1
ATOM 6756 O O . LYS A 1 853 ? 26.366 16.678 -39.330 1.00 74.25 853 LYS A O 1
ATOM 6761 N N . GLN A 1 854 ? 26.212 18.748 -40.244 1.00 66.50 854 GLN A N 1
ATOM 6762 C CA . GLN A 1 854 ? 25.380 18.388 -41.388 1.00 66.50 854 GLN A CA 1
ATOM 6763 C C . GLN A 1 854 ? 26.120 17.388 -42.295 1.00 66.50 854 GLN A C 1
ATOM 6765 O O . GLN A 1 854 ? 27.347 17.429 -42.403 1.00 66.50 854 GLN A O 1
ATOM 6770 N N . GLY A 1 855 ? 25.380 16.459 -42.906 1.00 72.12 855 GLY A N 1
ATOM 6771 C CA . GLY A 1 855 ? 25.930 15.438 -43.809 1.00 72.12 855 GLY A CA 1
ATOM 6772 C C . GLY A 1 855 ? 26.543 14.202 -43.134 1.00 72.12 855 GLY A C 1
ATOM 6773 O O . GLY A 1 855 ? 27.150 13.384 -43.815 1.00 72.12 855 GLY A O 1
ATOM 6774 N N . ARG A 1 856 ? 26.405 14.043 -41.808 1.00 82.88 856 ARG A N 1
ATOM 6775 C CA . ARG A 1 856 ? 26.800 12.812 -41.086 1.00 82.88 856 ARG A CA 1
ATOM 6776 C C . ARG A 1 856 ? 25.758 11.696 -41.124 1.00 82.88 856 ARG A C 1
ATOM 6778 O O . ARG A 1 856 ? 26.079 10.564 -40.781 1.00 82.88 856 ARG A O 1
ATOM 6785 N N . VAL A 1 857 ? 24.523 12.035 -41.471 1.00 90.25 857 VAL A N 1
ATOM 6786 C CA . VAL A 1 857 ? 23.391 11.113 -41.514 1.00 90.25 857 VAL A CA 1
ATOM 6787 C C . VAL A 1 857 ? 22.911 11.041 -42.954 1.00 90.25 857 VAL A C 1
ATOM 6789 O O . VAL A 1 857 ? 22.543 12.066 -43.525 1.00 90.25 857 VAL A O 1
ATOM 6792 N N . ASP A 1 858 ? 22.940 9.844 -43.530 1.00 92.88 858 ASP A N 1
ATOM 6793 C CA . ASP A 1 858 ? 22.361 9.567 -44.841 1.00 92.88 858 ASP A CA 1
ATOM 6794 C C . ASP A 1 858 ? 20.923 9.078 -44.645 1.00 92.88 858 ASP A C 1
ATOM 6796 O O . ASP A 1 858 ? 20.686 7.925 -44.297 1.00 92.88 858 ASP A O 1
ATOM 6800 N N . ILE A 1 859 ? 19.954 9.983 -44.802 1.00 92.81 859 ILE A N 1
ATOM 6801 C CA . ILE A 1 859 ? 18.537 9.673 -44.571 1.00 92.81 859 ILE A CA 1
ATOM 6802 C C . ILE A 1 859 ? 18.045 8.611 -45.562 1.00 92.81 859 ILE A C 1
ATOM 6804 O O . ILE A 1 859 ? 17.305 7.719 -45.159 1.00 92.81 859 ILE A O 1
ATOM 6808 N N . ASN A 1 860 ? 18.479 8.658 -46.826 1.00 93.81 860 ASN A N 1
ATOM 6809 C CA . ASN A 1 860 ? 18.030 7.702 -47.842 1.00 93.81 860 ASN A CA 1
ATOM 6810 C C . ASN A 1 860 ? 18.478 6.282 -47.491 1.00 93.81 860 ASN A C 1
ATOM 6812 O O . ASN A 1 860 ? 17.665 5.363 -47.527 1.00 93.81 860 ASN A O 1
ATOM 6816 N N . LEU A 1 861 ? 19.732 6.130 -47.055 1.00 94.75 861 LEU A N 1
ATOM 6817 C CA . LEU A 1 861 ? 20.245 4.856 -46.557 1.00 94.75 861 LEU A CA 1
ATOM 6818 C C . LEU A 1 861 ? 19.400 4.307 -45.397 1.00 94.75 861 LEU A C 1
ATOM 6820 O O . LEU A 1 861 ? 19.052 3.130 -45.387 1.00 94.75 861 LEU A O 1
ATOM 6824 N N . LEU A 1 862 ? 19.064 5.148 -44.414 1.00 95.88 862 LEU A N 1
ATOM 6825 C CA . LEU A 1 862 ? 18.289 4.711 -43.248 1.00 95.88 862 LEU A CA 1
ATOM 6826 C C . LEU A 1 862 ? 16.847 4.348 -43.625 1.00 95.88 862 LEU A C 1
ATOM 6828 O O . LEU A 1 862 ? 16.295 3.403 -43.068 1.00 95.88 862 LEU A O 1
ATOM 6832 N N . LEU A 1 863 ? 16.242 5.054 -44.584 1.00 95.12 863 LEU A N 1
ATOM 6833 C CA . LEU A 1 863 ? 14.927 4.701 -45.125 1.00 95.12 863 LEU A CA 1
ATOM 6834 C C . LEU A 1 863 ? 14.966 3.357 -45.868 1.00 95.12 863 LEU A C 1
ATOM 6836 O O . LEU A 1 863 ? 14.059 2.538 -45.696 1.00 95.12 863 LEU A O 1
ATOM 6840 N N . ASP A 1 864 ? 16.027 3.099 -46.637 1.00 95.19 864 ASP A N 1
ATOM 6841 C CA . ASP A 1 864 ? 16.239 1.817 -47.313 1.00 95.19 864 ASP A CA 1
ATOM 6842 C C . ASP A 1 864 ? 16.447 0.679 -46.303 1.00 95.19 864 ASP A C 1
ATOM 6844 O O . ASP A 1 864 ? 15.816 -0.375 -46.420 1.00 95.19 864 ASP A O 1
ATOM 6848 N N . TRP A 1 865 ? 17.262 0.887 -45.266 1.00 95.88 865 TRP A N 1
ATOM 6849 C CA . TRP A 1 865 ? 17.447 -0.087 -44.187 1.00 95.88 865 TRP A CA 1
ATOM 6850 C C . TRP A 1 865 ? 16.156 -0.345 -43.411 1.00 95.88 865 TRP A C 1
ATOM 6852 O O . TRP A 1 865 ? 15.812 -1.502 -43.187 1.00 95.88 865 TRP A O 1
ATOM 6862 N N . HIS A 1 866 ? 15.392 0.694 -43.063 1.00 95.56 866 HIS A N 1
ATOM 6863 C CA . HIS A 1 866 ? 14.091 0.542 -42.404 1.00 95.56 866 HIS A CA 1
ATOM 6864 C C . HIS A 1 866 ? 13.116 -0.299 -43.239 1.00 95.56 866 HIS A C 1
ATOM 6866 O O . HIS A 1 866 ? 12.408 -1.145 -42.698 1.00 95.56 866 HIS A O 1
ATOM 6872 N N . LYS A 1 867 ? 13.100 -0.100 -44.562 1.00 94.62 867 LYS A N 1
ATOM 6873 C CA . LYS A 1 867 ? 12.242 -0.855 -45.483 1.00 94.62 867 LYS A CA 1
ATOM 6874 C C . LYS A 1 867 ? 12.690 -2.309 -45.653 1.00 94.62 867 LYS A C 1
ATOM 6876 O O . LYS A 1 867 ? 11.844 -3.200 -45.710 1.00 94.62 867 LYS A O 1
ATOM 6881 N N . ASN A 1 868 ? 13.996 -2.546 -45.769 1.00 94.56 868 ASN A N 1
ATOM 6882 C CA . ASN A 1 868 ? 14.558 -3.872 -46.038 1.00 94.56 868 ASN A CA 1
ATOM 6883 C C . ASN A 1 868 ? 14.703 -4.736 -44.775 1.00 94.56 868 ASN A C 1
ATOM 6885 O O . ASN A 1 868 ? 14.780 -5.958 -44.887 1.00 94.56 868 ASN A O 1
ATOM 6889 N N . HIS A 1 869 ? 14.701 -4.122 -43.589 1.00 94.81 869 HIS A N 1
ATOM 6890 C CA . HIS A 1 869 ? 14.759 -4.794 -42.291 1.00 94.81 869 HIS A CA 1
ATOM 6891 C C . HIS A 1 869 ? 13.488 -4.487 -41.479 1.00 94.81 869 HIS A C 1
ATOM 6893 O O . HIS A 1 869 ? 13.464 -3.506 -40.724 1.00 94.81 869 HIS A O 1
ATOM 6899 N N . PRO A 1 870 ? 12.423 -5.304 -41.627 1.00 95.62 870 PRO A N 1
ATOM 6900 C CA . PRO A 1 870 ? 11.157 -5.111 -40.925 1.00 95.62 870 PRO A CA 1
ATOM 6901 C C . PRO A 1 870 ? 11.312 -5.053 -39.404 1.00 95.62 870 PRO A C 1
ATOM 6903 O O . PRO A 1 870 ? 12.248 -5.619 -38.842 1.00 95.62 870 PRO A O 1
ATOM 6906 N N . VAL A 1 871 ? 10.356 -4.396 -38.747 1.00 97.19 871 VAL A N 1
ATOM 6907 C CA . VAL A 1 871 ? 10.288 -4.310 -37.283 1.00 97.19 871 VAL A CA 1
ATOM 6908 C C . VAL A 1 871 ? 10.171 -5.709 -36.677 1.00 97.19 871 VAL A C 1
ATOM 6910 O O . VAL A 1 871 ? 9.266 -6.475 -37.019 1.00 97.19 871 VAL A O 1
ATOM 6913 N N . THR A 1 872 ? 11.079 -6.027 -35.762 1.00 95.44 872 THR A N 1
ATOM 6914 C CA . THR A 1 872 ? 11.131 -7.316 -35.063 1.00 95.44 872 THR A CA 1
ATOM 6915 C C . THR A 1 872 ? 10.274 -7.322 -33.792 1.00 95.44 872 THR A C 1
ATOM 6917 O O . THR A 1 872 ? 9.889 -6.273 -33.275 1.00 95.44 872 THR A O 1
ATOM 6920 N N . LEU A 1 873 ? 9.987 -8.513 -33.248 1.00 94.56 873 LEU A N 1
ATOM 6921 C CA . LEU A 1 873 ? 9.271 -8.643 -31.971 1.00 94.56 873 LEU A CA 1
ATOM 6922 C C . LEU A 1 873 ? 10.037 -7.981 -30.814 1.00 94.56 873 LEU A C 1
ATOM 6924 O O . LEU A 1 873 ? 9.435 -7.300 -29.992 1.00 94.56 873 LEU A O 1
ATOM 6928 N N . HIS A 1 874 ? 11.365 -8.114 -30.804 1.00 94.88 874 HIS A N 1
ATOM 6929 C CA . HIS A 1 874 ? 12.241 -7.449 -29.837 1.00 94.88 874 HIS A CA 1
ATOM 6930 C C . HIS A 1 874 ? 12.117 -5.924 -29.886 1.00 94.88 874 HIS A C 1
ATOM 6932 O O . HIS A 1 874 ? 12.087 -5.276 -28.848 1.00 94.88 874 HIS A O 1
ATOM 6938 N N . GLU A 1 875 ? 11.996 -5.327 -31.070 1.00 97.12 875 GLU A N 1
ATOM 6939 C CA . GLU A 1 875 ? 11.814 -3.877 -31.175 1.00 97.12 875 GLU A CA 1
ATOM 6940 C C . GLU A 1 875 ? 10.461 -3.414 -30.644 1.00 97.12 875 GLU A C 1
ATOM 6942 O O . GLU A 1 875 ? 10.395 -2.368 -30.005 1.00 97.12 875 GLU A O 1
ATOM 6947 N N . LYS A 1 876 ? 9.401 -4.204 -30.843 1.00 97.12 876 LYS A N 1
ATOM 6948 C CA . LYS A 1 876 ? 8.091 -3.925 -30.240 1.00 97.12 876 LYS A CA 1
ATOM 6949 C C . LYS A 1 876 ? 8.135 -4.038 -28.718 1.00 97.12 876 LYS A C 1
ATOM 6951 O O . LYS A 1 876 ? 7.677 -3.128 -28.034 1.00 97.12 876 LYS A O 1
ATOM 6956 N N . HIS A 1 877 ? 8.757 -5.101 -28.200 1.00 95.25 877 HIS A N 1
ATOM 6957 C CA . HIS A 1 877 ? 9.015 -5.273 -26.769 1.00 95.25 877 HIS A CA 1
ATOM 6958 C C . HIS A 1 877 ? 9.751 -4.058 -26.192 1.00 95.25 877 HIS A C 1
ATOM 6960 O O . HIS A 1 877 ? 9.259 -3.425 -25.260 1.00 95.25 877 HIS A O 1
ATOM 6966 N N . ARG A 1 878 ? 10.883 -3.674 -26.799 1.00 96.62 878 ARG A N 1
ATOM 6967 C CA . ARG A 1 878 ? 11.657 -2.491 -26.403 1.00 96.62 878 ARG A CA 1
ATOM 6968 C C . ARG A 1 878 ? 10.812 -1.234 -26.394 1.00 96.62 878 ARG A C 1
ATOM 6970 O O . ARG A 1 878 ? 10.873 -0.473 -25.440 1.00 96.62 878 ARG A O 1
ATOM 6977 N N . ASN A 1 879 ? 10.052 -0.996 -27.458 1.00 97.69 879 ASN A N 1
ATOM 6978 C CA . ASN A 1 879 ? 9.272 0.225 -27.588 1.00 97.69 879 ASN A CA 1
ATOM 6979 C C . ASN A 1 879 ? 8.216 0.339 -26.481 1.00 97.69 879 ASN A C 1
ATOM 6981 O O . ASN A 1 879 ? 8.082 1.400 -25.876 1.00 97.69 879 ASN A O 1
ATOM 6985 N N . GLN A 1 880 ? 7.547 -0.770 -26.155 1.00 95.19 880 GLN A N 1
ATOM 6986 C CA . GLN A 1 880 ? 6.596 -0.844 -25.048 1.00 95.19 880 GLN A CA 1
ATOM 6987 C C . GLN A 1 880 ? 7.280 -0.704 -23.676 1.00 95.19 880 GLN A C 1
ATOM 6989 O O . GLN A 1 880 ? 6.790 0.025 -22.814 1.00 95.19 880 GLN A O 1
ATOM 6994 N N . ALA A 1 881 ? 8.428 -1.355 -23.463 1.00 93.50 881 ALA A N 1
ATOM 6995 C CA . ALA A 1 881 ? 9.187 -1.250 -22.216 1.00 93.50 881 ALA A CA 1
ATOM 6996 C C . ALA A 1 881 ? 9.711 0.180 -21.986 1.00 93.50 881 ALA A C 1
ATOM 6998 O O . ALA A 1 881 ? 9.593 0.725 -20.890 1.00 93.50 881 ALA A O 1
ATOM 6999 N N . ILE A 1 882 ? 10.232 0.826 -23.033 1.00 96.00 882 ILE A N 1
ATOM 7000 C CA . ILE A 1 882 ? 10.684 2.220 -22.977 1.00 96.00 882 ILE A CA 1
ATOM 7001 C C . ILE A 1 882 ? 9.497 3.158 -22.752 1.00 96.00 882 ILE A C 1
ATOM 7003 O O . ILE A 1 882 ? 9.626 4.094 -21.969 1.00 96.00 882 ILE A O 1
ATOM 7007 N N . TYR A 1 883 ? 8.340 2.903 -23.369 1.00 94.75 883 TYR A N 1
ATOM 7008 C CA . TYR A 1 883 ? 7.127 3.684 -23.123 1.00 94.75 883 TYR A CA 1
ATOM 7009 C C . TYR A 1 883 ? 6.732 3.677 -21.642 1.00 94.75 883 TYR A C 1
ATOM 7011 O O . TYR A 1 883 ? 6.501 4.742 -21.075 1.00 94.75 883 TYR A O 1
ATOM 7019 N N . ALA A 1 884 ? 6.743 2.507 -20.998 1.00 88.19 884 ALA A N 1
ATOM 7020 C CA . ALA A 1 884 ? 6.431 2.379 -19.574 1.00 88.19 884 ALA A CA 1
ATOM 7021 C C . ALA A 1 884 ? 7.434 3.114 -18.659 1.00 88.19 884 ALA A C 1
ATOM 7023 O O . ALA A 1 884 ? 7.067 3.548 -17.570 1.00 88.19 884 ALA A O 1
ATOM 7024 N N . LEU A 1 885 ? 8.692 3.269 -19.093 1.00 89.06 885 LEU A N 1
ATOM 7025 C CA . LEU A 1 885 ? 9.766 3.894 -18.309 1.00 89.06 885 LEU A CA 1
ATOM 7026 C C . LEU A 1 885 ? 9.921 5.404 -18.564 1.00 89.06 885 LEU A C 1
ATOM 7028 O O . LEU A 1 885 ? 10.062 6.177 -17.616 1.00 89.06 885 LEU A O 1
ATOM 7032 N N . GLN A 1 886 ? 9.937 5.826 -19.832 1.00 90.81 886 GLN A N 1
ATOM 7033 C CA . GLN A 1 886 ? 10.203 7.204 -20.278 1.00 90.81 886 GLN A CA 1
ATOM 7034 C C . GLN A 1 886 ? 8.942 8.003 -20.621 1.00 90.81 886 GLN A C 1
ATOM 7036 O O . GLN A 1 886 ? 9.008 9.232 -20.686 1.00 90.81 886 GLN A O 1
ATOM 7041 N N . GLY A 1 887 ? 7.822 7.325 -20.881 1.00 91.81 887 GLY A N 1
ATOM 7042 C CA . GLY A 1 887 ? 6.555 7.921 -21.311 1.00 91.81 887 GLY A CA 1
ATOM 7043 C C . GLY A 1 887 ? 6.428 8.151 -22.822 1.00 91.81 887 GLY A C 1
ATOM 7044 O O . GLY A 1 887 ? 5.319 8.346 -23.317 1.00 91.81 887 GLY A O 1
ATOM 7045 N N . ASN A 1 888 ? 7.518 8.086 -23.594 1.00 95.06 888 ASN A N 1
ATOM 7046 C CA . ASN A 1 888 ? 7.510 8.327 -25.040 1.00 95.06 888 ASN A CA 1
ATOM 7047 C C . ASN A 1 888 ? 7.779 7.061 -25.875 1.00 95.06 888 ASN A C 1
ATOM 7049 O O . ASN A 1 888 ? 8.480 6.147 -25.443 1.00 95.06 888 ASN A O 1
ATOM 7053 N N . ARG A 1 889 ? 7.256 7.032 -27.107 1.00 97.06 889 ARG A N 1
ATOM 7054 C CA . ARG A 1 889 ? 7.328 5.882 -28.032 1.00 97.06 889 ARG A CA 1
ATOM 7055 C C . ARG A 1 889 ? 8.119 6.211 -29.294 1.00 97.06 889 ARG A C 1
ATOM 7057 O O . ARG A 1 889 ? 8.173 7.368 -29.690 1.00 97.06 889 ARG A O 1
ATOM 7064 N N . ASN A 1 890 ? 8.680 5.219 -29.978 1.00 97.94 890 ASN A N 1
ATOM 7065 C CA . ASN A 1 890 ? 9.263 5.373 -31.308 1.00 97.94 890 ASN A CA 1
ATOM 7066 C C . ASN A 1 890 ? 8.196 5.123 -32.397 1.00 97.94 890 ASN A C 1
ATOM 7068 O O . ASN A 1 890 ? 7.855 3.965 -32.658 1.00 97.94 890 ASN A O 1
ATOM 7072 N N . PRO A 1 891 ? 7.716 6.166 -33.110 1.00 96.81 891 PRO A N 1
ATOM 7073 C CA . PRO A 1 891 ? 6.652 6.015 -34.108 1.00 96.81 891 PRO A CA 1
ATOM 7074 C C . PRO A 1 891 ? 7.035 5.120 -35.286 1.00 96.81 891 PRO A C 1
ATOM 7076 O O . PRO A 1 891 ? 6.165 4.604 -35.975 1.00 96.81 891 PRO A O 1
ATOM 7079 N N . LEU A 1 892 ? 8.333 4.932 -35.530 1.00 97.19 892 LEU A N 1
ATOM 7080 C CA . LEU A 1 892 ? 8.839 4.128 -36.641 1.00 97.19 892 LEU A CA 1
ATOM 7081 C C . LEU A 1 892 ? 8.828 2.629 -36.328 1.00 97.19 892 LEU A C 1
ATOM 7083 O O . LEU A 1 892 ? 8.990 1.820 -37.238 1.00 97.19 892 LEU A O 1
ATOM 7087 N N . ILE A 1 893 ? 8.647 2.261 -35.058 1.00 97.81 893 ILE A N 1
ATOM 7088 C CA . ILE A 1 893 ? 8.418 0.880 -34.627 1.00 97.81 893 ILE A CA 1
ATOM 7089 C C . ILE A 1 893 ? 6.914 0.582 -34.621 1.00 97.81 893 ILE A C 1
ATOM 7091 O O . ILE A 1 893 ? 6.503 -0.451 -35.146 1.00 97.81 893 ILE A O 1
ATOM 7095 N N . ASP A 1 894 ? 6.107 1.497 -34.076 1.00 96.31 894 ASP A N 1
ATOM 7096 C CA . ASP A 1 894 ? 4.651 1.332 -33.955 1.00 96.31 894 ASP A CA 1
ATOM 7097 C C . ASP A 1 894 ? 3.926 1.405 -35.306 1.00 96.31 894 ASP A C 1
ATOM 7099 O O . ASP A 1 894 ? 3.039 0.600 -35.586 1.00 96.31 894 ASP A O 1
ATOM 7103 N N . LEU A 1 895 ? 4.322 2.360 -36.153 1.00 94.62 895 LEU A N 1
ATOM 7104 C CA . LEU A 1 895 ? 3.678 2.685 -37.427 1.00 94.62 895 LEU A CA 1
ATOM 7105 C C . LEU A 1 895 ? 4.720 2.703 -38.566 1.00 94.62 895 LEU A C 1
ATOM 7107 O O . LEU A 1 895 ? 4.980 3.749 -39.166 1.00 94.62 895 LEU A O 1
ATOM 7111 N N . PRO A 1 896 ? 5.389 1.578 -38.878 1.00 94.75 896 PRO A N 1
ATOM 7112 C CA . PRO A 1 896 ? 6.518 1.557 -39.814 1.00 94.75 896 PRO A CA 1
ATOM 7113 C C . PRO A 1 896 ? 6.173 2.065 -41.226 1.00 94.75 896 PRO A C 1
ATOM 7115 O O . PRO A 1 896 ? 7.064 2.510 -41.953 1.00 94.75 896 PRO A O 1
ATOM 7118 N N . GLU A 1 897 ? 4.903 2.025 -41.626 1.00 91.56 897 GLU A N 1
ATOM 7119 C CA . GLU A 1 897 ? 4.395 2.486 -42.918 1.00 91.56 897 GLU A CA 1
ATOM 7120 C C . GLU A 1 897 ? 4.389 4.013 -43.085 1.00 91.56 897 GLU A C 1
ATOM 7122 O O . GLU A 1 897 ? 4.477 4.507 -44.217 1.00 91.56 897 GLU A O 1
ATOM 7127 N N . ILE A 1 898 ? 4.326 4.782 -41.990 1.00 90.69 898 ILE A N 1
ATOM 7128 C CA . ILE A 1 898 ? 4.221 6.250 -42.070 1.00 90.69 898 ILE A CA 1
ATOM 7129 C C . ILE A 1 898 ? 5.564 6.912 -42.381 1.00 90.69 898 ILE A C 1
ATOM 7131 O O . ILE A 1 898 ? 5.593 8.081 -42.751 1.00 90.69 898 ILE A O 1
ATOM 7135 N N . VAL A 1 899 ? 6.675 6.175 -42.276 1.00 90.69 899 VAL A N 1
ATOM 7136 C CA . VAL A 1 899 ? 8.041 6.695 -42.454 1.00 90.69 899 VAL A CA 1
ATOM 7137 C C . VAL A 1 899 ? 8.221 7.454 -43.774 1.00 90.69 899 VAL A C 1
ATOM 7139 O O . VAL A 1 899 ? 8.860 8.499 -43.809 1.00 90.69 899 VAL A O 1
ATOM 7142 N N . SER A 1 900 ? 7.603 6.962 -44.853 1.00 86.44 900 SER A N 1
ATOM 7143 C CA . SER A 1 900 ? 7.691 7.542 -46.201 1.00 86.44 900 SER A CA 1
ATOM 7144 C C . SER A 1 900 ? 6.926 8.858 -46.344 1.00 86.44 900 SER A C 1
ATOM 7146 O O . SER A 1 900 ? 7.116 9.589 -47.312 1.00 86.44 900 SER A O 1
ATOM 7148 N N . GLN A 1 901 ? 6.060 9.153 -45.376 1.00 89.38 901 GLN A N 1
ATOM 7149 C CA . GLN A 1 901 ? 5.237 10.351 -45.320 1.00 89.38 901 GLN A CA 1
ATOM 7150 C C . GLN A 1 901 ? 5.852 11.417 -44.412 1.00 89.38 901 GLN A C 1
ATOM 7152 O O . GLN A 1 901 ? 5.317 12.516 -44.348 1.00 89.38 901 GLN A O 1
ATOM 7157 N N . ILE A 1 902 ? 6.941 11.119 -43.698 1.00 91.00 902 ILE A N 1
ATOM 7158 C CA . ILE A 1 902 ? 7.610 12.056 -42.796 1.00 91.00 902 ILE A CA 1
ATOM 7159 C C . ILE A 1 902 ? 8.732 12.770 -43.551 1.00 91.00 902 ILE A C 1
ATOM 7161 O O . ILE A 1 902 ? 9.591 12.142 -44.166 1.00 91.00 902 ILE A O 1
ATOM 7165 N N . ASP A 1 903 ? 8.755 14.097 -43.457 1.00 89.50 903 ASP A N 1
ATOM 7166 C CA . ASP A 1 903 ? 9.847 14.907 -43.991 1.00 89.50 903 ASP A CA 1
ATOM 7167 C C . ASP A 1 903 ? 10.968 15.070 -42.952 1.00 89.50 903 ASP A C 1
ATOM 7169 O O . ASP A 1 903 ? 10.894 15.916 -42.063 1.00 89.50 903 ASP A O 1
ATOM 7173 N N . PHE A 1 904 ? 12.005 14.235 -43.057 1.00 85.12 904 PHE A N 1
ATOM 7174 C CA . PHE A 1 904 ? 13.215 14.317 -42.228 1.00 85.12 904 PHE A CA 1
ATOM 7175 C C . PHE A 1 904 ? 14.239 15.347 -42.747 1.00 85.12 904 PHE A C 1
ATOM 7177 O O . PHE A 1 904 ? 15.295 15.511 -42.134 1.00 85.12 904 PHE A O 1
ATOM 7184 N N . GLY A 1 905 ? 13.968 15.985 -43.894 1.00 67.38 905 GLY A N 1
ATOM 7185 C CA . GLY A 1 905 ? 14.934 16.770 -44.662 1.00 67.38 905 GLY A CA 1
ATOM 7186 C C . GLY A 1 905 ? 15.331 18.108 -44.042 1.00 67.38 905 GLY A C 1
ATOM 7187 O O . GLY A 1 905 ? 16.453 18.546 -44.291 1.00 67.38 905 GLY A O 1
ATOM 7188 N N . GLY A 1 906 ? 14.477 18.690 -43.193 1.00 52.25 906 GLY A N 1
ATOM 7189 C CA . GLY A 1 906 ? 14.721 19.981 -42.538 1.00 52.25 906 GLY A CA 1
ATOM 7190 C C . GLY A 1 906 ? 14.611 21.177 -43.473 1.00 52.25 906 GLY A C 1
ATOM 7191 O O . GLY A 1 906 ? 15.500 21.339 -44.337 1.00 52.25 906 GLY A O 1
#